Protein AF-0000000068496823 (afdb_homodimer)

Organism: Komagataella pastoris (NCBI:txid4922)

Solvent-accessible surface area (backbone atoms only — not comparable to full-atom values): 59214 Å² total; per-residue (Å²): 131,81,61,54,54,40,39,36,31,17,16,36,81,86,45,64,28,44,50,54,43,51,44,51,42,50,55,39,43,36,31,53,30,47,64,45,75,39,42,36,47,73,44,63,68,77,52,56,77,73,45,49,33,40,38,40,28,21,28,40,31,86,85,28,34,59,15,77,44,21,44,63,41,50,54,58,72,63,46,84,85,60,56,51,61,70,32,51,76,23,30,27,36,42,37,19,39,19,41,66,90,39,80,47,50,31,35,23,32,50,53,53,53,52,50,42,44,57,22,30,30,39,77,69,47,81,59,51,75,24,30,53,81,41,86,59,22,44,66,46,44,44,54,56,51,49,51,57,49,47,59,58,49,53,73,67,38,88,46,75,49,63,86,84,56,84,71,82,58,75,37,21,41,45,67,38,75,90,52,71,69,48,92,54,82,54,56,64,66,46,58,61,43,22,76,80,37,46,54,26,30,29,68,39,72,40,73,63,28,36,88,86,39,90,61,50,29,28,43,35,28,36,32,39,75,78,49,69,48,81,66,53,55,53,15,27,37,33,39,68,50,46,52,56,66,68,60,46,50,51,52,33,58,72,51,67,35,71,91,48,28,38,16,38,55,43,72,53,64,66,76,75,91,53,84,59,55,68,49,70,74,40,17,52,51,36,38,45,29,54,40,31,32,49,68,42,60,61,50,46,57,28,22,65,52,49,24,77,34,29,74,41,68,69,57,20,50,53,33,41,47,40,39,36,80,92,27,51,64,59,33,34,63,61,20,63,65,54,60,32,21,36,49,55,51,52,66,67,40,77,52,46,44,73,59,70,34,38,48,61,63,52,36,51,65,51,71,64,49,74,40,44,29,26,40,46,72,40,39,38,46,49,29,34,52,47,69,44,46,69,48,63,37,89,79,68,42,82,42,66,37,62,52,35,48,42,56,70,69,55,49,70,67,39,66,47,48,32,44,79,42,87,43,92,66,72,80,71,89,66,34,34,40,35,39,21,35,60,67,24,36,17,31,50,45,4,42,51,50,46,36,50,74,72,70,54,54,56,39,36,41,33,31,25,30,49,29,75,87,34,45,39,72,64,44,69,58,53,53,51,35,33,76,67,68,49,31,48,75,48,77,22,23,56,67,40,92,74,59,30,47,48,44,54,55,49,52,76,37,31,70,59,53,45,43,35,50,72,74,56,63,24,33,37,40,39,26,25,57,51,68,66,55,58,53,47,42,52,51,39,54,32,48,40,46,21,70,75,69,69,50,50,71,68,53,27,50,51,50,52,51,48,32,39,75,69,59,29,43,43,65,52,61,91,129,82,61,54,54,38,38,35,32,17,15,35,80,87,44,63,27,44,49,55,42,51,43,50,40,51,55,39,43,38,30,54,30,46,64,44,74,39,42,37,47,72,44,62,69,79,51,56,76,72,44,49,32,39,36,39,28,21,28,40,32,85,85,28,34,62,16,78,43,21,46,63,40,49,57,59,71,63,45,83,83,60,55,52,60,70,33,51,77,23,29,28,35,40,37,19,40,18,40,66,93,40,79,47,48,33,34,23,32,50,52,52,52,51,49,41,44,57,23,30,30,39,77,69,47,82,60,52,74,25,30,52,79,42,87,59,23,44,65,46,46,44,53,56,51,47,52,56,48,48,61,57,50,52,72,68,39,89,46,74,50,62,84,85,56,84,69,81,57,74,37,20,40,43,67,37,75,90,52,70,69,50,91,54,81,54,57,63,65,46,58,60,44,23,78,79,38,45,53,27,29,29,69,40,74,40,74,64,28,36,89,86,38,89,61,49,29,28,42,36,28,35,33,41,74,78,50,70,50,80,64,54,54,54,16,27,37,33,39,66,49,45,52,58,65,67,60,47,49,51,50,32,58,72,52,67,36,72,90,49,29,37,17,39,52,42,74,54,61,65,76,73,90,52,84,60,55,68,49,70,74,40,17,52,49,36,38,45,29,54,40,33,33,51,69,42,58,56,49,47,56,30,24,66,53,49,25,77,34,30,75,42,68,69,57,20,51,53,32,41,46,40,37,37,79,93,27,51,65,59,34,35,63,62,20,61,66,55,60,33,22,36,49,55,52,52,65,67,40,77,51,45,45,74,58,70,34,38,47,61,62,52,37,52,64,50,72,64,48,74,40,46,29,24,40,46,73,40,40,39,46,48,30,34,52,46,70,45,47,70,49,63,38,91,79,67,43,81,43,68,37,61,52,37,48,41,57,70,68,53,49,71,67,38,66,46,47,34,44,79,43,86,43,91,66,73,79,71,88,64,35,35,40,35,39,21,34,60,68,24,36,17,32,51,47,5,42,51,50,45,35,49,76,72,68,54,54,57,38,36,41,33,31,25,30,49,29,76,88,33,43,40,72,62,44,68,59,52,52,52,35,31,75,68,68,47,32,49,76,48,77,20,23,54,68,41,91,73,59,31,46,48,45,55,54,48,52,75,38,31,70,59,53,44,44,35,49,73,74,56,63,24,33,37,38,38,25,24,58,53,69,67,56,56,53,47,40,49,53,38,54,32,48,41,47,21,68,75,68,71,49,50,72,68,53,27,52,50,49,52,49,50,32,38,75,70,60,28,42,42,65,52,60,92

Structure (mmCIF, N/CA/C/O backbone):
data_AF-0000000068496823-model_v1
#
loop_
_entity.id
_entity.type
_entity.pdbx_description
1 polymer 'NADPH-dependent diflavin oxidoreductase 1'
#
loop_
_atom_site.group_PDB
_atom_site.id
_atom_site.type_symbol
_atom_site.label_atom_id
_atom_site.label_alt_id
_atom_site.label_comp_id
_atom_site.label_asym_id
_atom_site.label_entity_id
_atom_site.label_seq_id
_atom_site.pdbx_PDB_ins_code
_atom_site.Cartn_x
_atom_site.Cartn_y
_atom_site.Cartn_z
_atom_site.occupancy
_atom_site.B_iso_or_equiv
_atom_site.auth_seq_id
_atom_site.auth_comp_id
_atom_site.auth_asym_id
_atom_site.auth_atom_id
_atom_site.pdbx_PDB_model_num
ATOM 1 N N . MET A 1 1 ? -10.227 1.678 46.812 1 35.41 1 MET A N 1
ATOM 2 C CA . MET A 1 1 ? -9.422 0.967 45.812 1 35.41 1 MET A CA 1
ATOM 3 C C . MET A 1 1 ? -9.172 1.844 44.594 1 35.41 1 MET A C 1
ATOM 5 O O . MET A 1 1 ? -10.086 2.475 44.094 1 35.41 1 MET A O 1
ATOM 9 N N . GLY A 1 2 ? -8.039 2.398 44.406 1 52.69 2 GLY A N 1
ATOM 10 C CA . GLY A 1 2 ? -7.711 3.484 43.5 1 52.69 2 GLY A CA 1
ATOM 11 C C . GLY A 1 2 ? -8.094 3.195 42.062 1 52.69 2 GLY A C 1
ATOM 12 O O . GLY A 1 2 ? -8.195 2.033 41.656 1 52.69 2 GLY A O 1
ATOM 13 N N . HIS A 1 3 ? -8.883 4.031 41.312 1 67 3 HIS A N 1
ATOM 14 C CA . HIS A 1 3 ? -9.328 3.844 39.938 1 67 3 HIS A CA 1
ATOM 15 C C . HIS A 1 3 ? -8.172 3.439 39.031 1 67 3 HIS A C 1
ATOM 17 O O . HIS A 1 3 ? -7.07 3.979 39.156 1 67 3 HIS A O 1
ATOM 23 N N . PRO A 1 4 ? -8.422 2.281 38.375 1 73.5 4 PRO A N 1
ATOM 24 C CA . PRO A 1 4 ? -7.375 1.932 37.406 1 73.5 4 PRO A CA 1
ATOM 25 C C . PRO A 1 4 ? -6.973 3.109 36.531 1 73.5 4 PRO A C 1
ATOM 27 O O . PRO A 1 4 ? -7.766 4.035 36.312 1 73.5 4 PRO A O 1
ATOM 30 N N . SER A 1 5 ? -5.723 3.186 36.312 1 89.62 5 SER A N 1
ATOM 31 C CA . SER A 1 5 ? -5.18 4.312 35.562 1 89.62 5 SER A CA 1
ATOM 32 C C . SER A 1 5 ? -4.719 3.885 34.156 1 89.62 5 SER A C 1
ATOM 34 O O . SER A 1 5 ? -4.309 2.74 33.969 1 89.62 5 SER A O 1
ATOM 36 N N . ILE A 1 6 ? -4.965 4.727 33.188 1 94.44 6 ILE A N 1
ATOM 37 C CA . ILE A 1 6 ? -4.496 4.504 31.812 1 94.44 6 ILE A CA 1
ATOM 38 C C . ILE A 1 6 ? -3.801 5.762 31.297 1 94.44 6 ILE A C 1
ATOM 40 O O . ILE A 1 6 ? -4.246 6.879 31.578 1 94.44 6 ILE A O 1
ATOM 44 N N . THR A 1 7 ? -2.65 5.586 30.703 1 95.44 7 THR A N 1
ATOM 45 C CA . THR A 1 7 ? -1.918 6.668 30.047 1 95.44 7 THR A CA 1
ATOM 46 C C . THR A 1 7 ? -1.904 6.48 28.531 1 95.44 7 THR A C 1
ATOM 48 O O . THR A 1 7 ? -1.5 5.426 28.031 1 95.44 7 THR A O 1
ATOM 51 N N . ILE A 1 8 ? -2.383 7.508 27.844 1 96.06 8 ILE A N 1
ATOM 52 C CA . ILE A 1 8 ? -2.426 7.484 26.391 1 96.06 8 ILE A CA 1
ATOM 53 C C . ILE A 1 8 ? -1.463 8.531 25.828 1 96.06 8 ILE A C 1
ATOM 55 O O . ILE A 1 8 ? -1.657 9.734 26.016 1 96.06 8 ILE A O 1
ATOM 59 N N . LEU A 1 9 ? -0.433 8.023 25.125 1 96 9 LEU A N 1
ATOM 60 C CA . LEU A 1 9 ? 0.563 8.914 24.531 1 96 9 LEU A CA 1
ATOM 61 C C . LEU A 1 9 ? 0.453 8.914 23.016 1 96 9 LEU A C 1
ATOM 63 O O . LEU A 1 9 ? 0.127 7.887 22.406 1 96 9 LEU A O 1
ATOM 67 N N . TYR A 1 10 ? 0.712 10.133 22.422 1 95.75 10 TYR A N 1
ATOM 68 C CA . TYR A 1 10 ? 0.583 10.188 20.969 1 95.75 10 TYR A CA 1
ATOM 69 C C . TYR A 1 10 ? 1.763 10.93 20.344 1 95.75 10 TYR A C 1
ATOM 71 O O . TYR A 1 10 ? 2.344 11.82 20.969 1 95.75 10 TYR A O 1
ATOM 79 N N . GLY A 1 11 ? 2.174 10.477 19.156 1 94.38 11 GLY A N 1
ATOM 80 C CA . GLY A 1 11 ? 3.041 11.203 18.234 1 94.38 11 GLY A CA 1
ATOM 81 C C . GLY A 1 11 ? 2.338 11.625 16.969 1 94.38 11 GLY A C 1
ATOM 82 O O . GLY A 1 11 ? 1.862 10.789 16.203 1 94.38 11 GLY A O 1
ATOM 83 N N . SER A 1 12 ? 2.258 12.914 16.766 1 91 12 SER A N 1
ATOM 84 C CA . SER A 1 12 ? 1.444 13.453 15.68 1 91 12 SER A CA 1
ATOM 85 C C . SER A 1 12 ? 2.078 14.703 15.086 1 91 12 SER A C 1
ATOM 87 O O . SER A 1 12 ? 2.654 15.523 15.805 1 91 12 SER A O 1
ATOM 89 N N . GLU A 1 13 ? 2.053 14.773 13.758 1 82.69 13 GLU A N 1
ATOM 90 C CA . GLU A 1 13 ? 2.52 15.984 13.094 1 82.69 13 GLU A CA 1
ATOM 91 C C . GLU A 1 13 ? 1.36 16.938 12.805 1 82.69 13 GLU A C 1
ATOM 93 O O . GLU A 1 13 ? 1.432 18.125 13.117 1 82.69 13 GLU A O 1
ATOM 98 N N . THR A 1 14 ? 0.294 16.281 12.242 1 78.94 14 THR A N 1
ATOM 99 C CA . THR A 1 14 ? -0.785 17.141 11.773 1 78.94 14 THR A CA 1
ATOM 100 C C . THR A 1 14 ? -2.035 16.953 12.625 1 78.94 14 THR A C 1
ATOM 102 O O . THR A 1 14 ? -3.102 17.484 12.297 1 78.94 14 THR A O 1
ATOM 105 N N . GLY A 1 15 ? -1.959 16.125 13.703 1 84.19 15 GLY A N 1
ATOM 106 C CA . GLY A 1 15 ? -3.031 16.109 14.688 1 84.19 15 GLY A CA 1
ATOM 107 C C . GLY A 1 15 ? -3.881 14.859 14.617 1 84.19 15 GLY A C 1
ATOM 108 O O . GLY A 1 15 ? -4.734 14.641 15.477 1 84.19 15 GLY A O 1
ATOM 109 N N . ASN A 1 16 ? -3.691 13.938 13.672 1 88 16 ASN A N 1
ATOM 110 C CA . ASN A 1 16 ? -4.531 12.75 13.531 1 88 16 ASN A CA 1
ATOM 111 C C . ASN A 1 16 ? -4.363 11.812 14.719 1 88 16 ASN A C 1
ATOM 113 O O . ASN A 1 16 ? -5.352 11.367 15.312 1 88 16 ASN A O 1
ATOM 117 N N . SER A 1 17 ? -3.139 11.5 15.008 1 93.81 17 SER A N 1
ATOM 118 C CA . SER A 1 17 ? -2.898 10.633 16.156 1 93.81 17 SER A CA 1
ATOM 119 C C . SER A 1 17 ? -3.396 11.273 17.453 1 93.81 17 SER A C 1
ATOM 121 O O . SER A 1 17 ? -3.879 10.586 18.344 1 93.81 17 SER A O 1
ATOM 123 N N . GLN A 1 18 ? -3.223 12.531 17.516 1 89.06 18 GLN A N 1
ATOM 124 C CA . GLN A 1 18 ? -3.703 13.258 18.688 1 89.06 18 GLN A CA 1
ATOM 125 C C . GLN A 1 18 ? -5.215 13.117 18.844 1 89.06 18 GLN A C 1
ATOM 127 O O . GLN A 1 18 ? -5.715 12.891 19.953 1 89.06 18 GLN A O 1
ATOM 132 N N . GLU A 1 19 ? -5.887 13.266 17.781 1 88.25 19 GLU A N 1
ATOM 133 C CA . GLU A 1 19 ? -7.34 13.125 17.781 1 88.25 19 GLU A CA 1
ATOM 134 C C . GLU A 1 19 ? -7.766 11.75 18.281 1 88.25 19 GLU A C 1
ATOM 136 O O . GLU A 1 19 ? -8.672 11.633 19.109 1 88.25 19 GLU A O 1
ATOM 141 N N . PHE A 1 20 ? -7.137 10.742 17.75 1 93.12 20 PHE A N 1
ATOM 142 C CA . PHE A 1 20 ? -7.453 9.391 18.172 1 93.12 20 PHE A CA 1
ATOM 143 C C . PHE A 1 20 ? -7.191 9.219 19.672 1 93.12 20 PHE A C 1
ATOM 145 O O . PHE A 1 20 ? -7.992 8.594 20.375 1 93.12 20 PHE A O 1
ATOM 152 N N . ALA A 1 21 ? -6.137 9.789 20.109 1 93.31 21 ALA A N 1
ATOM 153 C CA . ALA A 1 21 ? -5.781 9.695 21.531 1 93.31 21 ALA A CA 1
ATOM 154 C C . ALA A 1 21 ? -6.82 10.391 22.406 1 93.31 21 ALA A C 1
ATOM 156 O O . ALA A 1 21 ? -7.195 9.875 23.453 1 93.31 21 ALA A O 1
ATOM 157 N N . GLN A 1 22 ? -7.219 11.492 21.969 1 88.56 22 GLN A N 1
ATOM 158 C CA . GLN A 1 22 ? -8.188 12.273 22.734 1 88.56 22 GLN A CA 1
ATOM 159 C C . GLN A 1 22 ? -9.539 11.562 22.797 1 88.56 22 GLN A C 1
ATOM 161 O O . GLN A 1 22 ? -10.188 11.547 23.844 1 88.56 22 GLN A O 1
ATOM 166 N N . VAL A 1 23 ? -9.945 11.031 21.703 1 90.5 23 VAL A N 1
ATOM 167 C CA . VAL A 1 23 ? -11.195 10.281 21.656 1 90.5 23 VAL A CA 1
ATOM 168 C C . VAL A 1 23 ? -11.109 9.086 22.609 1 90.5 23 VAL A C 1
ATOM 170 O O . VAL A 1 23 ? -12.023 8.852 23.406 1 90.5 23 VAL A O 1
ATOM 173 N N . LEU A 1 24 ? -10.047 8.398 22.5 1 94.06 24 LEU A N 1
ATOM 174 C CA . LEU A 1 24 ? -9.852 7.25 23.375 1 94.06 24 LEU A CA 1
ATOM 175 C C . LEU A 1 24 ? -9.828 7.684 24.844 1 94.06 24 LEU A C 1
ATOM 177 O O . LEU A 1 24 ? -10.406 7.012 25.703 1 94.06 24 LEU A O 1
ATOM 181 N N . GLY A 1 25 ? -9.133 8.758 25.125 1 92.75 25 GLY A N 1
ATOM 182 C CA . GLY A 1 25 ? -9.078 9.281 26.484 1 92.75 25 GLY A CA 1
ATOM 183 C C . GLY A 1 25 ? -10.453 9.57 27.062 1 92.75 25 GLY A C 1
ATOM 184 O O . GLY A 1 25 ? -10.734 9.227 28.219 1 92.75 25 GLY A O 1
ATOM 185 N N . ARG A 1 26 ? -11.25 10.141 26.312 1 90.12 26 ARG A N 1
ATOM 186 C CA . ARG A 1 26 ? -12.594 10.477 26.781 1 90.12 26 ARG A CA 1
ATOM 187 C C . ARG A 1 26 ? -13.406 9.219 27.062 1 90.12 26 ARG A C 1
ATOM 189 O O . ARG A 1 26 ? -14.133 9.156 28.047 1 90.12 26 ARG A O 1
ATOM 196 N N . LYS A 1 27 ? -13.305 8.32 26.188 1 92.19 27 LYS A N 1
ATOM 197 C CA . LYS A 1 27 ? -14.031 7.07 26.391 1 92.19 27 LYS A CA 1
ATOM 198 C C . LYS A 1 27 ? -13.562 6.367 27.656 1 92.19 27 LYS A C 1
ATOM 200 O O . LYS A 1 27 ? -14.367 5.762 28.359 1 92.19 27 LYS A O 1
ATOM 205 N N . CYS A 1 28 ? -12.32 6.473 27.875 1 93.88 28 CYS A N 1
ATOM 206 C CA . CYS A 1 28 ? -11.789 5.871 29.094 1 93.88 28 CYS A CA 1
ATOM 207 C C . CYS A 1 28 ? -12.312 6.586 30.344 1 93.88 28 CYS A C 1
ATOM 209 O O . CYS A 1 28 ? -12.531 5.957 31.375 1 93.88 28 CYS A O 1
ATOM 211 N N . LEU A 1 29 ? -12.484 7.871 30.234 1 91.38 29 LEU A N 1
ATOM 212 C CA . LEU A 1 29 ? -13.07 8.617 31.344 1 91.38 29 LEU A CA 1
ATOM 213 C C . LEU A 1 29 ? -14.484 8.133 31.641 1 91.38 29 LEU A C 1
ATOM 215 O O . LEU A 1 29 ? -14.883 8.047 32.812 1 91.38 29 LEU A O 1
ATOM 219 N N . TYR A 1 30 ? -15.211 7.84 30.656 1 92.5 30 TYR A N 1
ATOM 220 C CA . TYR A 1 30 ? -16.562 7.336 30.828 1 92.5 30 TYR A CA 1
ATOM 221 C C . TYR A 1 30 ? -16.562 5.957 31.484 1 92.5 30 TYR A C 1
ATOM 223 O O . TYR A 1 30 ? -17.562 5.512 32.031 1 92.5 30 TYR A O 1
ATOM 231 N N . LEU A 1 31 ? -15.438 5.281 31.406 1 93.06 31 LEU A N 1
ATOM 232 C CA . LEU A 1 31 ? -15.273 3.998 32.094 1 93.06 31 LEU A CA 1
ATOM 233 C C . LEU A 1 31 ? -14.688 4.188 33.469 1 93.06 31 LEU A C 1
ATOM 235 O O . LEU A 1 31 ? -14.234 3.223 34.094 1 93.06 31 LEU A O 1
ATOM 239 N N . SER A 1 32 ? -14.578 5.387 33.875 1 91.56 32 SER A N 1
ATOM 240 C CA . SER A 1 32 ? -14.172 5.789 35.219 1 91.56 32 SER A CA 1
ATOM 241 C C . SER A 1 32 ? -12.703 5.445 35.469 1 91.56 32 SER A C 1
ATOM 243 O O . SER A 1 32 ? -12.336 5.062 36.594 1 91.56 32 SER A O 1
ATOM 245 N N . LEU A 1 33 ? -11.984 5.504 34.438 1 92.31 33 LEU A N 1
ATOM 246 C CA . LEU A 1 33 ? -10.547 5.336 34.594 1 92.31 33 LEU A CA 1
ATOM 247 C C . LEU A 1 33 ? -9.859 6.68 34.812 1 92.31 33 LEU A C 1
ATOM 249 O O . LEU A 1 33 ? -10.258 7.688 34.219 1 92.31 33 LEU A O 1
ATOM 253 N N . ASN A 1 34 ? -8.844 6.664 35.688 1 90.12 34 ASN A N 1
ATOM 254 C CA . ASN A 1 34 ? -7.945 7.816 35.719 1 90.12 34 ASN A CA 1
ATOM 255 C C . ASN A 1 34 ? -7.109 7.895 34.438 1 90.12 34 ASN A C 1
ATOM 257 O O . ASN A 1 34 ? -6.215 7.078 34.219 1 90.12 34 ASN A O 1
ATOM 261 N N . THR A 1 35 ? -7.402 8.906 33.625 1 91.56 35 THR A N 1
ATOM 262 C CA . THR A 1 35 ? -6.867 8.906 32.281 1 91.56 35 THR A CA 1
ATOM 263 C C . THR A 1 35 ? -5.953 10.109 32.062 1 91.56 35 THR A C 1
ATOM 265 O O . THR A 1 35 ? -6.316 11.242 32.406 1 91.56 35 THR A O 1
ATOM 268 N N . VAL A 1 36 ? -4.781 9.836 31.516 1 89.69 36 VAL A N 1
ATOM 269 C CA . VAL A 1 36 ? -3.852 10.883 31.094 1 89.69 36 VAL A CA 1
ATOM 270 C C . VAL A 1 36 ? -3.627 10.789 29.578 1 89.69 36 VAL A C 1
ATOM 272 O O . VAL A 1 36 ? -3.354 9.711 29.047 1 89.69 36 VAL A O 1
ATOM 275 N N . VAL A 1 37 ? -3.824 11.906 28.906 1 90.75 37 VAL A N 1
ATOM 276 C CA . VAL A 1 37 ? -3.525 12.008 27.484 1 90.75 37 VAL A CA 1
ATOM 277 C C . VAL A 1 37 ? -2.449 13.062 27.25 1 90.75 37 VAL A C 1
ATOM 279 O O . VAL A 1 37 ? -2.584 14.203 27.703 1 90.75 37 VAL A O 1
ATOM 282 N N . SER A 1 38 ? -1.364 12.609 26.531 1 89.62 38 SER A N 1
ATOM 283 C CA . SER A 1 38 ? -0.262 13.539 26.312 1 89.62 38 SER A CA 1
ATOM 284 C C . SER A 1 38 ? 0.527 13.172 25.062 1 89.62 38 SER A C 1
ATOM 286 O O . SER A 1 38 ? 0.478 12.031 24.594 1 89.62 38 SER A O 1
ATOM 288 N N . SER A 1 39 ? 1.146 14.18 24.516 1 91.38 39 SER A N 1
ATOM 289 C CA . SER A 1 39 ? 2.125 13.836 23.5 1 91.38 39 SER A CA 1
ATOM 290 C C . SER A 1 39 ? 3.297 13.062 24.094 1 91.38 39 SER A C 1
ATOM 292 O O . SER A 1 39 ? 3.545 13.125 25.297 1 91.38 39 SER A O 1
ATOM 294 N N . LEU A 1 40 ? 3.988 12.352 23.25 1 93.25 40 LEU A N 1
ATOM 295 C CA . LEU A 1 40 ? 5.145 11.578 23.688 1 93.25 40 LEU A CA 1
ATOM 296 C C . LEU A 1 40 ? 6.168 12.477 24.375 1 93.25 40 LEU A C 1
ATOM 298 O O . LEU A 1 40 ? 6.684 12.133 25.438 1 93.25 40 LEU A O 1
ATOM 302 N N . ASP A 1 41 ? 6.383 13.664 23.859 1 89.62 41 ASP A N 1
ATOM 303 C CA . ASP A 1 41 ? 7.441 14.531 24.359 1 89.62 41 ASP A CA 1
ATOM 304 C C . ASP A 1 41 ? 6.996 15.281 25.609 1 89.62 41 ASP A C 1
ATOM 306 O O . ASP A 1 41 ? 7.824 15.695 26.422 1 89.62 41 ASP A O 1
ATOM 310 N N . ASN A 1 42 ? 5.742 15.453 25.766 1 85.56 42 ASN A N 1
ATOM 311 C CA . ASN A 1 42 ? 5.258 16.25 26.891 1 85.56 42 ASN A CA 1
ATOM 312 C C . ASN A 1 42 ? 5.02 15.383 28.125 1 85.56 42 ASN A C 1
ATOM 314 O O . ASN A 1 42 ? 4.746 15.906 29.219 1 85.56 42 ASN A O 1
ATOM 318 N N . PHE A 1 43 ? 5.102 14.172 27.969 1 88.81 43 PHE A N 1
ATOM 319 C CA . PHE A 1 43 ? 4.934 13.281 29.109 1 88.81 43 PHE A CA 1
ATOM 320 C C . PHE A 1 43 ? 6.215 13.203 29.938 1 88.81 43 PHE A C 1
ATOM 322 O O . PHE A 1 43 ? 7.309 13.086 29.375 1 88.81 43 PHE A O 1
ATOM 329 N N . ASP A 1 44 ? 6.023 13.336 31.234 1 85.62 44 ASP A N 1
ATOM 330 C CA . ASP A 1 44 ? 7.172 13.188 32.125 1 85.62 44 ASP A CA 1
ATOM 331 C C . ASP A 1 44 ? 7.668 11.75 32.156 1 85.62 44 ASP A C 1
ATOM 333 O O . ASP A 1 44 ? 7 10.859 32.688 1 85.62 44 ASP A O 1
ATOM 337 N N . LEU A 1 45 ? 8.82 11.555 31.688 1 85.62 45 LEU A N 1
ATOM 338 C CA . LEU A 1 45 ? 9.367 10.219 31.5 1 85.62 45 LEU A CA 1
ATOM 339 C C . LEU A 1 45 ? 9.586 9.523 32.844 1 85.62 45 LEU A C 1
ATOM 341 O O . LEU A 1 45 ? 9.578 8.289 32.906 1 85.62 45 LEU A O 1
ATOM 345 N N . LYS A 1 46 ? 9.797 10.234 33.875 1 83.62 46 LYS A N 1
ATOM 346 C CA . LYS A 1 46 ? 9.93 9.641 35.219 1 83.62 46 LYS A CA 1
ATOM 347 C C . LYS A 1 46 ? 8.633 8.961 35.625 1 83.62 46 LYS A C 1
ATOM 349 O O . LYS A 1 46 ? 8.664 7.969 36.375 1 83.62 46 LYS A O 1
ATOM 354 N N . ARG A 1 47 ? 7.609 9.453 35.125 1 87.75 47 ARG A N 1
ATOM 355 C CA . ARG A 1 47 ? 6.297 8.922 35.469 1 87.75 47 ARG A CA 1
ATOM 356 C C . ARG A 1 47 ? 6.02 7.617 34.75 1 87.75 47 ARG A C 1
ATOM 358 O O . ARG A 1 47 ? 5.109 6.871 35.094 1 87.75 47 ARG A O 1
ATOM 365 N N . LEU A 1 48 ? 6.758 7.332 33.781 1 87.88 48 LEU A N 1
ATOM 366 C CA . LEU A 1 48 ? 6.574 6.102 33.031 1 87.88 48 LEU A CA 1
ATOM 367 C C . LEU A 1 48 ? 6.727 4.879 33.938 1 87.88 48 LEU A C 1
ATOM 369 O O . LEU A 1 48 ? 6.098 3.844 33.688 1 87.88 48 LEU A O 1
ATOM 373 N N . LEU A 1 49 ? 7.484 5.059 34.938 1 87.81 49 LEU A N 1
ATOM 374 C CA . LEU A 1 49 ? 7.762 3.949 35.844 1 87.81 49 LEU A CA 1
ATOM 375 C C . LEU A 1 49 ? 6.547 3.645 36.719 1 87.81 49 LEU A C 1
ATOM 377 O O . LEU A 1 49 ? 6.457 2.568 37.312 1 87.81 49 LEU A O 1
ATOM 381 N N . ASP A 1 50 ? 5.633 4.621 36.75 1 88.38 50 ASP A N 1
ATOM 382 C CA . ASP A 1 50 ? 4.449 4.445 37.562 1 88.38 50 ASP A CA 1
ATOM 383 C C . ASP A 1 50 ? 3.24 4.035 36.75 1 88.38 50 ASP A C 1
ATOM 385 O O . ASP A 1 50 ? 2.186 3.697 37.281 1 88.38 50 ASP A O 1
ATOM 389 N N . VAL A 1 51 ? 3.393 4.062 35.469 1 92.38 51 VAL A N 1
ATOM 390 C CA . VAL A 1 51 ? 2.285 3.76 34.562 1 92.38 51 VAL A CA 1
ATOM 391 C C . VAL A 1 51 ? 2.049 2.252 34.531 1 92.38 51 VAL A C 1
ATOM 393 O O . VAL A 1 51 ? 2.998 1.471 34.438 1 92.38 51 VAL A O 1
ATOM 396 N N . LYS A 1 52 ? 0.838 1.889 34.625 1 91.81 52 LYS A N 1
ATOM 397 C CA . LYS A 1 52 ? 0.521 0.464 34.562 1 91.81 52 LYS A CA 1
ATOM 398 C C . LYS A 1 52 ? 0.001 0.061 33.188 1 91.81 52 LYS A C 1
ATOM 400 O O . LYS A 1 52 ? 0.293 -1.034 32.719 1 91.81 52 LYS A O 1
ATOM 405 N N . LEU A 1 53 ? -0.854 0.845 32.656 1 95.69 53 LEU A N 1
ATOM 406 C CA . LEU A 1 53 ? -1.394 0.609 31.328 1 95.69 53 LEU A CA 1
ATOM 407 C C . LEU A 1 53 ? -1.086 1.781 30.406 1 95.69 53 LEU A C 1
ATOM 409 O O . LEU A 1 53 ? -1.508 2.91 30.656 1 95.69 53 LEU A O 1
ATOM 413 N N . LEU A 1 54 ? -0.371 1.447 29.312 1 96.69 54 LEU A N 1
ATOM 414 C CA . LEU A 1 54 ? 0.076 2.465 28.375 1 96.69 54 LEU A CA 1
ATOM 415 C C . LEU A 1 54 ? -0.458 2.18 26.969 1 96.69 54 LEU A C 1
ATOM 417 O O . LEU A 1 54 ? -0.383 1.046 26.484 1 96.69 54 LEU A O 1
ATOM 421 N N . VAL A 1 55 ? -1.053 3.178 26.375 1 97.88 55 VAL A N 1
ATOM 422 C CA . VAL A 1 55 ? -1.426 3.115 24.969 1 97.88 55 VAL A CA 1
ATOM 423 C C . VAL A 1 55 ? -0.637 4.156 24.172 1 97.88 55 VAL A C 1
ATOM 425 O O . VAL A 1 55 ? -0.618 5.336 24.531 1 97.88 55 VAL A O 1
ATOM 428 N N . VAL A 1 56 ? 0.009 3.693 23.109 1 97.88 56 VAL A N 1
ATOM 429 C CA . VAL A 1 56 ? 0.75 4.629 22.266 1 97.88 56 VAL A CA 1
ATOM 430 C C . VAL A 1 56 ? 0.133 4.668 20.875 1 97.88 56 VAL A C 1
ATOM 432 O O . VAL A 1 56 ? 0.002 3.633 20.203 1 97.88 56 VAL A O 1
ATOM 435 N N . ILE A 1 57 ? -0.278 5.828 20.453 1 97.56 57 ILE A N 1
ATOM 436 C CA . ILE A 1 57 ? -0.789 6.078 19.109 1 97.56 57 ILE A CA 1
ATOM 437 C C . ILE A 1 57 ? 0.161 7.012 18.359 1 97.56 57 ILE A C 1
ATOM 439 O O . ILE A 1 57 ? 0.355 8.164 18.766 1 97.56 57 ILE A O 1
ATOM 443 N N . CYS A 1 58 ? 0.758 6.52 17.25 1 97.12 58 CYS A N 1
ATOM 444 C CA . CYS A 1 58 ? 1.819 7.312 16.641 1 97.12 58 CYS A CA 1
ATOM 445 C C . CYS A 1 58 ? 1.778 7.203 15.117 1 97.12 58 CYS A C 1
ATOM 447 O O . CYS A 1 58 ? 1.649 6.105 14.57 1 97.12 58 CYS A O 1
ATOM 449 N N . SER A 1 59 ? 1.848 8.375 14.453 1 94.75 59 SER A N 1
ATOM 450 C CA . SER A 1 59 ? 1.978 8.406 13 1 94.75 59 SER A CA 1
ATOM 451 C C . SER A 1 59 ? 3.438 8.312 12.578 1 94.75 59 SER A C 1
ATOM 453 O O . SER A 1 59 ? 4.344 8.531 13.383 1 94.75 59 SER A O 1
ATOM 455 N N . THR A 1 60 ? 3.652 7.863 11.328 1 90 60 THR A N 1
ATOM 456 C CA . THR A 1 60 ? 4.98 7.891 10.727 1 90 60 THR A CA 1
ATOM 457 C C . THR A 1 60 ? 5.152 9.117 9.844 1 90 60 THR A C 1
ATOM 459 O O . THR A 1 60 ? 4.242 9.484 9.094 1 90 60 THR A O 1
ATOM 462 N N . THR A 1 61 ? 6.242 9.82 10.055 1 83.88 61 THR A N 1
ATOM 463 C CA . THR A 1 61 ? 6.5 11 9.234 1 83.88 61 THR A CA 1
ATOM 464 C C . THR A 1 61 ? 7.793 10.836 8.445 1 83.88 61 THR A C 1
ATOM 466 O O . THR A 1 61 ? 8.609 9.961 8.75 1 83.88 61 THR A O 1
ATOM 469 N N . GLY A 1 62 ? 7.871 11.555 7.398 1 76.44 62 GLY A N 1
ATOM 470 C CA . GLY A 1 62 ? 9.086 11.5 6.598 1 76.44 62 GLY A CA 1
ATOM 471 C C . GLY A 1 62 ? 9.398 10.102 6.086 1 76.44 62 GLY A C 1
ATOM 472 O O . GLY A 1 62 ? 8.531 9.438 5.523 1 76.44 62 GLY A O 1
ATOM 473 N N . GLN A 1 63 ? 10.695 9.789 6.18 1 75.25 63 GLN A N 1
ATOM 474 C CA . GLN A 1 63 ? 11.156 8.484 5.734 1 75.25 63 GLN A CA 1
ATOM 475 C C . GLN A 1 63 ? 11.227 7.496 6.895 1 75.25 63 GLN A C 1
ATOM 477 O O . GLN A 1 63 ? 12.266 6.875 7.133 1 75.25 63 GLN A O 1
ATOM 482 N N . GLY A 1 64 ? 10.047 7.402 7.578 1 81.31 64 GLY A N 1
ATOM 483 C CA . GLY A 1 64 ? 9.969 6.43 8.656 1 81.31 64 GLY A CA 1
ATOM 484 C C . GLY A 1 64 ? 10.273 7.02 10.016 1 81.31 64 GLY A C 1
ATOM 485 O O . GLY A 1 64 ? 10.508 6.289 10.984 1 81.31 64 GLY A O 1
ATOM 486 N N . ASP A 1 65 ? 10.203 8.312 10.18 1 85.12 65 ASP A N 1
ATOM 487 C CA . ASP A 1 65 ? 10.602 9.016 11.398 1 85.12 65 ASP A CA 1
ATOM 488 C C . ASP A 1 65 ? 9.43 9.125 12.367 1 85.12 65 ASP A C 1
ATOM 490 O O . ASP A 1 65 ? 8.266 9.078 11.961 1 85.12 65 ASP A O 1
ATOM 494 N N . ILE A 1 66 ? 9.812 9.273 13.602 1 91.94 66 ILE A N 1
ATOM 495 C CA . ILE A 1 66 ? 8.859 9.648 14.641 1 91.94 66 ILE A CA 1
ATOM 496 C C . ILE A 1 66 ? 8.5 11.125 14.5 1 91.94 66 ILE A C 1
ATOM 498 O O . ILE A 1 66 ? 9.367 11.953 14.219 1 91.94 66 ILE A O 1
ATOM 502 N N . PRO A 1 67 ? 7.211 11.445 14.68 1 90.44 67 PRO A N 1
ATOM 503 C CA . PRO A 1 67 ? 6.828 12.859 14.625 1 90.44 67 PRO A CA 1
ATOM 504 C C . PRO A 1 67 ? 7.633 13.727 15.586 1 90.44 67 PRO A C 1
ATOM 506 O O . PRO A 1 67 ? 8.211 13.219 16.547 1 90.44 67 PRO A O 1
ATOM 509 N N . ARG A 1 68 ? 7.633 15.023 15.375 1 82.38 68 ARG A N 1
ATOM 510 C CA . ARG A 1 68 ? 8.453 15.984 16.109 1 82.38 68 ARG A CA 1
ATOM 511 C C . ARG A 1 68 ? 8.141 15.938 17.609 1 82.38 68 ARG A C 1
ATOM 513 O O . ARG A 1 68 ? 9.047 16.062 18.438 1 82.38 68 ARG A O 1
ATOM 520 N N . ASN A 1 69 ? 6.879 15.727 17.906 1 87.25 69 ASN A N 1
ATOM 521 C CA . ASN A 1 69 ? 6.492 15.773 19.312 1 87.25 69 ASN A CA 1
ATOM 522 C C . ASN A 1 69 ? 6.723 14.438 20 1 87.25 69 ASN A C 1
ATOM 524 O O . ASN A 1 69 ? 6.16 14.172 21.062 1 87.25 69 ASN A O 1
ATOM 528 N N . GLY A 1 70 ? 7.527 13.57 19.422 1 92.25 70 GLY A N 1
ATOM 529 C CA . GLY A 1 70 ? 7.891 12.297 20.016 1 92.25 70 GLY A CA 1
ATOM 530 C C . GLY A 1 70 ? 9.383 12.023 19.984 1 92.25 70 GLY A C 1
ATOM 531 O O . GLY A 1 70 ? 9.844 10.992 20.469 1 92.25 70 GLY A O 1
ATOM 532 N N . LYS A 1 71 ? 10.148 12.969 19.516 1 89.06 71 LYS A N 1
ATOM 533 C CA . LYS A 1 71 ? 11.57 12.742 19.297 1 89.06 71 LYS A CA 1
ATOM 534 C C . LYS A 1 71 ? 12.328 12.648 20.625 1 89.06 71 LYS A C 1
ATOM 536 O O . LYS A 1 71 ? 13.234 11.828 20.766 1 89.06 71 LYS A O 1
ATOM 541 N N . LYS A 1 72 ? 12 13.508 21.562 1 87.81 72 LYS A N 1
ATOM 542 C CA . LYS A 1 72 ? 12.648 13.469 22.875 1 87.81 72 LYS A CA 1
ATOM 543 C C . LYS A 1 72 ? 12.352 12.148 23.594 1 87.81 72 LYS A C 1
ATOM 545 O O . LYS A 1 72 ? 13.25 11.547 24.188 1 87.81 72 LYS A O 1
ATOM 550 N N . PHE A 1 73 ? 11.18 11.742 23.531 1 92.31 73 PHE A N 1
ATOM 551 C CA . PHE A 1 73 ? 10.766 10.469 24.109 1 92.31 73 PHE A CA 1
ATOM 552 C C . PHE A 1 73 ? 11.578 9.32 23.5 1 92.31 73 PHE A C 1
ATOM 554 O O . PHE A 1 73 ? 12.086 8.469 24.234 1 92.31 73 PHE A O 1
ATOM 561 N N . TRP A 1 74 ? 11.664 9.344 22.172 1 92.56 74 TRP A N 1
ATOM 562 C CA . TRP A 1 74 ? 12.336 8.25 21.469 1 92.56 74 TRP A CA 1
ATOM 563 C C . TRP A 1 74 ? 13.82 8.219 21.797 1 92.56 74 TRP A C 1
ATOM 565 O O . TRP A 1 74 ? 14.398 7.145 22 1 92.56 74 TRP A O 1
ATOM 575 N N . LYS A 1 75 ? 14.414 9.383 21.891 1 90.56 75 LYS A N 1
ATOM 576 C CA . LYS A 1 75 ? 15.828 9.477 22.266 1 90.56 75 LYS A CA 1
ATOM 577 C C . LYS A 1 75 ? 16.062 8.883 23.656 1 90.56 75 LYS A C 1
ATOM 579 O O . LYS A 1 75 ? 17.062 8.188 23.875 1 90.56 75 LYS A O 1
ATOM 584 N N . PHE A 1 76 ? 15.18 9.148 24.484 1 90.62 76 PHE A N 1
ATOM 585 C CA . PHE A 1 76 ? 15.266 8.594 25.828 1 90.62 76 PHE A CA 1
ATOM 586 C C . PHE A 1 76 ? 15.148 7.074 25.797 1 90.62 76 PHE A C 1
ATOM 588 O O . PHE A 1 76 ? 15.93 6.371 26.438 1 90.62 76 PHE A O 1
ATOM 595 N N . MET A 1 77 ? 14.227 6.555 25.047 1 91.38 77 MET A N 1
ATOM 596 C CA . MET A 1 77 ? 13.945 5.121 24.969 1 91.38 77 MET A CA 1
ATOM 597 C C . MET A 1 77 ? 15.141 4.363 24.391 1 91.38 77 MET A C 1
ATOM 599 O O . MET A 1 77 ? 15.328 3.182 24.688 1 91.38 77 MET A O 1
ATOM 603 N N . LEU A 1 78 ? 15.906 5.07 23.594 1 91.06 78 LEU A N 1
ATOM 604 C CA . LEU A 1 78 ? 17 4.414 22.906 1 91.06 78 LEU A CA 1
ATOM 605 C C . LEU A 1 78 ? 18.266 4.43 23.75 1 91.06 78 LEU A C 1
ATOM 607 O O . LEU A 1 78 ? 19.281 3.848 23.359 1 91.06 78 LEU A O 1
ATOM 611 N N . LYS A 1 79 ? 18.234 5.031 24.844 1 89.69 79 LYS A N 1
ATOM 612 C CA . LYS A 1 79 ? 19.422 5.082 25.672 1 89.69 79 LYS A CA 1
ATOM 613 C C . LYS A 1 79 ? 19.938 3.682 25.984 1 89.69 79 LYS A C 1
ATOM 615 O O . LYS A 1 79 ? 19.172 2.799 26.375 1 89.69 79 LYS A O 1
ATOM 620 N N . LYS A 1 80 ? 21.234 3.244 25.781 1 83.38 80 LYS A N 1
ATOM 621 C CA . LYS A 1 80 ? 21.875 1.934 25.891 1 83.38 80 LYS A CA 1
ATOM 622 C C . LYS A 1 80 ? 21.891 1.445 27.328 1 83.38 80 LYS A C 1
ATOM 624 O O . LYS A 1 80 ? 21.859 0.24 27.594 1 83.38 80 LYS A O 1
ATOM 629 N N . GLY A 1 81 ? 21.906 2.311 28.266 1 86.69 81 GLY A N 1
ATOM 630 C CA . GLY A 1 81 ? 22.062 1.937 29.656 1 86.69 81 GLY A CA 1
ATOM 631 C C . GLY A 1 81 ? 20.766 1.565 30.328 1 86.69 81 GLY A C 1
ATOM 632 O O . GLY A 1 81 ? 20.75 1.172 31.5 1 86.69 81 GLY A O 1
ATOM 633 N N . LEU A 1 82 ? 19.75 1.517 29.547 1 89.25 82 LEU A N 1
ATOM 634 C CA . LEU A 1 82 ? 18.469 1.174 30.156 1 89.25 82 LEU A CA 1
ATOM 635 C C . LEU A 1 82 ? 18.344 -0.334 30.359 1 89.25 82 LEU A C 1
ATOM 637 O O . LEU A 1 82 ? 18.609 -1.105 29.438 1 89.25 82 LEU A O 1
ATOM 641 N N . PRO A 1 83 ? 18.016 -0.74 31.547 1 90.19 83 PRO A N 1
ATOM 642 C CA . PRO A 1 83 ? 17.875 -2.178 31.797 1 90.19 83 PRO A CA 1
ATOM 643 C C . PRO A 1 83 ? 16.75 -2.799 30.984 1 90.19 83 PRO A C 1
ATOM 645 O O . PRO A 1 83 ? 15.734 -2.141 30.719 1 90.19 83 PRO A O 1
ATOM 648 N N . ASN A 1 84 ? 16.812 -4.078 30.641 1 89.69 84 ASN A N 1
ATOM 649 C CA . ASN A 1 84 ? 15.844 -4.777 29.797 1 89.69 84 ASN A CA 1
ATOM 650 C C . ASN A 1 84 ? 14.562 -5.09 30.562 1 89.69 84 ASN A C 1
ATOM 652 O O . ASN A 1 84 ? 13.57 -5.516 29.969 1 89.69 84 ASN A O 1
ATOM 656 N N . ASP A 1 85 ? 14.555 -4.887 31.812 1 91.06 85 ASP A N 1
ATOM 657 C CA . ASP A 1 85 ? 13.352 -5.117 32.625 1 91.06 85 ASP A CA 1
ATOM 658 C C . ASP A 1 85 ? 12.82 -3.809 33.188 1 91.06 85 ASP A C 1
ATOM 660 O O . ASP A 1 85 ? 12.039 -3.82 34.156 1 91.06 85 ASP A O 1
ATOM 664 N N . LEU A 1 86 ? 13.297 -2.707 32.656 1 91.62 86 LEU A N 1
ATOM 665 C CA . LEU A 1 86 ? 12.93 -1.383 33.125 1 91.62 86 LEU A CA 1
ATOM 666 C C . LEU A 1 86 ? 11.414 -1.221 33.188 1 91.62 86 LEU A C 1
ATOM 668 O O . LEU A 1 86 ? 10.875 -0.592 34.094 1 91.62 86 LEU A O 1
ATOM 672 N N . LEU A 1 87 ? 10.742 -1.843 32.125 1 94 87 LEU A N 1
ATOM 673 C CA . LEU A 1 87 ? 9.305 -1.645 32 1 94 87 LEU A CA 1
ATOM 674 C C . LEU A 1 87 ? 8.555 -2.963 32.156 1 94 87 LEU A C 1
ATOM 676 O O . LEU A 1 87 ? 7.504 -3.166 31.547 1 94 87 LEU A O 1
ATOM 680 N N . SER A 1 88 ? 9.031 -3.797 32.938 1 93 88 SER A N 1
ATOM 681 C CA . SER A 1 88 ? 8.445 -5.121 33.125 1 93 88 SER A CA 1
ATOM 682 C C . SER A 1 88 ? 7.082 -5.023 33.812 1 93 88 SER A C 1
ATOM 684 O O . SER A 1 88 ? 6.266 -5.945 33.688 1 93 88 SER A O 1
ATOM 686 N N . HIS A 1 89 ? 6.832 -3.936 34.469 1 92.06 89 HIS A N 1
ATOM 687 C CA . HIS A 1 89 ? 5.559 -3.729 35.156 1 92.06 89 HIS A CA 1
ATOM 688 C C . HIS A 1 89 ? 4.496 -3.211 34.188 1 92.06 89 HIS A C 1
ATOM 690 O O . HIS A 1 89 ? 3.311 -3.182 34.531 1 92.06 89 HIS A O 1
ATOM 696 N N . LEU A 1 90 ? 4.855 -2.85 33.094 1 93.5 90 LEU A N 1
ATOM 697 C CA . LEU A 1 90 ? 4.035 -2.061 32.188 1 93.5 90 LEU A CA 1
ATOM 698 C C . LEU A 1 90 ? 3.312 -2.959 31.172 1 93.5 90 LEU A C 1
ATOM 700 O O . LEU A 1 90 ? 3.943 -3.773 30.5 1 93.5 90 LEU A O 1
ATOM 704 N N . SER A 1 91 ? 1.949 -2.871 31.172 1 95.56 91 SER A N 1
ATOM 705 C CA . SER A 1 91 ? 1.168 -3.41 30.062 1 95.56 91 SER A CA 1
ATOM 706 C C . SER A 1 91 ? 0.888 -2.342 29 1 95.56 91 SER A C 1
ATOM 708 O O . SER A 1 91 ? 0.641 -1.183 29.344 1 95.56 91 SER A O 1
ATOM 710 N N . PHE A 1 92 ? 0.977 -2.76 27.688 1 96.56 92 PHE A N 1
ATOM 711 C CA . PHE A 1 92 ? 0.834 -1.688 26.703 1 96.56 92 PHE A CA 1
ATOM 712 C C . PHE A 1 92 ? 0.228 -2.215 25.406 1 96.56 92 PHE A C 1
ATOM 714 O O . PHE A 1 92 ? 0.05 -3.424 25.25 1 96.56 92 PHE A O 1
ATOM 721 N N . THR A 1 93 ? -0.248 -1.321 24.594 1 96.38 93 THR A N 1
ATOM 722 C CA . THR A 1 93 ? -0.563 -1.577 23.188 1 96.38 93 THR A CA 1
ATOM 723 C C . THR A 1 93 ? -0.25 -0.354 22.344 1 96.38 93 THR A C 1
ATOM 725 O O . THR A 1 93 ? 0.032 0.725 22.859 1 96.38 93 THR A O 1
ATOM 728 N N . THR A 1 94 ? -0.145 -0.602 21.031 1 96.88 94 THR A N 1
ATOM 729 C CA . THR A 1 94 ? 0.23 0.494 20.141 1 96.88 94 THR A CA 1
ATOM 730 C C . THR A 1 94 ? -0.656 0.511 18.891 1 96.88 94 THR A C 1
ATOM 732 O O . THR A 1 94 ? -1.197 -0.522 18.5 1 96.88 94 THR A O 1
ATOM 735 N N . PHE A 1 95 ? -0.888 1.707 18.375 1 96.5 95 PHE A N 1
ATOM 736 C CA . PHE A 1 95 ? -1.603 1.912 17.125 1 96.5 95 PHE A CA 1
ATOM 737 C C . PHE A 1 95 ? -0.822 2.842 16.203 1 96.5 95 PHE A C 1
ATOM 739 O O . PHE A 1 95 ? -0.454 3.949 16.594 1 96.5 95 PHE A O 1
ATOM 746 N N . GLY A 1 96 ? -0.63 2.334 14.984 1 95.44 96 GLY A N 1
ATOM 747 C CA . GLY A 1 96 ? 0.146 3.119 14.031 1 95.44 96 GLY A CA 1
ATOM 748 C C . GLY A 1 96 ? -0.692 3.703 12.914 1 95.44 96 GLY A C 1
ATOM 749 O O . GLY A 1 96 ? -1.617 3.055 12.422 1 95.44 96 GLY A O 1
ATOM 750 N N . LEU A 1 97 ? -0.427 4.992 12.602 1 93.56 97 LEU A N 1
ATOM 751 C CA . LEU A 1 97 ? -0.98 5.637 11.414 1 93.56 97 LEU A CA 1
ATOM 752 C C . LEU A 1 97 ? 0.075 5.758 10.32 1 93.56 97 LEU A C 1
ATOM 754 O O . LEU A 1 97 ? 1.057 6.488 10.477 1 93.56 97 LEU A O 1
ATOM 758 N N . GLY A 1 98 ? -0.134 4.977 9.234 1 85.88 98 GLY A N 1
ATOM 759 C CA . GLY A 1 98 ? 0.854 4.969 8.172 1 85.88 98 GLY A CA 1
ATOM 760 C C . GLY A 1 98 ? 0.245 5.141 6.789 1 85.88 98 GLY A C 1
ATOM 761 O O . GLY A 1 98 ? -0.969 5.312 6.66 1 85.88 98 GLY A O 1
ATOM 762 N N . ASP A 1 99 ? 1.113 5.316 5.852 1 76.94 99 ASP A N 1
ATOM 763 C CA . ASP A 1 99 ? 0.81 5.43 4.426 1 76.94 99 ASP A CA 1
ATOM 764 C C . ASP A 1 99 ? 1.687 4.492 3.602 1 76.94 99 ASP A C 1
ATOM 766 O O . ASP A 1 99 ? 2.898 4.691 3.504 1 76.94 99 ASP A O 1
ATOM 770 N N . SER A 1 100 ? 1.034 3.559 3.027 1 72 100 SER A N 1
ATOM 771 C CA . SER A 1 100 ? 1.781 2.498 2.361 1 72 100 SER A CA 1
ATOM 772 C C . SER A 1 100 ? 2.441 3.006 1.083 1 72 100 SER A C 1
ATOM 774 O O . SER A 1 100 ? 3.254 2.305 0.476 1 72 100 SER A O 1
ATOM 776 N N . SER A 1 101 ? 2.158 4.195 0.66 1 65.06 101 SER A N 1
ATOM 777 C CA . SER A 1 101 ? 2.869 4.789 -0.467 1 65.06 101 SER A CA 1
ATOM 778 C C . SER A 1 101 ? 4.324 5.078 -0.11 1 65.06 101 SER A C 1
ATOM 780 O O . SER A 1 101 ? 5.148 5.316 -0.995 1 65.06 101 SER A O 1
ATOM 782 N N . TYR A 1 102 ? 4.555 5.047 1.172 1 68.25 102 TYR A N 1
ATOM 783 C CA . TYR A 1 102 ? 5.93 5.223 1.629 1 68.25 102 TYR A CA 1
ATOM 784 C C . TYR A 1 102 ? 6.59 3.873 1.896 1 68.25 102 TYR A C 1
ATOM 786 O O . TYR A 1 102 ? 5.945 2.947 2.393 1 68.25 102 TYR A O 1
ATOM 794 N N . ALA A 1 103 ? 7.793 3.826 1.596 1 66.19 103 ALA A N 1
ATOM 795 C CA . ALA A 1 103 ? 8.539 2.588 1.784 1 66.19 103 ALA A CA 1
ATOM 796 C C . ALA A 1 103 ? 8.586 2.191 3.258 1 66.19 103 ALA A C 1
ATOM 798 O O . ALA A 1 103 ? 8.43 1.015 3.596 1 66.19 103 ALA A O 1
ATOM 799 N N . LYS A 1 104 ? 8.844 3.123 4.012 1 75.94 104 LYS A N 1
ATOM 800 C CA . LYS A 1 104 ? 8.906 2.857 5.445 1 75.94 104 LYS A CA 1
ATOM 801 C C . LYS A 1 104 ? 7.547 3.059 6.102 1 75.94 104 LYS A C 1
ATOM 803 O O . LYS A 1 104 ? 7.41 3.855 7.035 1 75.94 104 LYS A O 1
ATOM 808 N N . PHE A 1 105 ? 6.609 2.166 5.699 1 74.56 105 PHE A N 1
ATOM 809 C CA . PHE A 1 105 ? 5.211 2.158 6.125 1 74.56 105 PHE A CA 1
ATOM 810 C C . PHE A 1 105 ? 5.098 1.763 7.59 1 74.56 105 PHE A C 1
ATOM 812 O O . PHE A 1 105 ? 5.582 0.703 7.996 1 74.56 105 PHE A O 1
ATOM 819 N N . ASN A 1 106 ? 4.582 2.627 8.547 1 86.19 106 ASN A N 1
ATOM 820 C CA . ASN A 1 106 ? 4.309 2.434 9.969 1 86.19 106 ASN A CA 1
ATOM 821 C C . ASN A 1 106 ? 5.586 2.148 10.75 1 86.19 106 ASN A C 1
ATOM 823 O O . ASN A 1 106 ? 5.543 1.515 11.812 1 86.19 106 ASN A O 1
ATOM 827 N N . TYR A 1 107 ? 6.703 2.652 10.266 1 85.44 107 TYR A N 1
ATOM 828 C CA . TYR A 1 107 ? 7.996 2.373 10.875 1 85.44 107 TYR A CA 1
ATOM 829 C C . TYR A 1 107 ? 8.07 2.957 12.281 1 85.44 107 TYR A C 1
ATOM 831 O O . TYR A 1 107 ? 8.633 2.338 13.188 1 85.44 107 TYR A O 1
ATOM 839 N N . ALA A 1 108 ? 7.543 4.078 12.445 1 92.44 108 ALA A N 1
ATOM 840 C CA . ALA A 1 108 ? 7.641 4.766 13.734 1 92.44 108 ALA A CA 1
ATOM 841 C C . ALA A 1 108 ? 7.004 3.939 14.852 1 92.44 108 ALA A C 1
ATOM 843 O O . ALA A 1 108 ? 7.629 3.693 15.883 1 92.44 108 ALA A O 1
ATOM 844 N N . ILE A 1 109 ? 5.781 3.49 14.641 1 94.81 109 ILE A N 1
ATOM 845 C CA . ILE A 1 109 ? 5.07 2.771 15.695 1 94.81 109 ILE A CA 1
ATOM 846 C C . ILE A 1 109 ? 5.699 1.396 15.898 1 94.81 109 ILE A C 1
ATOM 848 O O . ILE A 1 109 ? 5.727 0.877 17.016 1 94.81 109 ILE A O 1
ATOM 852 N N . ARG A 1 110 ? 6.191 0.827 14.883 1 87.69 110 ARG A N 1
ATOM 853 C CA . ARG A 1 110 ? 6.863 -0.463 15.008 1 87.69 110 ARG A CA 1
ATOM 854 C C . ARG A 1 110 ? 8.109 -0.351 15.875 1 87.69 110 ARG A C 1
ATOM 856 O O . ARG A 1 110 ? 8.367 -1.216 16.719 1 87.69 110 ARG A O 1
ATOM 863 N N . LYS A 1 111 ? 8.867 0.688 15.602 1 89.69 111 LYS A N 1
ATOM 864 C CA . LYS A 1 111 ? 10.055 0.939 16.406 1 89.69 111 LYS A CA 1
ATOM 865 C C . LYS A 1 111 ? 9.703 1.108 17.875 1 89.69 111 LYS A C 1
ATOM 867 O O . LYS A 1 111 ? 10.336 0.512 18.75 1 89.69 111 LYS A O 1
ATOM 872 N N . ILE A 1 112 ? 8.695 1.837 18.109 1 95 112 ILE A N 1
ATOM 873 C CA . ILE A 1 112 ? 8.273 2.109 19.484 1 95 112 ILE A CA 1
ATOM 874 C C . ILE A 1 112 ? 7.793 0.818 20.141 1 95 112 ILE A C 1
ATOM 876 O O . ILE A 1 112 ? 8.18 0.509 21.266 1 95 112 ILE A O 1
ATOM 880 N N . HIS A 1 113 ? 6.98 0.093 19.438 1 92.19 113 HIS A N 1
ATOM 881 C CA . HIS A 1 113 ? 6.434 -1.151 19.969 1 92.19 113 HIS A CA 1
ATOM 882 C C . HIS A 1 113 ? 7.543 -2.135 20.328 1 92.19 113 HIS A C 1
ATOM 884 O O . HIS A 1 113 ? 7.543 -2.707 21.422 1 92.19 113 HIS A O 1
ATOM 890 N N . LYS A 1 114 ? 8.461 -2.291 19.422 1 86.5 114 LYS A N 1
ATOM 891 C CA . LYS A 1 114 ? 9.578 -3.215 19.609 1 86.5 114 LYS A CA 1
ATOM 892 C C . LYS A 1 114 ? 10.43 -2.805 20.812 1 86.5 114 LYS A C 1
ATOM 894 O O . LYS A 1 114 ? 10.844 -3.652 21.609 1 86.5 114 LYS A O 1
ATOM 899 N N . ARG A 1 115 ? 10.703 -1.562 20.891 1 92.62 115 ARG A N 1
ATOM 900 C CA . ARG A 1 115 ? 11.555 -1.079 21.969 1 92.62 115 ARG A CA 1
ATOM 901 C C . ARG A 1 115 ? 10.875 -1.271 23.328 1 92.62 115 ARG A C 1
ATOM 903 O O . ARG A 1 115 ? 11.539 -1.579 24.312 1 92.62 115 ARG A O 1
ATOM 910 N N . LEU A 1 116 ? 9.578 -1.084 23.391 1 93.75 116 LEU A N 1
ATOM 911 C CA . LEU A 1 116 ? 8.844 -1.309 24.625 1 93.75 116 LEU A CA 1
ATOM 912 C C . LEU A 1 116 ? 8.953 -2.764 25.078 1 93.75 116 LEU A C 1
ATOM 914 O O . LEU A 1 116 ? 9.156 -3.043 26.25 1 93.75 116 LEU A O 1
ATOM 918 N N . ILE A 1 117 ? 8.883 -3.594 24.141 1 88.75 117 ILE A N 1
ATOM 919 C CA . ILE A 1 117 ? 9.039 -5.016 24.438 1 88.75 117 ILE A CA 1
ATOM 920 C C . ILE A 1 117 ? 10.461 -5.285 24.922 1 88.75 117 ILE A C 1
ATOM 922 O O . ILE A 1 117 ? 10.664 -6.012 25.906 1 88.75 117 ILE A O 1
ATOM 926 N N . GLN A 1 118 ? 11.43 -4.656 24.281 1 87.31 118 GLN A N 1
ATOM 927 C CA . GLN A 1 118 ? 12.836 -4.844 24.625 1 87.31 118 GLN A CA 1
ATOM 928 C C . GLN A 1 118 ? 13.117 -4.367 26.047 1 87.31 118 GLN A C 1
ATOM 930 O O . GLN A 1 118 ? 14.031 -4.871 26.703 1 87.31 118 GLN A O 1
ATOM 935 N N . LEU A 1 119 ? 12.336 -3.488 26.469 1 92.75 119 LEU A N 1
ATOM 936 C CA . LEU A 1 119 ? 12.531 -2.941 27.812 1 92.75 119 LEU A CA 1
ATOM 937 C C . LEU A 1 119 ? 11.688 -3.688 28.828 1 92.75 119 LEU A C 1
ATOM 939 O O . LEU A 1 119 ? 11.602 -3.279 29.984 1 92.75 119 LEU A O 1
ATOM 943 N N . GLY A 1 120 ? 10.945 -4.75 28.328 1 90.31 120 GLY A N 1
ATOM 944 C CA . GLY A 1 120 ? 10.312 -5.672 29.25 1 90.31 120 GLY A CA 1
ATOM 945 C C . GLY A 1 120 ? 8.805 -5.492 29.328 1 90.31 120 GLY A C 1
ATOM 946 O O . GLY A 1 120 ? 8.117 -6.234 30.031 1 90.31 120 GLY A O 1
ATOM 947 N N . ALA A 1 121 ? 8.25 -4.547 28.609 1 93.62 121 ALA A N 1
ATOM 948 C CA . ALA A 1 121 ? 6.805 -4.316 28.656 1 93.62 121 ALA A CA 1
ATOM 949 C C . ALA A 1 121 ? 6.043 -5.48 28.031 1 93.62 121 ALA A C 1
ATOM 951 O O . ALA A 1 121 ? 6.598 -6.23 27.219 1 93.62 121 ALA A O 1
ATOM 952 N N . HIS A 1 122 ? 4.793 -5.621 28.484 1 91.19 122 HIS A N 1
ATOM 953 C CA . HIS A 1 122 ? 3.977 -6.727 27.984 1 91.19 122 HIS A CA 1
ATOM 954 C C . HIS A 1 122 ? 2.752 -6.211 27.25 1 91.19 122 HIS A C 1
ATOM 956 O O . HIS A 1 122 ? 2.145 -5.215 27.656 1 91.19 122 HIS A O 1
ATOM 962 N N . GLU A 1 123 ? 2.371 -6.902 26.25 1 89.88 123 GLU A N 1
ATOM 963 C CA . GLU A 1 123 ? 1.229 -6.469 25.453 1 89.88 123 GLU A CA 1
ATOM 964 C C . GLU A 1 123 ? -0.084 -6.711 26.203 1 89.88 123 GLU A C 1
ATOM 966 O O . GLU A 1 123 ? -0.321 -7.805 26.719 1 89.88 123 GLU A O 1
ATOM 971 N N . PHE A 1 124 ? -0.824 -5.688 26.297 1 90.75 124 PHE A N 1
ATOM 972 C CA . PHE A 1 124 ? -2.139 -5.734 26.922 1 90.75 124 PHE A CA 1
ATOM 973 C C . PHE A 1 124 ? -3.195 -6.219 25.938 1 90.75 124 PHE A C 1
ATOM 975 O O . PHE A 1 124 ? -4.082 -6.992 26.312 1 90.75 124 PHE A O 1
ATOM 982 N N . SER A 1 125 ? -3.119 -5.641 24.766 1 89.25 125 SER A N 1
ATOM 983 C CA . SER A 1 125 ? -3.994 -5.957 23.641 1 89.25 125 SER A CA 1
ATOM 984 C C . SER A 1 125 ? -3.234 -5.91 22.312 1 89.25 125 SER A C 1
ATOM 986 O O . SER A 1 125 ? -2.111 -5.406 22.25 1 89.25 125 SER A O 1
ATOM 988 N N . ASP A 1 126 ? -3.891 -6.332 21.359 1 81.69 126 ASP A N 1
ATOM 989 C CA . ASP A 1 126 ? -3.232 -6.395 20.062 1 81.69 126 ASP A CA 1
ATOM 990 C C . ASP A 1 126 ? -2.939 -4.996 19.516 1 81.69 126 ASP A C 1
ATOM 992 O O . ASP A 1 126 ? -3.768 -4.094 19.641 1 81.69 126 ASP A O 1
ATOM 996 N N . ARG A 1 127 ? -1.752 -4.914 19.031 1 89.38 127 ARG A N 1
ATOM 997 C CA . ARG A 1 127 ? -1.435 -3.678 18.328 1 89.38 127 ARG A CA 1
ATOM 998 C C . ARG A 1 127 ? -2.104 -3.646 16.953 1 89.38 127 ARG A C 1
ATOM 1000 O O . ARG A 1 127 ? -2.574 -4.676 16.469 1 89.38 127 ARG A O 1
ATOM 1007 N N . ALA A 1 128 ? -2.189 -2.504 16.344 1 86.88 128 ALA A N 1
ATOM 1008 C CA . ALA A 1 128 ? -2.717 -2.379 14.984 1 86.88 128 ALA A CA 1
ATOM 1009 C C . ALA A 1 128 ? -1.982 -1.29 14.211 1 86.88 128 ALA A C 1
ATOM 1011 O O . ALA A 1 128 ? -1.354 -0.411 14.805 1 86.88 128 ALA A O 1
ATOM 1012 N N . GLU A 1 129 ? -1.949 -1.467 12.922 1 87.06 129 GLU A N 1
ATOM 1013 C CA . GLU A 1 129 ? -1.381 -0.499 11.984 1 87.06 129 GLU A CA 1
ATOM 1014 C C . GLU A 1 129 ? -2.387 -0.118 10.906 1 87.06 129 GLU A C 1
ATOM 1016 O O . GLU A 1 129 ? -2.996 -0.991 10.281 1 87.06 129 GLU A O 1
ATOM 1021 N N . SER A 1 130 ? -2.564 1.18 10.734 1 87.69 130 SER A N 1
ATOM 1022 C CA . SER A 1 130 ? -3.512 1.635 9.719 1 87.69 130 SER A CA 1
ATOM 1023 C C . SER A 1 130 ? -2.791 2.09 8.453 1 87.69 130 SER A C 1
ATOM 1025 O O . SER A 1 130 ? -1.571 2.266 8.461 1 87.69 130 SER A O 1
ATOM 1027 N N . ASP A 1 131 ? -3.572 2.176 7.395 1 77.75 131 ASP A N 1
ATOM 1028 C CA . ASP A 1 131 ? -3.047 2.604 6.102 1 77.75 131 ASP A CA 1
ATOM 1029 C C . ASP A 1 131 ? -3.961 3.643 5.453 1 77.75 131 ASP A C 1
ATOM 1031 O O . ASP A 1 131 ? -5.109 3.344 5.113 1 77.75 131 ASP A O 1
ATOM 1035 N N . GLU A 1 132 ? -3.348 4.715 5.234 1 77.56 132 GLU A N 1
ATOM 1036 C CA . GLU A 1 132 ? -4.098 5.809 4.629 1 77.56 132 GLU A CA 1
ATOM 1037 C C . GLU A 1 132 ? -4.555 5.449 3.217 1 77.56 132 GLU A C 1
ATOM 1039 O O . GLU A 1 132 ? -5.582 5.941 2.746 1 77.56 132 GLU A O 1
ATOM 1044 N N . GLN A 1 133 ? -3.812 4.602 2.578 1 64.62 133 GLN A N 1
ATOM 1045 C CA . GLN A 1 133 ? -4.086 4.242 1.189 1 64.62 133 GLN A CA 1
ATOM 1046 C C . GLN A 1 133 ? -5.203 3.207 1.099 1 64.62 133 GLN A C 1
ATOM 1048 O O . GLN A 1 133 ? -5.766 2.986 0.025 1 64.62 133 GLN A O 1
ATOM 1053 N N . SER A 1 134 ? -5.582 2.672 2.293 1 64.69 134 SER A N 1
ATOM 1054 C CA . SER A 1 134 ? -6.629 1.656 2.314 1 64.69 134 SER A CA 1
ATOM 1055 C C . SER A 1 134 ? -8.016 2.287 2.189 1 64.69 134 SER A C 1
ATOM 1057 O O . SER A 1 134 ? -8.211 3.438 2.586 1 64.69 134 SER A O 1
ATOM 1059 N N . PRO A 1 135 ? -8.984 1.536 1.685 1 58.12 135 PRO A N 1
ATOM 1060 C CA . PRO A 1 135 ? -10.352 2.061 1.581 1 58.12 135 PRO A CA 1
ATOM 1061 C C . PRO A 1 135 ? -10.914 2.514 2.928 1 58.12 135 PRO A C 1
ATOM 1063 O O . PRO A 1 135 ? -11.664 3.49 2.99 1 58.12 135 PRO A O 1
ATOM 1066 N N . GLU A 1 136 ? -10.516 1.774 3.943 1 66.81 136 GLU A N 1
ATOM 1067 C CA . GLU A 1 136 ? -11 2.121 5.277 1 66.81 136 GLU A CA 1
ATOM 1068 C C . GLU A 1 136 ? -10.305 3.375 5.805 1 66.81 136 GLU A C 1
ATOM 1070 O O . GLU A 1 136 ? -10.836 4.062 6.676 1 66.81 136 GLU A O 1
ATOM 1075 N N . GLY A 1 137 ? -9.211 3.658 5.297 1 73.62 137 GLY A N 1
ATOM 1076 C CA . GLY A 1 137 ? -8.398 4.754 5.809 1 73.62 137 GLY A CA 1
ATOM 1077 C C . GLY A 1 137 ? -7.957 4.547 7.246 1 73.62 137 GLY A C 1
ATOM 1078 O O . GLY A 1 137 ? -8.211 3.494 7.836 1 73.62 137 GLY A O 1
ATOM 1079 N N . ASN A 1 138 ? -7.32 5.434 7.82 1 83.25 138 ASN A N 1
ATOM 1080 C CA . ASN A 1 138 ? -6.863 5.375 9.203 1 83.25 138 ASN A CA 1
ATOM 1081 C C . ASN A 1 138 ? -8.031 5.289 10.18 1 83.25 138 ASN A C 1
ATOM 1083 O O . ASN A 1 138 ? -7.949 4.594 11.195 1 83.25 138 ASN A O 1
ATOM 1087 N N . GLU A 1 139 ? -9.164 5.91 9.852 1 81.69 139 GLU A N 1
ATOM 1088 C CA . GLU A 1 139 ? -10.32 5.969 10.734 1 81.69 139 GLU A CA 1
ATOM 1089 C C . GLU A 1 139 ? -10.969 4.594 10.883 1 81.69 139 GLU A C 1
ATOM 1091 O O . GLU A 1 139 ? -11.359 4.203 11.984 1 81.69 139 GLU A O 1
ATOM 1096 N N . GLY A 1 140 ? -11.086 3.924 9.773 1 78.12 140 GLY A N 1
ATOM 1097 C CA . GLY A 1 140 ? -11.68 2.6 9.828 1 78.12 140 GLY A CA 1
ATOM 1098 C C . GLY A 1 140 ? -10.875 1.618 10.664 1 78.12 140 GLY A C 1
ATOM 1099 O O . GLY A 1 140 ? -11.43 0.887 11.484 1 78.12 140 GLY A O 1
ATOM 1100 N N . TYR A 1 141 ? -9.57 1.592 10.477 1 79.44 141 TYR A N 1
ATOM 1101 C CA . TYR A 1 141 ? -8.688 0.736 11.266 1 79.44 141 TYR A CA 1
ATOM 1102 C C . TYR A 1 141 ? -8.766 1.084 12.742 1 79.44 141 TYR A C 1
ATOM 1104 O O . TYR A 1 141 ? -8.836 0.193 13.594 1 79.44 141 TYR A O 1
ATOM 1112 N N . TYR A 1 142 ? -8.797 2.338 13 1 90.25 142 TYR A N 1
ATOM 1113 C CA . TYR A 1 142 ? -8.828 2.805 14.383 1 90.25 142 TYR A CA 1
ATOM 1114 C C . TYR A 1 142 ? -10.109 2.375 15.078 1 90.25 142 TYR A C 1
ATOM 1116 O O . TYR A 1 142 ? -10.086 1.951 16.234 1 90.25 142 TYR A O 1
ATOM 1124 N N . ALA A 1 143 ? -11.234 2.492 14.391 1 84.62 143 ALA A N 1
ATOM 1125 C CA . ALA A 1 143 ? -12.523 2.164 14.984 1 84.62 143 ALA A CA 1
ATOM 1126 C C . ALA A 1 143 ? -12.555 0.715 15.461 1 84.62 143 ALA A C 1
ATOM 1128 O O . ALA A 1 143 ? -13 0.433 16.578 1 84.62 143 ALA A O 1
ATOM 1129 N N . GLU A 1 144 ? -12.102 -0.129 14.648 1 80.19 144 GLU A N 1
ATOM 1130 C CA . GLU A 1 144 ? -12.102 -1.544 15.008 1 80.19 144 GLU A CA 1
ATOM 1131 C C . GLU A 1 144 ? -11.109 -1.827 16.141 1 80.19 144 GLU A C 1
ATOM 1133 O O . GLU A 1 144 ? -11.414 -2.574 17.062 1 80.19 144 GLU A O 1
ATOM 1138 N N . TRP A 1 145 ? -9.961 -1.267 16 1 90.06 145 TRP A N 1
ATOM 1139 C CA . TRP A 1 145 ? -8.938 -1.431 17.016 1 90.06 145 TRP A CA 1
ATOM 1140 C C . TRP A 1 145 ? -9.414 -0.884 18.359 1 90.06 145 TRP A C 1
ATOM 1142 O O . TRP A 1 145 ? -9.227 -1.519 19.406 1 90.06 145 TRP A O 1
ATOM 1152 N N . GLU A 1 146 ? -9.992 0.268 18.328 1 92.44 146 GLU A N 1
ATOM 1153 C CA . GLU A 1 146 ? -10.5 0.907 19.547 1 92.44 146 GLU A CA 1
ATOM 1154 C C . GLU A 1 146 ? -11.57 0.047 20.219 1 92.44 146 GLU A C 1
ATOM 1156 O O . GLU A 1 146 ? -11.586 -0.086 21.438 1 92.44 146 GLU A O 1
ATOM 1161 N N . ARG A 1 147 ? -12.438 -0.468 19.438 1 85.62 147 ARG A N 1
ATOM 1162 C CA . ARG A 1 147 ? -13.5 -1.318 19.953 1 85.62 147 ARG A CA 1
ATOM 1163 C C . ARG A 1 147 ? -12.922 -2.498 20.734 1 85.62 147 ARG A C 1
ATOM 1165 O O . ARG A 1 147 ? -13.352 -2.771 21.859 1 85.62 147 ARG A O 1
ATOM 1172 N N . LEU A 1 148 ? -11.984 -3.115 20.141 1 84.62 148 LEU A N 1
ATOM 1173 C CA . LEU A 1 148 ? -11.375 -4.285 20.766 1 84.62 148 LEU A CA 1
ATOM 1174 C C . LEU A 1 148 ? -10.609 -3.893 22.031 1 84.62 148 LEU A C 1
ATOM 1176 O O . LEU A 1 148 ? -10.656 -4.609 23.031 1 84.62 148 LEU A O 1
ATOM 1180 N N . LEU A 1 149 ? -9.945 -2.828 21.938 1 93.06 149 LEU A N 1
ATOM 1181 C CA . LEU A 1 149 ? -9.203 -2.332 23.094 1 93.06 149 LEU A CA 1
ATOM 1182 C C . LEU A 1 149 ? -10.148 -1.999 24.234 1 93.06 149 LEU A C 1
ATOM 1184 O O . LEU A 1 149 ? -9.883 -2.359 25.391 1 93.06 149 LEU A O 1
ATOM 1188 N N . LEU A 1 150 ? -11.25 -1.369 23.984 1 92.56 150 LEU A N 1
ATOM 1189 C CA . LEU A 1 150 ? -12.188 -0.936 25 1 92.56 150 LEU A CA 1
ATOM 1190 C C . LEU A 1 150 ? -12.875 -2.133 25.656 1 92.56 150 LEU A C 1
ATOM 1192 O O . LEU A 1 150 ? -13.188 -2.105 26.844 1 92.56 150 LEU A O 1
ATOM 1196 N N . GLU A 1 151 ? -13.102 -3.135 24.859 1 88.19 151 GLU A N 1
ATOM 1197 C CA . GLU A 1 151 ? -13.664 -4.359 25.422 1 88.19 151 GLU A CA 1
ATOM 1198 C C . GLU A 1 151 ? -12.766 -4.93 26.516 1 88.19 151 GLU A C 1
ATOM 1200 O O . GLU A 1 151 ? -13.25 -5.418 27.547 1 88.19 151 GLU A O 1
ATOM 1205 N N . LYS A 1 152 ? -11.531 -4.832 26.312 1 89.69 152 LYS A N 1
ATOM 1206 C CA . LYS A 1 152 ? -10.57 -5.332 27.281 1 89.69 152 LYS A CA 1
ATOM 1207 C C . LYS A 1 152 ? -10.445 -4.383 28.469 1 89.69 152 LYS A C 1
ATOM 1209 O O . LYS A 1 152 ? -10.305 -4.82 29.625 1 89.69 152 LYS A O 1
ATOM 1214 N N . ILE A 1 153 ? -10.492 -3.111 28.219 1 92.44 153 ILE A N 1
ATOM 1215 C CA . ILE A 1 153 ? -10.359 -2.098 29.25 1 92.44 153 ILE A CA 1
ATOM 1216 C C . ILE A 1 153 ? -11.586 -2.139 30.172 1 92.44 153 ILE A C 1
ATOM 1218 O O . ILE A 1 153 ? -11.469 -1.935 31.375 1 92.44 153 ILE A O 1
ATOM 1222 N N . LYS A 1 154 ? -12.703 -2.41 29.609 1 89.5 154 LYS A N 1
ATOM 1223 C CA . LYS A 1 154 ? -13.945 -2.477 30.359 1 89.5 154 LYS A CA 1
ATOM 1224 C C . LYS A 1 154 ? -13.859 -3.512 31.484 1 89.5 154 LYS A C 1
ATOM 1226 O O . LYS A 1 154 ? -14.484 -3.355 32.531 1 89.5 154 LYS A O 1
ATOM 1231 N N . LYS A 1 155 ? -13.078 -4.492 31.203 1 85.75 155 LYS A N 1
ATOM 1232 C CA . LYS A 1 155 ? -12.906 -5.539 32.219 1 85.75 155 LYS A CA 1
ATOM 1233 C C . LYS A 1 155 ? -12.125 -5.016 33.406 1 85.75 155 LYS A C 1
ATOM 1235 O O . LYS A 1 155 ? -12.227 -5.574 34.5 1 85.75 155 LYS A O 1
ATOM 1240 N N . LEU A 1 156 ? -11.422 -3.988 33.219 1 83.62 156 LEU A N 1
ATOM 1241 C CA . LEU A 1 156 ? -10.648 -3.371 34.281 1 83.62 156 LEU A CA 1
ATOM 1242 C C . LEU A 1 156 ? -11.484 -2.34 35.031 1 83.62 156 LEU A C 1
ATOM 1244 O O . LEU A 1 156 ? -11.141 -1.954 36.156 1 83.62 156 LEU A O 1
ATOM 1248 N N . SER A 1 157 ? -12.539 -1.897 34.344 1 82.62 157 SER A N 1
ATOM 1249 C CA . SER A 1 157 ? -13.352 -0.798 34.875 1 82.62 157 SER A CA 1
ATOM 1250 C C . SER A 1 157 ? -14.352 -1.285 35.906 1 82.62 157 SER A C 1
ATOM 1252 O O . SER A 1 157 ? -14.883 -2.391 35.781 1 82.62 157 SER A O 1
ATOM 1254 N N . HIS A 1 158 ? -14.57 -0.469 36.906 1 78.94 158 HIS A N 1
ATOM 1255 C CA . HIS A 1 158 ? -15.516 -0.815 37.969 1 78.94 158 HIS A CA 1
ATOM 1256 C C . HIS A 1 158 ? -16.875 -0.162 37.719 1 78.94 158 HIS A C 1
ATOM 1258 O O . HIS A 1 158 ? -17.891 -0.6 38.281 1 78.94 158 HIS A O 1
ATOM 1264 N N . HIS A 1 159 ? -16.844 0.822 36.969 1 87.75 159 HIS A N 1
ATOM 1265 C CA . HIS A 1 159 ? -18.062 1.601 36.781 1 87.75 159 HIS A CA 1
ATOM 1266 C C . HIS A 1 159 ? -18.094 2.287 35.438 1 87.75 159 HIS A C 1
ATOM 1268 O O . HIS A 1 159 ? -17.078 2.834 35 1 87.75 159 HIS A O 1
ATOM 1274 N N . GLU A 1 160 ? -19.203 2.197 34.812 1 90.56 160 GLU A N 1
ATOM 1275 C CA . GLU A 1 160 ? -19.422 2.898 33.531 1 90.56 160 GLU A CA 1
ATOM 1276 C C . GLU A 1 160 ? -20.359 4.086 33.719 1 90.56 160 GLU A C 1
ATOM 1278 O O . GLU A 1 160 ? -21.406 3.965 34.375 1 90.56 160 GLU A O 1
ATOM 1283 N N . ILE A 1 161 ? -19.906 5.16 33.25 1 91.69 161 ILE A N 1
ATOM 1284 C CA . ILE A 1 161 ? -20.719 6.375 33.312 1 91.69 161 ILE A CA 1
ATOM 1285 C C . ILE A 1 161 ? -21.625 6.453 32.094 1 91.69 161 ILE A C 1
ATOM 1287 O O . ILE A 1 161 ? -21.219 6.082 30.984 1 91.69 161 ILE A O 1
ATOM 1291 N N . ASP A 1 162 ? -22.797 6.926 32.312 1 90.31 162 ASP A N 1
ATOM 1292 C CA . ASP A 1 162 ? -23.719 7.148 31.203 1 90.31 162 ASP A CA 1
ATOM 1293 C C . ASP A 1 162 ? -23.094 8.047 30.141 1 90.31 162 ASP A C 1
ATOM 1295 O O . ASP A 1 162 ? -22.594 9.133 30.469 1 90.31 162 ASP A O 1
ATOM 1299 N N . PRO A 1 163 ? -23.109 7.625 28.969 1 82.88 163 PRO A N 1
ATOM 1300 C CA . PRO A 1 163 ? -22.484 8.406 27.906 1 82.88 163 PRO A CA 1
ATOM 1301 C C . PRO A 1 163 ? -23.141 9.773 27.719 1 82.88 163 PRO A C 1
ATOM 1303 O O . PRO A 1 163 ? -22.531 10.68 27.141 1 82.88 163 PRO A O 1
ATOM 1306 N N . ASN A 1 164 ? -24.266 9.969 28.234 1 86.69 164 ASN A N 1
ATOM 1307 C CA . ASN A 1 164 ? -24.969 11.242 28.094 1 86.69 164 ASN A CA 1
ATOM 1308 C C . ASN A 1 164 ? -24.625 12.195 29.219 1 86.69 164 ASN A C 1
ATOM 1310 O O . ASN A 1 164 ? -25.047 13.359 29.219 1 86.69 164 ASN A O 1
ATOM 1314 N N . THR A 1 165 ? -23.828 11.672 30.062 1 93.56 165 THR A N 1
ATOM 1315 C CA . THR A 1 165 ? -23.375 12.516 31.172 1 93.56 165 THR A CA 1
ATOM 1316 C C . THR A 1 165 ? -22.219 13.398 30.734 1 93.56 165 THR A C 1
ATOM 1318 O O . THR A 1 165 ? -21.266 12.93 30.125 1 93.56 165 THR A O 1
ATOM 1321 N N . LEU A 1 166 ? -22.375 14.656 31.016 1 94.5 166 LEU A N 1
ATOM 1322 C CA . LEU A 1 166 ? -21.281 15.578 30.734 1 94.5 166 LEU A CA 1
ATOM 1323 C C . LEU A 1 166 ? -20.156 15.398 31.734 1 94.5 166 LEU A C 1
ATOM 1325 O O . LEU A 1 166 ? -20.359 15.555 32.938 1 94.5 166 LEU A O 1
ATOM 1329 N N . LEU A 1 167 ? -19.047 15.078 31.281 1 93 167 LEU A N 1
ATOM 1330 C CA . LEU A 1 167 ? -17.875 14.93 32.125 1 93 167 LEU A CA 1
ATOM 1331 C C . LEU A 1 167 ? -17.141 16.266 32.281 1 93 167 LEU A C 1
ATOM 1333 O O . LEU A 1 167 ? -17.297 17.156 31.453 1 93 167 LEU A O 1
ATOM 1337 N N . PRO A 1 168 ? -16.344 16.406 33.344 1 90 168 PRO A N 1
ATOM 1338 C CA . PRO A 1 168 ? -15.508 17.609 33.438 1 90 168 PRO A CA 1
ATOM 1339 C C . PRO A 1 168 ? -14.516 17.734 32.312 1 90 168 PRO A C 1
ATOM 1341 O O . PRO A 1 168 ? -14.148 16.719 31.688 1 90 168 PRO A O 1
ATOM 1344 N N . PRO A 1 169 ? -14.164 18.984 32 1 90.44 169 PRO A N 1
ATOM 1345 C CA . PRO A 1 169 ? -13.172 19.156 30.953 1 90.44 169 PRO A CA 1
ATOM 1346 C C . PRO A 1 169 ? -11.812 18.562 31.328 1 90.44 169 PRO A C 1
ATOM 1348 O O . PRO A 1 169 ? -11.445 18.531 32.5 1 90.44 169 PRO A O 1
ATOM 1351 N N . MET A 1 170 ? -11.148 18.125 30.328 1 83 170 MET A N 1
ATOM 1352 C CA . MET A 1 170 ? -9.797 17.609 30.531 1 83 170 MET A CA 1
ATOM 1353 C C . MET A 1 170 ? -8.812 18.75 30.766 1 83 170 MET A C 1
ATOM 1355 O O . MET A 1 170 ? -7.863 18.609 31.531 1 83 170 MET A O 1
ATOM 1359 N N . ASN A 1 171 ? -8.984 19.812 29.984 1 85.5 171 ASN A N 1
ATOM 1360 C CA . ASN A 1 171 ? -8.195 21.047 30.094 1 85.5 171 ASN A CA 1
ATOM 1361 C C . ASN A 1 171 ? -9.078 22.266 30.328 1 85.5 171 ASN A C 1
ATOM 1363 O O . ASN A 1 171 ? -9.281 23.062 29.406 1 85.5 171 ASN A O 1
ATOM 1367 N N . GLY A 1 172 ? -9.453 22.406 31.562 1 89.88 172 GLY A N 1
ATOM 1368 C CA . GLY A 1 172 ? -10.391 23.469 31.875 1 89.88 172 GLY A CA 1
ATOM 1369 C C . GLY A 1 172 ? -9.766 24.844 31.891 1 89.88 172 GLY A C 1
ATOM 1370 O O . GLY A 1 172 ? -8.578 24.984 32.188 1 89.88 172 GLY A O 1
ATOM 1371 N N . ILE A 1 173 ? -10.57 25.891 31.5 1 93.19 173 ILE A N 1
ATOM 1372 C CA . ILE A 1 173 ? -10.109 27.266 31.578 1 93.19 173 ILE A CA 1
ATOM 1373 C C . ILE A 1 173 ? -11.109 28.094 32.375 1 93.19 173 ILE A C 1
ATOM 1375 O O . ILE A 1 173 ? -12.305 27.812 32.375 1 93.19 173 ILE A O 1
ATOM 1379 N N . VAL A 1 174 ? -10.531 29.016 33.125 1 93.44 174 VAL A N 1
ATOM 1380 C CA . VAL A 1 174 ? -11.359 29.891 33.938 1 93.44 174 VAL A CA 1
ATOM 1381 C C . VAL A 1 174 ? -10.992 31.344 33.656 1 93.44 174 VAL A C 1
ATOM 1383 O O . VAL A 1 174 ? -9.812 31.703 33.656 1 93.44 174 VAL A O 1
ATOM 1386 N N . ALA A 1 175 ? -12.023 32.188 33.375 1 94.31 175 ALA A N 1
ATOM 1387 C CA . ALA A 1 175 ? -11.812 33.625 33.25 1 94.31 175 ALA A CA 1
ATOM 1388 C C . ALA A 1 175 ? -11.781 34.312 34.625 1 94.31 175 ALA A C 1
ATOM 1390 O O . ALA A 1 175 ? -12.68 34.094 35.438 1 94.31 175 ALA A O 1
ATOM 1391 N N . GLN A 1 176 ? -10.773 35.031 34.781 1 94.12 176 GLN A N 1
ATOM 1392 C CA . GLN A 1 176 ? -10.648 35.75 36.031 1 94.12 176 GLN A CA 1
ATOM 1393 C C . GLN A 1 176 ? -11.367 37.094 36 1 94.12 176 GLN A C 1
ATOM 1395 O O . GLN A 1 176 ? -10.734 38.156 35.906 1 94.12 176 GLN A O 1
ATOM 1400 N N . THR A 1 177 ? -12.594 37.062 36.312 1 93.44 177 THR A N 1
ATOM 1401 C CA . THR A 1 177 ? -13.422 38.25 36.156 1 93.44 177 THR A CA 1
ATOM 1402 C C . THR A 1 177 ? -13.18 39.219 37.312 1 93.44 177 THR A C 1
ATOM 1404 O O . THR A 1 177 ? -13.633 40.344 37.281 1 93.44 177 THR A O 1
ATOM 1407 N N . ASN A 1 178 ? -12.523 38.75 38.312 1 92.75 178 ASN A N 1
ATOM 1408 C CA . ASN A 1 178 ? -12.188 39.625 39.438 1 92.75 178 ASN A CA 1
ATOM 1409 C C . ASN A 1 178 ? -10.914 40.406 39.188 1 92.75 178 ASN A C 1
ATOM 1411 O O . ASN A 1 178 ? -10.484 41.188 40.031 1 92.75 178 ASN A O 1
ATOM 1415 N N . LYS A 1 179 ? -10.328 40.219 38.062 1 93.62 179 LYS A N 1
ATOM 1416 C CA . LYS A 1 179 ? -9.133 40.969 37.656 1 93.62 179 LYS A CA 1
ATOM 1417 C C . LYS A 1 179 ? -9.461 41.969 36.531 1 93.62 179 LYS A C 1
ATOM 1419 O O . LYS A 1 179 ? -10.586 42 36.062 1 93.62 179 LYS A O 1
ATOM 1424 N N . PHE A 1 180 ? -8.438 42.781 36.188 1 92.56 180 PHE A N 1
ATOM 1425 C CA . PHE A 1 180 ? -8.648 43.812 35.156 1 92.56 180 PHE A CA 1
ATOM 1426 C C . PHE A 1 180 ? -8.578 43.188 33.781 1 92.56 180 PHE A C 1
ATOM 1428 O O . PHE A 1 180 ? -7.773 42.281 33.531 1 92.56 180 PHE A O 1
ATOM 1435 N N . LYS A 1 181 ? -9.383 43.719 33.031 1 92.19 181 LYS A N 1
ATOM 1436 C CA . LYS A 1 181 ? -9.359 43.312 31.625 1 92.19 181 LYS A CA 1
ATOM 1437 C C . LYS A 1 181 ? -8.016 43.625 30.969 1 92.19 181 LYS A C 1
ATOM 1439 O O . LYS A 1 181 ? -7.352 44.594 31.359 1 92.19 181 LYS A O 1
ATOM 1444 N N . LYS A 1 182 ? -7.637 42.75 30.125 1 89.38 182 LYS A N 1
ATOM 1445 C CA . LYS A 1 182 ? -6.422 42.938 29.344 1 89.38 182 LYS A CA 1
ATOM 1446 C C . LYS A 1 182 ? -6.746 43.219 27.875 1 89.38 182 LYS A C 1
ATOM 1448 O O . LYS A 1 182 ? -7.586 42.531 27.281 1 89.38 182 LYS A O 1
ATOM 1453 N N . ILE A 1 183 ? -6.117 44.281 27.375 1 85.19 183 ILE A N 1
ATOM 1454 C CA . ILE A 1 183 ? -6.336 44.625 25.984 1 85.19 183 ILE A CA 1
ATOM 1455 C C . ILE A 1 183 ? -5.473 43.719 25.094 1 85.19 183 ILE A C 1
ATOM 1457 O O . ILE A 1 183 ? -4.242 43.75 25.188 1 85.19 183 ILE A O 1
ATOM 1461 N N . THR A 1 184 ? -6.121 42.938 24.234 1 85.75 184 THR A N 1
ATOM 1462 C CA . THR A 1 184 ? -5.402 42.031 23.344 1 85.75 184 THR A CA 1
ATOM 1463 C C . THR A 1 184 ? -5.883 42.188 21.906 1 85.75 184 THR A C 1
ATOM 1465 O O . THR A 1 184 ? -5.801 41.25 21.109 1 85.75 184 THR A O 1
ATOM 1468 N N . SER A 1 185 ? -6.379 43.344 21.578 1 83.69 185 SER A N 1
ATOM 1469 C CA . SER A 1 185 ? -6.977 43.594 20.266 1 83.69 185 SER A CA 1
ATOM 1470 C C . SER A 1 185 ? -5.91 43.75 19.188 1 83.69 185 SER A C 1
ATOM 1472 O O . SER A 1 185 ? -6.176 43.5 18 1 83.69 185 SER A O 1
ATOM 1474 N N . ASN A 1 186 ? -4.789 44.188 19.656 1 90.38 186 ASN A N 1
ATOM 1475 C CA . ASN A 1 186 ? -3.689 44.281 18.703 1 90.38 186 ASN A CA 1
ATOM 1476 C C . ASN A 1 186 ? -3.051 42.906 18.469 1 90.38 186 ASN A C 1
ATOM 1478 O O . ASN A 1 186 ? -2.07 42.562 19.125 1 90.38 186 ASN A O 1
ATOM 1482 N N . VAL A 1 187 ? -3.467 42.281 17.469 1 92.38 187 VAL A N 1
ATOM 1483 C CA . VAL A 1 187 ? -3.135 40.875 17.172 1 92.38 187 VAL A CA 1
ATOM 1484 C C . VAL A 1 187 ? -1.626 40.75 16.984 1 92.38 187 VAL A C 1
ATOM 1486 O O . VAL A 1 187 ? -1.005 39.844 17.562 1 92.38 187 VAL A O 1
ATOM 1489 N N . LYS A 1 188 ? -1.021 41.625 16.188 1 93.44 188 LYS A N 1
ATOM 1490 C CA . LYS A 1 188 ? 0.397 41.531 15.859 1 93.44 188 LYS A CA 1
ATOM 1491 C C . LYS A 1 188 ? 1.264 41.688 17.109 1 93.44 188 LYS A C 1
ATOM 1493 O O . LYS A 1 188 ? 2.232 40.969 17.297 1 93.44 188 LYS A O 1
ATOM 1498 N N . GLU A 1 189 ? 0.909 42.625 17.906 1 92.94 189 GLU A N 1
ATOM 1499 C CA . GLU A 1 189 ? 1.684 42.906 19.125 1 92.94 189 GLU A CA 1
ATOM 1500 C C . GLU A 1 189 ? 1.598 41.719 20.109 1 92.94 189 GLU A C 1
ATOM 1502 O O . GLU A 1 189 ? 2.594 41.375 20.734 1 92.94 189 GLU A O 1
ATOM 1507 N N . VAL A 1 190 ? 0.45 41.219 20.266 1 94.5 190 VAL A N 1
ATOM 1508 C CA . VAL A 1 190 ? 0.241 40.125 21.203 1 94.5 190 VAL A CA 1
ATOM 1509 C C . VAL A 1 190 ? 1.009 38.875 20.734 1 94.5 190 VAL A C 1
ATOM 1511 O O . VAL A 1 190 ? 1.594 38.156 21.531 1 94.5 190 VAL A O 1
ATOM 1514 N N . ALA A 1 191 ? 1 38.656 19.422 1 94.62 191 ALA A N 1
ATOM 1515 C CA . ALA A 1 191 ? 1.696 37.5 18.859 1 94.62 191 ALA A CA 1
ATOM 1516 C C . ALA A 1 191 ? 3.188 37.562 19.172 1 94.62 191 ALA A C 1
ATOM 1518 O O . ALA A 1 191 ? 3.83 36.5 19.312 1 94.62 191 ALA A O 1
ATOM 1519 N N . LEU A 1 192 ? 3.711 38.719 19.375 1 95.06 192 LEU A N 1
ATOM 1520 C CA . LEU A 1 192 ? 5.145 38.938 19.578 1 95.06 192 LEU A CA 1
ATOM 1521 C C . LEU A 1 192 ? 5.543 38.562 21.016 1 95.06 192 LEU A C 1
ATOM 1523 O O . LEU A 1 192 ? 6.73 38.469 21.312 1 95.06 192 LEU A O 1
ATOM 1527 N N . THR A 1 193 ? 4.598 38.219 21.781 1 94.31 193 THR A N 1
ATOM 1528 C CA . THR A 1 193 ? 4.898 37.969 23.188 1 94.31 193 THR A CA 1
ATOM 1529 C C . THR A 1 193 ? 5.25 36.531 23.438 1 94.31 193 THR A C 1
ATOM 1531 O O . THR A 1 193 ? 5.473 36.125 24.578 1 94.31 193 THR A O 1
ATOM 1534 N N . ARG A 1 194 ? 5.297 35.781 22.422 1 92.88 194 ARG A N 1
ATOM 1535 C CA . ARG A 1 194 ? 5.77 34.406 22.547 1 92.88 194 ARG A CA 1
ATOM 1536 C C . ARG A 1 194 ? 7.289 34.344 22.641 1 92.88 194 ARG A C 1
ATOM 1538 O O . ARG A 1 194 ? 7.977 34.219 21.625 1 92.88 194 ARG A O 1
ATOM 1545 N N . PHE A 1 195 ? 7.789 34.156 23.766 1 84.69 195 PHE A N 1
ATOM 1546 C CA . PHE A 1 195 ? 9.188 34.469 24.031 1 84.69 195 PHE A CA 1
ATOM 1547 C C . PHE A 1 195 ? 10.078 33.281 23.703 1 84.69 195 PHE A C 1
ATOM 1549 O O . PHE A 1 195 ? 11.297 33.406 23.578 1 84.69 195 PHE A O 1
ATOM 1556 N N . GLU A 1 196 ? 9.539 32.156 23.453 1 84.75 196 GLU A N 1
ATOM 1557 C CA . GLU A 1 196 ? 10.328 30.969 23.141 1 84.75 196 GLU A CA 1
ATOM 1558 C C . GLU A 1 196 ? 10.703 30.922 21.672 1 84.75 196 GLU A C 1
ATOM 1560 O O . GLU A 1 196 ? 11.523 30.094 21.25 1 84.75 196 GLU A O 1
ATOM 1565 N N . LEU A 1 197 ? 10.234 31.875 20.922 1 94.44 197 LEU A N 1
ATOM 1566 C CA . LEU A 1 197 ? 10.406 31.859 19.469 1 94.44 197 LEU A CA 1
ATOM 1567 C C . LEU A 1 197 ? 11.328 33 19.031 1 94.44 197 LEU A C 1
ATOM 1569 O O . LEU A 1 197 ? 11.555 33.938 19.781 1 94.44 197 LEU A O 1
ATOM 1573 N N . LEU A 1 198 ? 11.852 32.844 17.844 1 95.56 198 LEU A N 1
ATOM 1574 C CA . LEU A 1 198 ? 12.641 33.906 17.234 1 95.56 198 LEU A CA 1
ATOM 1575 C C . LEU A 1 198 ? 11.734 35.031 16.688 1 95.56 198 LEU A C 1
ATOM 1577 O O . LEU A 1 198 ? 10.57 34.781 16.359 1 95.56 198 LEU A O 1
ATOM 1581 N N . THR A 1 199 ? 12.289 36.219 16.703 1 96.44 199 THR A N 1
ATOM 1582 C CA . THR A 1 199 ? 11.57 37.344 16.109 1 96.44 199 THR A CA 1
ATOM 1583 C C . THR A 1 199 ? 12.195 37.75 14.773 1 96.44 199 THR A C 1
ATOM 1585 O O . THR A 1 199 ? 13.414 37.844 14.664 1 96.44 199 THR A O 1
ATOM 1588 N N . GLY A 1 200 ? 11.352 37.844 13.789 1 96.88 200 GLY A N 1
ATOM 1589 C CA . GLY A 1 200 ? 11.82 38.281 12.484 1 96.88 200 GLY A CA 1
ATOM 1590 C C . GLY A 1 200 ? 10.984 39.406 11.906 1 96.88 200 GLY A C 1
ATOM 1591 O O . GLY A 1 200 ? 9.891 39.719 12.406 1 96.88 200 GLY A O 1
ATOM 1592 N N . VAL A 1 201 ? 11.57 40.094 10.93 1 98.12 201 VAL A N 1
ATOM 1593 C CA . VAL A 1 201 ? 10.898 41.156 10.188 1 98.12 201 VAL A CA 1
ATOM 1594 C C . VAL A 1 201 ? 10.719 40.719 8.734 1 98.12 201 VAL A C 1
ATOM 1596 O O . VAL A 1 201 ? 11.641 40.188 8.109 1 98.12 201 VAL A O 1
ATOM 1599 N N . ILE A 1 202 ? 9.523 40.969 8.234 1 98.44 202 ILE A N 1
ATOM 1600 C CA . ILE A 1 202 ? 9.258 40.625 6.84 1 98.44 202 ILE A CA 1
ATOM 1601 C C . ILE A 1 202 ? 9.984 41.594 5.918 1 98.44 202 ILE A C 1
ATOM 1603 O O . ILE A 1 202 ? 9.695 42.812 5.922 1 98.44 202 ILE A O 1
ATOM 1607 N N . GLU A 1 203 ? 10.859 41.062 5.176 1 98.06 203 GLU A N 1
ATOM 1608 C CA . GLU A 1 203 ? 11.586 41.875 4.211 1 98.06 203 GLU A CA 1
ATOM 1609 C C . GLU A 1 203 ? 10.906 41.875 2.846 1 98.06 203 GLU A C 1
ATOM 1611 O O . GLU A 1 203 ? 10.867 42.875 2.156 1 98.06 203 GLU A O 1
ATOM 1616 N N . VAL A 1 204 ? 10.508 40.719 2.471 1 98.06 204 VAL A N 1
ATOM 1617 C CA . VAL A 1 204 ? 9.867 40.531 1.171 1 98.06 204 VAL A CA 1
ATOM 1618 C C . VAL A 1 204 ? 8.664 39.625 1.31 1 98.06 204 VAL A C 1
ATOM 1620 O O . VAL A 1 204 ? 8.703 38.625 2.047 1 98.06 204 VAL A O 1
ATOM 1623 N N . ASN A 1 205 ? 7.543 39.938 0.751 1 98.44 205 ASN A N 1
ATOM 1624 C CA . ASN A 1 205 ? 6.375 39.094 0.505 1 98.44 205 ASN A CA 1
ATOM 1625 C C . ASN A 1 205 ? 5.785 39.375 -0.877 1 98.44 205 ASN A C 1
ATOM 1627 O O . ASN A 1 205 ? 4.875 40.188 -1.025 1 98.44 205 ASN A O 1
ATOM 1631 N N . GLU A 1 206 ? 6.266 38.594 -1.806 1 97.94 206 GLU A N 1
ATOM 1632 C CA . GLU A 1 206 ? 5.914 38.938 -3.186 1 97.94 206 GLU A CA 1
ATOM 1633 C C . GLU A 1 206 ? 5.418 37.688 -3.934 1 97.94 206 GLU A C 1
ATOM 1635 O O . GLU A 1 206 ? 5.949 36.594 -3.75 1 97.94 206 GLU A O 1
ATOM 1640 N N . ARG A 1 207 ? 4.391 37.906 -4.68 1 98 207 ARG A N 1
ATOM 1641 C CA . ARG A 1 207 ? 3.906 36.812 -5.551 1 98 207 ARG A CA 1
ATOM 1642 C C . ARG A 1 207 ? 4.898 36.531 -6.672 1 98 207 ARG A C 1
ATOM 1644 O O . ARG A 1 207 ? 5.406 37.469 -7.309 1 98 207 ARG A O 1
ATOM 1651 N N . ILE A 1 208 ? 5.219 35.219 -6.891 1 98.06 208 ILE A N 1
ATOM 1652 C CA . ILE A 1 208 ? 6.215 34.906 -7.902 1 98.06 208 ILE A CA 1
ATOM 1653 C C . ILE A 1 208 ? 5.566 34.094 -9.023 1 98.06 208 ILE A C 1
ATOM 1655 O O . ILE A 1 208 ? 6.258 33.562 -9.898 1 98.06 208 ILE A O 1
ATOM 1659 N N . THR A 1 209 ? 4.266 33.906 -8.984 1 98.19 209 THR A N 1
ATOM 1660 C CA . THR A 1 209 ? 3.475 33.438 -10.125 1 98.19 209 THR A CA 1
ATOM 1661 C C . THR A 1 209 ? 2.803 34.625 -10.82 1 98.19 209 THR A C 1
ATOM 1663 O O . THR A 1 209 ? 2.688 35.719 -10.242 1 98.19 209 THR A O 1
ATOM 1666 N N . SER A 1 210 ? 2.395 34.406 -12.055 1 97.31 210 SER A N 1
ATOM 1667 C CA . SER A 1 210 ? 1.739 35.469 -12.789 1 97.31 210 SER A CA 1
ATOM 1668 C C . SER A 1 210 ? 0.42 35.875 -12.133 1 97.31 210 SER A C 1
ATOM 1670 O O . SER A 1 210 ? -0.214 35.031 -11.461 1 97.31 210 SER A O 1
ATOM 1672 N N . ALA A 1 211 ? 0.026 37.062 -12.336 1 95.56 211 ALA A N 1
ATOM 1673 C CA . ALA A 1 211 ? -1.176 37.594 -11.703 1 95.56 211 ALA A CA 1
ATOM 1674 C C . ALA A 1 211 ? -2.422 36.844 -12.172 1 95.56 211 ALA A C 1
ATOM 1676 O O . ALA A 1 211 ? -3.389 36.719 -11.414 1 95.56 211 ALA A O 1
ATOM 1677 N N . ASP A 1 212 ? -2.355 36.312 -13.352 1 94.81 212 ASP A N 1
ATOM 1678 C CA . ASP A 1 212 ? -3.539 35.688 -13.914 1 94.81 212 ASP A CA 1
ATOM 1679 C C . ASP A 1 212 ? -3.527 34.188 -13.656 1 94.81 212 ASP A C 1
ATOM 1681 O O . ASP A 1 212 ? -4.43 33.469 -14.094 1 94.81 212 ASP A O 1
ATOM 1685 N N . HIS A 1 213 ? -2.455 33.781 -13.023 1 94.62 213 HIS A N 1
ATOM 1686 C CA . HIS A 1 213 ? -2.422 32.375 -12.633 1 94.62 213 HIS A CA 1
ATOM 1687 C C . HIS A 1 213 ? -3.289 32.125 -11.406 1 94.62 213 HIS A C 1
ATOM 1689 O O . HIS A 1 213 ? -3.33 32.969 -10.492 1 94.62 213 HIS A O 1
ATOM 1695 N N . PHE A 1 214 ? -3.992 31.031 -11.367 1 91 214 PHE A N 1
ATOM 1696 C CA . PHE A 1 214 ? -4.953 30.766 -10.305 1 91 214 PHE A CA 1
ATOM 1697 C C . PHE A 1 214 ? -4.238 30.531 -8.977 1 91 214 PHE A C 1
ATOM 1699 O O . PHE A 1 214 ? -4.77 30.844 -7.91 1 91 214 PHE A O 1
ATOM 1706 N N . GLN A 1 215 ? -3.027 29.953 -9.055 1 94.12 215 GLN A N 1
ATOM 1707 C CA . GLN A 1 215 ? -2.295 29.641 -7.836 1 94.12 215 GLN A CA 1
ATOM 1708 C C . GLN A 1 215 ? -1.353 30.781 -7.453 1 94.12 215 GLN A C 1
ATOM 1710 O O . GLN A 1 215 ? -0.469 31.141 -8.227 1 94.12 215 GLN A O 1
ATOM 1715 N N . ASP A 1 216 ? -1.597 31.312 -6.316 1 97.12 216 ASP A N 1
ATOM 1716 C CA . ASP A 1 216 ? -0.718 32.312 -5.742 1 97.12 216 ASP A CA 1
ATOM 1717 C C . ASP A 1 216 ? 0.427 31.688 -4.961 1 97.12 216 ASP A C 1
ATOM 1719 O O . ASP A 1 216 ? 0.198 31 -3.959 1 97.12 216 ASP A O 1
ATOM 1723 N N . VAL A 1 217 ? 1.647 31.797 -5.523 1 98.31 217 VAL A N 1
ATOM 1724 C CA . VAL A 1 217 ? 2.848 31.375 -4.809 1 98.31 217 VAL A CA 1
ATOM 1725 C C . VAL A 1 217 ? 3.705 32.594 -4.469 1 98.31 217 VAL A C 1
ATOM 1727 O O . VAL A 1 217 ? 3.904 33.469 -5.312 1 98.31 217 VAL A O 1
ATOM 1730 N N . ARG A 1 218 ? 4.246 32.594 -3.215 1 98.5 218 ARG A N 1
ATOM 1731 C CA . ARG A 1 218 ? 4.918 33.812 -2.771 1 98.5 218 ARG A CA 1
ATOM 1732 C C . ARG A 1 218 ? 6.328 33.5 -2.277 1 98.5 218 ARG A C 1
ATOM 1734 O O . ARG A 1 218 ? 6.566 32.469 -1.665 1 98.5 218 ARG A O 1
ATOM 1741 N N . ARG A 1 219 ? 7.234 34.406 -2.621 1 98.5 219 ARG A N 1
ATOM 1742 C CA . ARG A 1 219 ? 8.555 34.469 -2.004 1 98.5 219 ARG A CA 1
ATOM 1743 C C . ARG A 1 219 ? 8.508 35.312 -0.718 1 98.5 219 ARG A C 1
ATOM 1745 O O . ARG A 1 219 ? 8.148 36.469 -0.74 1 98.5 219 ARG A O 1
ATOM 1752 N N . LEU A 1 220 ? 8.734 34.656 0.383 1 98.69 220 LEU A N 1
ATOM 1753 C CA . LEU A 1 220 ? 8.719 35.281 1.697 1 98.69 220 LEU A CA 1
ATOM 1754 C C . LEU A 1 220 ? 10.117 35.312 2.295 1 98.69 220 LEU A C 1
ATOM 1756 O O . LEU A 1 220 ? 10.766 34.281 2.451 1 98.69 220 LEU A O 1
ATOM 1760 N N . VAL A 1 221 ? 10.625 36.5 2.576 1 98.69 221 VAL A N 1
ATOM 1761 C CA . VAL A 1 221 ? 11.938 36.656 3.189 1 98.69 221 VAL A CA 1
ATOM 1762 C C . VAL A 1 221 ? 11.789 37.25 4.59 1 98.69 221 VAL A C 1
ATOM 1764 O O . VAL A 1 221 ? 11.164 38.281 4.762 1 98.69 221 VAL A O 1
ATOM 1767 N N . ILE A 1 222 ? 12.32 36.562 5.559 1 98.44 222 ILE A N 1
ATOM 1768 C CA . ILE A 1 222 ? 12.281 36.969 6.957 1 98.44 222 ILE A CA 1
ATOM 1769 C C . ILE A 1 222 ? 13.68 37.375 7.418 1 98.44 222 ILE A C 1
ATOM 1771 O O . ILE A 1 222 ? 14.625 36.594 7.273 1 98.44 222 ILE A O 1
ATOM 1775 N N . LYS A 1 223 ? 13.805 38.5 7.926 1 97.69 223 LYS A N 1
ATOM 1776 C CA . LYS A 1 223 ? 15.062 38.938 8.516 1 97.69 223 LYS A CA 1
ATOM 1777 C C . LYS A 1 223 ? 15.062 38.75 10.023 1 97.69 223 LYS A C 1
ATOM 1779 O O . LYS A 1 223 ? 14.188 39.25 10.727 1 97.69 223 LYS A O 1
ATOM 1784 N N . ASP A 1 224 ? 16.016 37.969 10.438 1 94.38 224 ASP A N 1
ATOM 1785 C CA . ASP A 1 224 ? 16.141 37.719 11.867 1 94.38 224 ASP A CA 1
ATOM 1786 C C . ASP A 1 224 ? 16.672 38.969 12.578 1 94.38 224 ASP A C 1
ATOM 1788 O O . ASP A 1 224 ? 17.703 39.531 12.18 1 94.38 224 ASP A O 1
ATOM 1792 N N . THR A 1 225 ? 16.062 39.344 13.609 1 90.12 225 THR A N 1
ATOM 1793 C CA . THR A 1 225 ? 16.453 40.562 14.312 1 90.12 225 THR A CA 1
ATOM 1794 C C . THR A 1 225 ? 17.75 40.344 15.086 1 90.12 225 THR A C 1
ATOM 1796 O O . THR A 1 225 ? 18.5 41.281 15.336 1 90.12 225 THR A O 1
ATOM 1799 N N . SER A 1 226 ? 18.016 39.125 15.461 1 89.44 226 SER A N 1
ATOM 1800 C CA . SER A 1 226 ? 19.203 38.812 16.266 1 89.44 226 SER A CA 1
ATOM 1801 C C . SER A 1 226 ? 20.406 38.5 15.383 1 89.44 226 SER A C 1
ATOM 1803 O O . SER A 1 226 ? 21.531 38.469 15.859 1 89.44 226 SER A O 1
ATOM 1805 N N . ASN A 1 227 ? 20.234 38.312 14.141 1 88.5 227 ASN A N 1
ATOM 1806 C CA . ASN A 1 227 ? 21.281 37.969 13.188 1 88.5 227 ASN A CA 1
ATOM 1807 C C . ASN A 1 227 ? 22.062 36.75 13.633 1 88.5 227 ASN A C 1
ATOM 1809 O O . ASN A 1 227 ? 23.297 36.781 13.648 1 88.5 227 ASN A O 1
ATOM 1813 N N . SER A 1 228 ? 21.406 35.75 14.055 1 90.81 228 SER A N 1
ATOM 1814 C CA . SER A 1 228 ? 22.062 34.562 14.57 1 90.81 228 SER A CA 1
ATOM 1815 C C . SER A 1 228 ? 21.406 33.312 14.047 1 90.81 228 SER A C 1
ATOM 1817 O O . SER A 1 228 ? 21.406 32.281 14.727 1 90.81 228 SER A O 1
ATOM 1819 N N . LEU A 1 229 ? 20.859 33.469 12.891 1 94.31 229 LEU A N 1
ATOM 1820 C CA . LEU A 1 229 ? 20.188 32.312 12.305 1 94.31 229 LEU A CA 1
ATOM 1821 C C . LEU A 1 229 ? 21.188 31.234 11.93 1 94.31 229 LEU A C 1
ATOM 1823 O O . LEU A 1 229 ? 22.25 31.531 11.398 1 94.31 229 LEU A O 1
ATOM 1827 N N . GLU A 1 230 ? 20.891 30.031 12.289 1 94.56 230 GLU A N 1
ATOM 1828 C CA . GLU A 1 230 ? 21.656 28.859 11.875 1 94.56 230 GLU A CA 1
ATOM 1829 C C . GLU A 1 230 ? 20.75 27.797 11.266 1 94.56 230 GLU A C 1
ATOM 1831 O O . GLU A 1 230 ? 19.812 27.312 11.922 1 94.56 230 GLU A O 1
ATOM 1836 N N . TYR A 1 231 ? 20.953 27.516 9.992 1 95.62 231 TYR A N 1
ATOM 1837 C CA . TYR A 1 231 ? 20.219 26.469 9.305 1 95.62 231 TYR A CA 1
ATOM 1838 C C . TYR A 1 231 ? 21.031 25.906 8.141 1 95.62 231 TYR A C 1
ATOM 1840 O O . TYR A 1 231 ? 22.062 26.469 7.758 1 95.62 231 TYR A O 1
ATOM 1848 N N . LYS A 1 232 ? 20.641 24.766 7.691 1 94.5 232 LYS A N 1
ATOM 1849 C CA . LYS A 1 232 ? 21.234 24.109 6.531 1 94.5 232 LYS A CA 1
ATOM 1850 C C . LYS A 1 232 ? 20.156 23.734 5.512 1 94.5 232 LYS A C 1
ATOM 1852 O O . LYS A 1 232 ? 18.969 23.703 5.836 1 94.5 232 LYS A O 1
ATOM 1857 N N . PRO A 1 233 ? 20.688 23.5 4.234 1 93.62 233 PRO A N 1
ATOM 1858 C CA . PRO A 1 233 ? 19.703 23.047 3.258 1 93.62 233 PRO A CA 1
ATOM 1859 C C . PRO A 1 233 ? 18.922 21.828 3.744 1 93.62 233 PRO A C 1
ATOM 1861 O O . PRO A 1 233 ? 19.516 20.891 4.301 1 93.62 233 PRO A O 1
ATOM 1864 N N . GLY A 1 234 ? 17.688 21.891 3.543 1 92.12 234 GLY A N 1
ATOM 1865 C CA . GLY A 1 234 ? 16.828 20.812 4.016 1 92.12 234 GLY A CA 1
ATOM 1866 C C . GLY A 1 234 ? 16.062 21.188 5.266 1 92.12 234 GLY A C 1
ATOM 1867 O O . GLY A 1 234 ? 15 20.609 5.535 1 92.12 234 GLY A O 1
ATOM 1868 N N . ASP A 1 235 ? 16.531 22.156 6.027 1 95.06 235 ASP A N 1
ATOM 1869 C CA . ASP A 1 235 ? 15.852 22.594 7.242 1 95.06 235 ASP A CA 1
ATOM 1870 C C . ASP A 1 235 ? 14.547 23.328 6.914 1 95.06 235 ASP A C 1
ATOM 1872 O O . ASP A 1 235 ? 14.32 23.703 5.766 1 95.06 235 ASP A O 1
ATOM 1876 N N . THR A 1 236 ? 13.672 23.453 7.957 1 95.69 236 THR A N 1
ATOM 1877 C CA . THR A 1 236 ? 12.375 24.094 7.758 1 95.69 236 THR A CA 1
ATOM 1878 C C . THR A 1 236 ? 12.18 25.234 8.75 1 95.69 236 THR A C 1
ATOM 1880 O O . THR A 1 236 ? 12.852 25.297 9.781 1 95.69 236 THR A O 1
ATOM 1883 N N . ILE A 1 237 ? 11.336 26.109 8.336 1 97.06 237 ILE A N 1
ATOM 1884 C CA . ILE A 1 237 ? 10.859 27.188 9.203 1 97.06 237 ILE A CA 1
ATOM 1885 C C . ILE A 1 237 ? 9.422 26.906 9.633 1 97.06 237 ILE A C 1
ATOM 1887 O O . ILE A 1 237 ? 8.578 26.562 8.797 1 97.06 237 ILE A O 1
ATOM 1891 N N . ALA A 1 238 ? 9.211 27.062 10.914 1 96.19 238 ALA A N 1
ATOM 1892 C CA . ALA A 1 238 ? 7.84 27 11.414 1 96.19 238 ALA A CA 1
ATOM 1893 C C . ALA A 1 238 ? 7.242 28.406 11.547 1 96.19 238 ALA A C 1
ATOM 1895 O O . ALA A 1 238 ? 7.859 29.297 12.133 1 96.19 238 ALA A O 1
ATOM 1896 N N . LEU A 1 239 ? 6.129 28.578 10.969 1 97.5 239 LEU A N 1
ATOM 1897 C CA . LEU A 1 239 ? 5.355 29.812 11.125 1 97.5 239 LEU A CA 1
ATOM 1898 C C . LEU A 1 239 ? 4.188 29.609 12.078 1 97.5 239 LEU A C 1
ATOM 1900 O O . LEU A 1 239 ? 3.611 28.516 12.133 1 97.5 239 LEU A O 1
ATOM 1904 N N . TYR A 1 240 ? 3.879 30.641 12.82 1 96.94 240 TYR A N 1
ATOM 1905 C CA . TYR A 1 240 ? 2.844 30.594 13.852 1 96.94 240 TYR A CA 1
ATOM 1906 C C . TYR A 1 240 ? 1.719 31.562 13.531 1 96.94 240 TYR A C 1
ATOM 1908 O O . TYR A 1 240 ? 1.694 32.688 14.062 1 96.94 240 TYR A O 1
ATOM 1916 N N . PRO A 1 241 ? 0.746 31.125 12.773 1 97.19 241 PRO A N 1
ATOM 1917 C CA . PRO A 1 241 ? -0.308 32.031 12.297 1 97.19 241 PRO A CA 1
ATOM 1918 C C . PRO A 1 241 ? -1.35 32.344 13.367 1 97.19 241 PRO A C 1
ATOM 1920 O O . PRO A 1 241 ? -1.351 31.719 14.43 1 97.19 241 PRO A O 1
ATOM 1923 N N . SER A 1 242 ? -2.129 33.375 13.102 1 97.06 242 SER A N 1
ATOM 1924 C CA . SER A 1 242 ? -3.279 33.75 13.922 1 97.06 242 SER A CA 1
ATOM 1925 C C . SER A 1 242 ? -4.578 33.656 13.125 1 97.06 242 SER A C 1
ATOM 1927 O O . SER A 1 242 ? -4.578 33.781 11.906 1 97.06 242 SER A O 1
ATOM 1929 N N . ASN A 1 243 ? -5.637 33.375 13.859 1 97.69 243 ASN A N 1
ATOM 1930 C CA . ASN A 1 243 ? -6.949 33.438 13.227 1 97.69 243 ASN A CA 1
ATOM 1931 C C . ASN A 1 243 ? -7.293 34.875 12.789 1 97.69 243 ASN A C 1
ATOM 1933 O O . ASN A 1 243 ? -6.746 35.844 13.32 1 97.69 243 ASN A O 1
ATOM 1937 N N . ASP A 1 244 ? -8.164 34.969 11.789 1 95.88 244 ASP A N 1
ATOM 1938 C CA . ASP A 1 244 ? -8.734 36.281 11.422 1 95.88 244 ASP A CA 1
ATOM 1939 C C . ASP A 1 244 ? -9.531 36.875 12.586 1 95.88 244 ASP A C 1
ATOM 1941 O O . ASP A 1 244 ? -10.438 36.219 13.109 1 95.88 244 ASP A O 1
ATOM 1945 N N . PRO A 1 245 ? -9.195 38.094 12.969 1 95.94 245 PRO A N 1
ATOM 1946 C CA . PRO A 1 245 ? -9.922 38.719 14.07 1 95.94 245 PRO A CA 1
ATOM 1947 C C . PRO A 1 245 ? -11.43 38.75 13.844 1 95.94 245 PRO A C 1
ATOM 1949 O O . PRO A 1 245 ? -12.203 38.656 14.805 1 95.94 245 PRO A O 1
ATOM 1952 N N . LYS A 1 246 ? -11.82 38.875 12.633 1 96.19 246 LYS A N 1
ATOM 1953 C CA . LYS A 1 246 ? -13.25 38.875 12.328 1 96.19 246 LYS A CA 1
ATOM 1954 C C . LYS A 1 246 ? -13.914 37.562 12.672 1 96.19 246 LYS A C 1
ATOM 1956 O O . LYS A 1 246 ? -15.039 37.531 13.164 1 96.19 246 LYS A O 1
ATOM 1961 N N . ASP A 1 247 ? -13.203 36.5 12.344 1 97.12 247 ASP A N 1
ATOM 1962 C CA . ASP A 1 247 ? -13.727 35.188 12.664 1 97.12 247 ASP A CA 1
ATOM 1963 C C . ASP A 1 247 ? -13.805 34.969 14.172 1 97.12 247 ASP A C 1
ATOM 1965 O O . ASP A 1 247 ? -14.773 34.375 14.672 1 97.12 247 ASP A O 1
ATOM 1969 N N . VAL A 1 248 ? -12.828 35.406 14.859 1 97.94 248 VAL A N 1
ATOM 1970 C CA . VAL A 1 248 ? -12.797 35.312 16.312 1 97.94 248 VAL A CA 1
ATOM 1971 C C . VAL A 1 248 ? -13.953 36.094 16.922 1 97.94 248 VAL A C 1
ATOM 1973 O O . VAL A 1 248 ? -14.641 35.594 17.812 1 97.94 248 VAL A O 1
ATOM 1976 N N . GLU A 1 249 ? -14.172 37.281 16.422 1 97.44 249 GLU A N 1
ATOM 1977 C CA . GLU A 1 249 ? -15.258 38.094 16.922 1 97.44 249 GLU A CA 1
ATOM 1978 C C . GLU A 1 249 ? -16.609 37.438 16.672 1 97.44 249 GLU A C 1
ATOM 1980 O O . GLU A 1 249 ? -17.516 37.531 17.531 1 97.44 249 GLU A O 1
ATOM 1985 N N . SER A 1 250 ? -16.703 36.906 15.539 1 97.69 250 SER A N 1
ATOM 1986 C CA . SER A 1 250 ? -17.953 36.219 15.211 1 97.69 250 SER A CA 1
ATOM 1987 C C . SER A 1 250 ? -18.25 35.094 16.219 1 97.69 250 SER A C 1
ATOM 1989 O O . SER A 1 250 ? -19.391 34.906 16.625 1 97.69 250 SER A O 1
ATOM 1991 N N . LEU A 1 251 ? -17.234 34.375 16.547 1 98.31 251 LEU A N 1
ATOM 1992 C CA . LEU A 1 251 ? -17.391 33.312 17.516 1 98.31 251 LEU A CA 1
ATOM 1993 C C . LEU A 1 251 ? -17.75 33.844 18.891 1 98.31 251 LEU A C 1
ATOM 1995 O O . LEU A 1 251 ? -18.656 33.312 19.547 1 98.31 251 LEU A O 1
ATOM 1999 N N . ILE A 1 252 ? -17.094 34.875 19.312 1 97.81 252 ILE A N 1
ATOM 2000 C CA . ILE A 1 252 ? -17.312 35.469 20.609 1 97.81 252 ILE A CA 1
ATOM 2001 C C . ILE A 1 252 ? -18.734 36 20.703 1 97.81 252 ILE A C 1
ATOM 2003 O O . ILE A 1 252 ? -19.422 35.781 21.703 1 97.81 252 ILE A O 1
ATOM 2007 N N . GLU A 1 253 ? -19.188 36.625 19.703 1 97.75 253 GLU A N 1
ATOM 2008 C CA . GLU A 1 253 ? -20.531 37.156 19.656 1 97.75 253 GLU A CA 1
ATOM 2009 C C . GLU A 1 253 ? -21.578 36.062 19.672 1 97.75 253 GLU A C 1
ATOM 2011 O O . GLU A 1 253 ? -22.562 36.125 20.422 1 97.75 253 GLU A O 1
ATOM 2016 N N . ASP A 1 254 ? -21.344 35.125 18.859 1 97.56 254 ASP A N 1
ATOM 2017 C CA . ASP A 1 254 ? -22.312 34.031 18.75 1 97.56 254 ASP A CA 1
ATOM 2018 C C . ASP A 1 254 ? -22.469 33.281 20.078 1 97.56 254 ASP A C 1
ATOM 2020 O O . ASP A 1 254 ? -23.578 32.906 20.453 1 97.56 254 ASP A O 1
ATOM 2024 N N . GLN A 1 255 ? -21.406 33.125 20.812 1 97.62 255 GLN A N 1
ATOM 2025 C CA . GLN A 1 255 ? -21.406 32.312 22.031 1 97.62 255 GLN A CA 1
ATOM 2026 C C . GLN A 1 255 ? -21.672 33.188 23.266 1 97.62 255 GLN A C 1
ATOM 2028 O O . GLN A 1 255 ? -21.641 32.688 24.391 1 97.62 255 GLN A O 1
ATOM 2033 N N . ASP A 1 256 ? -21.906 34.438 23.062 1 96.62 256 ASP A N 1
ATOM 2034 C CA . ASP A 1 256 ? -22.172 35.375 24.125 1 96.62 256 ASP A CA 1
ATOM 2035 C C . ASP A 1 256 ? -21.016 35.438 25.125 1 96.62 256 ASP A C 1
ATOM 2037 O O . ASP A 1 256 ? -21.234 35.344 26.328 1 96.62 256 ASP A O 1
ATOM 2041 N N . TRP A 1 257 ? -19.797 35.5 24.562 1 96.94 257 TRP A N 1
ATOM 2042 C CA . TRP A 1 257 ? -18.609 35.5 25.391 1 96.94 257 TRP A CA 1
ATOM 2043 C C . TRP A 1 257 ? -18.062 36.938 25.547 1 96.94 257 TRP A C 1
ATOM 2045 O O . TRP A 1 257 ? -16.969 37.125 26.047 1 96.94 257 TRP A O 1
ATOM 2055 N N . GLN A 1 258 ? -18.766 38 25.156 1 95.06 258 GLN A N 1
ATOM 2056 C CA . GLN A 1 258 ? -18.281 39.375 25.094 1 95.06 258 GLN A CA 1
ATOM 2057 C C . GLN A 1 258 ? -17.875 39.875 26.484 1 95.06 258 GLN A C 1
ATOM 2059 O O . GLN A 1 258 ? -16.875 40.562 26.625 1 95.06 258 GLN A O 1
ATOM 2064 N N . ASP A 1 259 ? -18.625 39.438 27.453 1 94.19 259 ASP A N 1
ATOM 2065 C CA . ASP A 1 259 ? -18.422 39.938 28.797 1 94.19 259 ASP A CA 1
ATOM 2066 C C . ASP A 1 259 ? -17.203 39.312 29.453 1 94.19 259 ASP A C 1
ATOM 2068 O O . ASP A 1 259 ? -16.688 39.812 30.438 1 94.19 259 ASP A O 1
ATOM 2072 N N . ILE A 1 260 ? -16.656 38.281 28.875 1 95.62 260 ILE A N 1
ATOM 2073 C CA . ILE A 1 260 ? -15.555 37.594 29.547 1 95.62 260 ILE A CA 1
ATOM 2074 C C . ILE A 1 260 ? -14.344 37.531 28.625 1 95.62 260 ILE A C 1
ATOM 2076 O O . ILE A 1 260 ? -13.242 37.188 29.047 1 95.62 260 ILE A O 1
ATOM 2080 N N . ALA A 1 261 ? -14.43 37.938 27.422 1 96.19 261 ALA A N 1
ATOM 2081 C CA . ALA A 1 261 ? -13.469 37.688 26.344 1 96.19 261 ALA A CA 1
ATOM 2082 C C . ALA A 1 261 ? -12.117 38.344 26.656 1 96.19 261 ALA A C 1
ATOM 2084 O O . ALA A 1 261 ? -11.078 37.875 26.188 1 96.19 261 ALA A O 1
ATOM 2085 N N . ASP A 1 262 ? -12.109 39.344 27.469 1 96.19 262 ASP A N 1
ATOM 2086 C CA . ASP A 1 262 ? -10.898 40.125 27.625 1 96.19 262 ASP A CA 1
ATOM 2087 C C . ASP A 1 262 ? -10.336 40 29.031 1 96.19 262 ASP A C 1
ATOM 2089 O O . ASP A 1 262 ? -9.398 40.719 29.406 1 96.19 262 ASP A O 1
ATOM 2093 N N . PHE A 1 263 ? -10.906 39.125 29.844 1 96.31 263 PHE A N 1
ATOM 2094 C CA . PHE A 1 263 ? -10.359 38.875 31.172 1 96.31 263 PHE A CA 1
ATOM 2095 C C . PHE A 1 263 ? -9.227 37.844 31.094 1 96.31 263 PHE A C 1
ATOM 2097 O O . PHE A 1 263 ? -9.203 37 30.188 1 96.31 263 PHE A O 1
ATOM 2104 N N . PRO A 1 264 ? -8.297 38 31.984 1 95.5 264 PRO A N 1
ATOM 2105 C CA . PRO A 1 264 ? -7.238 36.969 32.031 1 95.5 264 PRO A CA 1
ATOM 2106 C C . PRO A 1 264 ? -7.773 35.562 32.25 1 95.5 264 PRO A C 1
ATOM 2108 O O . PRO A 1 264 ? -8.758 35.375 33 1 95.5 264 PRO A O 1
ATOM 2111 N N . LEU A 1 265 ? -7.059 34.625 31.625 1 94.5 265 LEU A N 1
ATOM 2112 C CA . LEU A 1 265 ? -7.461 33.219 31.734 1 94.5 265 LEU A CA 1
ATOM 2113 C C . LEU A 1 265 ? -6.473 32.438 32.594 1 94.5 265 LEU A C 1
ATOM 2115 O O . LEU A 1 265 ? -5.27 32.719 32.562 1 94.5 265 LEU A O 1
ATOM 2119 N N . ILE A 1 266 ? -7.035 31.5 33.312 1 91.5 266 ILE A N 1
ATOM 2120 C CA . ILE A 1 266 ? -6.234 30.484 33.969 1 91.5 266 ILE A CA 1
ATOM 2121 C C . ILE A 1 266 ? -6.598 29.094 33.438 1 91.5 266 ILE A C 1
ATOM 2123 O O . ILE A 1 266 ? -7.777 28.797 33.25 1 91.5 266 ILE A O 1
ATOM 2127 N N . ILE A 1 267 ? -5.613 28.375 33.094 1 87.69 267 ILE A N 1
ATOM 2128 C CA . ILE A 1 267 ? -5.828 26.984 32.719 1 87.69 267 ILE A CA 1
ATOM 2129 C C . ILE A 1 267 ? -5.852 26.094 33.969 1 87.69 267 ILE A C 1
ATOM 2131 O O . ILE A 1 267 ? -4.883 26.062 34.719 1 87.69 267 ILE A O 1
ATOM 2135 N N . ASP A 1 268 ? -7 25.5 34.188 1 83.12 268 ASP A N 1
ATOM 2136 C CA . ASP A 1 268 ? -7.211 24.625 35.344 1 83.12 268 ASP A CA 1
ATOM 2137 C C . ASP A 1 268 ? -6.949 23.172 34.969 1 83.12 268 ASP A C 1
ATOM 2139 O O . ASP A 1 268 ? -7.82 22.5 34.406 1 83.12 268 ASP A O 1
ATOM 2143 N N . GLY A 1 269 ? -5.746 22.703 35.281 1 72.06 269 GLY A N 1
ATOM 2144 C CA . GLY A 1 269 ? -5.348 21.344 34.906 1 72.06 269 GLY A CA 1
ATOM 2145 C C . GLY A 1 269 ? -4.09 21.297 34.062 1 72.06 269 GLY A C 1
ATOM 2146 O O . GLY A 1 269 ? -3.324 22.266 34.031 1 72.06 269 GLY A O 1
ATOM 2147 N N . PRO A 1 270 ? -3.93 20.094 33.375 1 72.38 270 PRO A N 1
ATOM 2148 C CA . PRO A 1 270 ? -2.744 19.969 32.531 1 72.38 270 PRO A CA 1
ATOM 2149 C C . PRO A 1 270 ? -2.809 20.875 31.297 1 72.38 270 PRO A C 1
ATOM 2151 O O . PRO A 1 270 ? -3.852 20.969 30.641 1 72.38 270 PRO A O 1
ATOM 2154 N N . THR A 1 271 ? -1.792 21.688 31.141 1 70.94 271 THR A N 1
ATOM 2155 C CA . THR A 1 271 ? -1.72 22.547 29.969 1 70.94 271 THR A CA 1
ATOM 2156 C C . THR A 1 271 ? -1.484 21.719 28.703 1 70.94 271 THR A C 1
ATOM 2158 O O . THR A 1 271 ? -0.574 20.891 28.656 1 70.94 271 THR A O 1
ATOM 2161 N N . PRO A 1 272 ? -2.371 21.953 27.797 1 76.69 272 PRO A N 1
ATOM 2162 C CA . PRO A 1 272 ? -2.092 21.281 26.531 1 76.69 272 PRO A CA 1
ATOM 2163 C C . PRO A 1 272 ? -0.78 21.734 25.891 1 76.69 272 PRO A C 1
ATOM 2165 O O . PRO A 1 272 ? -0.278 22.812 26.219 1 76.69 272 PRO A O 1
ATOM 2168 N N . THR A 1 273 ? -0.259 20.828 25.156 1 75.06 273 THR A N 1
ATOM 2169 C CA . THR A 1 273 ? 0.967 21.188 24.469 1 75.06 273 THR A CA 1
ATOM 2170 C C . THR A 1 273 ? 0.689 22.234 23.391 1 75.06 273 THR A C 1
ATOM 2172 O O . THR A 1 273 ? -0.103 22.016 22.484 1 75.06 273 THR A O 1
ATOM 2175 N N . ILE A 1 274 ? 1.254 23.391 23.625 1 84.62 274 ILE A N 1
ATOM 2176 C CA . ILE A 1 274 ? 1.176 24.469 22.656 1 84.62 274 ILE A CA 1
ATOM 2177 C C . ILE A 1 274 ? 2.564 24.766 22.078 1 84.62 274 ILE A C 1
ATOM 2179 O O . ILE A 1 274 ? 3.406 25.359 22.75 1 84.62 274 ILE A O 1
ATOM 2183 N N . GLU A 1 275 ? 2.727 24.391 20.875 1 83.38 275 GLU A N 1
ATOM 2184 C CA . GLU A 1 275 ? 4.012 24.641 20.234 1 83.38 275 GLU A CA 1
ATOM 2185 C C . GLU A 1 275 ? 4.289 26.141 20.141 1 83.38 275 GLU A C 1
ATOM 2187 O O . GLU A 1 275 ? 3.424 26.906 19.703 1 83.38 275 GLU A O 1
ATOM 2192 N N . GLY A 1 276 ? 5.523 26.562 20.578 1 88.69 276 GLY A N 1
ATOM 2193 C CA . GLY A 1 276 ? 5.906 27.969 20.562 1 88.69 276 GLY A CA 1
ATOM 2194 C C . GLY A 1 276 ? 5.488 28.703 21.812 1 88.69 276 GLY A C 1
ATOM 2195 O O . GLY A 1 276 ? 5.793 29.891 21.969 1 88.69 276 GLY A O 1
ATOM 2196 N N . GLY A 1 277 ? 4.715 28.016 22.641 1 90.06 277 GLY A N 1
ATOM 2197 C CA . GLY A 1 277 ? 4.332 28.625 23.906 1 90.06 277 GLY A CA 1
ATOM 2198 C C . GLY A 1 277 ? 3.1 29.5 23.797 1 90.06 277 GLY A C 1
ATOM 2199 O O . GLY A 1 277 ? 2.686 29.875 22.703 1 90.06 277 GLY A O 1
ATOM 2200 N N . LEU A 1 278 ? 2.555 29.906 24.969 1 92.25 278 LEU A N 1
ATOM 2201 C CA . LEU A 1 278 ? 1.387 30.766 25.047 1 92.25 278 LEU A CA 1
ATOM 2202 C C . LEU A 1 278 ? 1.789 32.219 24.906 1 92.25 278 LEU A C 1
ATOM 2204 O O . LEU A 1 278 ? 2.908 32.625 25.266 1 92.25 278 LEU A O 1
ATOM 2208 N N . VAL A 1 279 ? 0.891 33.031 24.422 1 94.88 279 VAL A N 1
ATOM 2209 C CA . VAL A 1 279 ? 1.086 34.5 24.453 1 94.88 279 VAL A CA 1
ATOM 2210 C C . VAL A 1 279 ? 0.995 34.969 25.906 1 94.88 279 VAL A C 1
ATOM 2212 O O . VAL A 1 279 ? 0.377 34.344 26.75 1 94.88 279 VAL A O 1
ATOM 2215 N N . LYS A 1 280 ? 1.696 36.031 26.312 1 89.69 280 LYS A N 1
ATOM 2216 C CA . LYS A 1 280 ? 1.708 36.562 27.672 1 89.69 280 LYS A CA 1
ATOM 2217 C C . LYS A 1 280 ? 0.322 37.031 28.094 1 89.69 280 LYS A C 1
ATOM 2219 O O . LYS A 1 280 ? -0.144 36.719 29.188 1 89.69 280 LYS A O 1
ATOM 2224 N N . LYS A 1 281 ? -0.363 37.875 27.422 1 88.44 281 LYS A N 1
ATOM 2225 C CA . LYS A 1 281 ? -1.716 38.312 27.734 1 88.44 281 LYS A CA 1
ATOM 2226 C C . LYS A 1 281 ? -2.758 37.312 27.234 1 88.44 281 LYS A C 1
ATOM 2228 O O . LYS A 1 281 ? -3.436 37.562 26.234 1 88.44 281 LYS A O 1
ATOM 2233 N N . LEU A 1 282 ? -2.883 36.281 28.219 1 93.75 282 LEU A N 1
ATOM 2234 C CA . LEU A 1 282 ? -3.793 35.219 27.812 1 93.75 282 LEU A CA 1
ATOM 2235 C C . LEU A 1 282 ? -5.227 35.562 28.219 1 93.75 282 LEU A C 1
ATOM 2237 O O . LEU A 1 282 ? -5.547 35.562 29.422 1 93.75 282 LEU A O 1
ATOM 2241 N N . THR A 1 283 ? -6.035 35.938 27.344 1 96.44 283 THR A N 1
ATOM 2242 C CA . THR A 1 283 ? -7.48 36.094 27.453 1 96.44 283 THR A CA 1
ATOM 2243 C C . THR A 1 283 ? -8.203 35.094 26.531 1 96.44 283 THR A C 1
ATOM 2245 O O . THR A 1 283 ? -7.566 34.375 25.766 1 96.44 283 THR A O 1
ATOM 2248 N N . LEU A 1 284 ? -9.523 35.062 26.672 1 96.69 284 LEU A N 1
ATOM 2249 C CA . LEU A 1 284 ? -10.258 34.219 25.75 1 96.69 284 LEU A CA 1
ATOM 2250 C C . LEU A 1 284 ? -10.031 34.656 24.297 1 96.69 284 LEU A C 1
ATOM 2252 O O . LEU A 1 284 ? -9.836 33.844 23.422 1 96.69 284 LEU A O 1
ATOM 2256 N N . ARG A 1 285 ? -10.031 35.938 24.078 1 97 285 ARG A N 1
ATOM 2257 C CA . ARG A 1 285 ? -9.82 36.5 22.75 1 97 285 ARG A CA 1
ATOM 2258 C C . ARG A 1 285 ? -8.445 36.125 22.203 1 97 285 ARG A C 1
ATOM 2260 O O . ARG A 1 285 ? -8.32 35.656 21.078 1 97 285 ARG A O 1
ATOM 2267 N N . SER A 1 286 ? -7.457 36.312 23.031 1 97.25 286 SER A N 1
ATOM 2268 C CA . SER A 1 286 ? -6.109 36.031 22.562 1 97.25 286 SER A CA 1
ATOM 2269 C C . SER A 1 286 ? -5.898 34.531 22.391 1 97.25 286 SER A C 1
ATOM 2271 O O . SER A 1 286 ? -5.168 34.094 21.5 1 97.25 286 SER A O 1
ATOM 2273 N N . LEU A 1 287 ? -6.5 33.75 23.234 1 96.62 287 LEU A N 1
ATOM 2274 C CA . LEU A 1 287 ? -6.434 32.281 23.094 1 96.62 287 LEU A CA 1
ATOM 2275 C C . LEU A 1 287 ? -7.043 31.828 21.766 1 96.62 287 LEU A C 1
ATOM 2277 O O . LEU A 1 287 ? -6.438 31.047 21.047 1 96.62 287 LEU A O 1
ATOM 2281 N N . LEU A 1 288 ? -8.219 32.344 21.453 1 97.69 288 LEU A N 1
ATOM 2282 C CA . LEU A 1 288 ? -8.914 32 20.203 1 97.69 288 LEU A CA 1
ATOM 2283 C C . LEU A 1 288 ? -8.141 32.5 19 1 97.69 288 LEU A C 1
ATOM 2285 O O . LEU A 1 288 ? -8.109 31.859 17.953 1 97.69 288 LEU A O 1
ATOM 2289 N N . THR A 1 289 ? -7.488 33.562 19.141 1 97.94 289 THR A N 1
ATOM 2290 C CA . THR A 1 289 ? -6.805 34.219 18.016 1 97.94 289 THR A CA 1
ATOM 2291 C C . THR A 1 289 ? -5.504 33.5 17.688 1 97.94 289 THR A C 1
ATOM 2293 O O . THR A 1 289 ? -5.211 33.25 16.516 1 97.94 289 THR A O 1
ATOM 2296 N N . HIS A 1 290 ? -4.812 33.125 18.734 1 97.25 290 HIS A N 1
ATOM 2297 C CA . HIS A 1 290 ? -3.43 32.75 18.484 1 97.25 290 HIS A CA 1
ATOM 2298 C C . HIS A 1 290 ? -3.238 31.25 18.688 1 97.25 290 HIS A C 1
ATOM 2300 O O . HIS A 1 290 ? -2.25 30.672 18.219 1 97.25 290 HIS A O 1
ATOM 2306 N N . HIS A 1 291 ? -4.207 30.594 19.375 1 95.69 291 HIS A N 1
ATOM 2307 C CA . HIS A 1 291 ? -3.807 29.266 19.828 1 95.69 291 HIS A CA 1
ATOM 2308 C C . HIS A 1 291 ? -4.852 28.219 19.453 1 95.69 291 HIS A C 1
ATOM 2310 O O . HIS A 1 291 ? -4.543 27.031 19.375 1 95.69 291 HIS A O 1
ATOM 2316 N N . LEU A 1 292 ? -6.066 28.609 19.172 1 96.62 292 LEU A N 1
ATOM 2317 C CA . LEU A 1 292 ? -7.105 27.625 18.906 1 96.62 292 LEU A CA 1
ATOM 2318 C C . LEU A 1 292 ? -7.5 27.641 17.438 1 96.62 292 LEU A C 1
ATOM 2320 O O . LEU A 1 292 ? -7.723 28.703 16.859 1 96.62 292 LEU A O 1
ATOM 2324 N N . ASP A 1 293 ? -7.555 26.516 16.859 1 96.31 293 ASP A N 1
ATOM 2325 C CA . ASP A 1 293 ? -7.836 26.391 15.43 1 96.31 293 ASP A CA 1
ATOM 2326 C C . ASP A 1 293 ? -9.336 26.297 15.172 1 96.31 293 ASP A C 1
ATOM 2328 O O . ASP A 1 293 ? -9.859 25.234 14.875 1 96.31 293 ASP A O 1
ATOM 2332 N N . ILE A 1 294 ? -10.016 27.453 15.125 1 98 294 ILE A N 1
ATOM 2333 C CA . ILE A 1 294 ? -11.461 27.5 14.969 1 98 294 ILE A CA 1
ATOM 2334 C C . ILE A 1 294 ? -11.836 27.219 13.516 1 98 294 ILE A C 1
ATOM 2336 O O . ILE A 1 294 ? -13.008 27 13.203 1 98 294 ILE A O 1
ATOM 2340 N N . MET A 1 295 ? -10.805 27.109 12.672 1 96.31 295 MET A N 1
ATOM 2341 C CA . MET A 1 295 ? -11.047 26.922 11.25 1 96.31 295 MET A CA 1
ATOM 2342 C C . MET A 1 295 ? -10.844 25.453 10.859 1 96.31 295 MET A C 1
ATOM 2344 O O . MET A 1 295 ? -11.117 25.062 9.727 1 96.31 295 MET A O 1
ATOM 2348 N N . SER A 1 296 ? -10.477 24.625 11.758 1 94.75 296 SER A N 1
ATOM 2349 C CA . SER A 1 296 ? -10.273 23.219 11.445 1 94.75 296 SER A CA 1
ATOM 2350 C C . SER A 1 296 ? -11.609 22.5 11.258 1 94.75 296 SER A C 1
ATOM 2352 O O . SER A 1 296 ? -12.648 22.984 11.711 1 94.75 296 SER A O 1
ATOM 2354 N N . ILE A 1 297 ? -11.547 21.438 10.547 1 92.81 297 ILE A N 1
ATOM 2355 C CA . ILE A 1 297 ? -12.727 20.594 10.352 1 92.81 297 ILE A CA 1
ATOM 2356 C C . ILE A 1 297 ? -13.07 19.875 11.648 1 92.81 297 ILE A C 1
ATOM 2358 O O . ILE A 1 297 ? -12.203 19.266 12.273 1 92.81 297 ILE A O 1
ATOM 2362 N N . PRO A 1 298 ? -14.281 20.031 12.125 1 95.06 298 PRO A N 1
ATOM 2363 C CA . PRO A 1 298 ? -14.648 19.312 13.344 1 95.06 298 PRO A CA 1
ATOM 2364 C C . PRO A 1 298 ? -14.609 17.797 13.18 1 95.06 298 PRO A C 1
ATOM 2366 O O . PRO A 1 298 ? -15.078 17.281 12.172 1 95.06 298 PRO A O 1
ATOM 2369 N N . ARG A 1 299 ? -14.039 17.188 14.094 1 90.88 299 ARG A N 1
ATOM 2370 C CA . ARG A 1 299 ? -13.922 15.727 14.086 1 90.88 299 ARG A CA 1
ATOM 2371 C C . ARG A 1 299 ? -14.883 15.094 15.094 1 90.88 299 ARG A C 1
ATOM 2373 O O . ARG A 1 299 ? -15.695 15.789 15.703 1 90.88 299 ARG A O 1
ATOM 2380 N N . ARG A 1 300 ? -14.82 13.836 15.18 1 88.94 300 ARG A N 1
ATOM 2381 C CA . ARG A 1 300 ? -15.734 13.117 16.062 1 88.94 300 ARG A CA 1
ATOM 2382 C C . ARG A 1 300 ? -15.586 13.602 17.516 1 88.94 300 ARG A C 1
ATOM 2384 O O . ARG A 1 300 ? -16.578 13.711 18.234 1 88.94 300 ARG A O 1
ATOM 2391 N N . SER A 1 301 ? -14.398 13.883 17.875 1 89.38 301 SER A N 1
ATOM 2392 C CA . SER A 1 301 ? -14.133 14.344 19.234 1 89.38 301 SER A CA 1
ATOM 2393 C C . SER A 1 301 ? -14.891 15.633 19.547 1 89.38 301 SER A C 1
ATOM 2395 O O . SER A 1 301 ? -15.352 15.836 20.656 1 89.38 301 SER A O 1
ATOM 2397 N N . PHE A 1 302 ? -15.039 16.531 18.578 1 94.44 302 PHE A N 1
ATOM 2398 C CA . PHE A 1 302 ? -15.805 17.766 18.719 1 94.44 302 PHE A CA 1
ATOM 2399 C C . PHE A 1 302 ? -17.266 17.469 19.031 1 94.44 302 PHE A C 1
ATOM 2401 O O . PHE A 1 302 ? -17.828 18.016 19.984 1 94.44 302 PHE A O 1
ATOM 2408 N N . PHE A 1 303 ? -17.797 16.531 18.391 1 94.81 303 PHE A N 1
ATOM 2409 C CA . PHE A 1 303 ? -19.219 16.234 18.484 1 94.81 303 PHE A CA 1
ATOM 2410 C C . PHE A 1 303 ? -19.531 15.438 19.734 1 94.81 303 PHE A C 1
ATOM 2412 O O . PHE A 1 303 ? -20.641 15.531 20.281 1 94.81 303 PHE A O 1
ATOM 2419 N N . MET A 1 304 ? -18.562 14.68 20.141 1 91.81 304 MET A N 1
ATOM 2420 C CA . MET A 1 304 ? -18.719 13.906 21.375 1 91.81 304 MET A CA 1
ATOM 2421 C C . MET A 1 304 ? -19 14.82 22.562 1 91.81 304 MET A C 1
ATOM 2423 O O . MET A 1 304 ? -19.625 14.398 23.531 1 91.81 304 MET A O 1
ATOM 2427 N N . ILE A 1 305 ? -18.609 16.062 22.469 1 94.88 305 ILE A N 1
ATOM 2428 C CA . ILE A 1 305 ? -18.766 16.984 23.578 1 94.88 305 ILE A CA 1
ATOM 2429 C C . ILE A 1 305 ? -19.828 18.016 23.25 1 94.88 305 ILE A C 1
ATOM 2431 O O . ILE A 1 305 ? -20.672 18.344 24.078 1 94.88 305 ILE A O 1
ATOM 2435 N N . ALA A 1 306 ? -19.906 18.469 22.062 1 97 306 ALA A N 1
ATOM 2436 C CA . ALA A 1 306 ? -20.719 19.609 21.625 1 97 306 ALA A CA 1
ATOM 2437 C C . ALA A 1 306 ? -22.203 19.344 21.859 1 97 306 ALA A C 1
ATOM 2439 O O . ALA A 1 306 ? -22.953 20.25 22.188 1 97 306 ALA A O 1
ATOM 2440 N N . HIS A 1 307 ? -22.578 18.094 21.672 1 96.25 307 HIS A N 1
ATOM 2441 C CA . HIS A 1 307 ? -24 17.797 21.734 1 96.25 307 HIS A CA 1
ATOM 2442 C C . HIS A 1 307 ? -24.562 18.078 23.125 1 96.25 307 HIS A C 1
ATOM 2444 O O . HIS A 1 307 ? -25.75 18.375 23.281 1 96.25 307 HIS A O 1
ATOM 2450 N N . HIS A 1 308 ? -23.719 18.078 24.109 1 96.62 308 HIS A N 1
ATOM 2451 C CA . HIS A 1 308 ? -24.156 18.328 25.484 1 96.62 308 HIS A CA 1
ATOM 2452 C C . HIS A 1 308 ? -24.562 19.781 25.688 1 96.62 308 HIS A C 1
ATOM 2454 O O . HIS A 1 308 ? -25.234 20.109 26.656 1 96.62 308 HIS A O 1
ATOM 2460 N N . PHE A 1 309 ? -24.172 20.625 24.781 1 97.5 309 PHE A N 1
ATOM 2461 C CA . PHE A 1 309 ? -24.312 22.062 25.047 1 97.5 309 PHE A CA 1
ATOM 2462 C C . PHE A 1 309 ? -25.406 22.672 24.172 1 97.5 309 PHE A C 1
ATOM 2464 O O . PHE A 1 309 ? -25.547 23.891 24.125 1 97.5 309 PHE A O 1
ATOM 2471 N N . SER A 1 310 ? -26.047 21.875 23.453 1 96.62 310 SER A N 1
ATOM 2472 C CA . SER A 1 310 ? -27.188 22.344 22.656 1 96.62 310 SER A CA 1
ATOM 2473 C C . SER A 1 310 ? -28.484 22.219 23.438 1 96.62 310 SER A C 1
ATOM 2475 O O . SER A 1 310 ? -28.75 21.203 24.078 1 96.62 310 SER A O 1
ATOM 2477 N N . THR A 1 311 ? -29.328 23.25 23.328 1 95.5 311 THR A N 1
ATOM 2478 C CA . THR A 1 311 ? -30.594 23.234 24.062 1 95.5 311 THR A CA 1
ATOM 2479 C C . THR A 1 311 ? -31.734 22.781 23.172 1 95.5 311 THR A C 1
ATOM 2481 O O . THR A 1 311 ? -32.781 22.375 23.672 1 95.5 311 THR A O 1
ATOM 2484 N N . ASP A 1 312 ? -31.578 22.875 21.891 1 96.25 312 ASP A N 1
ATOM 2485 C CA . ASP A 1 312 ? -32.562 22.359 20.953 1 96.25 312 ASP A CA 1
ATOM 2486 C C . ASP A 1 312 ? -32.406 20.844 20.766 1 96.25 312 ASP A C 1
ATOM 2488 O O . ASP A 1 312 ? -31.328 20.359 20.484 1 96.25 312 ASP A O 1
ATOM 2492 N N . GLU A 1 313 ? -33.531 20.141 20.906 1 94.81 313 GLU A N 1
ATOM 2493 C CA . GLU A 1 313 ? -33.5 18.688 20.906 1 94.81 313 GLU A CA 1
ATOM 2494 C C . GLU A 1 313 ? -33.062 18.141 19.547 1 94.81 313 GLU A C 1
ATOM 2496 O O . GLU A 1 313 ? -32.312 17.172 19.469 1 94.81 313 GLU A O 1
ATOM 2501 N N . ARG A 1 314 ? -33.562 18.703 18.5 1 93.62 314 ARG A N 1
ATOM 2502 C CA . ARG A 1 314 ? -33.219 18.25 17.156 1 93.62 314 ARG A CA 1
ATOM 2503 C C . ARG A 1 314 ? -31.75 18.484 16.859 1 93.62 314 ARG A C 1
ATOM 2505 O O . ARG A 1 314 ? -31.094 17.625 16.266 1 93.62 314 ARG A O 1
ATOM 2512 N N . GLU A 1 315 ? -31.25 19.578 17.297 1 96.44 315 GLU A N 1
ATOM 2513 C CA . GLU A 1 315 ? -29.844 19.891 17.109 1 96.44 315 GLU A CA 1
ATOM 2514 C C . GLU A 1 315 ? -28.953 18.969 17.938 1 96.44 315 GLU A C 1
ATOM 2516 O O . GLU A 1 315 ? -27.938 18.484 17.453 1 96.44 315 GLU A O 1
ATOM 2521 N N . ARG A 1 316 ? -29.406 18.812 19.109 1 96 316 ARG A N 1
ATOM 2522 C CA . ARG A 1 316 ? -28.672 17.953 20.016 1 96 316 ARG A CA 1
ATOM 2523 C C . ARG A 1 316 ? -28.547 16.531 19.453 1 96 316 ARG A C 1
ATOM 2525 O O . ARG A 1 316 ? -27.469 15.938 19.484 1 96 316 ARG A O 1
ATOM 2532 N N . GLU A 1 317 ? -29.594 16.047 18.938 1 95.38 317 GLU A N 1
ATOM 2533 C CA . GLU A 1 317 ? -29.609 14.711 18.359 1 95.38 317 GLU A CA 1
ATOM 2534 C C . GLU A 1 317 ? -28.688 14.625 17.141 1 95.38 317 GLU A C 1
ATOM 2536 O O . GLU A 1 317 ? -27.984 13.633 16.953 1 95.38 317 GLU A O 1
ATOM 2541 N N . LYS A 1 318 ? -28.781 15.625 16.359 1 95.88 318 LYS A N 1
ATOM 2542 C CA . LYS A 1 318 ? -27.938 15.648 15.156 1 95.88 318 LYS A CA 1
ATOM 2543 C C . LYS A 1 318 ? -26.453 15.688 15.523 1 95.88 318 LYS A C 1
ATOM 2545 O O . LYS A 1 318 ? -25.641 14.977 14.93 1 95.88 318 LYS A O 1
ATOM 2550 N N . LEU A 1 319 ? -26.141 16.547 16.469 1 96.62 319 LEU A N 1
ATOM 2551 C CA . LEU A 1 319 ? -24.766 16.641 16.938 1 96.62 319 LEU A CA 1
ATOM 2552 C C . LEU A 1 319 ? -24.312 15.297 17.516 1 96.62 319 LEU A C 1
ATOM 2554 O O . LEU A 1 319 ? -23.172 14.867 17.266 1 96.62 319 LEU A O 1
ATOM 2558 N N . TYR A 1 320 ? -25.141 14.688 18.203 1 94.75 320 TYR A N 1
ATOM 2559 C CA . TYR A 1 320 ? -24.828 13.391 18.781 1 94.75 320 TYR A CA 1
ATOM 2560 C C . TYR A 1 320 ? -24.625 12.336 17.703 1 94.75 320 TYR A C 1
ATOM 2562 O O . TYR A 1 320 ? -23.734 11.492 17.812 1 94.75 320 TYR A O 1
ATOM 2570 N N . GLU A 1 321 ? -25.391 12.375 16.719 1 93.88 321 GLU A N 1
ATOM 2571 C CA . GLU A 1 321 ? -25.281 11.438 15.602 1 93.88 321 GLU A CA 1
ATOM 2572 C C . GLU A 1 321 ? -23.891 11.484 14.984 1 93.88 321 GLU A C 1
ATOM 2574 O O . GLU A 1 321 ? -23.328 10.453 14.602 1 93.88 321 GLU A O 1
ATOM 2579 N N . PHE A 1 322 ? -23.328 12.656 14.883 1 93.62 322 PHE A N 1
ATOM 2580 C CA . PHE A 1 322 ? -22.016 12.836 14.266 1 93.62 322 PHE A CA 1
ATOM 2581 C C . PHE A 1 322 ? -20.922 12.25 15.141 1 93.62 322 PHE A C 1
ATOM 2583 O O . PHE A 1 322 ? -19.797 12.031 14.68 1 93.62 322 PHE A O 1
ATOM 2590 N N . SER A 1 323 ? -21.234 11.977 16.391 1 90.75 323 SER A N 1
ATOM 2591 C CA . SER A 1 323 ? -20.234 11.445 17.312 1 90.75 323 SER A CA 1
ATOM 2592 C C . SER A 1 323 ? -20.156 9.93 17.234 1 90.75 323 SER A C 1
ATOM 2594 O O . SER A 1 323 ? -19.203 9.32 17.734 1 90.75 323 SER A O 1
ATOM 2596 N N . LEU A 1 324 ? -21.078 9.344 16.562 1 85.75 324 LEU A N 1
ATOM 2597 C CA . LEU A 1 324 ? -21.188 7.891 16.531 1 85.75 324 LEU A CA 1
ATOM 2598 C C . LEU A 1 324 ? -20.328 7.301 15.422 1 85.75 324 LEU A C 1
ATOM 2600 O O . LEU A 1 324 ? -20.281 7.836 14.312 1 85.75 324 LEU A O 1
ATOM 2604 N N . ILE A 1 325 ? -19.688 6.234 15.688 1 76.12 325 ILE A N 1
ATOM 2605 C CA . ILE A 1 325 ? -18.781 5.566 14.75 1 76.12 325 ILE A CA 1
ATOM 2606 C C . ILE A 1 325 ? -19.578 5.035 13.562 1 76.12 325 ILE A C 1
ATOM 2608 O O . ILE A 1 325 ? -19.062 4.977 12.445 1 76.12 325 ILE A O 1
ATOM 2612 N N . ASP A 1 326 ? -20.781 4.645 13.805 1 75.62 326 ASP A N 1
ATOM 2613 C CA . ASP A 1 326 ? -21.641 4.082 12.766 1 75.62 326 ASP A CA 1
ATOM 2614 C C . ASP A 1 326 ? -22.047 5.145 11.75 1 75.62 326 ASP A C 1
ATOM 2616 O O . ASP A 1 326 ? -22.547 4.824 10.672 1 75.62 326 ASP A O 1
ATOM 2620 N N . ASN A 1 327 ? -21.797 6.41 12.07 1 82.81 327 ASN A N 1
ATOM 2621 C CA . ASN A 1 327 ? -22.234 7.5 11.203 1 82.81 327 ASN A CA 1
ATOM 2622 C C . ASN A 1 327 ? -21.047 8.258 10.625 1 82.81 327 ASN A C 1
ATOM 2624 O O . ASN A 1 327 ? -21.094 9.484 10.492 1 82.81 327 ASN A O 1
ATOM 2628 N N . ILE A 1 328 ? -20.031 7.586 10.359 1 79.94 328 ILE A N 1
ATOM 2629 C CA . ILE A 1 328 ? -18.812 8.203 9.859 1 79.94 328 ILE A CA 1
ATOM 2630 C C . ILE A 1 328 ? -19.062 8.828 8.492 1 79.94 328 ILE A C 1
ATOM 2632 O O . ILE A 1 328 ? -18.484 9.867 8.156 1 79.94 328 ILE A O 1
ATOM 2636 N N . ASP A 1 329 ? -19.953 8.234 7.738 1 78.31 329 ASP A N 1
ATOM 2637 C CA . ASP A 1 329 ? -20.266 8.758 6.414 1 78.31 329 ASP A CA 1
ATOM 2638 C C . ASP A 1 329 ? -21.047 10.07 6.512 1 78.31 329 ASP A C 1
ATOM 2640 O O . ASP A 1 329 ? -20.797 10.992 5.738 1 78.31 329 ASP A O 1
ATOM 2644 N N . ALA A 1 330 ? -21.922 10.055 7.406 1 88.44 330 ALA A N 1
ATOM 2645 C CA . ALA A 1 330 ? -22.688 11.281 7.609 1 88.44 330 ALA A CA 1
ATOM 2646 C C . ALA A 1 330 ? -21.781 12.43 8.047 1 88.44 330 ALA A C 1
ATOM 2648 O O . ALA A 1 330 ? -21.953 13.562 7.594 1 88.44 330 ALA A O 1
ATOM 2649 N N . LEU A 1 331 ? -20.906 12.148 8.922 1 90.75 331 LEU A N 1
ATOM 2650 C CA . LEU A 1 331 ? -19.953 13.156 9.367 1 90.75 331 LEU A CA 1
ATOM 2651 C C . LEU A 1 331 ? -19.078 13.617 8.219 1 90.75 331 LEU A C 1
ATOM 2653 O O . LEU A 1 331 ? -18.812 14.812 8.07 1 90.75 331 LEU A O 1
ATOM 2657 N N . TYR A 1 332 ? -18.641 12.734 7.465 1 83.69 332 TYR A N 1
ATOM 2658 C CA . TYR A 1 332 ? -17.812 13.07 6.309 1 83.69 332 TYR A CA 1
ATOM 2659 C C . TYR A 1 332 ? -18.562 14.016 5.367 1 83.69 332 TYR A C 1
ATOM 2661 O O . TYR A 1 332 ? -18 15.023 4.922 1 83.69 332 TYR A O 1
ATOM 2669 N N . ASP A 1 333 ? -19.797 13.688 5.047 1 85.5 333 ASP A N 1
ATOM 2670 C CA . ASP A 1 333 ? -20.609 14.484 4.133 1 85.5 333 ASP A CA 1
ATOM 2671 C C . ASP A 1 333 ? -20.859 15.875 4.703 1 85.5 333 ASP A C 1
ATOM 2673 O O . ASP A 1 333 ? -20.938 16.859 3.957 1 85.5 333 ASP A O 1
ATOM 2677 N N . TYR A 1 334 ? -20.953 15.938 5.957 1 92.06 334 TYR A N 1
ATOM 2678 C CA . TYR A 1 334 ? -21.281 17.203 6.609 1 92.06 334 TYR A CA 1
ATOM 2679 C C . TYR A 1 334 ? -20.031 18.078 6.719 1 92.06 334 TYR A C 1
ATOM 2681 O O . TYR A 1 334 ? -20.094 19.281 6.426 1 92.06 334 TYR A O 1
ATOM 2689 N N . ALA A 1 335 ? -18.953 17.453 7.184 1 93 335 ALA A N 1
ATOM 2690 C CA . ALA A 1 335 ? -17.812 18.266 7.598 1 93 335 ALA A CA 1
ATOM 2691 C C . ALA A 1 335 ? -16.656 18.125 6.617 1 93 335 ALA A C 1
ATOM 2693 O O . ALA A 1 335 ? -16.172 19.125 6.074 1 93 335 ALA A O 1
ATOM 2694 N N . ASN A 1 336 ? -16.219 16.953 6.316 1 85.75 336 ASN A N 1
ATOM 2695 C CA . ASN A 1 336 ? -15.008 16.703 5.543 1 85.75 336 ASN A CA 1
ATOM 2696 C C . ASN A 1 336 ? -15.188 17.094 4.078 1 85.75 336 ASN A C 1
ATOM 2698 O O . ASN A 1 336 ? -14.375 17.828 3.52 1 85.75 336 ASN A O 1
ATOM 2702 N N . ARG A 1 337 ? -16.234 16.656 3.506 1 81.5 337 ARG A N 1
ATOM 2703 C CA . ARG A 1 337 ? -16.453 16.859 2.078 1 81.5 337 ARG A CA 1
ATOM 2704 C C . ARG A 1 337 ? -16.547 18.344 1.754 1 81.5 337 ARG A C 1
ATOM 2706 O O . ARG A 1 337 ? -15.859 18.844 0.859 1 81.5 337 ARG A O 1
ATOM 2713 N N . PRO A 1 338 ? -17.328 19.094 2.457 1 87.44 338 PRO A N 1
ATOM 2714 C CA . PRO A 1 338 ? -17.406 20.531 2.17 1 87.44 338 PRO A CA 1
ATOM 2715 C C . PRO A 1 338 ? -16.281 21.312 2.834 1 87.44 338 PRO A C 1
ATOM 2717 O O . PRO A 1 338 ? -16.188 22.531 2.658 1 87.44 338 PRO A O 1
ATOM 2720 N N . ARG A 1 339 ? -15.523 20.688 3.744 1 90 339 ARG A N 1
ATOM 2721 C CA . ARG A 1 339 ? -14.461 21.312 4.52 1 90 339 ARG A CA 1
ATOM 2722 C C . ARG A 1 339 ? -15.023 22.375 5.461 1 90 339 ARG A C 1
ATOM 2724 O O . ARG A 1 339 ? -14.539 23.5 5.492 1 90 339 ARG A O 1
ATOM 2731 N N . ARG A 1 340 ? -16.047 21.953 6.164 1 93.62 340 ARG A N 1
ATOM 2732 C CA . ARG A 1 340 ? -16.688 22.859 7.133 1 93.62 340 ARG A CA 1
ATOM 2733 C C . ARG A 1 340 ? -15.789 23.062 8.352 1 93.62 340 ARG A C 1
ATOM 2735 O O . ARG A 1 340 ? -15.188 22.109 8.852 1 93.62 340 ARG A O 1
ATOM 2742 N N . SER A 1 341 ? -15.758 24.312 8.828 1 95.81 341 SER A N 1
ATOM 2743 C CA . SER A 1 341 ? -14.914 24.609 9.984 1 95.81 341 SER A CA 1
ATOM 2744 C C . SER A 1 341 ? -15.688 24.438 11.281 1 95.81 341 SER A C 1
ATOM 2746 O O . SER A 1 341 ? -16.922 24.391 11.281 1 95.81 341 SER A O 1
ATOM 2748 N N . ILE A 1 342 ? -14.945 24.344 12.32 1 97.5 342 ILE A N 1
ATOM 2749 C CA . ILE A 1 342 ? -15.539 24.344 13.656 1 97.5 342 ILE A CA 1
ATOM 2750 C C . ILE A 1 342 ? -16.344 25.609 13.859 1 97.5 342 ILE A C 1
ATOM 2752 O O . ILE A 1 342 ? -17.469 25.562 14.383 1 97.5 342 ILE A O 1
ATOM 2756 N N . LEU A 1 343 ? -15.828 26.719 13.406 1 97.81 343 LEU A N 1
ATOM 2757 C CA . LEU A 1 343 ? -16.547 27.984 13.508 1 97.81 343 LEU A CA 1
ATOM 2758 C C . LEU A 1 343 ? -17.891 27.922 12.797 1 97.81 343 LEU A C 1
ATOM 2760 O O . LEU A 1 343 ? -18.922 28.266 13.375 1 97.81 343 LEU A O 1
ATOM 2764 N N . GLU A 1 344 ? -17.859 27.422 11.609 1 96.12 344 GLU A N 1
ATOM 2765 C CA . GLU A 1 344 ? -19.094 27.328 10.828 1 96.12 344 GLU A CA 1
ATOM 2766 C C . GLU A 1 344 ? -20.094 26.391 11.492 1 96.12 344 GLU A C 1
ATOM 2768 O O . GLU A 1 344 ? -21.297 26.641 11.461 1 96.12 344 GLU A O 1
ATOM 2773 N N . THR A 1 345 ? -19.562 25.297 12 1 97.5 345 THR A N 1
ATOM 2774 C CA . THR A 1 345 ? -20.438 24.328 12.672 1 97.5 345 THR A CA 1
ATOM 2775 C C . THR A 1 345 ? -21.094 24.969 13.891 1 97.5 345 THR A C 1
ATOM 2777 O O . THR A 1 345 ? -22.312 24.828 14.078 1 97.5 345 THR A O 1
ATOM 2780 N N . ILE A 1 346 ? -20.344 25.672 14.664 1 97.69 346 ILE A N 1
ATOM 2781 C CA . ILE A 1 346 ? -20.875 26.312 15.859 1 97.69 346 ILE A CA 1
ATOM 2782 C C . ILE A 1 346 ? -21.938 27.344 15.453 1 97.69 346 ILE A C 1
ATOM 2784 O O . ILE A 1 346 ? -23 27.422 16.078 1 97.69 346 ILE A O 1
ATOM 2788 N N . LEU A 1 347 ? -21.656 28.078 14.422 1 96.56 347 LEU A N 1
ATOM 2789 C CA . LEU A 1 347 ? -22.578 29.109 13.969 1 96.56 347 LEU A CA 1
ATOM 2790 C C . LEU A 1 347 ? -23.859 28.5 13.406 1 96.56 347 LEU A C 1
ATOM 2792 O O . LEU A 1 347 ? -24.922 29.125 13.461 1 96.56 347 LEU A O 1
ATOM 2796 N N . GLU A 1 348 ? -23.75 27.359 12.859 1 96.19 348 GLU A N 1
ATOM 2797 C CA . GLU A 1 348 ? -24.891 26.703 12.242 1 96.19 348 GLU A CA 1
ATOM 2798 C C . GLU A 1 348 ? -25.859 26.141 13.289 1 96.19 348 GLU A C 1
ATOM 2800 O O . GLU A 1 348 ? -27.062 26.125 13.086 1 96.19 348 GLU A O 1
ATOM 2805 N N . PHE A 1 349 ? -25.312 25.625 14.336 1 97.44 349 PHE A N 1
ATOM 2806 C CA . PHE A 1 349 ? -26.141 25.141 15.43 1 97.44 349 PHE A CA 1
ATOM 2807 C C . PHE A 1 349 ? -26.438 26.25 16.422 1 97.44 349 PHE A C 1
ATOM 2809 O O . PHE A 1 349 ? -25.766 26.375 17.453 1 97.44 349 PHE A O 1
ATOM 2816 N N . HIS A 1 350 ? -27.562 26.859 16.297 1 94.62 350 HIS A N 1
ATOM 2817 C CA . HIS A 1 350 ? -27.859 28.125 16.938 1 94.62 350 HIS A CA 1
ATOM 2818 C C . HIS A 1 350 ? -28.078 27.969 18.438 1 94.62 350 HIS A C 1
ATOM 2820 O O . HIS A 1 350 ? -27.875 28.906 19.203 1 94.62 350 HIS A O 1
ATOM 2826 N N . SER A 1 351 ? -28.453 26.781 18.812 1 97.06 351 SER A N 1
ATOM 2827 C CA . SER A 1 351 ? -28.719 26.578 20.234 1 97.06 351 SER A CA 1
ATOM 2828 C C . SER A 1 351 ? -27.453 26.141 20.984 1 97.06 351 SER A C 1
ATOM 2830 O O . SER A 1 351 ? -27.469 26.016 22.203 1 97.06 351 SER A O 1
ATOM 2832 N N . LEU A 1 352 ? -26.391 25.891 20.234 1 97.5 352 LEU A N 1
ATOM 2833 C CA . LEU A 1 352 ? -25.141 25.438 20.812 1 97.5 352 LEU A CA 1
ATOM 2834 C C . LEU A 1 352 ? -24.453 26.562 21.578 1 97.5 352 LEU A C 1
ATOM 2836 O O . LEU A 1 352 ? -24.141 27.609 20.984 1 97.5 352 LEU A O 1
ATOM 2840 N N . ARG A 1 353 ? -24.328 26.359 22.875 1 97.44 353 ARG A N 1
ATOM 2841 C CA . ARG A 1 353 ? -23.594 27.297 23.734 1 97.44 353 ARG A CA 1
ATOM 2842 C C . ARG A 1 353 ? -22.5 26.578 24.5 1 97.44 353 ARG A C 1
ATOM 2844 O O . ARG A 1 353 ? -22.766 25.906 25.5 1 97.44 353 ARG A O 1
ATOM 2851 N N . VAL A 1 354 ? -21.297 26.859 24.156 1 97.19 354 VAL A N 1
ATOM 2852 C CA . VAL A 1 354 ? -20.156 26.156 24.734 1 97.19 354 VAL A CA 1
ATOM 2853 C C . VAL A 1 354 ? -19.672 26.891 25.984 1 97.19 354 VAL A C 1
ATOM 2855 O O . VAL A 1 354 ? -19.281 28.062 25.922 1 97.19 354 VAL A O 1
ATOM 2858 N N . PRO A 1 355 ? -19.719 26.188 27.078 1 96.25 355 PRO A N 1
ATOM 2859 C CA . PRO A 1 355 ? -19.078 26.812 28.234 1 96.25 355 PRO A CA 1
ATOM 2860 C C . PRO A 1 355 ? -17.578 27.047 28.031 1 96.25 355 PRO A C 1
ATOM 2862 O O . PRO A 1 355 ? -16.875 26.172 27.516 1 96.25 355 PRO A O 1
ATOM 2865 N N . VAL A 1 356 ? -17.094 28.172 28.453 1 95.06 356 VAL A N 1
ATOM 2866 C CA . VAL A 1 356 ? -15.727 28.594 28.188 1 95.06 356 VAL A CA 1
ATOM 2867 C C . VAL A 1 356 ? -14.75 27.562 28.766 1 95.06 356 VAL A C 1
ATOM 2869 O O . VAL A 1 356 ? -13.688 27.328 28.188 1 95.06 356 VAL A O 1
ATOM 2872 N N . GLN A 1 357 ? -15.117 26.938 29.812 1 94.94 357 GLN A N 1
ATOM 2873 C CA . GLN A 1 357 ? -14.25 25.969 30.469 1 94.94 357 GLN A CA 1
ATOM 2874 C C . GLN A 1 357 ? -13.914 24.797 29.547 1 94.94 357 GLN A C 1
ATOM 2876 O O . GLN A 1 357 ? -12.93 24.094 29.766 1 94.94 357 GLN A O 1
ATOM 2881 N N . TYR A 1 358 ? -14.656 24.594 28.453 1 95 358 TYR A N 1
ATOM 2882 C CA . TYR A 1 358 ? -14.508 23.406 27.609 1 95 358 TYR A CA 1
ATOM 2883 C C . TYR A 1 358 ? -13.852 23.766 26.281 1 95 358 TYR A C 1
ATOM 2885 O O . TYR A 1 358 ? -13.758 22.922 25.391 1 95 358 TYR A O 1
ATOM 2893 N N . VAL A 1 359 ? -13.352 24.969 26.109 1 95.12 359 VAL A N 1
ATOM 2894 C CA . VAL A 1 359 ? -12.898 25.422 24.797 1 95.12 359 VAL A CA 1
ATOM 2895 C C . VAL A 1 359 ? -11.719 24.578 24.328 1 95.12 359 VAL A C 1
ATOM 2897 O O . VAL A 1 359 ? -11.625 24.219 23.156 1 95.12 359 VAL A O 1
ATOM 2900 N N . PHE A 1 360 ? -10.859 24.141 25.234 1 91.5 360 PHE A N 1
ATOM 2901 C CA . PHE A 1 360 ? -9.719 23.312 24.875 1 91.5 360 PHE A CA 1
ATOM 2902 C C . PHE A 1 360 ? -10.156 21.906 24.5 1 91.5 360 PHE A C 1
ATOM 2904 O O . PHE A 1 360 ? -9.484 21.234 23.719 1 91.5 360 PHE A O 1
ATOM 2911 N N . ASP A 1 361 ? -11.258 21.5 25 1 91.06 361 ASP A N 1
ATOM 2912 C CA . ASP A 1 361 ? -11.758 20.141 24.734 1 91.06 361 ASP A CA 1
ATOM 2913 C C . ASP A 1 361 ? -12.406 20.062 23.359 1 91.06 361 ASP A C 1
ATOM 2915 O O . ASP A 1 361 ? -12.453 19 22.75 1 91.06 361 ASP A O 1
ATOM 2919 N N . LEU A 1 362 ? -12.828 21.188 22.875 1 94 362 LEU A N 1
ATOM 2920 C CA . LEU A 1 362 ? -13.617 21.188 21.641 1 94 362 LEU A CA 1
ATOM 2921 C C . LEU A 1 362 ? -12.766 21.656 20.453 1 94 362 LEU A C 1
ATOM 2923 O O . LEU A 1 362 ? -12.969 21.203 19.328 1 94 362 LEU A O 1
ATOM 2927 N N . ILE A 1 363 ? -11.953 22.594 20.719 1 95.06 363 ILE A N 1
ATOM 2928 C CA . ILE A 1 363 ? -11.227 23.234 19.625 1 95.06 363 ILE A CA 1
ATOM 2929 C C . ILE A 1 363 ? -9.742 22.875 19.719 1 95.06 363 ILE A C 1
ATOM 2931 O O . ILE A 1 363 ? -9.094 23.172 20.719 1 95.06 363 ILE A O 1
ATOM 2935 N N . PRO A 1 364 ? -9.227 22.25 18.656 1 92.19 364 PRO A N 1
ATOM 2936 C CA . PRO A 1 364 ? -7.805 21.922 18.703 1 92.19 364 PRO A CA 1
ATOM 2937 C C . PRO A 1 364 ? -6.902 23.141 18.625 1 92.19 364 PRO A C 1
ATOM 2939 O O . PRO A 1 364 ? -7.348 24.219 18.203 1 92.19 364 PRO A O 1
ATOM 2942 N N . THR A 1 365 ? -5.715 22.969 19.016 1 92 365 THR A N 1
ATOM 2943 C CA . THR A 1 365 ? -4.754 24.062 18.953 1 92 365 THR A CA 1
ATOM 2944 C C . THR A 1 365 ? -4.238 24.25 17.531 1 92 365 THR A C 1
ATOM 2946 O O . THR A 1 365 ? -4.199 23.312 16.75 1 92 365 THR A O 1
ATOM 2949 N N . ILE A 1 366 ? -3.881 25.469 17.234 1 93.88 366 ILE A N 1
ATOM 2950 C CA . ILE A 1 366 ? -3.23 25.766 15.961 1 93.88 366 ILE A CA 1
ATOM 2951 C C . ILE A 1 366 ? -1.83 25.156 15.945 1 93.88 366 ILE A C 1
ATOM 2953 O O . ILE A 1 366 ? -1.037 25.375 16.859 1 93.88 366 ILE A O 1
ATOM 2957 N N . LYS A 1 367 ? -1.643 24.391 14.969 1 89.94 367 LYS A N 1
ATOM 2958 C CA . LYS A 1 367 ? -0.296 23.859 14.781 1 89.94 367 LYS A CA 1
ATOM 2959 C C . LYS A 1 367 ? 0.542 24.781 13.898 1 89.94 367 LYS A C 1
ATOM 2961 O O . LYS A 1 367 ? 0.039 25.328 12.914 1 89.94 367 LYS A O 1
ATOM 2966 N N . PRO A 1 368 ? 1.807 24.953 14.328 1 93 368 PRO A N 1
ATOM 2967 C CA . PRO A 1 368 ? 2.668 25.688 13.391 1 93 368 PRO A CA 1
ATOM 2968 C C . PRO A 1 368 ? 2.799 24.984 12.039 1 93 368 PRO A C 1
ATOM 2970 O O . PRO A 1 368 ? 2.703 23.75 11.969 1 93 368 PRO A O 1
ATOM 2973 N N . ARG A 1 369 ? 2.947 25.734 11.008 1 94.62 369 ARG A N 1
ATOM 2974 C CA . ARG A 1 369 ? 3.17 25.188 9.68 1 94.62 369 ARG A CA 1
ATOM 2975 C C . ARG A 1 369 ? 4.637 25.281 9.281 1 94.62 369 ARG A C 1
ATOM 2977 O O . ARG A 1 369 ? 5.234 26.359 9.367 1 94.62 369 ARG A O 1
ATOM 2984 N N . LEU A 1 370 ? 5.141 24.172 8.867 1 94.25 370 LEU A N 1
ATOM 2985 C CA . LEU A 1 370 ? 6.551 24.125 8.5 1 94.25 370 LEU A CA 1
ATOM 2986 C C . LEU A 1 370 ? 6.727 24.297 7 1 94.25 370 LEU A C 1
ATOM 2988 O O . LEU A 1 370 ? 5.988 23.703 6.211 1 94.25 370 LEU A O 1
ATOM 2992 N N . PHE A 1 371 ? 7.707 25.109 6.66 1 96.94 371 PHE A N 1
ATOM 2993 C CA . PHE A 1 371 ? 8.078 25.344 5.266 1 96.94 371 PHE A CA 1
ATOM 2994 C C . PHE A 1 371 ? 9.562 25.094 5.055 1 96.94 371 PHE A C 1
ATOM 2996 O O . PHE A 1 371 ? 10.391 25.516 5.867 1 96.94 371 PHE A O 1
ATOM 3003 N N . SER A 1 372 ? 9.852 24.422 3.961 1 96.69 372 SER A N 1
ATOM 3004 C CA . SER A 1 372 ? 11.25 24.25 3.604 1 96.69 372 SER A CA 1
ATOM 3005 C C . SER A 1 372 ? 11.922 25.578 3.275 1 96.69 372 SER A C 1
ATOM 3007 O O . SER A 1 372 ? 11.312 26.438 2.641 1 96.69 372 SER A O 1
ATOM 3009 N N . ILE A 1 373 ? 13.148 25.641 3.738 1 97.81 373 ILE A N 1
ATOM 3010 C CA . ILE A 1 373 ? 13.906 26.875 3.502 1 97.81 373 ILE A CA 1
ATOM 3011 C C . ILE A 1 373 ? 14.383 26.906 2.053 1 97.81 373 ILE A C 1
ATOM 3013 O O . ILE A 1 373 ? 14.898 25.922 1.535 1 97.81 373 ILE A O 1
ATOM 3017 N N . SER A 1 374 ? 14.234 28.078 1.412 1 98.25 374 SER A N 1
ATOM 3018 C CA . SER A 1 374 ? 14.586 28.234 0.005 1 98.25 374 SER A CA 1
ATOM 3019 C C . SER A 1 374 ? 15.961 28.875 -0.152 1 98.25 374 SER A C 1
ATOM 3021 O O . SER A 1 374 ? 16.578 28.766 -1.212 1 98.25 374 SER A O 1
ATOM 3023 N N . SER A 1 375 ? 16.469 29.531 0.813 1 97.06 375 SER A N 1
ATOM 3024 C CA . SER A 1 375 ? 17.703 30.297 0.696 1 97.06 375 SER A CA 1
ATOM 3025 C C . SER A 1 375 ? 18.906 29.484 1.171 1 97.06 375 SER A C 1
ATOM 3027 O O . SER A 1 375 ? 18.75 28.562 1.975 1 97.06 375 SER A O 1
ATOM 3029 N N . THR A 1 376 ? 20.031 29.828 0.641 1 95.44 376 THR A N 1
ATOM 3030 C CA . THR A 1 376 ? 21.281 29.344 1.215 1 95.44 376 THR A CA 1
ATOM 3031 C C . THR A 1 376 ? 21.469 29.859 2.637 1 95.44 376 THR A C 1
ATOM 3033 O O . THR A 1 376 ? 20.906 30.906 2.998 1 95.44 376 THR A O 1
ATOM 3036 N N . PRO A 1 377 ? 22.219 29.172 3.391 1 94.31 377 PRO A N 1
ATOM 3037 C CA . PRO A 1 377 ? 22.359 29.562 4.793 1 94.31 377 PRO A CA 1
ATOM 3038 C C . PRO A 1 377 ? 22.891 30.984 4.953 1 94.31 377 PRO A C 1
ATOM 3040 O O . PRO A 1 377 ? 23.797 31.391 4.219 1 94.31 377 PRO A O 1
ATOM 3043 N N . SER A 1 378 ? 22.25 31.75 5.781 1 94.94 378 SER A N 1
ATOM 3044 C CA . SER A 1 378 ? 22.594 33.125 6.152 1 94.94 378 SER A CA 1
ATOM 3045 C C . SER A 1 378 ? 22.281 33.375 7.621 1 94.94 378 SER A C 1
ATOM 3047 O O . SER A 1 378 ? 21.281 32.875 8.156 1 94.94 378 SER A O 1
ATOM 3049 N N . PRO A 1 379 ? 23.125 34.125 8.273 1 94.38 379 PRO A N 1
ATOM 3050 C CA . PRO A 1 379 ? 22.844 34.438 9.68 1 94.38 379 PRO A CA 1
ATOM 3051 C C . PRO A 1 379 ? 21.734 35.469 9.836 1 94.38 379 PRO A C 1
ATOM 3053 O O . PRO A 1 379 ? 21.172 35.625 10.93 1 94.38 379 PRO A O 1
ATOM 3056 N N . SER A 1 380 ? 21.344 36.094 8.766 1 95.69 380 SER A N 1
ATOM 3057 C CA . SER A 1 380 ? 20.469 37.25 8.93 1 95.69 380 SER A CA 1
ATOM 3058 C C . SER A 1 380 ? 19.109 37.031 8.305 1 95.69 380 SER A C 1
ATOM 3060 O O . SER A 1 380 ? 18.109 37.594 8.742 1 95.69 380 SER A O 1
ATOM 3062 N N . THR A 1 381 ? 19.062 36.25 7.219 1 97.19 381 THR A N 1
ATOM 3063 C CA . THR A 1 381 ? 17.797 36.125 6.508 1 97.19 381 THR A CA 1
ATOM 3064 C C . THR A 1 381 ? 17.5 34.688 6.18 1 97.19 381 THR A C 1
ATOM 3066 O O . THR A 1 381 ? 18.406 33.844 6.121 1 97.19 381 THR A O 1
ATOM 3069 N N . VAL A 1 382 ? 16.234 34.406 6.027 1 98 382 VAL A N 1
ATOM 3070 C CA . VAL A 1 382 ? 15.742 33.125 5.547 1 98 382 VAL A CA 1
ATOM 3071 C C . VAL A 1 382 ? 14.617 33.312 4.535 1 98 382 VAL A C 1
ATOM 3073 O O . VAL A 1 382 ? 13.797 34.219 4.695 1 98 382 VAL A O 1
ATOM 3076 N N . GLU A 1 383 ? 14.664 32.531 3.494 1 98.56 383 GLU A N 1
ATOM 3077 C CA . GLU A 1 383 ? 13.688 32.656 2.416 1 98.56 383 GLU A CA 1
ATOM 3078 C C . GLU A 1 383 ? 12.812 31.422 2.312 1 98.56 383 GLU A C 1
ATOM 3080 O O . GLU A 1 383 ? 13.305 30.297 2.455 1 98.56 383 GLU A O 1
ATOM 3085 N N . LEU A 1 384 ? 11.492 31.672 2.109 1 98.62 384 LEU A N 1
ATOM 3086 C CA . LEU A 1 384 ? 10.523 30.594 1.921 1 98.62 384 LEU A CA 1
ATOM 3087 C C . LEU A 1 384 ? 9.789 30.75 0.593 1 98.62 384 LEU A C 1
ATOM 3089 O O . LEU A 1 384 ? 9.742 31.844 0.029 1 98.62 384 LEU A O 1
ATOM 3093 N N . THR A 1 385 ? 9.359 29.656 0.01 1 98.69 385 THR A N 1
ATOM 3094 C CA . THR A 1 385 ? 8.438 29.594 -1.121 1 98.69 385 THR A CA 1
ATOM 3095 C C . THR A 1 385 ? 7.098 29.016 -0.695 1 98.69 385 THR A C 1
ATOM 3097 O O . THR A 1 385 ? 6.977 27.797 -0.473 1 98.69 385 THR A O 1
ATOM 3100 N N . VAL A 1 386 ? 6.082 29.906 -0.639 1 98.19 386 VAL A N 1
ATOM 3101 C CA . VAL A 1 386 ? 4.844 29.531 0.034 1 98.19 386 VAL A CA 1
ATOM 3102 C C . VAL A 1 386 ? 3.686 29.562 -0.962 1 98.19 386 VAL A C 1
ATOM 3104 O O . VAL A 1 386 ? 3.396 30.594 -1.558 1 98.19 386 VAL A O 1
ATOM 3107 N N . ALA A 1 387 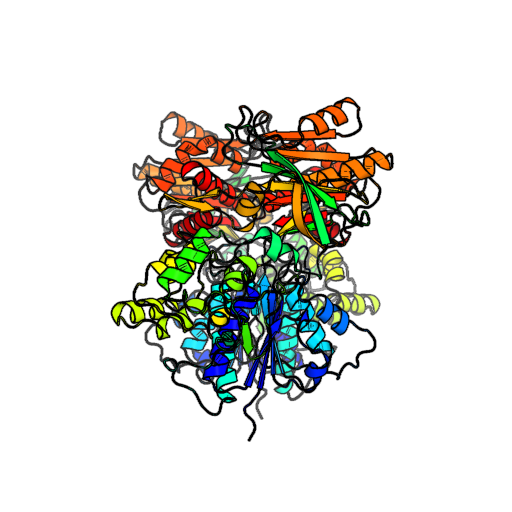? 3.049 28.438 -1.179 1 97.38 387 ALA A N 1
ATOM 3108 C CA . ALA A 1 387 ? 1.815 28.406 -1.961 1 97.38 387 ALA A CA 1
ATOM 3109 C C . ALA A 1 387 ? 0.613 28.797 -1.11 1 97.38 387 ALA A C 1
ATOM 3111 O O . ALA A 1 387 ? 0.355 28.203 -0.066 1 97.38 387 ALA A O 1
ATOM 3112 N N . ILE A 1 388 ? -0.089 29.812 -1.55 1 97.06 388 ILE A N 1
ATOM 3113 C CA . ILE A 1 388 ? -1.265 30.281 -0.824 1 97.06 388 ILE A CA 1
ATOM 3114 C C . ILE A 1 388 ? -2.439 29.344 -1.086 1 97.06 388 ILE A C 1
ATOM 3116 O O . ILE A 1 388 ? -2.779 29.078 -2.24 1 97.06 388 ILE A O 1
ATOM 3120 N N . VAL A 1 389 ? -3.035 28.859 -0.043 1 93.19 389 VAL A N 1
ATOM 3121 C CA . VAL A 1 389 ? -4.16 27.938 -0.153 1 93.19 389 VAL A CA 1
ATOM 3122 C C . VAL A 1 389 ? -5.465 28.719 -0.246 1 93.19 389 VAL A C 1
ATOM 3124 O O . VAL A 1 389 ? -5.883 29.359 0.721 1 93.19 389 VAL A O 1
ATOM 3127 N N . GLU A 1 390 ? -6.07 28.719 -1.344 1 90.5 390 GLU A N 1
ATOM 3128 C CA . GLU A 1 390 ? -7.379 29.297 -1.628 1 90.5 390 GLU A CA 1
ATOM 3129 C C . GLU A 1 390 ? -8.109 28.5 -2.701 1 90.5 390 GLU A C 1
ATOM 3131 O O . GLU A 1 390 ? -7.617 28.344 -3.82 1 90.5 390 GLU A O 1
ATOM 3136 N N . TYR A 1 391 ? -9.281 27.875 -2.299 1 82.38 391 TYR A N 1
ATOM 3137 C CA . TYR A 1 391 ? -10.008 27.062 -3.266 1 82.38 391 TYR A CA 1
ATOM 3138 C C . TYR A 1 391 ? -11.5 27.031 -2.939 1 82.38 391 TYR A C 1
ATOM 3140 O O . TYR A 1 391 ? -11.914 27.484 -1.865 1 82.38 391 TYR A O 1
ATOM 3148 N N . ARG A 1 392 ? -12.211 26.672 -3.881 1 78.81 392 ARG A N 1
ATOM 3149 C CA . ARG A 1 392 ? -13.648 26.531 -3.686 1 78.81 392 ARG A CA 1
ATOM 3150 C C . ARG A 1 392 ? -14.039 25.062 -3.604 1 78.81 392 ARG A C 1
ATOM 3152 O O . ARG A 1 392 ? -13.508 24.219 -4.336 1 78.81 392 ARG A O 1
ATOM 3159 N N . THR A 1 393 ? -14.867 24.734 -2.676 1 76.5 393 THR A N 1
ATOM 3160 C CA . THR A 1 393 ? -15.312 23.375 -2.484 1 76.5 393 THR A CA 1
ATOM 3161 C C . THR A 1 393 ? -16.5 23.062 -3.395 1 76.5 393 THR A C 1
ATOM 3163 O O . THR A 1 393 ? -16.906 23.891 -4.207 1 76.5 393 THR A O 1
ATOM 3166 N N . ILE A 1 394 ? -17 21.922 -3.254 1 63.22 394 ILE A N 1
ATOM 3167 C CA . ILE A 1 394 ? -18.109 21.422 -4.062 1 63.22 394 ILE A CA 1
ATOM 3168 C C . ILE A 1 394 ? -19.344 22.266 -3.812 1 63.22 394 ILE A C 1
ATOM 3170 O O . ILE A 1 394 ? -20.219 22.391 -4.684 1 63.22 394 ILE A O 1
ATOM 3174 N N . ILE A 1 395 ? -19.391 22.859 -2.6 1 67.44 395 ILE A N 1
ATOM 3175 C CA . ILE A 1 395 ? -20.547 23.688 -2.303 1 67.44 395 ILE A CA 1
ATOM 3176 C C . ILE A 1 395 ? -20.234 25.141 -2.637 1 67.44 395 ILE A C 1
ATOM 3178 O O . ILE A 1 395 ? -20.891 26.062 -2.146 1 67.44 395 ILE A O 1
ATOM 3182 N N . LYS A 1 396 ? -19.203 25.391 -3.34 1 72.81 396 LYS A N 1
ATOM 3183 C CA . LYS A 1 396 ? -18.828 26.672 -3.934 1 72.81 396 LYS A CA 1
ATOM 3184 C C . LYS A 1 396 ? -18.484 27.703 -2.859 1 72.81 396 LYS A C 1
ATOM 3186 O O . LYS A 1 396 ? -18.75 28.891 -3.031 1 72.81 396 LYS A O 1
ATOM 3191 N N . ARG A 1 397 ? -18.062 27.172 -1.807 1 80.62 397 ARG A N 1
ATOM 3192 C CA . ARG A 1 397 ? -17.594 28.047 -0.747 1 80.62 397 ARG A CA 1
ATOM 3193 C C . ARG A 1 397 ? -16.078 28.234 -0.821 1 80.62 397 ARG A C 1
ATOM 3195 O O . ARG A 1 397 ? -15.336 27.281 -1.074 1 80.62 397 ARG A O 1
ATOM 3202 N N . LEU A 1 398 ? -15.773 29.469 -0.649 1 84.88 398 LEU A N 1
ATOM 3203 C CA . LEU A 1 398 ? -14.352 29.781 -0.683 1 84.88 398 LEU A CA 1
ATOM 3204 C C . LEU A 1 398 ? -13.664 29.328 0.602 1 84.88 398 LEU A C 1
ATOM 3206 O O . LEU A 1 398 ? -14.148 29.609 1.701 1 84.88 398 LEU A O 1
ATOM 3210 N N . ARG A 1 399 ? -12.648 28.562 0.453 1 88.81 399 ARG A N 1
ATOM 3211 C CA . ARG A 1 399 ? -11.852 28.078 1.582 1 88.81 399 ARG A CA 1
ATOM 3212 C C . ARG A 1 399 ? -10.438 28.641 1.53 1 88.81 399 ARG A C 1
ATOM 3214 O O . ARG A 1 399 ? -9.844 28.75 0.454 1 88.81 399 ARG A O 1
ATOM 3221 N N . LYS A 1 400 ? -10 29.078 2.725 1 92.25 400 LYS A N 1
ATOM 3222 C CA . LYS A 1 400 ? -8.633 29.578 2.859 1 92.25 400 LYS A CA 1
ATOM 3223 C C . LYS A 1 400 ? -7.891 28.859 3.979 1 92.25 400 LYS A C 1
ATOM 3225 O O . LYS A 1 400 ? -8.484 28.5 4.996 1 92.25 400 LYS A O 1
ATOM 3230 N N . GLY A 1 401 ? -6.598 28.656 3.75 1 93.25 401 GLY A N 1
ATOM 3231 C CA . GLY A 1 401 ? -5.781 28.125 4.832 1 93.25 401 GLY A CA 1
ATOM 3232 C C . GLY A 1 401 ? -5.492 29.156 5.914 1 93.25 401 GLY A C 1
ATOM 3233 O O . GLY A 1 401 ? -5.297 30.328 5.621 1 93.25 401 GLY A O 1
ATOM 3234 N N . VAL A 1 402 ? -5.426 28.703 7.102 1 94.75 402 VAL A N 1
ATOM 3235 C CA . VAL A 1 402 ? -5.188 29.594 8.227 1 94.75 402 VAL A CA 1
ATOM 3236 C C . VAL A 1 402 ? -3.811 30.25 8.078 1 94.75 402 VAL A C 1
ATOM 3238 O O . VAL A 1 402 ? -3.684 31.469 8.133 1 94.75 402 VAL A O 1
ATOM 3241 N N . CYS A 1 403 ? -2.852 29.453 7.824 1 96.75 403 CYS A N 1
ATOM 3242 C CA . CYS A 1 403 ? -1.482 29.953 7.785 1 96.75 403 CYS A CA 1
ATOM 3243 C C . CYS A 1 403 ? -1.242 30.781 6.523 1 96.75 403 CYS A C 1
ATOM 3245 O O . CYS A 1 403 ? -0.7 31.891 6.594 1 96.75 403 CYS A O 1
ATOM 3247 N N . THR A 1 404 ? -1.685 30.297 5.383 1 96.31 404 THR A N 1
ATOM 3248 C CA . THR A 1 404 ? -1.34 30.984 4.145 1 96.31 404 THR A CA 1
ATOM 3249 C C . THR A 1 404 ? -2.17 32.25 3.977 1 96.31 404 THR A C 1
ATOM 3251 O O . THR A 1 404 ? -1.709 33.219 3.385 1 96.31 404 THR A O 1
ATOM 3254 N N . ARG A 1 405 ? -3.361 32.25 4.492 1 96.06 405 ARG A N 1
ATOM 3255 C CA . ARG A 1 405 ? -4.102 33.5 4.547 1 96.06 405 ARG A CA 1
ATOM 3256 C C . ARG A 1 405 ? -3.346 34.531 5.359 1 96.06 405 ARG A C 1
ATOM 3258 O O . ARG A 1 405 ? -3.244 35.688 4.949 1 96.06 405 ARG A O 1
ATOM 3265 N N . TRP A 1 406 ? -2.918 34.094 6.508 1 97.5 406 TRP A N 1
ATOM 3266 C CA . TRP A 1 406 ? -2.135 34.938 7.387 1 97.5 406 TRP A CA 1
ATOM 3267 C C . TRP A 1 406 ? -0.886 35.469 6.68 1 97.5 406 TRP A C 1
ATOM 3269 O O . TRP A 1 406 ? -0.58 36.656 6.734 1 97.5 406 TRP A O 1
ATOM 3279 N N . VAL A 1 407 ? -0.189 34.688 5.941 1 98.06 407 VAL A N 1
ATOM 3280 C CA . VAL A 1 407 ? 1.013 35.031 5.199 1 98.06 407 VAL A CA 1
ATOM 3281 C C . VAL A 1 407 ? 0.667 36.062 4.129 1 98.06 407 VAL A C 1
ATOM 3283 O O . VAL A 1 407 ? 1.396 37.062 3.938 1 98.06 407 VAL A O 1
ATOM 3286 N N . LYS A 1 408 ? -0.384 35.812 3.441 1 96.94 408 LYS A N 1
ATOM 3287 C CA . LYS A 1 408 ? -0.816 36.688 2.363 1 96.94 408 LYS A CA 1
ATOM 3288 C C . LYS A 1 408 ? -1.062 38.094 2.877 1 96.94 408 LYS A C 1
ATOM 3290 O O . LYS A 1 408 ? -0.87 39.094 2.146 1 96.94 408 LYS A O 1
ATOM 3295 N N . GLU A 1 409 ? -1.383 38.25 4.098 1 96.25 409 GLU A N 1
ATOM 3296 C CA . GLU A 1 409 ? -1.756 39.531 4.68 1 96.25 409 GLU A CA 1
ATOM 3297 C C . GLU A 1 409 ? -0.544 40.25 5.277 1 96.25 409 GLU A C 1
ATOM 3299 O O . GLU A 1 409 ? -0.621 41.438 5.641 1 96.25 409 GLU A O 1
ATOM 3304 N N . LEU A 1 410 ? 0.543 39.531 5.375 1 97.5 410 LEU A N 1
ATOM 3305 C CA . LEU A 1 410 ? 1.752 40.156 5.922 1 97.5 410 LEU A CA 1
ATOM 3306 C C . LEU A 1 410 ? 2.301 41.219 4.98 1 97.5 410 LEU A C 1
ATOM 3308 O O . LEU A 1 410 ? 2.252 41.062 3.76 1 97.5 410 LEU A O 1
ATOM 3312 N N . GLU A 1 411 ? 2.795 42.281 5.598 1 97 411 GLU A N 1
ATOM 3313 C CA . GLU A 1 411 ? 3.404 43.375 4.848 1 97 411 GLU A CA 1
ATOM 3314 C C . GLU A 1 411 ? 4.875 43.562 5.219 1 97 411 GLU A C 1
ATOM 3316 O O . GLU A 1 411 ? 5.312 43.094 6.27 1 97 411 GLU A O 1
ATOM 3321 N N . GLU A 1 412 ? 5.574 44.188 4.34 1 97.25 412 GLU A N 1
ATOM 3322 C CA . GLU A 1 412 ? 6.965 44.531 4.641 1 97.25 412 GLU A CA 1
ATOM 3323 C C . GLU A 1 412 ? 7.082 45.281 5.965 1 97.25 412 GLU A C 1
ATOM 3325 O O . GLU A 1 412 ? 6.262 46.156 6.266 1 97.25 412 GLU A O 1
ATOM 3330 N N . ASN A 1 413 ? 7.984 44.844 6.746 1 96.88 413 ASN A N 1
ATOM 3331 C CA . ASN A 1 413 ? 8.32 45.469 8.031 1 96.88 413 ASN A CA 1
ATOM 3332 C C . ASN A 1 413 ? 7.453 44.906 9.156 1 96.88 413 ASN A C 1
ATOM 3334 O O . ASN A 1 413 ? 7.648 45.25 10.32 1 96.88 413 ASN A O 1
ATOM 3338 N N . ASP A 1 414 ? 6.527 44.094 8.82 1 97.5 414 ASP A N 1
ATOM 3339 C CA . ASP A 1 414 ? 5.82 43.375 9.891 1 97.5 414 ASP A CA 1
ATOM 3340 C C . ASP A 1 414 ? 6.77 42.5 10.695 1 97.5 414 ASP A C 1
ATOM 3342 O O . ASP A 1 414 ? 7.672 41.875 10.133 1 97.5 414 ASP A O 1
ATOM 3346 N N . ARG A 1 415 ? 6.574 42.5 12.031 1 97.19 415 ARG A N 1
ATOM 3347 C CA . ARG A 1 415 ? 7.312 41.594 12.898 1 97.19 415 ARG A CA 1
ATOM 3348 C C . ARG A 1 415 ? 6.516 40.312 13.156 1 97.19 415 ARG A C 1
ATOM 3350 O O . ARG A 1 415 ? 5.305 40.375 13.398 1 97.19 415 ARG A O 1
ATOM 3357 N N . ILE A 1 416 ? 7.207 39.219 13.031 1 97.38 416 ILE A N 1
ATOM 3358 C CA . ILE A 1 416 ? 6.535 37.938 13.273 1 97.38 416 ILE A CA 1
ATOM 3359 C C . ILE A 1 416 ? 7.426 37.062 14.133 1 97.38 416 ILE A C 1
ATOM 3361 O O . ILE A 1 416 ? 8.617 37.312 14.297 1 97.38 416 ILE A O 1
ATOM 3365 N N . LYS A 1 417 ? 6.812 36.031 14.75 1 96.81 417 LYS A N 1
ATOM 3366 C CA . LYS A 1 417 ? 7.539 35 15.461 1 96.81 417 LYS A CA 1
ATOM 3367 C C . LYS A 1 417 ? 7.691 33.75 14.594 1 96.81 417 LYS A C 1
ATOM 3369 O O . LYS A 1 417 ? 6.781 33.375 13.844 1 96.81 417 LYS A O 1
ATOM 3374 N N . PHE A 1 418 ? 8.812 33.125 14.602 1 97.31 418 PHE A N 1
ATOM 3375 C CA . PHE A 1 418 ? 9.086 31.891 13.852 1 97.31 418 PHE A CA 1
ATOM 3376 C C . PHE A 1 418 ? 10.148 31.062 14.547 1 97.31 418 PHE A C 1
ATOM 3378 O O . PHE A 1 418 ? 10.727 31.484 15.555 1 97.31 418 PHE A O 1
ATOM 3385 N N . SER A 1 419 ? 10.32 29.828 14.172 1 95.88 419 SER A N 1
ATOM 3386 C CA . SER A 1 419 ? 11.383 28.969 14.68 1 95.88 419 SER A CA 1
ATOM 3387 C C . SER A 1 419 ? 12.008 28.141 13.562 1 95.88 419 SER A C 1
ATOM 3389 O O . SER A 1 419 ? 11.398 27.953 12.508 1 95.88 419 SER A O 1
ATOM 3391 N N . VAL A 1 420 ? 13.25 27.797 13.75 1 95.06 420 VAL A N 1
ATOM 3392 C CA . VAL A 1 420 ? 13.992 26.969 12.805 1 95.06 420 VAL A CA 1
ATOM 3393 C C . VAL A 1 420 ? 13.969 25.516 13.266 1 95.06 420 VAL A C 1
ATOM 3395 O O . VAL A 1 420 ? 14.203 25.219 14.445 1 95.06 420 VAL A O 1
ATOM 3398 N N . HIS A 1 421 ? 13.625 24.625 12.344 1 91.56 421 HIS A N 1
ATOM 3399 C CA . HIS A 1 421 ? 13.586 23.188 12.648 1 91.56 421 HIS A CA 1
ATOM 3400 C C . HIS A 1 421 ? 14.555 22.406 11.758 1 91.56 421 HIS A C 1
ATOM 3402 O O . HIS A 1 421 ? 14.383 22.359 10.539 1 91.56 421 HIS A O 1
ATOM 3408 N N . PRO A 1 422 ? 15.547 21.812 12.375 1 89.62 422 PRO A N 1
ATOM 3409 C CA . PRO A 1 422 ? 16.516 21.047 11.586 1 89.62 422 PRO A CA 1
ATOM 3410 C C . PRO A 1 422 ? 15.906 19.781 10.977 1 89.62 422 PRO A C 1
ATOM 3412 O O . PRO A 1 422 ? 15.07 19.125 11.609 1 89.62 422 PRO A O 1
ATOM 3415 N N . ASN A 1 423 ? 16.359 19.578 9.719 1 84.25 423 ASN A N 1
ATOM 3416 C CA . ASN A 1 423 ? 16.062 18.328 9.016 1 84.25 423 ASN A CA 1
ATOM 3417 C C . ASN A 1 423 ? 17.328 17.5 8.805 1 84.25 423 ASN A C 1
ATOM 3419 O O . ASN A 1 423 ? 18.406 18.047 8.586 1 84.25 423 ASN A O 1
ATOM 3423 N N . ASN A 1 424 ? 17.547 16.359 9.289 1 77.44 424 ASN A N 1
ATOM 3424 C CA . ASN A 1 424 ? 18.75 15.555 9.281 1 77.44 424 ASN A CA 1
ATOM 3425 C C . ASN A 1 424 ? 18.984 14.891 7.926 1 77.44 424 ASN A C 1
ATOM 3427 O O . ASN A 1 424 ? 19.594 13.828 7.844 1 77.44 424 ASN A O 1
ATOM 3431 N N . VAL A 1 425 ? 18.562 15.594 6.879 1 82.25 425 VAL A N 1
ATOM 3432 C CA . VAL A 1 425 ? 18.844 15.039 5.559 1 82.25 425 VAL A CA 1
ATOM 3433 C C . VAL A 1 425 ? 20.266 15.398 5.129 1 82.25 425 VAL A C 1
ATOM 3435 O O . VAL A 1 425 ? 20.703 16.531 5.328 1 82.25 425 VAL A O 1
ATOM 3438 N N . LYS A 1 426 ? 21.062 14.398 4.621 1 84.19 426 LYS A N 1
ATOM 3439 C CA . LYS A 1 426 ? 22.422 14.609 4.16 1 84.19 426 LYS A CA 1
ATOM 3440 C C . LYS A 1 426 ? 22.516 14.477 2.643 1 84.19 426 LYS A C 1
ATOM 3442 O O . LYS A 1 426 ? 21.859 13.625 2.047 1 84.19 426 LYS A O 1
ATOM 3447 N N . PHE A 1 427 ? 23.172 15.375 2.107 1 87.25 427 PHE A N 1
ATOM 3448 C CA . PHE A 1 427 ? 23.438 15.328 0.674 1 87.25 427 PHE A CA 1
ATOM 3449 C C . PHE A 1 427 ? 24.922 15.086 0.406 1 87.25 427 PHE A C 1
ATOM 3451 O O . PHE A 1 427 ? 25.719 16.016 0.418 1 87.25 427 PHE A O 1
ATOM 3458 N N . PRO A 1 428 ? 25.25 13.867 0.204 1 82.56 428 PRO A N 1
ATOM 3459 C CA . PRO A 1 428 ? 26.656 13.539 -0.035 1 82.56 428 PRO A CA 1
ATOM 3460 C C . PRO A 1 428 ? 27.234 14.25 -1.26 1 82.56 428 PRO A C 1
ATOM 3462 O O . PRO A 1 428 ? 26.469 14.742 -2.102 1 82.56 428 PRO A O 1
ATOM 3465 N N . PRO A 1 429 ? 28.625 14.18 -1.175 1 85.94 429 PRO A N 1
ATOM 3466 C CA . PRO A 1 429 ? 29.25 14.734 -2.381 1 85.94 429 PRO A CA 1
ATOM 3467 C C . PRO A 1 429 ? 28.984 13.883 -3.621 1 85.94 429 PRO A C 1
ATOM 3469 O O . PRO A 1 429 ? 28.578 12.727 -3.506 1 85.94 429 PRO A O 1
ATOM 3472 N N . GLY A 1 430 ? 29.016 14.43 -4.809 1 91.62 430 GLY A N 1
ATOM 3473 C CA . GLY A 1 430 ? 28.781 13.711 -6.051 1 91.62 430 GLY A CA 1
ATOM 3474 C C . GLY A 1 430 ? 27.594 14.25 -6.828 1 91.62 430 GLY A C 1
ATOM 3475 O O . GLY A 1 430 ? 27 15.273 -6.461 1 91.62 430 GLY A O 1
ATOM 3476 N N . PRO A 1 431 ? 27.25 13.461 -7.852 1 97.25 431 PRO A N 1
ATOM 3477 C CA . PRO A 1 431 ? 26.125 13.914 -8.68 1 97.25 431 PRO A CA 1
ATOM 3478 C C . PRO A 1 431 ? 24.781 13.883 -7.934 1 97.25 431 PRO A C 1
ATOM 3480 O O . PRO A 1 431 ? 24.531 12.953 -7.168 1 97.25 431 PRO A O 1
ATOM 3483 N N . LEU A 1 432 ? 24.078 14.914 -8.133 1 97.81 432 LEU A N 1
ATOM 3484 C CA . LEU A 1 432 ? 22.797 15.047 -7.465 1 97.81 432 LEU A CA 1
ATOM 3485 C C . LEU A 1 432 ? 21.672 15.25 -8.477 1 97.81 432 LEU A C 1
ATOM 3487 O O . LEU A 1 432 ? 21.703 16.203 -9.258 1 97.81 432 LEU A O 1
ATOM 3491 N N . ILE A 1 433 ? 20.766 14.297 -8.477 1 98.56 433 ILE A N 1
ATOM 3492 C CA . ILE A 1 433 ? 19.547 14.422 -9.273 1 98.56 433 ILE A CA 1
ATOM 3493 C C . ILE A 1 433 ? 18.406 14.945 -8.391 1 98.56 433 ILE A C 1
ATOM 3495 O O . ILE A 1 433 ? 18.078 14.352 -7.359 1 98.56 433 ILE A O 1
ATOM 3499 N N . MET A 1 434 ? 17.859 16.062 -8.781 1 98.44 434 MET A N 1
ATOM 3500 C CA . MET A 1 434 ? 16.781 16.672 -8.008 1 98.44 434 MET A CA 1
ATOM 3501 C C . MET A 1 434 ? 15.5 16.75 -8.82 1 98.44 434 MET A C 1
ATOM 3503 O O . MET A 1 434 ? 15.492 17.25 -9.945 1 98.44 434 MET A O 1
ATOM 3507 N N . VAL A 1 435 ? 14.43 16.188 -8.305 1 98.62 435 VAL A N 1
ATOM 3508 C CA . VAL A 1 435 ? 13.094 16.266 -8.883 1 98.62 435 VAL A CA 1
ATOM 3509 C C . VAL A 1 435 ? 12.18 17.062 -7.973 1 98.62 435 VAL A C 1
ATOM 3511 O O . VAL A 1 435 ? 11.883 16.641 -6.852 1 98.62 435 VAL A O 1
ATOM 3514 N N . ALA A 1 436 ? 11.742 18.188 -8.453 1 98.44 436 ALA A N 1
ATOM 3515 C CA . ALA A 1 436 ? 11.062 19.125 -7.562 1 98.44 436 ALA A CA 1
ATOM 3516 C C . ALA A 1 436 ? 9.93 19.844 -8.281 1 98.44 436 ALA A C 1
ATOM 3518 O O . ALA A 1 436 ? 10.062 21.016 -8.648 1 98.44 436 ALA A O 1
ATOM 3519 N N . PRO A 1 437 ? 8.75 19.188 -8.406 1 97.38 437 PRO A N 1
ATOM 3520 C CA . PRO A 1 437 ? 7.602 19.891 -8.992 1 97.38 437 PRO A CA 1
ATOM 3521 C C . PRO A 1 437 ? 6.961 20.875 -8.031 1 97.38 437 PRO A C 1
ATOM 3523 O O . PRO A 1 437 ? 6.938 20.641 -6.82 1 97.38 437 PRO A O 1
ATOM 3526 N N . GLY A 1 438 ? 6.43 21.984 -8.531 1 96.94 438 GLY A N 1
ATOM 3527 C CA . GLY A 1 438 ? 5.738 22.984 -7.738 1 96.94 438 GLY A CA 1
ATOM 3528 C C . GLY A 1 438 ? 6.609 23.594 -6.648 1 96.94 438 GLY A C 1
ATOM 3529 O O . GLY A 1 438 ? 7.758 23.953 -6.898 1 96.94 438 GLY A O 1
ATOM 3530 N N . THR A 1 439 ? 6.043 23.719 -5.453 1 97.44 439 THR A N 1
ATOM 3531 C CA . THR A 1 439 ? 6.754 24.344 -4.344 1 97.44 439 THR A CA 1
ATOM 3532 C C . THR A 1 439 ? 7.785 23.391 -3.75 1 97.44 439 THR A C 1
ATOM 3534 O O . THR A 1 439 ? 8.586 23.797 -2.9 1 97.44 439 THR A O 1
ATOM 3537 N N . GLY A 1 440 ? 7.852 22.188 -4.293 1 97.38 440 GLY A N 1
ATOM 3538 C CA . GLY A 1 440 ? 8.953 21.312 -3.939 1 97.38 440 GLY A CA 1
ATOM 3539 C C . GLY A 1 440 ? 10.312 21.891 -4.285 1 97.38 440 GLY A C 1
ATOM 3540 O O . GLY A 1 440 ? 11.344 21.422 -3.799 1 97.38 440 GLY A O 1
ATOM 3541 N N . ILE A 1 441 ? 10.312 22.953 -5.027 1 98.31 441 ILE A N 1
ATOM 3542 C CA . ILE A 1 441 ? 11.531 23.594 -5.508 1 98.31 441 ILE A CA 1
ATOM 3543 C C . ILE A 1 441 ? 12.227 24.312 -4.352 1 98.31 441 ILE A C 1
ATOM 3545 O O . ILE A 1 441 ? 13.406 24.656 -4.453 1 98.31 441 ILE A O 1
ATOM 3549 N N . ALA A 1 442 ? 11.539 24.531 -3.258 1 98.12 442 ALA A N 1
ATOM 3550 C CA . ALA A 1 442 ? 12.031 25.359 -2.166 1 98.12 442 ALA A CA 1
ATOM 3551 C C . ALA A 1 442 ? 13.336 24.812 -1.597 1 98.12 442 ALA A C 1
ATOM 3553 O O . ALA A 1 442 ? 14.367 25.484 -1.635 1 98.12 442 ALA A O 1
ATOM 3554 N N . PRO A 1 443 ? 13.375 23.609 -1.135 1 97.06 443 PRO A N 1
ATOM 3555 C CA . PRO A 1 443 ? 14.641 23.125 -0.596 1 97.06 443 PRO A CA 1
ATOM 3556 C C . PRO A 1 443 ? 15.703 22.922 -1.675 1 97.06 443 PRO A C 1
ATOM 3558 O O . PRO A 1 443 ? 16.906 23.031 -1.396 1 97.06 443 PRO A O 1
ATOM 3561 N N . VAL A 1 444 ? 15.305 22.688 -2.855 1 97.75 444 VAL A N 1
ATOM 3562 C CA . VAL A 1 444 ? 16.203 22.469 -3.98 1 97.75 444 VAL A CA 1
ATOM 3563 C C . VAL A 1 444 ? 16.984 23.75 -4.277 1 97.75 444 VAL A C 1
ATOM 3565 O O . VAL A 1 444 ? 18.188 23.703 -4.562 1 97.75 444 VAL A O 1
ATOM 3568 N N . LYS A 1 445 ? 16.266 24.844 -4.25 1 98.44 445 LYS A N 1
ATOM 3569 C CA . LYS A 1 445 ? 16.938 26.125 -4.445 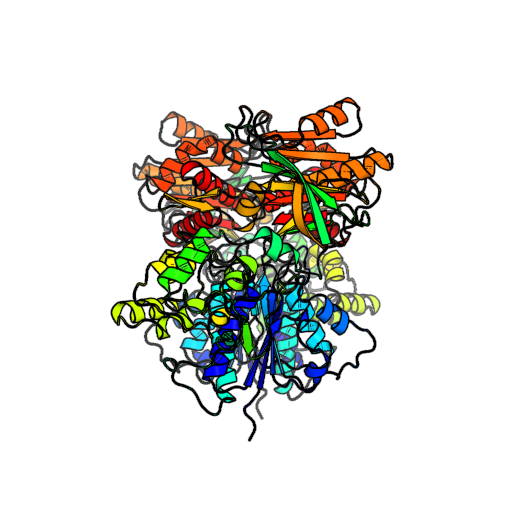1 98.44 445 LYS A CA 1
ATOM 3570 C C . LYS A 1 445 ? 18.047 26.312 -3.422 1 98.44 445 LYS A C 1
ATOM 3572 O O . LYS A 1 445 ? 19.156 26.75 -3.77 1 98.44 445 LYS A O 1
ATOM 3577 N N . SER A 1 446 ? 17.734 26.016 -2.193 1 97.25 446 SER A N 1
ATOM 3578 C CA . SER A 1 446 ? 18.719 26.125 -1.119 1 97.25 446 SER A CA 1
ATOM 3579 C C . SER A 1 446 ? 19.922 25.219 -1.375 1 97.25 446 SER A C 1
ATOM 3581 O O . SER A 1 446 ? 21.062 25.641 -1.212 1 97.25 446 SER A O 1
ATOM 3583 N N . ILE A 1 447 ? 19.703 24.016 -1.794 1 96.62 447 ILE A N 1
ATOM 3584 C CA . ILE A 1 447 ? 20.734 23.016 -2.035 1 96.62 447 ILE A CA 1
ATOM 3585 C C . ILE A 1 447 ? 21.625 23.469 -3.182 1 96.62 447 ILE A C 1
ATOM 3587 O O . ILE A 1 447 ? 22.859 23.438 -3.07 1 96.62 447 ILE A O 1
ATOM 3591 N N . ILE A 1 448 ? 21.031 23.906 -4.246 1 97.44 448 ILE A N 1
ATOM 3592 C CA . ILE A 1 448 ? 21.781 24.312 -5.441 1 97.44 448 ILE A CA 1
ATOM 3593 C C . ILE A 1 448 ? 22.672 25.5 -5.125 1 97.44 448 ILE A C 1
ATOM 3595 O O . ILE A 1 448 ? 23.844 25.516 -5.461 1 97.44 448 ILE A O 1
ATOM 3599 N N . GLU A 1 449 ? 22.078 26.484 -4.465 1 96 449 GLU A N 1
ATOM 3600 C CA . GLU A 1 449 ? 22.859 27.672 -4.133 1 96 449 GLU A CA 1
ATOM 3601 C C . GLU A 1 449 ? 24.031 27.344 -3.219 1 96 449 GLU A C 1
ATOM 3603 O O . GLU A 1 449 ? 25.125 27.859 -3.404 1 96 449 GLU A O 1
ATOM 3608 N N . GLN A 1 450 ? 23.797 26.5 -2.297 1 94.81 450 GLN A N 1
ATOM 3609 C CA . GLN A 1 450 ? 24.875 26.109 -1.395 1 94.81 450 GLN A CA 1
ATOM 3610 C C . GLN A 1 450 ? 25.969 25.359 -2.143 1 94.81 450 GLN A C 1
ATOM 3612 O O . GLN A 1 450 ? 27.156 25.594 -1.925 1 94.81 450 GLN A O 1
ATOM 3617 N N . ARG A 1 451 ? 25.609 24.469 -2.99 1 95.5 451 ARG A N 1
ATOM 3618 C CA . ARG A 1 451 ? 26.578 23.672 -3.738 1 95.5 451 ARG A CA 1
ATOM 3619 C C . ARG A 1 451 ? 27.391 24.547 -4.691 1 95.5 451 ARG A C 1
ATOM 3621 O O . ARG A 1 451 ? 28.578 24.328 -4.887 1 95.5 451 ARG A O 1
ATOM 3628 N N . LEU A 1 452 ? 26.719 25.484 -5.273 1 95.44 452 LEU A N 1
ATOM 3629 C CA . LEU A 1 452 ? 27.406 26.422 -6.145 1 95.44 452 LEU A CA 1
ATOM 3630 C C . LEU A 1 452 ? 28.484 27.188 -5.375 1 95.44 452 LEU A C 1
ATOM 3632 O O . LEU A 1 452 ? 29.578 27.391 -5.875 1 95.44 452 LEU A O 1
ATOM 3636 N N . GLU A 1 453 ? 28.125 27.594 -4.191 1 93.75 453 GLU A N 1
ATOM 3637 C CA . GLU A 1 453 ? 29.062 28.297 -3.344 1 93.75 453 GLU A CA 1
ATOM 3638 C C . GLU A 1 453 ? 30.281 27.422 -3.01 1 93.75 453 GLU A C 1
ATOM 3640 O O . GLU A 1 453 ? 31.391 27.938 -2.83 1 93.75 453 GLU A O 1
ATOM 3645 N N . LEU A 1 454 ? 30.047 26.156 -2.967 1 92 454 LEU A N 1
ATOM 3646 C CA . LEU A 1 454 ? 31.109 25.219 -2.629 1 92 454 LEU A CA 1
ATOM 3647 C C . LEU A 1 454 ? 31.859 24.766 -3.883 1 92 454 LEU A C 1
ATOM 3649 O O . LEU A 1 454 ? 32.781 23.953 -3.801 1 92 454 LEU A O 1
ATOM 3653 N N . GLY A 1 455 ? 31.422 25.188 -5.051 1 91.19 455 GLY A N 1
ATOM 3654 C CA . GLY A 1 455 ? 32.094 24.891 -6.309 1 91.19 455 GLY A CA 1
ATOM 3655 C C . GLY A 1 455 ? 31.703 23.547 -6.891 1 91.19 455 GLY A C 1
ATOM 3656 O O . GLY A 1 455 ? 32.438 23 -7.727 1 91.19 455 GLY A O 1
ATOM 3657 N N . MET A 1 456 ? 30.562 23.109 -6.527 1 89.56 456 MET A N 1
ATOM 3658 C CA . MET A 1 456 ? 30.109 21.812 -7.023 1 89.56 456 MET A CA 1
ATOM 3659 C C . MET A 1 456 ? 29.359 21.969 -8.336 1 89.56 456 MET A C 1
ATOM 3661 O O . MET A 1 456 ? 28.688 22.984 -8.562 1 89.56 456 MET A O 1
ATOM 3665 N N . GLN A 1 457 ? 29.484 21.016 -9.352 1 82.19 457 GLN A N 1
ATOM 3666 C CA . GLN A 1 457 ? 28.859 21.234 -10.648 1 82.19 457 GLN A CA 1
ATOM 3667 C C . GLN A 1 457 ? 27.969 20.047 -11.031 1 82.19 457 GLN A C 1
ATOM 3669 O O . GLN A 1 457 ? 27.156 20.156 -11.945 1 82.19 457 GLN A O 1
ATOM 3674 N N . ASP A 1 458 ? 27.953 18.828 -10.609 1 93.62 458 ASP A N 1
ATOM 3675 C CA . ASP A 1 458 ? 27.234 17.625 -11.031 1 93.62 458 ASP A CA 1
ATOM 3676 C C . ASP A 1 458 ? 25.828 17.609 -10.453 1 93.62 458 ASP A C 1
ATOM 3678 O O . ASP A 1 458 ? 25.484 16.719 -9.664 1 93.62 458 ASP A O 1
ATOM 3682 N N . MET A 1 459 ? 25.016 18.719 -10.984 1 97.75 459 MET A N 1
ATOM 3683 C CA . MET A 1 459 ? 23.656 18.875 -10.492 1 97.75 459 MET A CA 1
ATOM 3684 C C . MET A 1 459 ? 22.656 18.797 -11.641 1 97.75 459 MET A C 1
ATOM 3686 O O . MET A 1 459 ? 22.828 19.438 -12.672 1 97.75 459 MET A O 1
ATOM 3690 N N . TYR A 1 460 ? 21.641 18 -11.484 1 98.75 460 TYR A N 1
ATOM 3691 C CA . TYR A 1 460 ? 20.594 17.766 -12.469 1 98.75 460 TYR A CA 1
ATOM 3692 C C . TYR A 1 460 ? 19.219 18.078 -11.883 1 98.75 460 TYR A C 1
ATOM 3694 O O . TYR A 1 460 ? 18.781 17.453 -10.914 1 98.75 460 TYR A O 1
ATOM 3702 N N . LEU A 1 461 ? 18.547 19.078 -12.477 1 98.75 461 LEU A N 1
ATOM 3703 C CA . LEU A 1 461 ? 17.297 19.547 -11.898 1 98.75 461 LEU A CA 1
ATOM 3704 C C . LEU A 1 461 ? 16.125 19.266 -12.836 1 98.75 461 LEU A C 1
ATOM 3706 O O . LEU A 1 461 ? 16.109 19.734 -13.977 1 98.75 461 LEU A O 1
ATOM 3710 N N . PHE A 1 462 ? 15.211 18.453 -12.359 1 98.81 462 PHE A N 1
ATOM 3711 C CA . PHE A 1 462 ? 13.922 18.219 -13.008 1 98.81 462 PHE A CA 1
ATOM 3712 C C . PHE A 1 462 ? 12.812 19 -12.312 1 98.81 462 PHE A C 1
ATOM 3714 O O . PHE A 1 462 ? 12.477 18.719 -11.164 1 98.81 462 PHE A O 1
ATOM 3721 N N . THR A 1 463 ? 12.25 20 -13 1 98.44 463 THR A N 1
ATOM 3722 C CA . THR A 1 463 ? 11.156 20.797 -12.438 1 98.44 463 THR A CA 1
ATOM 3723 C C . THR A 1 463 ? 9.828 20.422 -13.086 1 98.44 463 THR A C 1
ATOM 3725 O O . THR A 1 463 ? 9.805 19.859 -14.18 1 98.44 463 THR A O 1
ATOM 3728 N N . GLY A 1 464 ? 8.781 20.594 -12.383 1 97.5 464 GLY A N 1
ATOM 3729 C CA . GLY A 1 464 ? 7.43 20.391 -12.883 1 97.5 464 GLY A CA 1
ATOM 3730 C C . GLY A 1 464 ? 6.469 21.5 -12.492 1 97.5 464 GLY A C 1
ATOM 3731 O O . GLY A 1 464 ? 6.285 21.781 -11.305 1 97.5 464 GLY A O 1
ATOM 3732 N N . ASN A 1 465 ? 5.965 22.188 -13.492 1 97.19 465 ASN A N 1
ATOM 3733 C CA . ASN A 1 465 ? 4.973 23.25 -13.32 1 97.19 465 ASN A CA 1
ATOM 3734 C C . ASN A 1 465 ? 3.857 23.141 -14.352 1 97.19 465 ASN A C 1
ATOM 3736 O O . ASN A 1 465 ? 3.924 22.312 -15.266 1 97.19 465 ASN A O 1
ATOM 3740 N N . ARG A 1 466 ? 2.77 24.016 -14.18 1 93.69 466 ARG A N 1
ATOM 3741 C CA . ARG A 1 466 ? 1.65 23.969 -15.109 1 93.69 466 ARG A CA 1
ATOM 3742 C C . ARG A 1 466 ? 1.967 24.766 -16.375 1 93.69 466 ARG A C 1
ATOM 3744 O O . ARG A 1 466 ? 1.707 24.297 -17.484 1 93.69 466 ARG A O 1
ATOM 3751 N N . PHE A 1 467 ? 2.57 25.938 -16.219 1 96.31 467 PHE A N 1
ATOM 3752 C CA . PHE A 1 467 ? 2.848 26.828 -17.344 1 96.31 467 PHE A CA 1
ATOM 3753 C C . PHE A 1 467 ? 4.25 27.422 -17.234 1 96.31 467 PHE A C 1
ATOM 3755 O O . PHE A 1 467 ? 4.656 27.859 -16.172 1 96.31 467 PHE A O 1
ATOM 3762 N N . HIS A 1 468 ? 4.906 27.453 -18.375 1 97.12 468 HIS A N 1
ATOM 3763 C CA . HIS A 1 468 ? 6.219 28.094 -18.422 1 97.12 468 HIS A CA 1
ATOM 3764 C C . HIS A 1 468 ? 6.137 29.562 -18.062 1 97.12 468 HIS A C 1
ATOM 3766 O O . HIS A 1 468 ? 6.949 30.062 -17.281 1 97.12 468 HIS A O 1
ATOM 3772 N N . ASP A 1 469 ? 5.082 30.156 -18.516 1 96.62 469 ASP A N 1
ATOM 3773 C CA . ASP A 1 469 ? 5.043 31.609 -18.422 1 96.62 469 ASP A CA 1
ATOM 3774 C C . ASP A 1 469 ? 4.258 32.062 -17.188 1 96.62 469 ASP A C 1
ATOM 3776 O O . ASP A 1 469 ? 4.188 33.25 -16.891 1 96.62 469 ASP A O 1
ATOM 3780 N N . LYS A 1 470 ? 3.688 31.141 -16.391 1 97.5 470 LYS A N 1
ATOM 3781 C CA . LYS A 1 470 ? 2.785 31.578 -15.328 1 97.5 470 LYS A CA 1
ATOM 3782 C C . LYS A 1 470 ? 3.295 31.125 -13.969 1 97.5 470 LYS A C 1
ATOM 3784 O O . LYS A 1 470 ? 3.154 31.844 -12.977 1 97.5 470 LYS A O 1
ATOM 3789 N N . ASP A 1 471 ? 3.873 29.906 -13.906 1 98.06 471 ASP A N 1
ATOM 3790 C CA . ASP A 1 471 ? 4.203 29.422 -12.578 1 98.06 471 ASP A CA 1
ATOM 3791 C C . ASP A 1 471 ? 5.543 28.688 -12.578 1 98.06 471 ASP A C 1
ATOM 3793 O O . ASP A 1 471 ? 5.766 27.797 -11.75 1 98.06 471 ASP A O 1
ATOM 3797 N N . PHE A 1 472 ? 6.422 28.984 -13.594 1 98.38 472 PHE A N 1
ATOM 3798 C CA . PHE A 1 472 ? 7.781 28.453 -13.578 1 98.38 472 PHE A CA 1
ATOM 3799 C C . PHE A 1 472 ? 8.594 29.078 -12.453 1 98.38 472 PHE A C 1
ATOM 3801 O O . PHE A 1 472 ? 9.375 30 -12.688 1 98.38 472 PHE A O 1
ATOM 3808 N N . LEU A 1 473 ? 8.5 28.547 -11.25 1 98.5 473 LEU A N 1
ATOM 3809 C CA . LEU A 1 473 ? 9.078 29.125 -10.039 1 98.5 473 LEU A CA 1
ATOM 3810 C C . LEU A 1 473 ? 10.602 29.219 -10.156 1 98.5 473 LEU A C 1
ATOM 3812 O O . LEU A 1 473 ? 11.281 28.203 -10.297 1 98.5 473 LEU A O 1
ATOM 3816 N N . TYR A 1 474 ? 11.164 30.406 -10.102 1 98.38 474 TYR A N 1
ATOM 3817 C CA . TYR A 1 474 ? 12.578 30.734 -10.203 1 98.38 474 TYR A CA 1
ATOM 3818 C C . TYR A 1 474 ? 13.148 30.328 -11.555 1 98.38 474 TYR A C 1
ATOM 3820 O O . TYR A 1 474 ? 14.32 29.969 -11.664 1 98.38 474 TYR A O 1
ATOM 3828 N N . GLY A 1 475 ? 12.312 30.281 -12.562 1 98.12 475 GLY A N 1
ATOM 3829 C CA . GLY A 1 475 ? 12.688 29.859 -13.906 1 98.12 475 GLY A CA 1
ATOM 3830 C C . GLY A 1 475 ? 13.898 30.609 -14.445 1 98.12 475 GLY A C 1
ATOM 3831 O O . GLY A 1 475 ? 14.805 30 -15.008 1 98.12 475 GLY A O 1
ATOM 3832 N N . ASP A 1 476 ? 13.906 31.906 -14.234 1 97.44 476 ASP A N 1
ATOM 3833 C CA . ASP A 1 476 ? 15.016 32.75 -14.703 1 97.44 476 ASP A CA 1
ATOM 3834 C C . ASP A 1 476 ? 16.328 32.281 -14.07 1 97.44 476 ASP A C 1
ATOM 3836 O O . ASP A 1 476 ? 17.375 32.281 -14.734 1 97.44 476 ASP A O 1
ATOM 3840 N N . LEU A 1 477 ? 16.25 31.984 -12.828 1 97.75 477 LEU A N 1
ATOM 3841 C CA . LEU A 1 477 ? 17.438 31.531 -12.117 1 97.75 477 LEU A CA 1
ATOM 3842 C C . LEU A 1 477 ? 17.969 30.234 -12.711 1 97.75 477 LEU A C 1
ATOM 3844 O O . LEU A 1 477 ? 19.172 30.109 -12.977 1 97.75 477 LEU A O 1
ATOM 3848 N N . TRP A 1 478 ? 17.094 29.266 -12.938 1 98.38 478 TRP A N 1
ATOM 3849 C CA . TRP A 1 478 ? 17.5 27.969 -13.445 1 98.38 478 TRP A CA 1
ATOM 3850 C C . TRP A 1 478 ? 18.078 28.094 -14.859 1 98.38 478 TRP A C 1
ATOM 3852 O O . TRP A 1 478 ? 19.094 27.469 -15.172 1 98.38 478 TRP A O 1
ATOM 3862 N N . GLU A 1 479 ? 17.406 28.906 -15.609 1 98.06 479 GLU A N 1
ATOM 3863 C CA . GLU A 1 479 ? 17.844 29.078 -16.984 1 98.06 479 GLU A CA 1
ATOM 3864 C C . GLU A 1 479 ? 19.203 29.781 -17.047 1 98.06 479 GLU A C 1
ATOM 3866 O O . GLU A 1 479 ? 20.031 29.453 -17.891 1 98.06 479 GLU A O 1
ATOM 3871 N N . SER A 1 480 ? 19.359 30.688 -16.203 1 97.88 480 SER A N 1
ATOM 3872 C CA . SER A 1 480 ? 20.641 31.375 -16.125 1 97.88 480 SER A CA 1
ATOM 3873 C C . SER A 1 480 ? 21.766 30.406 -15.734 1 97.88 480 SER A C 1
ATOM 3875 O O . SER A 1 480 ? 22.828 30.406 -16.344 1 97.88 480 SER A O 1
ATOM 3877 N N . LEU A 1 481 ? 21.578 29.594 -14.758 1 97.81 481 LEU A N 1
ATOM 3878 C CA . LEU A 1 481 ? 22.562 28.625 -14.305 1 97.81 481 LEU A CA 1
ATOM 3879 C C . LEU A 1 481 ? 22.859 27.594 -15.391 1 97.81 481 LEU A C 1
ATOM 3881 O O . LEU A 1 481 ? 24 27.172 -15.555 1 97.81 481 LEU A O 1
ATOM 3885 N N . ALA A 1 482 ? 21.828 27.234 -16.078 1 97.69 482 ALA A N 1
ATOM 3886 C CA . ALA A 1 482 ? 22 26.281 -17.172 1 97.69 482 ALA A CA 1
ATOM 3887 C C . ALA A 1 482 ? 22.859 26.859 -18.297 1 97.69 482 ALA A C 1
ATOM 3889 O O . ALA A 1 482 ? 23.703 26.172 -18.859 1 97.69 482 ALA A O 1
ATOM 3890 N N . SER A 1 483 ? 22.625 28.109 -18.594 1 97.38 483 SER A N 1
ATOM 3891 C CA . SER A 1 483 ? 23.375 28.766 -19.656 1 97.38 483 SER A CA 1
ATOM 3892 C C . SER A 1 483 ? 24.859 28.875 -19.297 1 97.38 483 SER A C 1
ATOM 3894 O O . SER A 1 483 ? 25.719 28.891 -20.188 1 97.38 483 SER A O 1
ATOM 3896 N N . LYS A 1 484 ? 25.156 28.859 -18.016 1 95.94 484 LYS A N 1
ATOM 3897 C CA . LYS A 1 484 ? 26.531 28.938 -17.547 1 95.94 484 LYS A CA 1
ATOM 3898 C C . LYS A 1 484 ? 27.109 27.547 -17.297 1 95.94 484 LYS A C 1
ATOM 3900 O O . LYS A 1 484 ? 28.203 27.422 -16.734 1 95.94 484 LYS A O 1
ATOM 3905 N N . ASN A 1 485 ? 26.406 26.531 -17.625 1 95.44 485 ASN A N 1
ATOM 3906 C CA . ASN A 1 485 ? 26.797 25.141 -17.484 1 95.44 485 ASN A CA 1
ATOM 3907 C C . ASN A 1 485 ? 27.047 24.766 -16.016 1 95.44 485 ASN A C 1
ATOM 3909 O O . ASN A 1 485 ? 27.922 23.969 -15.711 1 95.44 485 ASN A O 1
ATOM 3913 N N . GLN A 1 486 ? 26.266 25.391 -15.133 1 96.06 486 GLN A N 1
ATOM 3914 C CA . GLN A 1 486 ? 26.375 25.109 -13.703 1 96.06 486 GLN A CA 1
ATOM 3915 C C . GLN A 1 486 ? 25.281 24.156 -13.234 1 96.06 486 GLN A C 1
ATOM 3917 O O . GLN A 1 486 ? 25.359 23.609 -12.141 1 96.06 486 GLN A O 1
ATOM 3922 N N . LEU A 1 487 ? 24.328 24 -14.031 1 97.56 487 LEU A N 1
ATOM 3923 C CA . LEU A 1 487 ? 23.156 23.188 -13.758 1 97.56 487 LEU A CA 1
ATOM 3924 C C . LEU A 1 487 ? 22.594 22.578 -15.039 1 97.56 487 LEU A C 1
ATOM 3926 O O . LEU A 1 487 ? 22.531 23.25 -16.078 1 97.56 487 LEU A O 1
ATOM 3930 N N . ARG A 1 488 ? 22.359 21.359 -15.062 1 98 488 ARG A N 1
ATOM 3931 C CA . ARG A 1 488 ? 21.578 20.766 -16.156 1 98 488 ARG A CA 1
ATOM 3932 C C . ARG A 1 488 ? 20.094 20.797 -15.836 1 98 488 ARG A C 1
ATOM 3934 O O . ARG A 1 488 ? 19.641 20.172 -14.875 1 98 488 ARG A O 1
ATOM 3941 N N . LEU A 1 489 ? 19.344 21.484 -16.641 1 98.56 489 LEU A N 1
ATOM 3942 C CA . LEU A 1 489 ? 17.938 21.766 -16.375 1 98.56 489 LEU A CA 1
ATOM 3943 C C . LEU A 1 489 ? 17.016 20.953 -17.297 1 98.56 489 LEU A C 1
ATOM 3945 O O . LEU A 1 489 ? 17.234 20.938 -18.5 1 98.56 489 LEU A O 1
ATOM 3949 N N . PHE A 1 490 ? 16.016 20.297 -16.703 1 98.62 490 PHE A N 1
ATOM 3950 C CA . PHE A 1 490 ? 15.008 19.531 -17.438 1 98.62 490 PHE A CA 1
ATOM 3951 C C . PHE A 1 490 ? 13.609 19.906 -16.969 1 98.62 490 PHE A C 1
ATOM 3953 O O . PHE A 1 490 ? 13.016 19.219 -16.141 1 98.62 490 PHE A O 1
ATOM 3960 N N . PRO A 1 491 ? 12.992 20.953 -17.484 1 98.12 491 PRO A N 1
ATOM 3961 C CA . PRO A 1 491 ? 11.672 21.406 -17.016 1 98.12 491 PRO A CA 1
ATOM 3962 C C . PRO A 1 491 ? 10.531 20.656 -17.703 1 98.12 491 PRO A C 1
ATOM 3964 O O . PRO A 1 491 ? 10.656 20.234 -18.859 1 98.12 491 PRO A O 1
ATOM 3967 N N . SER A 1 492 ? 9.461 20.422 -16.984 1 97.12 492 SER A N 1
ATOM 3968 C CA . SER A 1 492 ? 8.203 19.891 -17.5 1 97.12 492 SER A CA 1
ATOM 3969 C C . SER A 1 492 ? 7.047 20.844 -17.219 1 97.12 492 SER A C 1
ATOM 3971 O O . SER A 1 492 ? 6.98 21.453 -16.156 1 97.12 492 SER A O 1
ATOM 3973 N N . PHE A 1 493 ? 6.164 21.047 -18.219 1 96.69 493 PHE A N 1
ATOM 3974 C CA . PHE A 1 493 ? 4.973 21.875 -18.094 1 96.69 493 PHE A CA 1
ATOM 3975 C C . PHE A 1 493 ? 3.725 21.109 -18.484 1 96.69 493 PHE A C 1
ATOM 3977 O O . PHE A 1 493 ? 3.561 20.734 -19.656 1 96.69 493 PHE A O 1
ATOM 3984 N N . SER A 1 494 ? 2.789 20.891 -17.547 1 90 494 SER A N 1
ATOM 3985 C CA . SER A 1 494 ? 1.707 19.922 -17.703 1 90 494 SER A CA 1
ATOM 3986 C C . SER A 1 494 ? 0.525 20.547 -18.453 1 90 494 SER A C 1
ATOM 3988 O O . SER A 1 494 ? -0.392 19.844 -18.875 1 90 494 SER A O 1
ATOM 3990 N N . ARG A 1 495 ? 0.453 21.938 -18.656 1 88.5 495 ARG A N 1
ATOM 3991 C CA . ARG A 1 495 ? -0.706 22.562 -19.281 1 88.5 495 ARG A CA 1
ATOM 3992 C C . ARG A 1 495 ? -0.286 23.438 -20.453 1 88.5 495 ARG A C 1
ATOM 3994 O O . ARG A 1 495 ? -1.083 24.219 -20.969 1 88.5 495 ARG A O 1
ATOM 4001 N N . ASP A 1 496 ? 0.96 23.266 -20.781 1 91.56 496 ASP A N 1
ATOM 4002 C CA . ASP A 1 496 ? 1.443 23.969 -21.969 1 91.56 496 ASP A CA 1
ATOM 4003 C C . ASP A 1 496 ? 1.091 23.203 -23.234 1 91.56 496 ASP A C 1
ATOM 4005 O O . ASP A 1 496 ? 0.363 22.203 -23.188 1 91.56 496 ASP A O 1
ATOM 4009 N N . GLU A 1 497 ? 1.562 23.766 -24.344 1 85.38 497 GLU A N 1
ATOM 4010 C CA . GLU A 1 497 ? 1.293 23.109 -25.609 1 85.38 497 GLU A CA 1
ATOM 4011 C C . GLU A 1 497 ? 1.867 21.688 -25.641 1 85.38 497 GLU A C 1
ATOM 4013 O O . GLU A 1 497 ? 1.178 20.734 -26.016 1 85.38 497 GLU A O 1
ATOM 4018 N N . LYS A 1 498 ? 3.07 21.672 -25.344 1 83.31 498 LYS A N 1
ATOM 4019 C CA . LYS A 1 498 ? 3.684 20.359 -25.156 1 83.31 498 LYS A CA 1
ATOM 4020 C C . LYS A 1 498 ? 3.59 19.906 -23.703 1 83.31 498 LYS A C 1
ATOM 4022 O O . LYS A 1 498 ? 4.512 20.125 -22.922 1 83.31 498 LYS A O 1
ATOM 4027 N N . LYS A 1 499 ? 2.598 19.047 -23.406 1 86.44 499 LYS A N 1
ATOM 4028 C CA . LYS A 1 499 ? 2.311 18.625 -22.047 1 86.44 499 LYS A CA 1
ATOM 4029 C C . LYS A 1 499 ? 3.275 17.547 -21.578 1 86.44 499 LYS A C 1
ATOM 4031 O O . LYS A 1 499 ? 3.531 16.578 -22.312 1 86.44 499 LYS A O 1
ATOM 4036 N N . SER A 1 500 ? 3.865 17.734 -20.453 1 89.88 500 SER A N 1
ATOM 4037 C CA . SER A 1 500 ? 4.738 16.719 -19.859 1 89.88 500 SER A CA 1
ATOM 4038 C C . SER A 1 500 ? 4.766 16.844 -18.344 1 89.88 500 SER A C 1
ATOM 4040 O O . SER A 1 500 ? 4.699 17.938 -17.797 1 89.88 500 SER A O 1
ATOM 4042 N N . TYR A 1 501 ? 4.824 15.703 -17.703 1 91.75 501 TYR A N 1
ATOM 4043 C CA . TYR A 1 501 ? 5.066 15.633 -16.266 1 91.75 501 TYR A CA 1
ATOM 4044 C C . TYR A 1 501 ? 6.512 15.258 -15.977 1 91.75 501 TYR A C 1
ATOM 4046 O O . TYR A 1 501 ? 7.254 14.859 -16.875 1 91.75 501 TYR A O 1
ATOM 4054 N N . VAL A 1 502 ? 6.91 15.422 -14.758 1 96.38 502 VAL A N 1
ATOM 4055 C CA . VAL A 1 502 ? 8.305 15.219 -14.383 1 96.38 502 VAL A CA 1
ATOM 4056 C C . VAL A 1 502 ? 8.711 13.773 -14.68 1 96.38 502 VAL A C 1
ATOM 4058 O O . VAL A 1 502 ? 9.852 13.508 -15.047 1 96.38 502 VAL A O 1
ATOM 4061 N N . GLN A 1 503 ? 7.793 12.812 -14.461 1 92.69 503 GLN A N 1
ATOM 4062 C CA . GLN A 1 503 ? 8.133 11.414 -14.719 1 92.69 503 GLN A CA 1
ATOM 4063 C C . GLN A 1 503 ? 8.375 11.172 -16.203 1 92.69 503 GLN A C 1
ATOM 4065 O O . GLN A 1 503 ? 9.195 10.32 -16.562 1 92.69 503 GLN A O 1
ATOM 4070 N N . ASP A 1 504 ? 7.648 11.922 -17.078 1 90.5 504 ASP A N 1
ATOM 4071 C CA . ASP A 1 504 ? 7.859 11.82 -18.516 1 90.5 504 ASP A CA 1
ATOM 4072 C C . ASP A 1 504 ? 9.258 12.297 -18.906 1 90.5 504 ASP A C 1
ATOM 4074 O O . ASP A 1 504 ? 9.945 11.648 -19.703 1 90.5 504 ASP A O 1
ATOM 4078 N N . THR A 1 505 ? 9.617 13.406 -18.344 1 96.25 505 THR A N 1
ATOM 4079 C CA . THR A 1 505 ? 10.922 13.992 -18.641 1 96.25 505 THR A CA 1
ATOM 4080 C C . THR A 1 505 ? 12.047 13.117 -18.094 1 96.25 505 THR A C 1
ATOM 4082 O O . THR A 1 505 ? 13.102 12.984 -18.719 1 96.25 505 THR A O 1
ATOM 4085 N N . LEU A 1 506 ? 11.844 12.547 -16.938 1 97.25 506 LEU A N 1
ATOM 4086 C CA . LEU A 1 506 ? 12.805 11.602 -16.375 1 97.25 506 LEU A CA 1
ATOM 4087 C C . LEU A 1 506 ? 13.039 10.43 -17.312 1 97.25 506 LEU A C 1
ATOM 4089 O O . LEU A 1 506 ? 14.18 10.07 -17.594 1 97.25 506 LEU A O 1
ATOM 4093 N N . TYR A 1 507 ? 11.977 9.883 -17.797 1 93.75 507 TYR A N 1
ATOM 4094 C CA . TYR A 1 507 ? 12.094 8.727 -18.672 1 93.75 507 TYR A CA 1
ATOM 4095 C C . TYR A 1 507 ? 12.758 9.102 -20 1 93.75 507 TYR A C 1
ATOM 4097 O O . TYR A 1 507 ? 13.508 8.312 -20.578 1 93.75 507 TYR A O 1
ATOM 4105 N N . ALA A 1 508 ? 12.383 10.305 -20.5 1 94.06 508 ALA A N 1
ATOM 4106 C CA . ALA A 1 508 ? 13 10.805 -21.734 1 94.06 508 ALA A CA 1
ATOM 4107 C C . ALA A 1 508 ? 14.523 10.875 -21.594 1 94.06 508 ALA A C 1
ATOM 4109 O O . ALA A 1 508 ? 15.25 10.773 -22.578 1 94.06 508 ALA A O 1
ATOM 4110 N N . GLN A 1 509 ? 14.969 11.039 -20.328 1 97.31 509 GLN A N 1
ATOM 4111 C CA . GLN A 1 509 ? 16.406 11.078 -20.047 1 97.31 509 GLN A CA 1
ATOM 4112 C C . GLN A 1 509 ? 16.875 9.758 -19.453 1 97.31 509 GLN A C 1
ATOM 4114 O O . GLN A 1 509 ? 17.75 9.742 -18.594 1 97.31 509 GLN A O 1
ATOM 4119 N N . SER A 1 510 ? 16.328 8.672 -19.891 1 96.38 510 SER A N 1
ATOM 4120 C CA . SER A 1 510 ? 16.547 7.363 -19.281 1 96.38 510 SER A CA 1
ATOM 4121 C C . SER A 1 510 ? 18.031 7 -19.281 1 96.38 510 SER A C 1
ATOM 4123 O O . SER A 1 510 ? 18.547 6.473 -18.281 1 96.38 510 SER A O 1
ATOM 4125 N N . ASP A 1 511 ? 18.766 7.273 -20.391 1 97.12 511 ASP A N 1
ATOM 4126 C CA . ASP A 1 511 ? 20.188 6.938 -20.469 1 97.12 511 ASP A CA 1
ATOM 4127 C C . ASP A 1 511 ? 20.984 7.695 -19.422 1 97.12 511 ASP A C 1
ATOM 4129 O O . ASP A 1 511 ? 21.828 7.113 -18.734 1 97.12 511 ASP A O 1
ATOM 4133 N N . LEU A 1 512 ? 20.719 8.93 -19.344 1 98.06 512 LEU A N 1
ATOM 4134 C CA . LEU A 1 512 ? 21.406 9.797 -18.391 1 98.06 512 LEU A CA 1
ATOM 4135 C C . LEU A 1 512 ? 21.125 9.359 -16.953 1 98.06 512 LEU A C 1
ATOM 4137 O O . LEU A 1 512 ? 22.047 9.234 -16.141 1 98.06 512 LEU A O 1
ATOM 4141 N N . ILE A 1 513 ? 19.906 9.18 -16.625 1 98.38 513 ILE A N 1
ATOM 4142 C CA . ILE A 1 513 ? 19.469 8.844 -15.273 1 98.38 513 ILE A CA 1
ATOM 4143 C C . ILE A 1 513 ? 20.078 7.504 -14.859 1 98.38 513 ILE A C 1
ATOM 4145 O O . ILE A 1 513 ? 20.562 7.352 -13.734 1 98.38 513 ILE A O 1
ATOM 4149 N N . PHE A 1 514 ? 20.078 6.574 -15.82 1 97.56 514 PHE A N 1
ATOM 4150 C CA . PHE A 1 514 ? 20.672 5.27 -15.539 1 97.56 514 PHE A CA 1
ATOM 4151 C C . PHE A 1 514 ? 22.156 5.395 -15.219 1 97.56 514 PHE A C 1
ATOM 4153 O O . PHE A 1 514 ? 22.641 4.828 -14.242 1 97.56 514 PHE A O 1
ATOM 4160 N N . ASP A 1 515 ? 22.828 6.105 -16.016 1 97.94 515 ASP A N 1
ATOM 4161 C CA . ASP A 1 515 ? 24.266 6.293 -15.828 1 97.94 515 ASP A CA 1
ATOM 4162 C C . ASP A 1 515 ? 24.562 6.922 -14.469 1 97.94 515 ASP A C 1
ATOM 4164 O O . ASP A 1 515 ? 25.453 6.457 -13.75 1 97.94 515 ASP A O 1
ATOM 4168 N N . LEU A 1 516 ? 23.859 7.91 -14.117 1 98.12 516 LEU A N 1
ATOM 4169 C CA . LEU A 1 516 ? 24.078 8.641 -12.867 1 98.12 516 LEU A CA 1
ATOM 4170 C C . LEU A 1 516 ? 23.828 7.746 -11.664 1 98.12 516 LEU A C 1
ATOM 4172 O O . LEU A 1 516 ? 24.625 7.723 -10.727 1 98.12 516 LEU A O 1
ATOM 4176 N N . ILE A 1 517 ? 22.75 7.02 -11.68 1 97.12 517 ILE A N 1
ATOM 4177 C CA . ILE A 1 517 ? 22.328 6.242 -10.523 1 97.12 517 ILE A CA 1
ATOM 4178 C C . ILE A 1 517 ? 23.203 4.988 -10.406 1 97.12 517 ILE A C 1
ATOM 4180 O O . ILE A 1 517 ? 23.703 4.672 -9.328 1 97.12 517 ILE A O 1
ATOM 4184 N N . TYR A 1 518 ? 23.359 4.324 -11.531 1 95.88 518 TYR A N 1
ATOM 4185 C CA . TYR A 1 518 ? 23.984 3.002 -11.492 1 95.88 518 TYR A CA 1
ATOM 4186 C C . TYR A 1 518 ? 25.5 3.107 -11.547 1 95.88 518 TYR A C 1
ATOM 4188 O O . TYR A 1 518 ? 26.203 2.426 -10.805 1 95.88 518 TYR A O 1
ATOM 4196 N N . ASN A 1 519 ? 26.062 3.938 -12.43 1 96.12 519 ASN A N 1
ATOM 4197 C CA . ASN A 1 519 ? 27.5 3.967 -12.672 1 96.12 519 ASN A CA 1
ATOM 4198 C C . ASN A 1 519 ? 28.188 5.059 -11.852 1 96.12 519 ASN A C 1
ATOM 4200 O O . ASN A 1 519 ? 29.344 4.926 -11.484 1 96.12 519 ASN A O 1
ATOM 4204 N N . LYS A 1 520 ? 27.5 6.113 -11.516 1 96.62 520 LYS A N 1
ATOM 4205 C CA . LYS A 1 520 ? 28.172 7.27 -10.938 1 96.62 520 LYS A CA 1
ATOM 4206 C C . LYS A 1 520 ? 27.75 7.484 -9.484 1 96.62 520 LYS A C 1
ATOM 4208 O O . LYS A 1 520 ? 28.078 8.508 -8.883 1 96.62 520 LYS A O 1
ATOM 4213 N N . ASN A 1 521 ? 26.938 6.625 -8.93 1 95.19 521 ASN A N 1
ATOM 4214 C CA . ASN A 1 521 ? 26.531 6.641 -7.531 1 95.19 521 ASN A CA 1
ATOM 4215 C C . ASN A 1 521 ? 25.859 7.957 -7.148 1 95.19 521 ASN A C 1
ATOM 4217 O O . ASN A 1 521 ? 26.141 8.516 -6.086 1 95.19 521 ASN A O 1
ATOM 4221 N N . ALA A 1 522 ? 25.016 8.453 -8.039 1 97.38 522 ALA A N 1
ATOM 4222 C CA . ALA A 1 522 ? 24.312 9.703 -7.805 1 97.38 522 ALA A CA 1
ATOM 4223 C C . ALA A 1 522 ? 23.312 9.562 -6.668 1 97.38 522 ALA A C 1
ATOM 4225 O O . ALA A 1 522 ? 22.812 8.469 -6.395 1 97.38 522 ALA A O 1
ATOM 4226 N N . THR A 1 523 ? 23.109 10.703 -5.988 1 96.75 523 THR A N 1
ATOM 4227 C CA . THR A 1 523 ? 22 10.82 -5.051 1 96.75 523 THR A CA 1
ATOM 4228 C C . THR A 1 523 ? 20.75 11.359 -5.754 1 96.75 523 THR A C 1
ATOM 4230 O O . THR A 1 523 ? 20.844 12.266 -6.582 1 96.75 523 THR A O 1
ATOM 4233 N N . PHE A 1 524 ? 19.641 10.719 -5.449 1 97.62 524 PHE A N 1
ATOM 4234 C CA . PHE A 1 524 ? 18.359 11.109 -6.004 1 97.62 524 PHE A CA 1
ATOM 4235 C C . PHE A 1 524 ? 17.484 11.766 -4.938 1 97.62 524 PHE A C 1
ATOM 4237 O O . PHE A 1 524 ? 17.172 11.148 -3.92 1 97.62 524 PHE A O 1
ATOM 4244 N N . TYR A 1 525 ? 17.109 13.062 -5.18 1 96.62 525 TYR A N 1
ATOM 4245 C CA . TYR A 1 525 ? 16.312 13.82 -4.227 1 96.62 525 TYR A CA 1
ATOM 4246 C C . TYR A 1 525 ? 14.977 14.227 -4.836 1 96.62 525 TYR A C 1
ATOM 4248 O O . TYR A 1 525 ? 14.938 14.953 -5.836 1 96.62 525 TYR A O 1
ATOM 4256 N N . LEU A 1 526 ? 13.898 13.695 -4.23 1 96.25 526 LEU A N 1
ATOM 4257 C CA . LEU A 1 526 ? 12.539 13.992 -4.668 1 96.25 526 LEU A CA 1
ATOM 4258 C C . LEU A 1 526 ? 11.797 14.82 -3.625 1 96.25 526 LEU A C 1
ATOM 4260 O O . LEU A 1 526 ? 11.711 14.422 -2.459 1 96.25 526 LEU A O 1
ATOM 4264 N N . CYS A 1 527 ? 11.281 15.984 -4.051 1 96.12 527 CYS A N 1
ATOM 4265 C CA . CYS A 1 527 ? 10.539 16.844 -3.133 1 96.12 527 CYS A CA 1
ATOM 4266 C C . CYS A 1 527 ? 9.297 17.406 -3.801 1 96.12 527 CYS A C 1
ATOM 4268 O O . CYS A 1 527 ? 9.352 17.891 -4.938 1 96.12 527 CYS A O 1
ATOM 4270 N N . GLY A 1 528 ? 8.188 17.281 -3.164 1 93.56 528 GLY A N 1
ATOM 4271 C CA . GLY A 1 528 ? 6.949 17.812 -3.711 1 93.56 528 GLY A CA 1
ATOM 4272 C C . GLY A 1 528 ? 5.711 17.281 -3.023 1 93.56 528 GLY A C 1
ATOM 4273 O O . GLY A 1 528 ? 5.75 16.922 -1.845 1 93.56 528 GLY A O 1
ATOM 4274 N N . SER A 1 529 ? 4.629 17.344 -3.756 1 88.06 529 SER A N 1
ATOM 4275 C CA . SER A 1 529 ? 3.355 16.906 -3.197 1 88.06 529 SER A CA 1
ATOM 4276 C C . SER A 1 529 ? 3.322 15.383 -3.047 1 88.06 529 SER A C 1
ATOM 4278 O O . SER A 1 529 ? 3.82 14.656 -3.91 1 88.06 529 SER A O 1
ATOM 4280 N N . SER A 1 530 ? 2.697 14.898 -1.955 1 81 530 SER A N 1
ATOM 4281 C CA . SER A 1 530 ? 2.475 13.469 -1.777 1 81 530 SER A CA 1
ATOM 4282 C C . SER A 1 530 ? 1.396 12.953 -2.725 1 81 530 SER A C 1
ATOM 4284 O O . SER A 1 530 ? 0.773 13.734 -3.445 1 81 530 SER A O 1
ATOM 4286 N N . GLY A 1 531 ? 1.258 11.68 -2.744 1 76.62 531 GLY A N 1
ATOM 4287 C CA . GLY A 1 531 ? 0.216 11.086 -3.568 1 76.62 531 GLY A CA 1
ATOM 4288 C C . GLY A 1 531 ? 0.75 10.438 -4.832 1 76.62 531 GLY A C 1
ATOM 4289 O O . GLY A 1 531 ? 1.67 9.617 -4.773 1 76.62 531 GLY A O 1
ATOM 4290 N N . LYS A 1 532 ? 0.23 10.891 -6 1 82.81 532 LYS A N 1
ATOM 4291 C CA . LYS A 1 532 ? 0.448 10.219 -7.273 1 82.81 532 LYS A CA 1
ATOM 4292 C C . LYS A 1 532 ? 1.856 10.477 -7.801 1 82.81 532 LYS A C 1
ATOM 4294 O O . LYS A 1 532 ? 2.479 9.594 -8.391 1 82.81 532 LYS A O 1
ATOM 4299 N N . MET A 1 533 ? 2.312 11.594 -7.508 1 88.25 533 MET A N 1
ATOM 4300 C CA . MET A 1 533 ? 3.555 12.031 -8.133 1 88.25 533 MET A CA 1
ATOM 4301 C C . MET A 1 533 ? 4.738 11.211 -7.629 1 88.25 533 MET A C 1
ATOM 4303 O O . MET A 1 533 ? 5.504 10.664 -8.43 1 88.25 533 MET A O 1
ATOM 4307 N N . PRO A 1 534 ? 4.918 11.086 -6.371 1 90.06 534 PRO A N 1
ATOM 4308 C CA . PRO A 1 534 ? 6.059 10.281 -5.918 1 90.06 534 PRO A CA 1
ATOM 4309 C C . PRO A 1 534 ? 5.977 8.828 -6.379 1 90.06 534 PRO A C 1
ATOM 4311 O O . PRO A 1 534 ? 7.004 8.211 -6.652 1 90.06 534 PRO A O 1
ATOM 4314 N N . ILE A 1 535 ? 4.793 8.328 -6.492 1 83.69 535 ILE A N 1
ATOM 4315 C CA . ILE A 1 535 ? 4.598 6.957 -6.961 1 83.69 535 ILE A CA 1
ATOM 4316 C C . ILE A 1 535 ? 5.035 6.844 -8.422 1 83.69 535 ILE A C 1
ATOM 4318 O O . ILE A 1 535 ? 5.754 5.914 -8.789 1 83.69 535 ILE A O 1
ATOM 4322 N N . GLN A 1 536 ? 4.641 7.762 -9.227 1 89.19 536 GLN A N 1
ATOM 4323 C CA . GLN A 1 536 ? 4.969 7.758 -10.648 1 89.19 536 GLN A CA 1
ATOM 4324 C C . GLN A 1 536 ? 6.469 7.93 -10.875 1 89.19 536 GLN A C 1
ATOM 4326 O O . GLN A 1 536 ? 7.047 7.305 -11.766 1 89.19 536 GLN A O 1
ATOM 4331 N N . VAL A 1 537 ? 7.043 8.734 -10.062 1 94.44 537 VAL A N 1
ATOM 4332 C CA . VAL A 1 537 ? 8.484 8.93 -10.164 1 94.44 537 VAL A CA 1
ATOM 4333 C C . VAL A 1 537 ? 9.211 7.641 -9.797 1 94.44 537 VAL A C 1
ATOM 4335 O O . VAL A 1 537 ? 10.156 7.238 -10.484 1 94.44 537 VAL A O 1
ATOM 4338 N N . ARG A 1 538 ? 8.758 7.035 -8.758 1 91.31 538 ARG A N 1
ATOM 4339 C CA . ARG A 1 538 ? 9.352 5.773 -8.328 1 91.31 538 ARG A CA 1
ATOM 4340 C C . ARG A 1 538 ? 9.242 4.715 -9.422 1 91.31 538 ARG A C 1
ATOM 4342 O O . ARG A 1 538 ? 10.227 4.059 -9.758 1 91.31 538 ARG A O 1
ATOM 4349 N N . ILE A 1 539 ? 8.094 4.578 -10.008 1 89.81 539 ILE A N 1
ATOM 4350 C CA . ILE A 1 539 ? 7.852 3.615 -11.07 1 89.81 539 ILE A CA 1
ATOM 4351 C C . ILE A 1 539 ? 8.758 3.922 -12.266 1 89.81 539 ILE A C 1
ATOM 4353 O O . ILE A 1 539 ? 9.289 3.008 -12.898 1 89.81 539 ILE A O 1
ATOM 4357 N N . THR A 1 540 ? 8.938 5.156 -12.531 1 94.44 540 THR A N 1
ATOM 4358 C CA . THR A 1 540 ? 9.766 5.57 -13.664 1 94.44 540 THR A CA 1
ATOM 4359 C C . THR A 1 540 ? 11.219 5.172 -13.438 1 94.44 540 THR A C 1
ATOM 4361 O O . THR A 1 540 ? 11.875 4.66 -14.344 1 94.44 540 THR A O 1
ATOM 4364 N N . ILE A 1 541 ? 11.711 5.375 -12.234 1 96.44 541 ILE A N 1
ATOM 4365 C CA . ILE A 1 541 ? 13.086 5.004 -11.914 1 96.44 541 ILE A CA 1
ATOM 4366 C C . ILE A 1 541 ? 13.25 3.49 -12.016 1 96.44 541 ILE A C 1
ATOM 4368 O O . ILE A 1 541 ? 14.234 3.004 -12.594 1 96.44 541 ILE A O 1
ATOM 4372 N N . GLU A 1 542 ? 12.297 2.789 -11.484 1 93.06 542 GLU A N 1
ATOM 4373 C CA . GLU A 1 542 ? 12.336 1.333 -11.562 1 93.06 542 GLU A CA 1
ATOM 4374 C C . GLU A 1 542 ? 12.312 0.859 -13.016 1 93.06 542 GLU A C 1
ATOM 4376 O O . GLU A 1 542 ? 13.047 -0.06 -13.383 1 93.06 542 GLU A O 1
ATOM 4381 N N . THR A 1 543 ? 11.492 1.497 -13.82 1 91.75 543 THR A N 1
ATOM 4382 C CA . THR A 1 543 ? 11.375 1.143 -15.227 1 91.75 543 THR A CA 1
ATOM 4383 C C . THR A 1 543 ? 12.688 1.405 -15.961 1 91.75 543 THR A C 1
ATOM 4385 O O . THR A 1 543 ? 13.109 0.599 -16.797 1 91.75 543 THR A O 1
ATOM 4388 N N . ILE A 1 544 ? 13.312 2.484 -15.664 1 94.88 544 ILE A N 1
ATOM 4389 C CA . ILE A 1 544 ? 14.594 2.82 -16.266 1 94.88 544 ILE A CA 1
ATOM 4390 C C . ILE A 1 544 ? 15.617 1.736 -15.938 1 94.88 544 ILE A C 1
ATOM 4392 O O . ILE A 1 544 ? 16.344 1.277 -16.812 1 94.88 544 ILE A O 1
ATOM 4396 N N . LEU A 1 545 ? 15.625 1.315 -14.711 1 94.5 545 LEU A N 1
ATOM 4397 C CA . LEU A 1 545 ? 16.547 0.273 -14.289 1 94.5 545 LEU A CA 1
ATOM 4398 C C . LEU A 1 545 ? 16.25 -1.044 -14.992 1 94.5 545 LEU A C 1
ATOM 4400 O O . LEU A 1 545 ? 17.172 -1.742 -15.438 1 94.5 545 LEU A O 1
ATOM 4404 N N . GLU A 1 546 ? 14.992 -1.376 -15.078 1 89.38 546 GLU A N 1
ATOM 4405 C CA . GLU A 1 546 ? 14.578 -2.605 -15.742 1 89.38 546 GLU A CA 1
ATOM 4406 C C . GLU A 1 546 ? 15 -2.611 -17.203 1 89.38 546 GLU A C 1
ATOM 4408 O O . GLU A 1 546 ? 15.531 -3.609 -17.703 1 89.38 546 GLU A O 1
ATOM 4413 N N . ASP A 1 547 ? 14.805 -1.498 -17.828 1 86.75 547 ASP A N 1
ATOM 4414 C CA . ASP A 1 547 ? 15.094 -1.382 -19.266 1 86.75 547 ASP A CA 1
ATOM 4415 C C . ASP A 1 547 ? 16.594 -1.504 -19.531 1 86.75 547 ASP A C 1
ATOM 4417 O O . ASP A 1 547 ? 17 -2.137 -20.516 1 86.75 547 ASP A O 1
ATOM 4421 N N . HIS A 1 548 ? 17.391 -0.942 -18.734 1 90.94 548 HIS A N 1
ATOM 4422 C CA . HIS A 1 548 ? 18.828 -0.87 -19 1 90.94 548 HIS A CA 1
ATOM 4423 C C . HIS A 1 548 ? 19.531 -2.121 -18.5 1 90.94 548 HIS A C 1
ATOM 4425 O O . HIS A 1 548 ? 20.531 -2.543 -19.078 1 90.94 548 HIS A O 1
ATOM 4431 N N . LEU A 1 549 ? 19.016 -2.719 -17.422 1 88.69 549 LEU A N 1
ATOM 4432 C CA . LEU A 1 549 ? 19.719 -3.854 -16.812 1 88.69 549 LEU A CA 1
ATOM 4433 C C . LEU A 1 549 ? 19.078 -5.172 -17.25 1 88.69 549 LEU A C 1
ATOM 4435 O O . LEU A 1 549 ? 19.672 -6.238 -17.078 1 88.69 549 LEU A O 1
ATOM 4439 N N . GLY A 1 550 ? 17.875 -5.09 -17.781 1 81.38 550 GLY A N 1
ATOM 4440 C CA . GLY A 1 550 ? 17.156 -6.301 -18.125 1 81.38 550 GLY A CA 1
ATOM 4441 C C . GLY A 1 550 ? 16.719 -7.109 -16.922 1 81.38 550 GLY A C 1
ATOM 4442 O O . GLY A 1 550 ? 16.766 -8.344 -16.938 1 81.38 550 GLY A O 1
ATOM 4443 N N . ILE A 1 551 ? 16.375 -6.414 -15.82 1 81.25 551 ILE A N 1
ATOM 4444 C CA . ILE A 1 551 ? 16.016 -7.086 -14.578 1 81.25 551 ILE A CA 1
ATOM 4445 C C . ILE A 1 551 ? 14.5 -7.047 -14.383 1 81.25 551 ILE A C 1
ATOM 4447 O O . ILE A 1 551 ? 13.805 -6.285 -15.062 1 81.25 551 ILE A O 1
ATOM 4451 N N . SER A 1 552 ? 14.008 -7.898 -13.414 1 77.06 552 SER A N 1
ATOM 4452 C CA . SER A 1 552 ? 12.578 -8 -13.141 1 77.06 552 SER A CA 1
ATOM 4453 C C . SER A 1 552 ? 12.094 -6.82 -12.305 1 77.06 552 SER A C 1
ATOM 4455 O O . SER A 1 552 ? 12.898 -6.066 -11.758 1 77.06 552 SER A O 1
ATOM 4457 N N . ASN A 1 553 ? 10.797 -6.73 -12.258 1 80.81 553 ASN A N 1
ATOM 4458 C CA . ASN A 1 553 ? 10.172 -5.719 -11.414 1 80.81 553 ASN A CA 1
ATOM 4459 C C . ASN A 1 553 ? 10.57 -5.895 -9.945 1 80.81 553 ASN A C 1
ATOM 4461 O O . ASN A 1 553 ? 10.828 -4.914 -9.25 1 80.81 553 ASN A O 1
ATOM 4465 N N . GLU A 1 554 ? 10.617 -7.125 -9.555 1 72.69 554 GLU A N 1
ATOM 4466 C CA . GLU A 1 554 ? 11.008 -7.41 -8.18 1 72.69 554 GLU A CA 1
ATOM 4467 C C . GLU A 1 554 ? 12.43 -6.934 -7.895 1 72.69 554 GLU A C 1
ATOM 4469 O O . GLU A 1 554 ? 12.703 -6.363 -6.836 1 72.69 554 GLU A O 1
ATOM 4474 N N . GLU A 1 555 ? 13.266 -7.164 -8.867 1 79.69 555 GLU A N 1
ATOM 4475 C CA . GLU A 1 555 ? 14.672 -6.793 -8.711 1 79.69 555 GLU A CA 1
ATOM 4476 C C . GLU A 1 555 ? 14.844 -5.277 -8.711 1 79.69 555 GLU A C 1
ATOM 4478 O O . GLU A 1 555 ? 15.648 -4.738 -7.945 1 79.69 555 GLU A O 1
ATOM 4483 N N . SER A 1 556 ? 14.125 -4.621 -9.594 1 88.38 556 SER A N 1
ATOM 4484 C CA . SER A 1 556 ? 14.25 -3.168 -9.656 1 88.38 556 SER A CA 1
ATOM 4485 C C . SER A 1 556 ? 13.703 -2.518 -8.383 1 88.38 556 SER A C 1
ATOM 4487 O O . SER A 1 556 ? 14.25 -1.523 -7.906 1 88.38 556 SER A O 1
ATOM 4489 N N . THR A 1 557 ? 12.656 -3.07 -7.84 1 82.81 557 THR A N 1
ATOM 4490 C CA . THR A 1 557 ? 12.094 -2.588 -6.582 1 82.81 557 THR A CA 1
ATOM 4491 C C . THR A 1 557 ? 13.094 -2.762 -5.445 1 82.81 557 THR A C 1
ATOM 4493 O O . THR A 1 557 ? 13.273 -1.859 -4.625 1 82.81 557 THR A O 1
ATOM 4496 N N . LYS A 1 558 ? 13.719 -3.936 -5.41 1 80.31 558 LYS A N 1
ATOM 4497 C CA . LYS A 1 558 ? 14.734 -4.195 -4.398 1 80.31 558 LYS A CA 1
ATOM 4498 C C . LYS A 1 558 ? 15.906 -3.227 -4.539 1 80.31 558 LYS A C 1
ATOM 4500 O O . LYS A 1 558 ? 16.484 -2.781 -3.539 1 80.31 558 LYS A O 1
ATOM 4505 N N . PHE A 1 559 ? 16.25 -2.982 -5.75 1 88.31 559 PHE A N 1
ATOM 4506 C CA . PHE A 1 559 ? 17.328 -2.047 -6.012 1 88.31 559 PHE A CA 1
ATOM 4507 C C . PHE A 1 559 ? 17 -0.666 -5.453 1 88.31 559 PHE A C 1
ATOM 4509 O O . PHE A 1 559 ? 17.828 -0.043 -4.793 1 88.31 559 PHE A O 1
ATOM 4516 N N . CYS A 1 560 ? 15.844 -0.154 -5.699 1 89.38 560 CYS A N 1
ATOM 4517 C CA . CYS A 1 560 ? 15.438 1.162 -5.219 1 89.38 560 CYS A CA 1
ATOM 4518 C C . CYS A 1 560 ? 15.375 1.193 -3.697 1 89.38 560 CYS A C 1
ATOM 4520 O O . CYS A 1 560 ? 15.711 2.205 -3.078 1 89.38 560 CYS A O 1
ATOM 4522 N N . LEU A 1 561 ? 14.961 0.153 -3.135 1 81.56 561 LEU A N 1
ATOM 4523 C CA . LEU A 1 561 ? 14.953 0.057 -1.679 1 81.56 561 LEU A CA 1
ATOM 4524 C C . LEU A 1 561 ? 16.375 0.145 -1.121 1 81.56 561 LEU A C 1
ATOM 4526 O O . LEU A 1 561 ? 16.594 0.763 -0.078 1 81.56 561 LEU A O 1
ATOM 4530 N N . GLU A 1 562 ? 17.234 -0.505 -1.803 1 85.88 562 GLU A N 1
ATOM 4531 C CA . GLU A 1 562 ? 18.641 -0.438 -1.396 1 85.88 562 GLU A CA 1
ATOM 4532 C C . GLU A 1 562 ? 19.172 0.987 -1.499 1 85.88 562 GLU A C 1
ATOM 4534 O O . GLU A 1 562 ? 19.953 1.423 -0.656 1 85.88 562 GLU A O 1
ATOM 4539 N N . LEU A 1 563 ? 18.781 1.656 -2.543 1 91.12 563 LEU A N 1
ATOM 4540 C CA . LEU A 1 563 ? 19.172 3.055 -2.684 1 91.12 563 LEU A CA 1
ATOM 4541 C C . LEU A 1 563 ? 18.672 3.881 -1.504 1 91.12 563 LEU A C 1
ATOM 4543 O O . LEU A 1 563 ? 19.391 4.742 -0.99 1 91.12 563 LEU A O 1
ATOM 4547 N N . GLU A 1 564 ? 17.469 3.664 -1.086 1 85.38 564 GLU A N 1
ATOM 4548 C CA . GLU A 1 564 ? 16.875 4.371 0.048 1 85.38 564 GLU A CA 1
ATOM 4549 C C . GLU A 1 564 ? 17.641 4.082 1.335 1 85.38 564 GLU A C 1
ATOM 4551 O O . GLU A 1 564 ? 17.938 5 2.105 1 85.38 564 GLU A O 1
ATOM 4556 N N . ASN A 1 565 ? 17.969 2.84 1.482 1 80.81 565 ASN A N 1
ATOM 4557 C CA . ASN A 1 565 ? 18.672 2.43 2.688 1 80.81 565 ASN A CA 1
ATOM 4558 C C . ASN A 1 565 ? 20.078 3.037 2.746 1 80.81 565 ASN A C 1
ATOM 4560 O O . ASN A 1 565 ? 20.594 3.318 3.828 1 80.81 565 ASN A O 1
ATOM 4564 N N . LYS A 1 566 ? 20.594 3.279 1.607 1 87.5 566 LYS A N 1
ATOM 4565 C CA . LYS A 1 566 ? 21.953 3.838 1.527 1 87.5 566 LYS A CA 1
ATOM 4566 C C . LYS A 1 566 ? 21.906 5.363 1.525 1 87.5 566 LYS A C 1
ATOM 4568 O O . LYS A 1 566 ? 22.953 6.016 1.419 1 87.5 566 LYS A O 1
ATOM 4573 N N . GLY A 1 567 ? 20.781 5.914 1.576 1 87.94 567 GLY A N 1
ATOM 4574 C CA . GLY A 1 567 ? 20.656 7.363 1.597 1 87.94 567 GLY A CA 1
ATOM 4575 C C . GLY A 1 567 ? 20.859 8 0.233 1 87.94 567 GLY A C 1
ATOM 4576 O O . GLY A 1 567 ? 21.156 9.188 0.136 1 87.94 567 GLY A O 1
ATOM 4577 N N . ARG A 1 568 ? 20.641 7.246 -0.788 1 94.25 568 ARG A N 1
ATOM 4578 C CA . ARG A 1 568 ? 20.875 7.762 -2.135 1 94.25 568 ARG A CA 1
ATOM 4579 C C . ARG A 1 568 ? 19.547 8 -2.857 1 94.25 568 ARG A C 1
ATOM 4581 O O . ARG A 1 568 ? 19.531 8.492 -3.988 1 94.25 568 ARG A O 1
ATOM 4588 N N . TYR A 1 569 ? 18.484 7.605 -2.279 1 93.31 569 TYR A N 1
ATOM 4589 C CA . TYR A 1 569 ? 17.141 7.988 -2.684 1 93.31 569 TYR A CA 1
ATOM 4590 C C . TYR A 1 569 ? 16.391 8.672 -1.536 1 93.31 569 TYR A C 1
ATOM 4592 O O . TYR A 1 569 ? 15.938 8 -0.604 1 93.31 569 TYR A O 1
ATOM 4600 N N . ILE A 1 570 ? 16.328 9.953 -1.687 1 92.31 570 ILE A N 1
ATOM 4601 C CA . ILE A 1 570 ? 15.734 10.766 -0.629 1 92.31 570 ILE A CA 1
ATOM 4602 C C . ILE A 1 570 ? 14.398 11.344 -1.107 1 92.31 570 ILE A C 1
ATOM 4604 O O . ILE A 1 570 ? 14.344 12.016 -2.143 1 92.31 570 ILE A O 1
ATOM 4608 N N . GLN A 1 571 ? 13.344 11.039 -0.388 1 90.31 571 GLN A N 1
ATOM 4609 C CA . GLN A 1 571 ? 12.016 11.531 -0.734 1 90.31 571 GLN A CA 1
ATOM 4610 C C . GLN A 1 571 ? 11.43 12.375 0.395 1 90.31 571 GLN A C 1
ATOM 4612 O O . GLN A 1 571 ? 11.344 11.922 1.537 1 90.31 571 GLN A O 1
ATOM 4617 N N . GLU A 1 572 ? 11.125 13.609 0.099 1 89.62 572 GLU A N 1
ATOM 4618 C CA . GLU A 1 572 ? 10.43 14.523 1.007 1 89.62 572 GLU A CA 1
ATOM 4619 C C . GLU A 1 572 ? 9.133 15.031 0.388 1 89.62 572 GLU A C 1
ATOM 4621 O O . GLU A 1 572 ? 9.133 16.062 -0.299 1 89.62 572 GLU A O 1
ATOM 4626 N N . THR A 1 573 ? 8.055 14.336 0.664 1 86.88 573 THR A N 1
ATOM 4627 C CA . THR A 1 573 ? 6.773 14.711 0.076 1 86.88 573 THR A CA 1
ATOM 4628 C C . THR A 1 573 ? 5.738 14.977 1.164 1 86.88 573 THR A C 1
ATOM 4630 O O . THR A 1 573 ? 5.824 14.422 2.262 1 86.88 573 THR A O 1
ATOM 4633 N N . TRP A 1 574 ? 4.828 15.945 0.869 1 78 574 TRP A N 1
ATOM 4634 C CA . TRP A 1 574 ? 3.805 16.328 1.835 1 78 574 TRP A CA 1
ATOM 4635 C C . TRP A 1 574 ? 2.471 16.578 1.142 1 78 574 TRP A C 1
ATOM 4637 O O . TRP A 1 574 ? 2.436 16.969 -0.032 1 78 574 TRP A O 1
ATOM 4647 N N . MET B 1 1 ? -3.393 -38.844 28.188 1 37.16 1 MET B N 1
ATOM 4648 C CA . MET B 1 1 ? -3.973 -37.531 27.938 1 37.16 1 MET B CA 1
ATOM 4649 C C . MET B 1 1 ? -3.725 -37.125 26.484 1 37.16 1 MET B C 1
ATOM 4651 O O . MET B 1 1 ? -2.605 -37.219 25.984 1 37.16 1 MET B O 1
ATOM 4655 N N . GLY B 1 2 ? -4.641 -37.125 25.609 1 53.72 2 GLY B N 1
ATOM 4656 C CA . GLY B 1 2 ? -4.504 -37.094 24.172 1 53.72 2 GLY B CA 1
ATOM 4657 C C . GLY B 1 2 ? -3.762 -35.844 23.688 1 53.72 2 GLY B C 1
ATOM 4658 O O . GLY B 1 2 ? -3.732 -34.812 24.375 1 53.72 2 GLY B O 1
ATOM 4659 N N . HIS B 1 3 ? -2.697 -35.938 22.844 1 67.56 3 HIS B N 1
ATOM 4660 C CA . HIS B 1 3 ? -1.896 -34.812 22.328 1 67.56 3 HIS B CA 1
ATOM 4661 C C . HIS B 1 3 ? -2.779 -33.719 21.797 1 67.56 3 HIS B C 1
ATOM 4663 O O . HIS B 1 3 ? -3.787 -33.969 21.141 1 67.56 3 HIS B O 1
ATOM 4669 N N . PRO B 1 4 ? -2.502 -32.5 22.375 1 73.88 4 PRO B N 1
ATOM 4670 C CA . PRO B 1 4 ? -3.26 -31.391 21.797 1 73.88 4 PRO B CA 1
ATOM 4671 C C . PRO B 1 4 ? -3.229 -31.391 20.266 1 73.88 4 PRO B C 1
ATOM 4673 O O . PRO B 1 4 ? -2.301 -31.922 19.656 1 73.88 4 PRO B O 1
ATOM 4676 N N . SER B 1 5 ? -4.352 -31.078 19.719 1 89.81 5 SER B N 1
ATOM 4677 C CA . SER B 1 5 ? -4.496 -31.109 18.281 1 89.81 5 SER B CA 1
ATOM 4678 C C . SER B 1 5 ? -4.598 -29.719 17.688 1 89.81 5 SER B C 1
ATOM 4680 O O . SER B 1 5 ? -5.07 -28.781 18.344 1 89.81 5 SER B O 1
ATOM 4682 N N . ILE B 1 6 ? -3.963 -29.531 16.547 1 94.5 6 ILE B N 1
ATOM 4683 C CA . ILE B 1 6 ? -4.047 -28.266 15.812 1 94.5 6 ILE B CA 1
ATOM 4684 C C . ILE B 1 6 ? -4.391 -28.547 14.352 1 94.5 6 ILE B C 1
ATOM 4686 O O . ILE B 1 6 ? -3.889 -29.516 13.766 1 94.5 6 ILE B O 1
ATOM 4690 N N . THR B 1 7 ? -5.332 -27.812 13.828 1 95.44 7 THR B N 1
ATOM 4691 C CA . THR B 1 7 ? -5.695 -27.875 12.414 1 95.44 7 THR B CA 1
ATOM 4692 C C . THR B 1 7 ? -5.305 -26.594 11.695 1 95.44 7 THR B C 1
ATOM 4694 O O . THR B 1 7 ? -5.695 -25.5 12.109 1 95.44 7 THR B O 1
ATOM 4697 N N . ILE B 1 8 ? -4.504 -26.766 10.648 1 96.12 8 ILE B N 1
ATOM 4698 C CA . ILE B 1 8 ? -4.047 -25.641 9.844 1 96.12 8 ILE B CA 1
ATOM 4699 C C . ILE B 1 8 ? -4.656 -25.719 8.445 1 96.12 8 ILE B C 1
ATOM 4701 O O . ILE B 1 8 ? -4.355 -26.641 7.684 1 96.12 8 ILE B O 1
ATOM 4705 N N . LEU B 1 9 ? -5.508 -24.719 8.148 1 96.06 9 LEU B N 1
ATOM 4706 C CA . LEU B 1 9 ? -6.16 -24.672 6.844 1 96.06 9 LEU B CA 1
ATOM 4707 C C . LEU B 1 9 ? -5.621 -23.516 6.008 1 96.06 9 LEU B C 1
ATOM 4709 O O . LEU B 1 9 ? -5.273 -22.469 6.547 1 96.06 9 LEU B O 1
ATOM 4713 N N . TYR B 1 10 ? -5.527 -23.781 4.664 1 95.75 10 TYR B N 1
ATOM 4714 C CA . TYR B 1 10 ? -4.98 -22.719 3.826 1 95.75 10 TYR B CA 1
ATOM 4715 C C . TYR B 1 10 ? -5.82 -22.531 2.568 1 95.75 10 TYR B C 1
ATOM 4717 O O . TYR B 1 10 ? -6.43 -23.484 2.072 1 95.75 10 TYR B O 1
ATOM 4725 N N . GLY B 1 11 ? -5.941 -21.281 2.125 1 94.38 11 GLY B N 1
ATOM 4726 C CA . GLY B 1 11 ? -6.402 -20.906 0.8 1 94.38 11 GLY B CA 1
ATOM 4727 C C . GLY B 1 11 ? -5.312 -20.281 -0.058 1 94.38 11 GLY B C 1
ATOM 4728 O O . GLY B 1 11 ? -4.762 -19.25 0.29 1 94.38 11 GLY B O 1
ATOM 4729 N N . SER B 1 12 ? -5.008 -20.953 -1.151 1 91.06 12 SER B N 1
ATOM 4730 C CA . SER B 1 12 ? -3.854 -20.562 -1.957 1 91.06 12 SER B CA 1
ATOM 4731 C C . SER B 1 12 ? -4.113 -20.797 -3.441 1 91.06 12 SER B C 1
ATOM 4733 O O . SER B 1 12 ? -4.754 -21.781 -3.818 1 91.06 12 SER B O 1
ATOM 4735 N N . GLU B 1 13 ? -3.699 -19.812 -4.246 1 82.62 13 GLU B N 1
ATOM 4736 C CA . GLU B 1 13 ? -3.781 -20 -5.695 1 82.62 13 GLU B CA 1
ATOM 4737 C C . GLU B 1 13 ? -2.469 -20.531 -6.258 1 82.62 13 GLU B C 1
ATOM 4739 O O . GLU B 1 13 ? -2.465 -21.5 -7.012 1 82.62 13 GLU B O 1
ATOM 4744 N N . THR B 1 14 ? -1.397 -19.844 -5.773 1 78.94 14 THR B N 1
ATOM 4745 C CA . THR B 1 14 ? -0.121 -20.172 -6.402 1 78.94 14 THR B CA 1
ATOM 4746 C C . THR B 1 14 ? 0.798 -20.891 -5.414 1 78.94 14 THR B C 1
ATOM 4748 O O . THR B 1 14 ? 1.979 -21.094 -5.699 1 78.94 14 THR B O 1
ATOM 4751 N N . GLY B 1 15 ? 0.318 -21.188 -4.18 1 84.38 15 GLY B N 1
ATOM 4752 C CA . GLY B 1 15 ? 1.055 -22.078 -3.301 1 84.38 15 GLY B CA 1
ATOM 4753 C C . GLY B 1 15 ? 1.698 -21.359 -2.129 1 84.38 15 GLY B C 1
ATOM 4754 O O . GLY B 1 15 ? 2.23 -22 -1.219 1 84.38 15 GLY B O 1
ATOM 4755 N N . ASN B 1 16 ? 1.661 -20.031 -2.014 1 88.06 16 ASN B N 1
ATOM 4756 C CA . ASN B 1 16 ? 2.328 -19.312 -0.938 1 88.06 16 ASN B CA 1
ATOM 4757 C C . ASN B 1 16 ? 1.702 -19.625 0.419 1 88.06 16 ASN B C 1
ATOM 4759 O O . ASN B 1 16 ? 2.408 -19.938 1.375 1 88.06 16 ASN B O 1
ATOM 4763 N N . SER B 1 17 ? 0.417 -19.484 0.47 1 93.94 17 SER B N 1
ATOM 4764 C CA . SER B 1 17 ? -0.256 -19.797 1.727 1 93.94 17 SER B CA 1
ATOM 4765 C C . SER B 1 17 ? -0.062 -21.25 2.105 1 93.94 17 SER B C 1
ATOM 4767 O O . SER B 1 17 ? 0.045 -21.594 3.287 1 93.94 17 SER B O 1
ATOM 4769 N N . GLN B 1 18 ? -0.069 -22.062 1.132 1 89.25 18 GLN B N 1
ATOM 4770 C CA . GLN B 1 18 ? 0.157 -23.484 1.372 1 89.25 18 GLN B CA 1
ATOM 4771 C C . GLN B 1 18 ? 1.528 -23.734 1.996 1 89.25 18 GLN B C 1
ATOM 4773 O O . GLN B 1 18 ? 1.658 -24.516 2.939 1 89.25 18 GLN B O 1
ATOM 4778 N N . GLU B 1 19 ? 2.484 -23.094 1.463 1 88.38 19 GLU B N 1
ATOM 4779 C CA . GLU B 1 19 ? 3.844 -23.203 1.98 1 88.38 19 GLU B CA 1
ATOM 4780 C C . GLU B 1 19 ? 3.912 -22.797 3.449 1 88.38 19 GLU B C 1
ATOM 4782 O O . GLU B 1 19 ? 4.523 -23.5 4.262 1 88.38 19 GLU B O 1
ATOM 4787 N N . PHE B 1 20 ? 3.33 -21.688 3.744 1 93.31 20 PHE B N 1
ATOM 4788 C CA . PHE B 1 20 ? 3.32 -21.219 5.125 1 93.31 20 PHE B CA 1
ATOM 4789 C C . PHE B 1 20 ? 2.625 -22.219 6.035 1 93.31 20 PHE B C 1
ATOM 4791 O O . PHE B 1 20 ? 3.096 -22.484 7.141 1 93.31 20 PHE B O 1
ATOM 4798 N N . ALA B 1 21 ? 1.575 -22.766 5.543 1 93.5 21 ALA B N 1
ATOM 4799 C CA . ALA B 1 21 ? 0.822 -23.75 6.32 1 93.5 21 ALA B CA 1
ATOM 4800 C C . ALA B 1 21 ? 1.655 -25 6.574 1 93.5 21 ALA B C 1
ATOM 4802 O O . ALA B 1 21 ? 1.643 -25.547 7.68 1 93.5 21 ALA B O 1
ATOM 4803 N N . GLN B 1 22 ? 2.309 -25.406 5.594 1 88.81 22 GLN B N 1
ATOM 4804 C CA . GLN B 1 22 ? 3.117 -26.625 5.703 1 88.81 22 GLN B CA 1
ATOM 4805 C C . GLN B 1 22 ? 4.281 -26.422 6.668 1 88.81 22 GLN B C 1
ATOM 4807 O O . GLN B 1 22 ? 4.598 -27.297 7.461 1 88.81 22 GLN B O 1
ATOM 4812 N N . VAL B 1 23 ? 4.906 -25.297 6.566 1 90.81 23 VAL B N 1
ATOM 4813 C CA . VAL B 1 23 ? 6.004 -24.984 7.477 1 90.81 23 VAL B CA 1
ATOM 4814 C C . VAL B 1 23 ? 5.492 -24.953 8.914 1 90.81 23 VAL B C 1
ATOM 4816 O O . VAL B 1 23 ? 6.098 -25.562 9.805 1 90.81 23 VAL B O 1
ATOM 4819 N N . LEU B 1 24 ? 4.41 -24.297 9.086 1 94.25 24 LEU B N 1
ATOM 4820 C CA . LEU B 1 24 ? 3.816 -24.234 10.414 1 94.25 24 LEU B CA 1
ATOM 4821 C C . LEU B 1 24 ? 3.438 -25.625 10.906 1 94.25 24 LEU B C 1
ATOM 4823 O O . LEU B 1 24 ? 3.648 -25.953 12.078 1 94.25 24 LEU B O 1
ATOM 4827 N N . GLY B 1 25 ? 2.842 -26.406 10.047 1 92.88 25 GLY B N 1
ATOM 4828 C CA . GLY B 1 25 ? 2.479 -27.781 10.398 1 92.88 25 GLY B CA 1
ATOM 4829 C C . GLY B 1 25 ? 3.654 -28.594 10.898 1 92.88 25 GLY B C 1
ATOM 4830 O O . GLY B 1 25 ? 3.545 -29.297 11.898 1 92.88 25 GLY B O 1
ATOM 4831 N N . ARG B 1 26 ? 4.691 -28.5 10.258 1 90.31 26 ARG B N 1
ATOM 4832 C CA . ARG B 1 26 ? 5.883 -29.25 10.641 1 90.31 26 ARG B CA 1
ATOM 4833 C C . ARG B 1 26 ? 6.402 -28.797 12 1 90.31 26 ARG B C 1
ATOM 4835 O O . ARG B 1 26 ? 6.789 -29.625 12.828 1 90.31 26 ARG B O 1
ATOM 4842 N N . LYS B 1 27 ? 6.441 -27.547 12.156 1 92.31 27 LYS B N 1
ATOM 4843 C CA . LYS B 1 27 ? 6.898 -27.031 13.445 1 92.31 27 LYS B CA 1
ATOM 4844 C C . LYS B 1 27 ? 6 -27.516 14.578 1 92.31 27 LYS B C 1
ATOM 4846 O O . LYS B 1 27 ? 6.477 -27.797 15.68 1 92.31 27 LYS B O 1
ATOM 4851 N N . CYS B 1 28 ? 4.77 -27.578 14.273 1 93.94 28 CYS B N 1
ATOM 4852 C CA . CYS B 1 28 ? 3.836 -28.062 15.281 1 93.94 28 CYS B CA 1
ATOM 4853 C C . CYS B 1 28 ? 4.074 -29.547 15.586 1 93.94 28 CYS B C 1
ATOM 4855 O O . CYS B 1 28 ? 3.908 -29.984 16.719 1 93.94 28 CYS B O 1
ATOM 4857 N N . LEU B 1 29 ? 4.445 -30.281 14.586 1 91.44 29 LEU B N 1
ATOM 4858 C CA . LEU B 1 29 ? 4.785 -31.688 14.805 1 91.44 29 LEU B CA 1
ATOM 4859 C C . LEU B 1 29 ? 5.973 -31.828 15.75 1 91.44 29 LEU B C 1
ATOM 4861 O O . LEU B 1 29 ? 6.004 -32.719 16.594 1 91.44 29 LEU B O 1
ATOM 4865 N N . TYR B 1 30 ? 6.906 -30.969 15.617 1 92.56 30 TYR B N 1
ATOM 4866 C CA . TYR B 1 30 ? 8.07 -31 16.5 1 92.56 30 TYR B CA 1
ATOM 4867 C C . TYR B 1 30 ? 7.684 -30.641 17.922 1 92.56 30 TYR B C 1
ATOM 4869 O O . TYR B 1 30 ? 8.422 -30.938 18.859 1 92.56 30 TYR B O 1
ATOM 4877 N N . LEU B 1 31 ? 6.559 -30.016 18.094 1 93.12 31 LEU B N 1
ATOM 4878 C CA . LEU B 1 31 ? 6.035 -29.703 19.422 1 93.12 31 LEU B CA 1
ATOM 4879 C C . LEU B 1 31 ? 5.102 -30.812 19.906 1 93.12 31 LEU B C 1
ATOM 4881 O O . LEU B 1 31 ? 4.363 -30.625 20.875 1 93.12 31 LEU B O 1
ATOM 4885 N N . SER B 1 32 ? 5.051 -31.859 19.172 1 91.62 32 SER B N 1
ATOM 4886 C CA . SER B 1 32 ? 4.332 -33.094 19.5 1 91.62 32 SER B CA 1
ATOM 4887 C C . SER B 1 32 ? 2.822 -32.844 19.5 1 91.62 32 SER B C 1
ATOM 4889 O O . SER B 1 32 ? 2.104 -33.406 20.328 1 91.62 32 SER B O 1
ATOM 4891 N N . LEU B 1 33 ? 2.436 -32 18.656 1 92.38 33 LEU B N 1
ATOM 4892 C CA . LEU B 1 33 ? 1.003 -31.797 18.469 1 92.38 33 LEU B CA 1
ATOM 4893 C C . LEU B 1 33 ? 0.477 -32.688 17.359 1 92.38 33 LEU B C 1
ATOM 4895 O O . LEU B 1 33 ? 1.163 -32.906 16.359 1 92.38 33 LEU B O 1
ATOM 4899 N N . ASN B 1 34 ? -0.748 -33.219 17.594 1 90.12 34 ASN B N 1
ATOM 4900 C CA . ASN B 1 34 ? -1.444 -33.812 16.453 1 90.12 34 ASN B CA 1
ATOM 4901 C C . ASN B 1 34 ? -1.861 -32.781 15.438 1 90.12 34 ASN B C 1
ATOM 4903 O O . ASN B 1 34 ? -2.758 -31.969 15.695 1 90.12 34 ASN B O 1
ATOM 4907 N N . THR B 1 35 ? -1.214 -32.844 14.273 1 91.62 35 THR B N 1
ATOM 4908 C CA . THR B 1 35 ? -1.332 -31.703 13.352 1 91.62 35 THR B CA 1
ATOM 4909 C C . THR B 1 35 ? -1.971 -32.156 12.039 1 91.62 35 THR B C 1
ATOM 4911 O O . THR B 1 35 ? -1.571 -33.156 11.461 1 91.62 35 THR B O 1
ATOM 4914 N N . VAL B 1 36 ? -2.961 -31.391 11.609 1 89.75 36 VAL B N 1
ATOM 4915 C CA . VAL B 1 36 ? -3.58 -31.578 10.297 1 89.75 36 VAL B CA 1
ATOM 4916 C C . VAL B 1 36 ? -3.371 -30.328 9.445 1 89.75 36 VAL B C 1
ATOM 4918 O O . VAL B 1 36 ? -3.629 -29.203 9.898 1 89.75 36 VAL B O 1
ATOM 4921 N N . VAL B 1 37 ? -2.836 -30.531 8.258 1 90.81 37 VAL B N 1
ATOM 4922 C CA . VAL B 1 37 ? -2.697 -29.453 7.289 1 90.81 37 VAL B CA 1
ATOM 4923 C C . VAL B 1 37 ? -3.506 -29.781 6.031 1 90.81 37 VAL B C 1
ATOM 4925 O O . VAL B 1 37 ? -3.348 -30.859 5.445 1 90.81 37 VAL B O 1
ATOM 4928 N N . SER B 1 38 ? -4.391 -28.781 5.672 1 89.69 38 SER B N 1
ATOM 4929 C CA . SER B 1 38 ? -5.242 -29.031 4.516 1 89.69 38 SER B CA 1
ATOM 4930 C C . SER B 1 38 ? -5.684 -27.734 3.863 1 89.69 38 SER B C 1
ATOM 4932 O O . SER B 1 38 ? -5.664 -26.672 4.5 1 89.69 38 SER B O 1
ATOM 4934 N N . SER B 1 39 ? -5.984 -27.859 2.602 1 91.38 39 SER B N 1
ATOM 4935 C CA . SER B 1 39 ? -6.668 -26.719 2.01 1 91.38 39 SER B CA 1
ATOM 4936 C C . SER B 1 39 ? -8.055 -26.531 2.611 1 91.38 39 SER B C 1
ATOM 4938 O O . SER B 1 39 ? -8.625 -27.469 3.18 1 91.38 39 SER B O 1
ATOM 4940 N N . LEU B 1 40 ? -8.562 -25.344 2.482 1 93.25 40 LEU B N 1
ATOM 4941 C CA . LEU B 1 40 ? -9.891 -25.031 3.008 1 93.25 40 LEU B CA 1
ATOM 4942 C C . LEU B 1 40 ? -10.938 -25.969 2.416 1 93.25 40 LEU B C 1
ATOM 4944 O O . LEU B 1 40 ? -11.773 -26.516 3.145 1 93.25 40 LEU B O 1
ATOM 4948 N N . ASP B 1 41 ? -10.836 -26.281 1.147 1 89.62 41 ASP B N 1
ATOM 4949 C CA . ASP B 1 41 ? -11.867 -27.062 0.462 1 89.62 41 ASP B CA 1
ATOM 4950 C C . ASP B 1 41 ? -11.695 -28.562 0.722 1 89.62 41 ASP B C 1
ATOM 4952 O O . ASP B 1 41 ? -12.648 -29.328 0.623 1 89.62 41 ASP B O 1
ATOM 4956 N N . ASN B 1 42 ? -10.523 -28.953 1.035 1 85.5 42 ASN B N 1
ATOM 4957 C CA . ASN B 1 42 ? -10.281 -30.391 1.201 1 85.5 42 ASN B CA 1
ATOM 4958 C C . ASN B 1 42 ? -10.523 -30.828 2.641 1 85.5 42 ASN B C 1
ATOM 4960 O O . ASN B 1 42 ? -10.5 -32.031 2.936 1 85.5 42 ASN B O 1
ATOM 4964 N N . PHE B 1 43 ? -10.719 -29.953 3.459 1 88.81 43 PHE B N 1
ATOM 4965 C CA . PHE B 1 43 ? -11.008 -30.297 4.844 1 88.81 43 PHE B CA 1
ATOM 4966 C C . PHE B 1 43 ? -12.469 -30.703 5.008 1 88.81 43 PHE B C 1
ATOM 4968 O O . PHE B 1 43 ? -13.359 -30.047 4.469 1 88.81 43 PHE B O 1
ATOM 4975 N N . ASP B 1 44 ? -12.641 -31.797 5.703 1 85.5 44 ASP B N 1
ATOM 4976 C CA . ASP B 1 44 ? -14.008 -32.219 5.992 1 85.5 44 ASP B CA 1
ATOM 4977 C C . ASP B 1 44 ? -14.688 -31.281 6.977 1 85.5 44 ASP B C 1
ATOM 4979 O O . ASP B 1 44 ? -14.328 -31.25 8.156 1 85.5 44 ASP B O 1
ATOM 4983 N N . LEU B 1 45 ? -15.672 -30.656 6.543 1 85.56 45 LEU B N 1
ATOM 4984 C CA . LEU B 1 45 ? -16.328 -29.594 7.305 1 85.56 45 LEU B CA 1
ATOM 4985 C C . LEU B 1 45 ? -17 -30.172 8.547 1 85.56 45 LEU B C 1
ATOM 4987 O O . LEU B 1 45 ? -17.188 -29.453 9.539 1 85.56 45 LEU B O 1
ATOM 4991 N N . LYS B 1 46 ? -17.422 -31.391 8.547 1 84 46 LYS B N 1
ATOM 4992 C CA . LYS B 1 46 ? -18.016 -32.031 9.727 1 84 46 LYS B CA 1
ATOM 4993 C C . LYS B 1 46 ? -17 -32.125 10.859 1 84 46 LYS B C 1
ATOM 4995 O O . LYS B 1 46 ? -17.359 -32.062 12.039 1 84 46 LYS B O 1
ATOM 5000 N N . ARG B 1 47 ? -15.789 -32.156 10.461 1 87.81 47 ARG B N 1
ATOM 5001 C CA . ARG B 1 47 ? -14.719 -32.281 11.445 1 87.81 47 ARG B CA 1
ATOM 5002 C C . ARG B 1 47 ? -14.43 -30.953 12.117 1 87.81 47 ARG B C 1
ATOM 5004 O O . ARG B 1 47 ? -13.773 -30.906 13.156 1 87.81 47 ARG B O 1
ATOM 5011 N N . LEU B 1 48 ? -14.891 -29.953 11.586 1 87.94 48 LEU B N 1
ATOM 5012 C CA . LEU B 1 48 ? -14.672 -28.625 12.156 1 87.94 48 LEU B CA 1
ATOM 5013 C C . LEU B 1 48 ? -15.242 -28.531 13.57 1 87.94 48 LEU B C 1
ATOM 5015 O O . LEU B 1 48 ? -14.727 -27.797 14.406 1 87.94 48 LEU B O 1
ATOM 5019 N N . LEU B 1 49 ? -16.219 -29.312 13.789 1 88 49 LEU B N 1
ATOM 5020 C CA . LEU B 1 49 ? -16.891 -29.281 15.078 1 88 49 LEU B CA 1
ATOM 5021 C C . LEU B 1 49 ? -16.031 -29.938 16.156 1 88 49 LEU B C 1
ATOM 5023 O O . LEU B 1 49 ? -16.266 -29.75 17.344 1 88 49 LEU B O 1
ATOM 5027 N N . ASP B 1 50 ? -15.039 -30.703 15.672 1 88.5 50 ASP B N 1
ATOM 5028 C CA . ASP B 1 50 ? -14.18 -31.406 16.625 1 88.5 50 ASP B CA 1
ATOM 5029 C C . ASP B 1 50 ? -12.852 -30.672 16.797 1 88.5 50 ASP B C 1
ATOM 5031 O O . ASP B 1 50 ? -12.055 -31.031 17.672 1 88.5 50 ASP B O 1
ATOM 5035 N N . VAL B 1 51 ? -12.641 -29.688 16.016 1 92.5 51 VAL B N 1
ATOM 5036 C CA . VAL B 1 51 ? -11.375 -28.969 16.047 1 92.5 51 VAL B CA 1
ATOM 5037 C C . VAL B 1 51 ? -11.352 -28.031 17.25 1 92.5 51 VAL B C 1
ATOM 5039 O O . VAL B 1 51 ? -12.336 -27.344 17.531 1 92.5 51 VAL B O 1
ATOM 5042 N N . LYS B 1 52 ? -10.266 -28.031 17.922 1 91.81 52 LYS B N 1
ATOM 5043 C CA . LYS B 1 52 ? -10.148 -27.156 19.094 1 91.81 52 LYS B CA 1
ATOM 5044 C C . LYS B 1 52 ? -9.312 -25.922 18.766 1 91.81 52 LYS B C 1
ATOM 5046 O O . LYS B 1 52 ? -9.609 -24.828 19.234 1 91.81 52 LYS B O 1
ATOM 5051 N N . LEU B 1 53 ? -8.242 -26.125 18.094 1 95.69 53 LEU B N 1
ATOM 5052 C CA . LEU B 1 53 ? -7.379 -25.031 17.672 1 95.69 53 LEU B CA 1
ATOM 5053 C C . LEU B 1 53 ? -7.242 -25 16.156 1 95.69 53 LEU B C 1
ATOM 5055 O O . LEU B 1 53 ? -6.762 -25.953 15.555 1 95.69 53 LEU B O 1
ATOM 5059 N N . LEU B 1 54 ? -7.664 -23.859 15.594 1 96.69 54 LEU B N 1
ATOM 5060 C CA . LEU B 1 54 ? -7.68 -23.688 14.141 1 96.69 54 LEU B CA 1
ATOM 5061 C C . LEU B 1 54 ? -6.812 -22.516 13.719 1 96.69 54 LEU B C 1
ATOM 5063 O O . LEU B 1 54 ? -6.902 -21.438 14.297 1 96.69 54 LEU B O 1
ATOM 5067 N N . VAL B 1 55 ? -5.938 -22.766 12.773 1 97.94 55 VAL B N 1
ATOM 5068 C CA . VAL B 1 55 ? -5.191 -21.688 12.117 1 97.94 55 VAL B CA 1
ATOM 5069 C C . VAL B 1 55 ? -5.57 -21.625 10.641 1 97.94 55 VAL B C 1
ATOM 5071 O O . VAL B 1 55 ? -5.527 -22.625 9.938 1 97.94 55 VAL B O 1
ATOM 5074 N N . VAL B 1 56 ? -5.945 -20.406 10.211 1 97.94 56 VAL B N 1
ATOM 5075 C CA . VAL B 1 56 ? -6.277 -20.234 8.805 1 97.94 56 VAL B CA 1
ATOM 5076 C C . VAL B 1 56 ? -5.289 -19.281 8.156 1 97.94 56 VAL B C 1
ATOM 5078 O O . VAL B 1 56 ? -5.121 -18.141 8.609 1 97.94 56 VAL B O 1
ATOM 5081 N N . ILE B 1 57 ? -4.625 -19.75 7.145 1 97.62 57 ILE B N 1
ATOM 5082 C CA . ILE B 1 57 ? -3.723 -18.938 6.332 1 97.62 57 ILE B CA 1
ATOM 5083 C C . ILE B 1 57 ? -4.281 -18.812 4.914 1 97.62 57 ILE B C 1
ATOM 5085 O O . ILE B 1 57 ? -4.418 -19.797 4.203 1 97.62 57 ILE B O 1
ATOM 5089 N N . CYS B 1 58 ? -4.59 -17.547 4.492 1 97.12 58 CYS B N 1
ATOM 5090 C CA . CYS B 1 58 ? -5.312 -17.422 3.229 1 97.12 58 CYS B CA 1
ATOM 5091 C C . CYS B 1 58 ? -4.855 -16.188 2.457 1 97.12 58 CYS B C 1
ATOM 5093 O O . CYS B 1 58 ? -4.727 -15.109 3.031 1 97.12 58 CYS B O 1
ATOM 5095 N N . SER B 1 59 ? -4.578 -16.406 1.16 1 94.75 59 SER B N 1
ATOM 5096 C CA . SER B 1 59 ? -4.281 -15.289 0.268 1 94.75 59 SER B CA 1
ATOM 5097 C C . SER B 1 59 ? -5.559 -14.695 -0.317 1 94.75 59 SER B C 1
ATOM 5099 O O . SER B 1 59 ? -6.613 -15.328 -0.284 1 94.75 59 SER B O 1
ATOM 5101 N N . THR B 1 60 ? -5.457 -13.414 -0.737 1 90 60 THR B N 1
ATOM 5102 C CA . THR B 1 60 ? -6.543 -12.781 -1.477 1 90 60 THR B CA 1
ATOM 5103 C C . THR B 1 60 ? -6.281 -12.844 -2.979 1 90 60 THR B C 1
ATOM 5105 O O . THR B 1 60 ? -5.156 -12.609 -3.428 1 90 60 THR B O 1
ATOM 5108 N N . THR B 1 61 ? -7.281 -13.289 -3.717 1 83.81 61 THR B N 1
ATOM 5109 C CA . THR B 1 61 ? -7.129 -13.359 -5.164 1 83.81 61 THR B CA 1
ATOM 5110 C C . THR B 1 61 ? -8.156 -12.469 -5.859 1 83.81 61 THR B C 1
ATOM 5112 O O . THR B 1 61 ? -9.141 -12.047 -5.242 1 83.81 61 THR B O 1
ATOM 5115 N N . GLY B 1 62 ? -7.836 -12.109 -7.035 1 76.38 62 GLY B N 1
ATOM 5116 C CA . GLY B 1 62 ? -8.766 -11.289 -7.793 1 76.38 62 GLY B CA 1
ATOM 5117 C C . GLY B 1 62 ? -9.117 -9.984 -7.102 1 76.38 62 GLY B C 1
ATOM 5118 O O . GLY B 1 62 ? -8.219 -9.25 -6.668 1 76.38 62 GLY B O 1
ATOM 5119 N N . GLN B 1 63 ? -10.406 -9.672 -7.168 1 75 63 GLN B N 1
ATOM 5120 C CA . GLN B 1 63 ? -10.898 -8.445 -6.555 1 75 63 GLN B CA 1
ATOM 5121 C C . GLN B 1 63 ? -11.43 -8.711 -5.148 1 75 63 GLN B C 1
ATOM 5123 O O . GLN B 1 63 ? -12.562 -8.352 -4.828 1 75 63 GLN B O 1
ATOM 5128 N N . GLY B 1 64 ? -10.531 -9.344 -4.352 1 81.31 64 GLY B N 1
ATOM 5129 C CA . GLY B 1 64 ? -10.891 -9.57 -2.965 1 81.31 64 GLY B CA 1
ATOM 5130 C C . GLY B 1 64 ? -11.492 -10.945 -2.727 1 81.31 64 GLY B C 1
ATOM 5131 O O . GLY B 1 64 ? -12.109 -11.195 -1.688 1 81.31 64 GLY B O 1
ATOM 5132 N N . ASP B 1 65 ? -11.281 -11.891 -3.604 1 85.06 65 ASP B N 1
ATOM 5133 C CA . ASP B 1 65 ? -11.914 -13.203 -3.559 1 85.06 65 ASP B CA 1
ATOM 5134 C C . ASP B 1 65 ? -11.062 -14.195 -2.762 1 85.06 65 ASP B C 1
ATOM 5136 O O . ASP B 1 65 ? -9.852 -14.008 -2.629 1 85.06 65 ASP B O 1
ATOM 5140 N N . ILE B 1 66 ? -11.758 -15.18 -2.285 1 91.81 66 ILE B N 1
ATOM 5141 C CA . ILE B 1 66 ? -11.102 -16.344 -1.711 1 91.81 66 ILE B CA 1
ATOM 5142 C C . ILE B 1 66 ? -10.523 -17.219 -2.828 1 91.81 66 ILE B C 1
ATOM 5144 O O . ILE B 1 66 ? -11.148 -17.391 -3.873 1 91.81 66 ILE B O 1
ATOM 5148 N N . PRO B 1 67 ? -9.305 -17.719 -2.611 1 90.31 67 PRO B N 1
ATOM 5149 C CA . PRO B 1 67 ? -8.734 -18.609 -3.627 1 90.31 67 PRO B CA 1
ATOM 5150 C C . PRO B 1 67 ? -9.648 -19.781 -3.977 1 90.31 67 PRO B C 1
ATOM 5152 O O . PRO B 1 67 ? -10.547 -20.125 -3.199 1 90.31 67 PRO B O 1
ATOM 5155 N N . ARG B 1 68 ? -9.406 -20.438 -5.098 1 82.44 68 ARG B N 1
ATOM 5156 C CA . ARG B 1 68 ? -10.258 -21.484 -5.648 1 82.44 68 ARG B CA 1
ATOM 5157 C C . ARG B 1 68 ? -10.391 -22.641 -4.676 1 82.44 68 ARG B C 1
ATOM 5159 O O . ARG B 1 68 ? -11.469 -23.234 -4.555 1 82.44 68 ARG B O 1
ATOM 5166 N N . ASN B 1 69 ? -9.312 -22.922 -3.979 1 87.25 69 ASN B N 1
ATOM 5167 C CA . ASN B 1 69 ? -9.344 -24.094 -3.104 1 87.25 69 ASN B CA 1
ATOM 5168 C C . ASN B 1 69 ? -9.945 -23.75 -1.741 1 87.25 69 ASN B C 1
ATOM 5170 O O . ASN B 1 69 ? -9.75 -24.484 -0.773 1 87.25 69 ASN B O 1
ATOM 5174 N N . GLY B 1 70 ? -10.664 -22.656 -1.638 1 92.12 70 GLY B N 1
ATOM 5175 C CA . GLY B 1 70 ? -11.359 -22.281 -0.418 1 92.12 70 GLY B CA 1
ATOM 5176 C C . GLY B 1 70 ? -12.797 -21.875 -0.654 1 92.12 70 GLY B C 1
ATOM 5177 O O . GLY B 1 70 ? -13.516 -21.531 0.291 1 92.12 70 GLY B O 1
ATOM 5178 N N . LYS B 1 71 ? -13.266 -21.984 -1.862 1 88.88 71 LYS B N 1
ATOM 5179 C CA . LYS B 1 71 ? -14.586 -21.484 -2.225 1 88.88 71 LYS B CA 1
ATOM 5180 C C . LYS B 1 71 ? -15.688 -22.328 -1.607 1 88.88 71 LYS B C 1
ATOM 5182 O O . LYS B 1 71 ? -16.703 -21.797 -1.154 1 88.88 71 LYS B O 1
ATOM 5187 N N . LYS B 1 72 ? -15.539 -23.625 -1.633 1 87.69 72 LYS B N 1
ATOM 5188 C CA . LYS B 1 72 ? -16.531 -24.516 -1.038 1 87.69 72 LYS B CA 1
ATOM 5189 C C . LYS B 1 72 ? -16.641 -24.297 0.467 1 87.69 72 LYS B C 1
ATOM 5191 O O . LYS B 1 72 ? -17.734 -24.25 1.014 1 87.69 72 LYS B O 1
ATOM 5196 N N . PHE B 1 73 ? -15.555 -24.188 1.079 1 92.25 73 PHE B N 1
ATOM 5197 C CA . PHE B 1 73 ? -15.508 -23.891 2.506 1 92.25 73 PHE B CA 1
ATOM 5198 C C . PHE B 1 73 ? -16.266 -22.594 2.814 1 92.25 73 PHE B C 1
ATOM 5200 O O . PHE B 1 73 ? -17.062 -22.547 3.742 1 92.25 73 PHE B O 1
ATOM 5207 N N . TRP B 1 74 ? -15.961 -21.562 2.021 1 92.44 74 TRP B N 1
ATOM 5208 C CA . TRP B 1 74 ? -16.547 -20.25 2.273 1 92.44 74 TRP B CA 1
ATOM 5209 C C . TRP B 1 74 ? -18.047 -20.266 2.062 1 92.44 74 TRP B C 1
ATOM 5211 O O . TRP B 1 74 ? -18.797 -19.672 2.836 1 92.44 74 TRP B O 1
ATOM 5221 N N . LYS B 1 75 ? -18.469 -20.984 1.041 1 90.5 75 LYS B N 1
ATOM 5222 C CA . LYS B 1 75 ? -19.906 -21.125 0.786 1 90.5 75 LYS B CA 1
ATOM 5223 C C . LYS B 1 75 ? -20.609 -21.781 1.97 1 90.5 75 LYS B C 1
ATOM 5225 O O . LYS B 1 75 ? -21.703 -21.391 2.346 1 90.5 75 LYS B O 1
ATOM 5230 N N . PHE B 1 76 ? -19.984 -22.719 2.479 1 90.62 76 PHE B N 1
ATOM 5231 C CA . PHE B 1 76 ? -20.516 -23.391 3.652 1 90.62 76 PHE B CA 1
ATOM 5232 C C . PHE B 1 76 ? -20.609 -22.438 4.836 1 90.62 76 PHE B C 1
ATOM 5234 O O . PHE B 1 76 ? -21.625 -22.391 5.527 1 90.62 76 PHE B O 1
ATOM 5241 N N . MET B 1 77 ? -19.594 -21.672 5.07 1 91.38 77 MET B N 1
ATOM 5242 C CA . MET B 1 77 ? -19.516 -20.766 6.211 1 91.38 77 MET B CA 1
ATOM 5243 C C . MET B 1 77 ? -20.578 -19.688 6.125 1 91.38 77 MET B C 1
ATOM 5245 O O . MET B 1 77 ? -21.016 -19.141 7.148 1 91.38 77 MET B O 1
ATOM 5249 N N . LEU B 1 78 ? -20.984 -19.406 4.914 1 91.06 78 LEU B N 1
ATOM 5250 C CA . LEU B 1 78 ? -21.922 -18.297 4.711 1 91.06 78 LEU B CA 1
ATOM 5251 C C . LEU B 1 78 ? -23.359 -18.797 4.82 1 91.06 78 LEU B C 1
ATOM 5253 O O . LEU B 1 78 ? -24.297 -17.984 4.758 1 91.06 78 LEU B O 1
ATOM 5257 N N . LYS B 1 79 ? -23.547 -20.016 4.996 1 89.75 79 LYS B N 1
ATOM 5258 C CA . LYS B 1 79 ? -24.906 -20.516 5.09 1 89.75 79 LYS B CA 1
ATOM 5259 C C . LYS B 1 79 ? -25.688 -19.812 6.195 1 89.75 79 LYS B C 1
ATOM 5261 O O . LYS B 1 79 ? -25.188 -19.672 7.316 1 89.75 79 LYS B O 1
ATOM 5266 N N . LYS B 1 80 ? -26.906 -19.203 6.062 1 83.38 80 LYS B N 1
ATOM 5267 C CA . LYS B 1 80 ? -27.734 -18.375 6.949 1 83.38 80 LYS B CA 1
ATOM 5268 C C . LYS B 1 80 ? -28.219 -19.172 8.148 1 83.38 80 LYS B C 1
ATOM 5270 O O . LYS B 1 80 ? -28.422 -18.625 9.227 1 83.38 80 LYS B O 1
ATOM 5275 N N . GLY B 1 81 ? -28.391 -20.422 8 1 86.75 81 GLY B N 1
ATOM 5276 C CA . GLY B 1 81 ? -29 -21.234 9.039 1 86.75 81 GLY B CA 1
ATOM 5277 C C . GLY B 1 81 ? -28 -21.719 10.086 1 86.75 81 GLY B C 1
ATOM 5278 O O . GLY B 1 81 ? -28.375 -22.375 11.055 1 86.75 81 GLY B O 1
ATOM 5279 N N . LEU B 1 82 ? -26.812 -21.219 9.961 1 89.44 82 LEU B N 1
ATOM 5280 C CA . LEU B 1 82 ? -25.828 -21.656 10.938 1 89.44 82 LEU B CA 1
ATOM 5281 C C . LEU B 1 82 ? -25.969 -20.891 12.25 1 89.44 82 LEU B C 1
ATOM 5283 O O . LEU B 1 82 ? -26.062 -19.656 12.242 1 89.44 82 LEU B O 1
ATOM 5287 N N . PRO B 1 83 ? -26.062 -21.594 13.344 1 90.38 83 PRO B N 1
ATOM 5288 C CA . PRO B 1 83 ? -26.188 -20.906 14.625 1 90.38 83 PRO B CA 1
ATOM 5289 C C . PRO B 1 83 ? -24.969 -20.062 14.969 1 90.38 83 PRO B C 1
ATOM 5291 O O . PRO B 1 83 ? -23.844 -20.406 14.586 1 90.38 83 PRO B O 1
ATOM 5294 N N . ASN B 1 84 ? -25.094 -19 15.734 1 89.94 84 ASN B N 1
ATOM 5295 C CA . ASN B 1 84 ? -24.031 -18.062 16.062 1 89.94 84 ASN B CA 1
ATOM 5296 C C . ASN B 1 84 ? -23.078 -18.641 17.109 1 89.94 84 ASN B C 1
ATOM 5298 O O . ASN B 1 84 ? -22.031 -18.062 17.375 1 89.94 84 ASN B O 1
ATOM 5302 N N . ASP B 1 85 ? -23.406 -19.734 17.672 1 91.25 85 ASP B N 1
ATOM 5303 C CA . ASP B 1 85 ? -22.531 -20.375 18.641 1 91.25 85 ASP B CA 1
ATOM 5304 C C . ASP B 1 85 ? -22 -21.719 18.109 1 91.25 85 ASP B C 1
ATOM 5306 O O . ASP B 1 85 ? -21.547 -22.562 18.891 1 91.25 85 ASP B O 1
ATOM 5310 N N . LEU B 1 86 ? -22.141 -21.891 16.812 1 91.75 86 LEU B N 1
ATOM 5311 C CA . LEU B 1 86 ? -21.766 -23.141 16.172 1 91.75 86 LEU B CA 1
ATOM 5312 C C . LEU B 1 86 ? -20.312 -23.5 16.5 1 91.75 86 LEU B C 1
ATOM 5314 O O . LEU B 1 86 ? -19.984 -24.672 16.703 1 91.75 86 LEU B O 1
ATOM 5318 N N . LEU B 1 87 ? -19.469 -22.406 16.578 1 94.12 87 LEU B N 1
ATOM 5319 C CA . LEU B 1 87 ? -18.047 -22.641 16.766 1 94.12 87 LEU B CA 1
ATOM 5320 C C . LEU B 1 87 ? -17.562 -22.062 18.078 1 94.12 87 LEU B C 1
ATOM 5322 O O . LEU B 1 87 ? -16.406 -21.609 18.188 1 94.12 87 LEU B O 1
ATOM 5326 N N . SER B 1 88 ? -18.344 -22.047 19.031 1 93.06 88 SER B N 1
ATOM 5327 C CA . SER B 1 88 ? -18.016 -21.469 20.328 1 93.06 88 SER B CA 1
ATOM 5328 C C . SER B 1 88 ? -16.906 -22.234 21.031 1 93.06 88 SER B C 1
ATOM 5330 O O . SER B 1 88 ? -16.234 -21.703 21.906 1 93.06 88 SER B O 1
ATOM 5332 N N . HIS B 1 89 ? -16.719 -23.469 20.641 1 92.19 89 HIS B N 1
ATOM 5333 C CA . HIS B 1 89 ? -15.68 -24.312 21.234 1 92.19 89 HIS B CA 1
ATOM 5334 C C . HIS B 1 89 ? -14.32 -24.031 20.594 1 92.19 89 HIS B C 1
ATOM 5336 O O . HIS B 1 89 ? -13.289 -24.484 21.094 1 92.19 89 HIS B O 1
ATOM 5342 N N . LEU B 1 90 ? -14.297 -23.359 19.578 1 93.5 90 LEU B N 1
ATOM 5343 C CA . LEU B 1 90 ? -13.148 -23.266 18.688 1 93.5 90 LEU B CA 1
ATOM 5344 C C . LEU B 1 90 ? -12.305 -22.031 19.016 1 93.5 90 LEU B C 1
ATOM 5346 O O . LEU B 1 90 ? -12.82 -20.922 19.078 1 93.5 90 LEU B O 1
ATOM 5350 N N . SER B 1 91 ? -10.992 -22.281 19.328 1 95.56 91 SER B N 1
ATOM 5351 C CA . SER B 1 91 ? -10.008 -21.203 19.328 1 95.56 91 SER B CA 1
ATOM 5352 C C . SER B 1 91 ? -9.289 -21.094 17.984 1 95.56 91 SER B C 1
ATOM 5354 O O . SER B 1 91 ? -8.992 -22.109 17.359 1 95.56 91 SER B O 1
ATOM 5356 N N . PHE B 1 92 ? -9.055 -19.797 17.531 1 96.62 92 PHE B N 1
ATOM 5357 C CA . PHE B 1 92 ? -8.492 -19.734 16.188 1 96.62 92 PHE B CA 1
ATOM 5358 C C . PHE B 1 92 ? -7.625 -18.5 16.031 1 96.62 92 PHE B C 1
ATOM 5360 O O . PHE B 1 92 ? -7.574 -17.641 16.922 1 96.62 92 PHE B O 1
ATOM 5367 N N . THR B 1 93 ? -6.812 -18.484 15.008 1 96.38 93 THR B N 1
ATOM 5368 C CA . THR B 1 93 ? -6.145 -17.297 14.5 1 96.38 93 THR B CA 1
ATOM 5369 C C . THR B 1 93 ? -6.031 -17.359 12.977 1 96.38 93 THR B C 1
ATOM 5371 O O . THR B 1 93 ? -6.312 -18.391 12.367 1 96.38 93 THR B O 1
ATOM 5374 N N . THR B 1 94 ? -5.793 -16.172 12.391 1 96.94 94 THR B N 1
ATOM 5375 C CA . THR B 1 94 ? -5.746 -16.109 10.938 1 96.94 94 THR B CA 1
ATOM 5376 C C . THR B 1 94 ? -4.547 -15.289 10.469 1 96.94 94 THR B C 1
ATOM 5378 O O . THR B 1 94 ? -4.059 -14.422 11.195 1 96.94 94 THR B O 1
ATOM 5381 N N . PHE B 1 95 ? -4.016 -15.664 9.305 1 96.5 95 PHE B N 1
ATOM 5382 C CA . PHE B 1 95 ? -2.953 -14.93 8.633 1 96.5 95 PHE B CA 1
ATOM 5383 C C . PHE B 1 95 ? -3.303 -14.688 7.172 1 96.5 95 PHE B C 1
ATOM 5385 O O . PHE B 1 95 ? -3.611 -15.625 6.438 1 96.5 95 PHE B O 1
ATOM 5392 N N . GLY B 1 96 ? -3.219 -13.414 6.82 1 95.44 96 GLY B N 1
ATOM 5393 C CA . GLY B 1 96 ? -3.576 -13.062 5.453 1 95.44 96 GLY B CA 1
ATOM 5394 C C . GLY B 1 96 ? -2.381 -12.68 4.605 1 95.44 96 GLY B C 1
ATOM 5395 O O . GLY B 1 96 ? -1.454 -12.023 5.086 1 95.44 96 GLY B O 1
ATOM 5396 N N . LEU B 1 97 ? -2.365 -13.195 3.355 1 93.69 97 LEU B N 1
ATOM 5397 C CA . LEU B 1 97 ? -1.41 -12.758 2.342 1 93.69 97 LEU B CA 1
ATOM 5398 C C . LEU B 1 97 ? -2.08 -11.844 1.324 1 93.69 97 LEU B C 1
ATOM 5400 O O . LEU B 1 97 ? -2.955 -12.273 0.571 1 93.69 97 LEU B O 1
ATOM 5404 N N . GLY B 1 98 ? -1.679 -10.547 1.367 1 85.94 98 GLY B N 1
ATOM 5405 C CA . GLY B 1 98 ? -2.309 -9.578 0.486 1 85.94 98 GLY B CA 1
ATOM 5406 C C . GLY B 1 98 ? -1.312 -8.711 -0.265 1 85.94 98 GLY B C 1
ATOM 5407 O O . GLY B 1 98 ? -0.1 -8.898 -0.129 1 85.94 98 GLY B O 1
ATOM 5408 N N . ASP B 1 99 ? -1.843 -7.977 -1.186 1 77 99 ASP B N 1
ATOM 5409 C CA . ASP B 1 99 ? -1.13 -6.996 -1.999 1 77 99 ASP B CA 1
ATOM 5410 C C . ASP B 1 99 ? -1.854 -5.652 -1.999 1 77 99 ASP B C 1
ATOM 5412 O O . ASP B 1 99 ? -2.943 -5.527 -2.562 1 77 99 ASP B O 1
ATOM 5416 N N . SER B 1 100 ? -1.198 -4.723 -1.415 1 71.94 100 SER B N 1
ATOM 5417 C CA . SER B 1 100 ? -1.862 -3.443 -1.193 1 71.94 100 SER B CA 1
ATOM 5418 C C . SER B 1 100 ? -2.047 -2.682 -2.502 1 71.94 100 SER B C 1
ATOM 5420 O O . SER B 1 100 ? -2.73 -1.657 -2.539 1 71.94 100 SER B O 1
ATOM 5422 N N . SER B 1 101 ? -1.495 -3.141 -3.572 1 65 101 SER B N 1
ATOM 5423 C CA . SER B 1 101 ? -1.76 -2.541 -4.875 1 65 101 SER B CA 1
ATOM 5424 C C . SER B 1 101 ? -3.199 -2.787 -5.316 1 65 101 SER B C 1
ATOM 5426 O O . SER B 1 101 ? -3.691 -2.139 -6.242 1 65 101 SER B O 1
ATOM 5428 N N . TYR B 1 102 ? -3.797 -3.721 -4.617 1 68.31 102 TYR B N 1
ATOM 5429 C CA . TYR B 1 102 ? -5.207 -3.982 -4.883 1 68.31 102 TYR B CA 1
ATOM 5430 C C . TYR B 1 102 ? -6.098 -3.258 -3.881 1 68.31 102 TYR B C 1
ATOM 5432 O O . TYR B 1 102 ? -5.758 -3.16 -2.699 1 68.31 102 TYR B O 1
ATOM 5440 N N . ALA B 1 103 ? -7.156 -2.822 -4.363 1 66.25 103 ALA B N 1
ATOM 5441 C CA . ALA B 1 103 ? -8.094 -2.092 -3.516 1 66.25 103 ALA B CA 1
ATOM 5442 C C . ALA B 1 103 ? -8.609 -2.977 -2.383 1 66.25 103 ALA B C 1
ATOM 5444 O O . ALA B 1 103 ? -8.719 -2.529 -1.238 1 66.25 103 ALA B O 1
ATOM 5445 N N . LYS B 1 104 ? -8.938 -4.105 -2.75 1 76 104 LYS B N 1
ATOM 5446 C CA . LYS B 1 104 ? -9.445 -5.035 -1.747 1 76 104 LYS B CA 1
ATOM 5447 C C . LYS B 1 104 ? -8.312 -5.867 -1.145 1 76 104 LYS B C 1
ATOM 5449 O O . LYS B 1 104 ? -8.344 -7.098 -1.19 1 76 104 LYS B O 1
ATOM 5454 N N . PHE B 1 105 ? -7.438 -5.133 -0.419 1 74.44 105 PHE B N 1
ATOM 5455 C CA . PHE B 1 105 ? -6.238 -5.656 0.224 1 74.44 105 PHE B CA 1
ATOM 5456 C C . PHE B 1 105 ? -6.602 -6.551 1.402 1 74.44 105 PHE B C 1
ATOM 5458 O O . PHE B 1 105 ? -7.316 -6.129 2.314 1 74.44 105 PHE B O 1
ATOM 5465 N N . ASN B 1 106 ? -6.281 -7.902 1.444 1 86.19 106 ASN B N 1
ATOM 5466 C CA . ASN B 1 106 ? -6.457 -8.914 2.486 1 86.19 106 ASN B CA 1
ATOM 5467 C C . ASN B 1 106 ? -7.93 -9.156 2.789 1 86.19 106 ASN B C 1
ATOM 5469 O O . ASN B 1 106 ? -8.281 -9.562 3.898 1 86.19 106 ASN B O 1
ATOM 5473 N N . TYR B 1 107 ? -8.773 -8.93 1.8 1 85.44 107 TYR B N 1
ATOM 5474 C CA . TYR B 1 107 ? -10.211 -9.047 1.999 1 85.44 107 TYR B CA 1
ATOM 5475 C C . TYR B 1 107 ? -10.609 -10.484 2.33 1 85.44 107 TYR B C 1
ATOM 5477 O O . TYR B 1 107 ? -11.477 -10.719 3.174 1 85.44 107 TYR B O 1
ATOM 5485 N N . ALA B 1 108 ? -10 -11.383 1.712 1 92.44 108 ALA B N 1
ATOM 5486 C CA . ALA B 1 108 ? -10.367 -12.789 1.887 1 92.44 108 ALA B CA 1
ATOM 5487 C C . ALA B 1 108 ? -10.195 -13.219 3.34 1 92.44 108 ALA B C 1
ATOM 5489 O O . ALA B 1 108 ? -11.117 -13.781 3.941 1 92.44 108 ALA B O 1
ATOM 5490 N N . ILE B 1 109 ? -9.039 -12.961 3.914 1 94.81 109 ILE B N 1
ATOM 5491 C CA . ILE B 1 109 ? -8.758 -13.422 5.27 1 94.81 109 ILE B CA 1
ATOM 5492 C C . ILE B 1 109 ? -9.609 -12.633 6.266 1 94.81 109 ILE B C 1
ATOM 5494 O O . ILE B 1 109 ? -10.023 -13.172 7.297 1 94.81 109 ILE B O 1
ATOM 5498 N N . ARG B 1 110 ? -9.867 -11.422 5.984 1 87.56 110 ARG B N 1
ATOM 5499 C CA . ARG B 1 110 ? -10.719 -10.617 6.859 1 87.56 110 ARG B CA 1
ATOM 5500 C C . ARG B 1 110 ? -12.133 -11.188 6.918 1 87.56 110 ARG B C 1
ATOM 5502 O O . ARG B 1 110 ? -12.734 -11.258 7.988 1 87.56 110 ARG B O 1
ATOM 5509 N N . LYS B 1 111 ? -12.625 -11.516 5.742 1 89.56 111 LYS B N 1
ATOM 5510 C CA . LYS B 1 111 ? -13.953 -12.125 5.672 1 89.56 111 LYS B CA 1
ATOM 5511 C C . LYS B 1 111 ? -14.008 -13.414 6.484 1 89.56 111 LYS B C 1
ATOM 5513 O O . LYS B 1 111 ? -14.945 -13.617 7.262 1 89.56 111 LYS B O 1
ATOM 5518 N N . ILE B 1 112 ? -13.016 -14.188 6.344 1 94.94 112 ILE B N 1
ATOM 5519 C CA . ILE B 1 112 ? -12.977 -15.477 7.031 1 94.94 112 ILE B CA 1
ATOM 5520 C C . ILE B 1 112 ? -12.883 -15.25 8.539 1 94.94 112 ILE B C 1
ATOM 5522 O O . ILE B 1 112 ? -13.617 -15.867 9.312 1 94.94 112 ILE B O 1
ATOM 5526 N N . HIS B 1 113 ? -12.016 -14.367 8.93 1 92.06 113 HIS B N 1
ATOM 5527 C CA . HIS B 1 113 ? -11.812 -14.078 10.352 1 92.06 113 HIS B CA 1
ATOM 5528 C C . HIS B 1 113 ? -13.109 -13.586 10.992 1 92.06 113 HIS B C 1
ATOM 5530 O O . HIS B 1 113 ? -13.5 -14.07 12.055 1 92.06 113 HIS B O 1
ATOM 5536 N N . LYS B 1 114 ? -13.742 -12.664 10.336 1 86.5 114 LYS B N 1
ATOM 5537 C CA . LYS B 1 114 ? -14.984 -12.078 10.844 1 86.5 114 LYS B CA 1
ATOM 5538 C C . LYS B 1 114 ? -16.078 -13.141 10.969 1 86.5 114 LYS B C 1
ATOM 5540 O O . LYS B 1 114 ? -16.812 -13.164 11.953 1 86.5 114 LYS B O 1
ATOM 5545 N N . ARG B 1 115 ? -16.188 -13.93 9.969 1 92.69 115 ARG B N 1
ATOM 5546 C CA . ARG B 1 115 ? -17.234 -14.945 9.977 1 92.69 115 ARG B CA 1
ATOM 5547 C C . ARG B 1 115 ? -17.016 -15.969 11.086 1 92.69 115 ARG B C 1
ATOM 5549 O O . ARG B 1 115 ? -17.969 -16.453 11.695 1 92.69 115 ARG B O 1
ATOM 5556 N N . LEU B 1 116 ? -15.773 -16.312 11.344 1 93.88 116 LEU B N 1
ATOM 5557 C CA . LEU B 1 116 ? -15.461 -17.234 12.43 1 93.88 116 LEU B CA 1
ATOM 5558 C C . LEU B 1 116 ? -15.891 -16.656 13.773 1 93.88 116 LEU B C 1
ATOM 5560 O O . LEU B 1 116 ? -16.469 -17.375 14.602 1 93.88 116 LEU B O 1
ATOM 5564 N N . ILE B 1 117 ? -15.672 -15.43 13.898 1 88.94 117 ILE B N 1
ATOM 5565 C CA . ILE B 1 117 ? -16.094 -14.758 15.125 1 88.94 117 ILE B CA 1
ATOM 5566 C C . ILE B 1 117 ? -17.625 -14.758 15.203 1 88.94 117 ILE B C 1
ATOM 5568 O O . ILE B 1 117 ? -18.188 -15.039 16.266 1 88.94 117 ILE B O 1
ATOM 5572 N N . GLN B 1 118 ? -18.266 -14.516 14.078 1 87.5 118 GLN B N 1
ATOM 5573 C CA . GLN B 1 118 ? -19.719 -14.469 14.023 1 87.5 118 GLN B CA 1
ATOM 5574 C C . GLN B 1 118 ? -20.328 -15.82 14.391 1 87.5 118 GLN B C 1
ATOM 5576 O O . GLN B 1 118 ? -21.453 -15.883 14.898 1 87.5 118 GLN B O 1
ATOM 5581 N N . LEU B 1 119 ? -19.594 -16.797 14.172 1 92.81 119 LEU B N 1
ATOM 5582 C CA . LEU B 1 119 ? -20.078 -18.141 14.453 1 92.81 119 LEU B CA 1
ATOM 5583 C C . LEU B 1 119 ? -19.672 -18.594 15.852 1 92.81 119 LEU B C 1
ATOM 5585 O O . LEU B 1 119 ? -19.875 -19.75 16.219 1 92.81 119 LEU B O 1
ATOM 5589 N N . GLY B 1 120 ? -18.969 -17.641 16.594 1 90.5 120 GLY B N 1
ATOM 5590 C CA . GLY B 1 120 ? -18.75 -17.875 18.016 1 90.5 120 GLY B CA 1
ATOM 5591 C C . GLY B 1 120 ? -17.328 -18.266 18.344 1 90.5 120 GLY B C 1
ATOM 5592 O O . GLY B 1 120 ? -16.984 -18.438 19.516 1 90.5 120 GLY B O 1
ATOM 5593 N N . ALA B 1 121 ? -16.469 -18.375 17.359 1 93.69 121 ALA B N 1
ATOM 5594 C CA . ALA B 1 121 ? -15.086 -18.75 17.625 1 93.69 121 ALA B CA 1
ATOM 5595 C C . ALA B 1 121 ? -14.344 -17.656 18.375 1 93.69 121 ALA B C 1
ATOM 5597 O O . ALA B 1 121 ? -14.742 -16.484 18.344 1 93.69 121 ALA B O 1
ATOM 5598 N N . HIS B 1 122 ? -13.312 -18.094 19.109 1 91.31 122 HIS B N 1
ATOM 5599 C CA . HIS B 1 122 ? -12.547 -17.141 19.906 1 91.31 122 HIS B CA 1
ATOM 5600 C C . HIS B 1 122 ? -11.102 -17.062 19.438 1 91.31 122 HIS B C 1
ATOM 5602 O O . HIS B 1 122 ? -10.5 -18.078 19.062 1 91.31 122 HIS B O 1
ATOM 5608 N N . GLU B 1 123 ? -10.547 -15.922 19.516 1 89.94 123 GLU B N 1
ATOM 5609 C CA . GLU B 1 123 ? -9.172 -15.742 19.047 1 89.94 123 GLU B CA 1
ATOM 5610 C C . GLU B 1 123 ? -8.172 -16.344 20.031 1 89.94 123 GLU B C 1
ATOM 5612 O O . GLU B 1 123 ? -8.25 -16.094 21.234 1 89.94 123 GLU B O 1
ATOM 5617 N N . PHE B 1 124 ? -7.359 -17.156 19.5 1 90.88 124 PHE B N 1
ATOM 5618 C CA . PHE B 1 124 ? -6.301 -17.812 20.266 1 90.88 124 PHE B CA 1
ATOM 5619 C C . PHE B 1 124 ? -5.082 -16.891 20.375 1 90.88 124 PHE B C 1
ATOM 5621 O O . PHE B 1 124 ? -4.449 -16.828 21.438 1 90.88 124 PHE B O 1
ATOM 5628 N N . SER B 1 125 ? -4.734 -16.344 19.234 1 89.31 125 SER B N 1
ATOM 5629 C CA . SER B 1 125 ? -3.631 -15.398 19.094 1 89.31 125 SER B CA 1
ATOM 5630 C C . SER B 1 125 ? -3.965 -14.305 18.094 1 89.31 125 SER B C 1
ATOM 5632 O O . SER B 1 125 ? -4.945 -14.414 17.359 1 89.31 125 SER B O 1
ATOM 5634 N N . ASP B 1 126 ? -3.131 -13.391 18.062 1 81.88 126 ASP B N 1
ATOM 5635 C CA . ASP B 1 126 ? -3.391 -12.258 17.172 1 81.88 126 ASP B CA 1
ATOM 5636 C C . ASP B 1 126 ? -3.328 -12.672 15.711 1 81.88 126 ASP B C 1
ATOM 5638 O O . ASP B 1 126 ? -2.463 -13.461 15.32 1 81.88 126 ASP B O 1
ATOM 5642 N N . ARG B 1 127 ? -4.305 -12.172 15.039 1 89.44 127 ARG B N 1
ATOM 5643 C CA . ARG B 1 127 ? -4.23 -12.352 13.594 1 89.44 127 ARG B CA 1
ATOM 5644 C C . ARG B 1 127 ? -3.199 -11.406 12.977 1 89.44 127 ARG B C 1
ATOM 5646 O O . ARG B 1 127 ? -2.75 -10.461 13.625 1 89.44 127 ARG B O 1
ATOM 5653 N N . ALA B 1 128 ? -2.789 -11.672 11.773 1 86.94 128 ALA B N 1
ATOM 5654 C CA . ALA B 1 128 ? -1.885 -10.773 11.047 1 86.94 128 ALA B CA 1
ATOM 5655 C C . ALA B 1 128 ? -2.213 -10.75 9.562 1 86.94 128 ALA B C 1
ATOM 5657 O O . ALA B 1 128 ? -2.852 -11.672 9.039 1 86.94 128 ALA B O 1
ATOM 5658 N N . GLU B 1 129 ? -1.906 -9.625 8.961 1 87.12 129 GLU B N 1
ATOM 5659 C CA . GLU B 1 129 ? -2.047 -9.43 7.52 1 87.12 129 GLU B CA 1
ATOM 5660 C C . GLU B 1 129 ? -0.73 -8.969 6.895 1 87.12 129 GLU B C 1
ATOM 5662 O O . GLU B 1 129 ? -0.093 -8.039 7.387 1 87.12 129 GLU B O 1
ATOM 5667 N N . SER B 1 130 ? -0.335 -9.68 5.832 1 87.81 130 SER B N 1
ATOM 5668 C CA . SER B 1 130 ? 0.917 -9.32 5.176 1 87.81 130 SER B CA 1
ATOM 5669 C C . SER B 1 130 ? 0.661 -8.523 3.896 1 87.81 130 SER B C 1
ATOM 5671 O O . SER B 1 130 ? -0.472 -8.469 3.414 1 87.81 130 SER B O 1
ATOM 5673 N N . ASP B 1 131 ? 1.725 -7.871 3.453 1 77.56 131 AS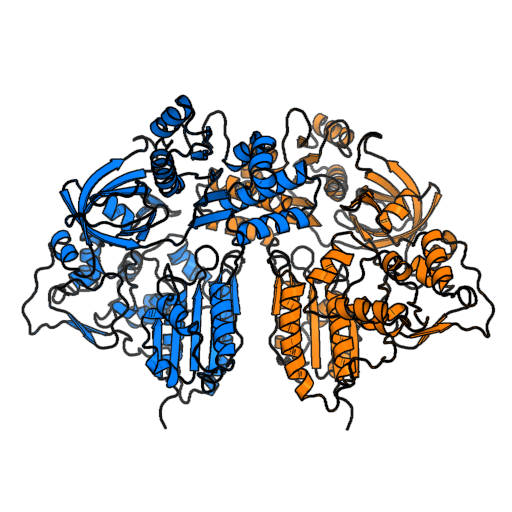P B N 1
ATOM 5674 C CA . ASP B 1 131 ? 1.656 -7.066 2.236 1 77.56 131 ASP B CA 1
ATOM 5675 C C . ASP B 1 131 ? 2.85 -7.344 1.326 1 77.56 131 ASP B C 1
ATOM 5677 O O . ASP B 1 131 ? 3.992 -7.055 1.687 1 77.56 131 ASP B O 1
ATOM 5681 N N . GLU B 1 132 ? 2.48 -7.758 0.203 1 77.56 132 GLU B N 1
ATOM 5682 C CA . GLU B 1 132 ? 3.516 -8.078 -0.773 1 77.56 132 GLU B CA 1
ATOM 5683 C C . GLU B 1 132 ? 4.301 -6.832 -1.177 1 77.56 132 GLU B C 1
ATOM 5685 O O . GLU B 1 132 ? 5.477 -6.922 -1.534 1 77.56 132 GLU B O 1
ATOM 5690 N N . GLN B 1 133 ? 3.67 -5.703 -1.093 1 64.69 133 GLN B N 1
ATOM 5691 C CA . GLN B 1 133 ? 4.277 -4.453 -1.536 1 64.69 133 GLN B CA 1
ATOM 5692 C C . GLN B 1 133 ? 5.215 -3.889 -0.473 1 64.69 133 GLN B C 1
ATOM 5694 O O . GLN B 1 133 ? 6.023 -3.002 -0.758 1 64.69 133 GLN B O 1
ATOM 5699 N N . SER B 1 134 ? 5.168 -4.535 0.727 1 64.38 134 SER B N 1
ATOM 5700 C CA . SER B 1 134 ? 6.016 -4.066 1.817 1 64.38 134 SER B CA 1
ATOM 5701 C C . SER B 1 134 ? 7.453 -4.555 1.652 1 64.38 134 SER B C 1
ATOM 5703 O O . SER B 1 134 ? 7.691 -5.602 1.047 1 64.38 134 SER B O 1
ATOM 5705 N N . PRO B 1 135 ? 8.414 -3.83 2.229 1 57.94 135 PRO B N 1
ATOM 5706 C CA . PRO B 1 135 ? 9.812 -4.266 2.154 1 57.94 135 PRO B CA 1
ATOM 5707 C C . PRO B 1 135 ? 10.023 -5.664 2.727 1 57.94 135 PRO B C 1
ATOM 5709 O O . PRO B 1 135 ? 10.859 -6.422 2.225 1 57.94 135 PRO B O 1
ATOM 5712 N N . GLU B 1 136 ? 9.25 -5.941 3.758 1 66.88 136 GLU B N 1
ATOM 5713 C CA . GLU B 1 136 ? 9.383 -7.254 4.383 1 66.88 136 GLU B CA 1
ATOM 5714 C C . GLU B 1 136 ? 8.75 -8.344 3.521 1 66.88 136 GLU B C 1
ATOM 5716 O O . GLU B 1 136 ? 9.102 -9.516 3.639 1 66.88 136 GLU B O 1
ATOM 5721 N N . GLY B 1 137 ? 7.883 -7.977 2.699 1 73.62 137 GLY B N 1
ATOM 5722 C CA . GLY B 1 137 ? 7.117 -8.938 1.92 1 73.62 137 GLY B CA 1
ATOM 5723 C C . GLY B 1 137 ? 6.262 -9.852 2.775 1 73.62 137 GLY B C 1
ATOM 5724 O O . GLY B 1 137 ? 6.191 -9.688 3.994 1 73.62 137 GLY B O 1
ATOM 5725 N N . ASN B 1 138 ? 5.617 -10.758 2.242 1 83.5 138 ASN B N 1
ATOM 5726 C CA . ASN B 1 138 ? 4.777 -11.719 2.949 1 83.5 138 ASN B CA 1
ATOM 5727 C C . ASN B 1 138 ? 5.594 -12.578 3.904 1 83.5 138 ASN B C 1
ATOM 5729 O O . ASN B 1 138 ? 5.133 -12.922 4.996 1 83.5 138 ASN B O 1
ATOM 5733 N N . GLU B 1 139 ? 6.844 -12.875 3.557 1 82.06 139 GLU B N 1
ATOM 5734 C CA . GLU B 1 139 ? 7.695 -13.758 4.348 1 82.06 139 GLU B CA 1
ATOM 5735 C C . GLU B 1 139 ? 8.086 -13.109 5.672 1 82.06 139 GLU B C 1
ATOM 5737 O O . GLU B 1 139 ? 8.086 -13.766 6.715 1 82.06 139 GLU B O 1
ATOM 5742 N N . GLY B 1 140 ? 8.406 -11.844 5.586 1 78.62 140 GLY B N 1
ATOM 5743 C CA . GLY B 1 140 ? 8.773 -11.148 6.809 1 78.62 140 GLY B CA 1
ATOM 5744 C C . GLY B 1 140 ? 7.641 -11.07 7.812 1 78.62 140 GLY B C 1
ATOM 5745 O O . GLY B 1 140 ? 7.832 -11.328 9 1 78.62 140 GLY B O 1
ATOM 5746 N N . TYR B 1 141 ? 6.453 -10.727 7.359 1 79.69 141 TYR B N 1
ATOM 5747 C CA . TYR B 1 141 ? 5.273 -10.68 8.219 1 79.69 141 TYR B CA 1
ATOM 5748 C C . TYR B 1 141 ? 4.973 -12.047 8.812 1 79.69 141 TYR B C 1
ATOM 5750 O O . TYR B 1 141 ? 4.676 -12.156 10 1 79.69 141 TYR B O 1
ATOM 5758 N N . TYR B 1 142 ? 5.105 -13.023 8.016 1 90.56 142 TYR B N 1
ATOM 5759 C CA . TYR B 1 142 ? 4.801 -14.383 8.445 1 90.56 142 TYR B CA 1
ATOM 5760 C C . TYR B 1 142 ? 5.762 -14.836 9.539 1 90.56 142 TYR B C 1
ATOM 5762 O O . TYR B 1 142 ? 5.348 -15.469 10.516 1 90.56 142 TYR B O 1
ATOM 5770 N N . ALA B 1 143 ? 7.039 -14.547 9.367 1 85 143 ALA B N 1
ATOM 5771 C CA . ALA B 1 143 ? 8.055 -14.984 10.32 1 85 143 ALA B CA 1
ATOM 5772 C C . ALA B 1 143 ? 7.742 -14.453 11.719 1 85 143 ALA B C 1
ATOM 5774 O O . ALA B 1 143 ? 7.812 -15.203 12.703 1 85 143 ALA B O 1
ATOM 5775 N N . GLU B 1 144 ? 7.43 -13.234 11.781 1 80.38 144 GLU B N 1
ATOM 5776 C CA . GLU B 1 144 ? 7.125 -12.633 13.078 1 80.38 144 GLU B CA 1
ATOM 5777 C C . GLU B 1 144 ? 5.824 -13.188 13.648 1 80.38 144 GLU B C 1
ATOM 5779 O O . GLU B 1 144 ? 5.746 -13.484 14.844 1 80.38 144 GLU B O 1
ATOM 5784 N N . TRP B 1 145 ? 4.852 -13.273 12.82 1 90.38 145 TRP B N 1
ATOM 5785 C CA . TRP B 1 145 ? 3.562 -13.812 13.242 1 90.38 145 TRP B CA 1
ATOM 5786 C C . TRP B 1 145 ? 3.709 -15.258 13.719 1 90.38 145 TRP B C 1
ATOM 5788 O O . TRP B 1 145 ? 3.146 -15.641 14.742 1 90.38 145 TRP B O 1
ATOM 5798 N N . GLU B 1 146 ? 4.418 -16.031 12.977 1 92.62 146 GLU B N 1
ATOM 5799 C CA . GLU B 1 146 ? 4.645 -17.438 13.312 1 92.62 146 GLU B CA 1
ATOM 5800 C C . GLU B 1 146 ? 5.348 -17.578 14.656 1 92.62 146 GLU B C 1
ATOM 5802 O O . GLU B 1 146 ? 4.996 -18.438 15.461 1 92.62 146 GLU B O 1
ATOM 5807 N N . ARG B 1 147 ? 6.332 -16.781 14.859 1 86.12 147 ARG B N 1
ATOM 5808 C CA . ARG B 1 147 ? 7.074 -16.797 16.109 1 86.12 147 ARG B CA 1
ATOM 5809 C C . ARG B 1 147 ? 6.148 -16.594 17.297 1 86.12 147 ARG B C 1
ATOM 5811 O O . ARG B 1 147 ? 6.188 -17.359 18.266 1 86.12 147 ARG B O 1
ATOM 5818 N N . LEU B 1 148 ? 5.34 -15.617 17.188 1 85.25 148 LEU B N 1
ATOM 5819 C CA . LEU B 1 148 ? 4.422 -15.289 18.266 1 85.25 148 LEU B CA 1
ATOM 5820 C C . LEU B 1 148 ? 3.391 -16.391 18.469 1 85.25 148 LEU B C 1
ATOM 5822 O O . LEU B 1 148 ? 3.049 -16.734 19.594 1 85.25 148 LEU B O 1
ATOM 5826 N N . LEU B 1 149 ? 2.934 -16.891 17.406 1 93.25 149 LEU B N 1
ATOM 5827 C CA . LEU B 1 149 ? 1.969 -17.969 17.469 1 93.25 149 LEU B CA 1
ATOM 5828 C C . LEU B 1 149 ? 2.582 -19.203 18.125 1 93.25 149 LEU B C 1
ATOM 5830 O O . LEU B 1 149 ? 1.955 -19.828 18.984 1 93.25 149 LEU B O 1
ATOM 5834 N N . LEU B 1 150 ? 3.793 -19.547 17.797 1 92.69 150 LEU B N 1
ATOM 5835 C CA . LEU B 1 150 ? 4.449 -20.75 18.312 1 92.69 150 LEU B CA 1
ATOM 5836 C C . LEU B 1 150 ? 4.754 -20.594 19.812 1 92.69 150 LEU B C 1
ATOM 5838 O O . LEU B 1 150 ? 4.715 -21.578 20.547 1 92.69 150 LEU B O 1
ATOM 5842 N N . GLU B 1 151 ? 5.051 -19.406 20.188 1 88.69 151 GLU B N 1
ATOM 5843 C CA . GLU B 1 151 ? 5.254 -19.156 21.609 1 88.69 151 GLU B CA 1
ATOM 5844 C C . GLU B 1 151 ? 4.008 -19.516 22.422 1 88.69 151 GLU B C 1
ATOM 5846 O O . GLU B 1 151 ? 4.109 -20.062 23.516 1 88.69 151 GLU B O 1
ATOM 5851 N N . LYS B 1 152 ? 2.916 -19.234 21.875 1 89.81 152 LYS B N 1
ATOM 5852 C CA . LYS B 1 152 ? 1.657 -19.547 22.547 1 89.81 152 LYS B CA 1
ATOM 5853 C C . LYS B 1 152 ? 1.331 -21.031 22.453 1 89.81 152 LYS B C 1
ATOM 5855 O O . LYS B 1 152 ? 0.813 -21.625 23.406 1 89.81 152 LYS B O 1
ATOM 5860 N N . ILE B 1 153 ? 1.619 -21.625 21.344 1 92.56 153 ILE B N 1
ATOM 5861 C CA . ILE B 1 153 ? 1.342 -23.047 21.109 1 92.56 153 ILE B CA 1
ATOM 5862 C C . ILE B 1 153 ? 2.232 -23.891 22.016 1 92.56 153 ILE B C 1
ATOM 5864 O O . ILE B 1 153 ? 1.805 -24.938 22.516 1 92.56 153 ILE B O 1
ATOM 5868 N N . LYS B 1 154 ? 3.422 -23.453 22.203 1 89.81 154 LYS B N 1
ATOM 5869 C CA . LYS B 1 154 ? 4.379 -24.172 23.047 1 89.81 154 LYS B CA 1
ATOM 5870 C C . LYS B 1 154 ? 3.83 -24.375 24.453 1 89.81 154 LYS B C 1
ATOM 5872 O O . LYS B 1 154 ? 4.141 -25.375 25.094 1 89.81 154 LYS B O 1
ATOM 5877 N N . LYS B 1 155 ? 3.039 -23.438 24.828 1 85.88 155 LYS B N 1
ATOM 5878 C CA . LYS B 1 155 ? 2.445 -23.547 26.156 1 85.88 155 LYS B CA 1
ATOM 5879 C C . LYS B 1 155 ? 1.438 -24.688 26.234 1 85.88 155 LYS B C 1
ATOM 5881 O O . LYS B 1 155 ? 1.146 -25.203 27.312 1 85.88 155 LYS B O 1
ATOM 5886 N N . LEU B 1 156 ? 0.963 -25.078 25.125 1 83.75 156 LEU B N 1
ATOM 5887 C CA . LEU B 1 156 ? 0.007 -26.172 25.047 1 83.75 156 LEU B CA 1
ATOM 5888 C C . LEU B 1 156 ? 0.727 -27.516 24.906 1 83.75 156 LEU B C 1
ATOM 5890 O O . LEU B 1 156 ? 0.134 -28.562 25.156 1 83.75 156 LEU B O 1
ATOM 5894 N N . SER B 1 157 ? 1.987 -27.406 24.484 1 82.94 157 SER B N 1
ATOM 5895 C CA . SER B 1 157 ? 2.766 -28.594 24.156 1 82.94 157 SER B CA 1
ATOM 5896 C C . SER B 1 157 ? 3.344 -29.25 25.406 1 82.94 157 SER B C 1
ATOM 5898 O O . SER B 1 157 ? 3.727 -28.547 26.359 1 82.94 157 SER B O 1
ATOM 5900 N N . HIS B 1 158 ? 3.367 -30.562 25.406 1 79.19 158 HIS B N 1
ATOM 5901 C CA . HIS B 1 158 ? 3.908 -31.297 26.547 1 79.19 158 HIS B CA 1
ATOM 5902 C C . HIS B 1 158 ? 5.355 -31.719 26.297 1 79.19 158 HIS B C 1
ATOM 5904 O O . HIS B 1 158 ? 6.094 -32.031 27.234 1 79.19 158 HIS B O 1
ATOM 5910 N N . HIS B 1 159 ? 5.684 -31.734 25.094 1 87.81 159 HIS B N 1
ATOM 5911 C CA . HIS B 1 159 ? 6.996 -32.25 24.734 1 87.81 159 HIS B CA 1
ATOM 5912 C C . HIS B 1 159 ? 7.504 -31.641 23.438 1 87.81 159 HIS B C 1
ATOM 5914 O O . HIS B 1 159 ? 6.742 -31.484 22.484 1 87.81 159 HIS B O 1
ATOM 5920 N N . GLU B 1 160 ? 8.727 -31.25 23.453 1 90.69 160 GLU B N 1
ATOM 5921 C CA . GLU B 1 160 ? 9.391 -30.75 22.25 1 90.69 160 GLU B CA 1
ATOM 5922 C C . GLU B 1 160 ? 10.391 -31.766 21.703 1 90.69 160 GLU B C 1
ATOM 5924 O O . GLU B 1 160 ? 11.18 -32.344 22.469 1 90.69 160 GLU B O 1
ATOM 5929 N N . ILE B 1 161 ? 10.242 -32 20.484 1 91.75 161 ILE B N 1
ATOM 5930 C CA . ILE B 1 161 ? 11.156 -32.906 19.797 1 91.75 161 ILE B CA 1
ATOM 5931 C C . ILE B 1 161 ? 12.375 -32.156 19.297 1 91.75 161 ILE B C 1
ATOM 5933 O O . ILE B 1 161 ? 12.258 -31 18.844 1 91.75 161 ILE B O 1
ATOM 5937 N N . ASP B 1 162 ? 13.492 -32.781 19.406 1 90.56 162 ASP B N 1
ATOM 5938 C CA . ASP B 1 162 ? 14.711 -32.188 18.859 1 90.56 162 ASP B CA 1
ATOM 5939 C C . ASP B 1 162 ? 14.547 -31.844 17.391 1 90.56 162 ASP B C 1
ATOM 5941 O O . ASP B 1 162 ? 14.125 -32.688 16.594 1 90.56 162 ASP B O 1
ATOM 5945 N N . PRO B 1 163 ? 14.836 -30.688 17.062 1 82.94 163 PRO B N 1
ATOM 5946 C CA . PRO B 1 163 ? 14.664 -30.25 15.672 1 82.94 163 PRO B CA 1
ATOM 5947 C C . PRO B 1 163 ? 15.523 -31.062 14.688 1 82.94 163 PRO B C 1
ATOM 5949 O O . PRO B 1 163 ? 15.234 -31.078 13.492 1 82.94 163 PRO B O 1
ATOM 5952 N N . ASN B 1 164 ? 16.484 -31.734 15.148 1 86.69 164 ASN B N 1
ATOM 5953 C CA . ASN B 1 164 ? 17.359 -32.531 14.281 1 86.69 164 ASN B CA 1
ATOM 5954 C C . ASN B 1 164 ? 16.828 -33.938 14.086 1 86.69 164 ASN B C 1
ATOM 5956 O O . ASN B 1 164 ? 17.375 -34.719 13.305 1 86.69 164 ASN B O 1
ATOM 5960 N N . THR B 1 165 ? 15.758 -34.156 14.758 1 93.56 165 THR B N 1
ATOM 5961 C CA . THR B 1 165 ? 15.125 -35.438 14.602 1 93.56 165 THR B CA 1
ATOM 5962 C C . THR B 1 165 ? 14.273 -35.5 13.344 1 93.56 165 THR B C 1
ATOM 5964 O O . THR B 1 165 ? 13.484 -34.594 13.086 1 93.56 165 THR B O 1
ATOM 5967 N N . LEU B 1 166 ? 14.523 -36.5 12.57 1 94.5 166 LEU B N 1
ATOM 5968 C CA . LEU B 1 166 ? 13.688 -36.719 11.398 1 94.5 166 LEU B CA 1
ATOM 5969 C C . LEU B 1 166 ? 12.297 -37.219 11.789 1 94.5 166 LEU B C 1
ATOM 5971 O O . LEU B 1 166 ? 12.172 -38.281 12.398 1 94.5 166 LEU B O 1
ATOM 5975 N N . LEU B 1 167 ? 11.344 -36.5 11.461 1 92.94 167 LEU B N 1
ATOM 5976 C CA . LEU B 1 167 ? 9.969 -36.906 11.727 1 92.94 167 LEU B CA 1
ATOM 5977 C C . LEU B 1 167 ? 9.414 -37.75 10.586 1 92.94 167 LEU B C 1
ATOM 5979 O O . LEU B 1 167 ? 9.914 -37.688 9.461 1 92.94 167 LEU B O 1
ATOM 5983 N N . PRO B 1 168 ? 8.367 -38.531 10.867 1 89.94 168 PRO B N 1
ATOM 5984 C CA . PRO B 1 168 ? 7.707 -39.25 9.766 1 89.94 168 PRO B CA 1
ATOM 5985 C C . PRO B 1 168 ? 7.102 -38.281 8.734 1 89.94 168 PRO B C 1
ATOM 5987 O O . PRO B 1 168 ? 6.797 -37.156 9.055 1 89.94 168 PRO B O 1
ATOM 5990 N N . PRO B 1 169 ? 7.027 -38.812 7.508 1 90.38 169 PRO B N 1
ATOM 5991 C CA . PRO B 1 169 ? 6.406 -37.969 6.488 1 90.38 169 PRO B CA 1
ATOM 5992 C C . PRO B 1 169 ? 4.934 -37.688 6.77 1 90.38 169 PRO B C 1
ATOM 5994 O O . PRO B 1 169 ? 4.246 -38.5 7.367 1 90.38 169 PRO B O 1
ATOM 5997 N N . MET B 1 170 ? 4.527 -36.562 6.352 1 82.88 170 MET B N 1
ATOM 5998 C CA . MET B 1 170 ? 3.119 -36.188 6.484 1 82.88 170 MET B CA 1
ATOM 5999 C C . MET B 1 170 ? 2.268 -36.938 5.461 1 82.88 170 MET B C 1
ATOM 6001 O O . MET B 1 170 ? 1.132 -37.312 5.746 1 82.88 170 MET B O 1
ATOM 6005 N N . ASN B 1 171 ? 2.791 -37.031 4.25 1 85.38 171 ASN B N 1
ATOM 6006 C CA . ASN B 1 171 ? 2.178 -37.781 3.15 1 85.38 171 ASN B CA 1
ATOM 6007 C C . ASN B 1 171 ? 3.119 -38.812 2.59 1 85.38 171 ASN B C 1
ATOM 6009 O O . ASN B 1 171 ? 3.67 -38.656 1.499 1 85.38 171 ASN B O 1
ATOM 6013 N N . GLY B 1 172 ? 3.129 -39.906 3.291 1 89.69 172 GLY B N 1
ATOM 6014 C CA . GLY B 1 172 ? 4.078 -40.969 2.924 1 89.69 172 GLY B CA 1
ATOM 6015 C C . GLY B 1 172 ? 3.666 -41.75 1.687 1 89.69 172 GLY B C 1
ATOM 6016 O O . GLY B 1 172 ? 2.475 -41.875 1.407 1 89.69 172 GLY B O 1
ATOM 6017 N N . ILE B 1 173 ? 4.691 -42.219 0.892 1 92.88 173 ILE B N 1
ATOM 6018 C CA . ILE B 1 173 ? 4.426 -43.062 -0.262 1 92.88 173 ILE B CA 1
ATOM 6019 C C . ILE B 1 173 ? 5.254 -44.344 -0.16 1 92.88 173 ILE B C 1
ATOM 6021 O O . ILE B 1 173 ? 6.355 -44.312 0.394 1 92.88 173 ILE B O 1
ATOM 6025 N N . VAL B 1 174 ? 4.621 -45.375 -0.603 1 93.31 174 VAL B N 1
ATOM 6026 C CA . VAL B 1 174 ? 5.301 -46.656 -0.585 1 93.31 174 VAL B CA 1
ATOM 6027 C C . VAL B 1 174 ? 5.227 -47.312 -1.969 1 93.31 174 VAL B C 1
ATOM 6029 O O . VAL B 1 174 ? 4.156 -47.375 -2.574 1 93.31 174 VAL B O 1
ATOM 6032 N N . ALA B 1 175 ? 6.395 -47.781 -2.484 1 94.19 175 ALA B N 1
ATOM 6033 C CA . ALA B 1 175 ? 6.43 -48.531 -3.727 1 94.19 175 ALA B CA 1
ATOM 6034 C C . ALA B 1 175 ? 6.102 -50 -3.477 1 94.19 175 ALA B C 1
ATOM 6036 O O . ALA B 1 175 ? 6.688 -50.625 -2.596 1 94.19 175 ALA B O 1
ATOM 6037 N N . GLN B 1 176 ? 5.191 -50.438 -4.223 1 94.06 176 GLN B N 1
ATOM 6038 C CA . GLN B 1 176 ? 4.809 -51.844 -4.086 1 94.06 176 GLN B CA 1
ATOM 6039 C C . GLN B 1 176 ? 5.695 -52.75 -4.945 1 94.06 176 GLN B C 1
ATOM 6041 O O . GLN B 1 176 ? 5.262 -53.25 -5.988 1 94.06 176 GLN B O 1
ATOM 6046 N N . THR B 1 177 ? 6.754 -53.125 -4.395 1 93.38 177 THR B N 1
ATOM 6047 C CA . THR B 1 177 ? 7.746 -53.875 -5.156 1 93.38 177 THR B CA 1
ATOM 6048 C C . THR B 1 177 ? 7.316 -55.344 -5.316 1 93.38 177 THR B C 1
ATOM 6050 O O . THR B 1 177 ? 7.918 -56.094 -6.09 1 93.38 177 THR B O 1
ATOM 6053 N N . ASN B 1 178 ? 6.352 -55.719 -4.578 1 92.69 178 ASN B N 1
ATOM 6054 C CA . ASN B 1 178 ? 5.824 -57.062 -4.68 1 92.69 178 ASN B CA 1
ATOM 6055 C C . ASN B 1 178 ? 4.801 -57.188 -5.805 1 92.69 178 ASN B C 1
ATOM 6057 O O . ASN B 1 178 ? 4.262 -58.281 -6.043 1 92.69 178 ASN B O 1
ATOM 6061 N N . LYS B 1 179 ? 4.523 -56.156 -6.469 1 93.56 179 LYS B N 1
ATOM 6062 C CA . LYS B 1 179 ? 3.609 -56.125 -7.605 1 93.56 179 LYS B CA 1
ATOM 6063 C C . LYS B 1 179 ? 4.367 -55.938 -8.914 1 93.56 179 LYS B C 1
ATOM 6065 O O . LYS B 1 179 ? 5.586 -55.75 -8.914 1 93.56 179 LYS B O 1
ATOM 6070 N N . PHE B 1 180 ? 3.615 -56.031 -10.047 1 92.56 180 PHE B N 1
ATOM 6071 C CA . PHE B 1 180 ? 4.238 -55.906 -11.359 1 92.56 180 PHE B CA 1
ATOM 6072 C C . PHE B 1 180 ? 4.488 -54.438 -11.703 1 92.56 180 PHE B C 1
ATOM 6074 O O . PHE B 1 180 ? 3.674 -53.562 -11.375 1 92.56 180 PHE B O 1
ATOM 6081 N N . LYS B 1 18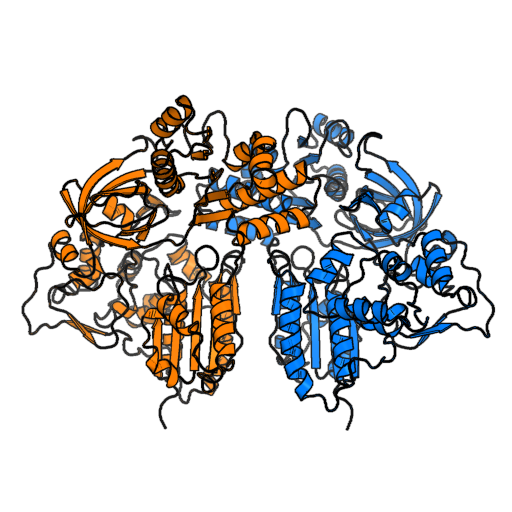1 ? 5.539 -54.312 -12.312 1 92.12 181 LYS B N 1
ATOM 6082 C CA . LYS B 1 181 ? 5.867 -53 -12.805 1 92.12 181 LYS B CA 1
ATOM 6083 C C . LYS B 1 181 ? 4.812 -52.5 -13.797 1 92.12 181 LYS B C 1
ATOM 6085 O O . LYS B 1 181 ? 4.207 -53.281 -14.516 1 92.12 181 LYS B O 1
ATOM 6090 N N . LYS B 1 182 ? 4.574 -51.219 -13.711 1 89.31 182 LYS B N 1
ATOM 6091 C CA . LYS B 1 182 ? 3.672 -50.594 -14.656 1 89.31 182 LYS B CA 1
ATOM 6092 C C . LYS B 1 182 ? 4.441 -49.688 -15.617 1 89.31 182 LYS B C 1
ATOM 6094 O O . LYS B 1 182 ? 5.32 -48.906 -15.188 1 89.31 182 LYS B O 1
ATOM 6099 N N . ILE B 1 183 ? 4.117 -49.844 -16.891 1 85.38 183 ILE B N 1
ATOM 6100 C CA . ILE B 1 183 ? 4.777 -49.031 -17.891 1 85.38 183 ILE B CA 1
ATOM 6101 C C . ILE B 1 183 ? 4.105 -47.656 -17.969 1 85.38 183 ILE B C 1
ATOM 6103 O O . ILE B 1 183 ? 2.916 -47.562 -18.281 1 85.38 183 ILE B O 1
ATOM 6107 N N . THR B 1 184 ? 4.859 -46.594 -17.656 1 85.75 184 THR B N 1
ATOM 6108 C CA . THR B 1 184 ? 4.312 -45.25 -17.656 1 85.75 184 THR B CA 1
ATOM 6109 C C . THR B 1 184 ? 5.199 -44.312 -18.469 1 85.75 184 THR B C 1
ATOM 6111 O O . THR B 1 184 ? 5.215 -43.094 -18.234 1 85.75 184 THR B O 1
ATOM 6114 N N . SER B 1 185 ? 5.938 -44.844 -19.438 1 83.88 185 SER B N 1
ATOM 6115 C CA . SER B 1 185 ? 6.91 -44.062 -20.188 1 83.88 185 SER B CA 1
ATOM 6116 C C . SER B 1 185 ? 6.227 -43.188 -21.234 1 83.88 185 SER B C 1
ATOM 6118 O O . SER B 1 185 ? 6.781 -42.188 -21.641 1 83.88 185 SER B O 1
ATOM 6120 N N . ASN B 1 186 ? 5.082 -43.688 -21.625 1 90.5 186 ASN B N 1
ATOM 6121 C CA . ASN B 1 186 ? 4.324 -42.844 -22.531 1 90.5 186 ASN B CA 1
ATOM 6122 C C . ASN B 1 186 ? 3.598 -41.719 -21.797 1 90.5 186 ASN B C 1
ATOM 6124 O O . ASN B 1 186 ? 2.434 -41.875 -21.422 1 90.5 186 ASN B O 1
ATOM 6128 N N . VAL B 1 187 ? 4.191 -40.625 -21.781 1 92.44 187 VAL B N 1
ATOM 6129 C CA . VAL B 1 187 ? 3.773 -39.469 -20.953 1 92.44 187 VAL B CA 1
ATOM 6130 C C . VAL B 1 187 ? 2.379 -39.031 -21.375 1 92.44 187 VAL B C 1
ATOM 6132 O O . VAL B 1 187 ? 1.508 -38.812 -20.531 1 92.44 187 VAL B O 1
ATOM 6135 N N . LYS B 1 188 ? 2.145 -38.875 -22.672 1 93.56 188 LYS B N 1
ATOM 6136 C CA . LYS B 1 188 ? 0.879 -38.344 -23.188 1 93.56 188 LYS B CA 1
ATOM 6137 C C . LYS B 1 188 ? -0.273 -39.281 -22.859 1 93.56 188 LYS B C 1
ATOM 6139 O O . LYS B 1 188 ? -1.348 -38.844 -22.453 1 93.56 188 LYS B O 1
ATOM 6144 N N . GLU B 1 189 ? -0.034 -40.531 -23.016 1 92.94 189 GLU B N 1
ATOM 6145 C CA . GLU B 1 189 ? -1.073 -41.531 -22.75 1 92.94 189 GLU B CA 1
ATOM 6146 C C . GLU B 1 189 ? -1.431 -41.562 -21.266 1 92.94 189 GLU B C 1
ATOM 6148 O O . GLU B 1 189 ? -2.605 -41.688 -20.906 1 92.94 189 GLU B O 1
ATOM 6153 N N . VAL B 1 190 ? -0.47 -41.531 -20.453 1 94.69 190 VAL B N 1
ATOM 6154 C CA . VAL B 1 190 ? -0.688 -41.594 -19.016 1 94.69 190 VAL B CA 1
ATOM 6155 C C . VAL B 1 190 ? -1.448 -40.375 -18.547 1 94.69 190 VAL B C 1
ATOM 6157 O O . VAL B 1 190 ? -2.336 -40.469 -17.703 1 94.69 190 VAL B O 1
ATOM 6160 N N . ALA B 1 191 ? -1.093 -39.219 -19.109 1 94.75 191 ALA B N 1
ATOM 6161 C CA . ALA B 1 191 ? -1.745 -37.969 -18.75 1 94.75 191 ALA B CA 1
ATOM 6162 C C . ALA B 1 191 ? -3.244 -38.031 -19.031 1 94.75 191 ALA B C 1
ATOM 6164 O O . ALA B 1 191 ? -4.039 -37.406 -18.328 1 94.75 191 ALA B O 1
ATOM 6165 N N . LEU B 1 192 ? -3.637 -38.844 -19.969 1 95.19 192 LEU B N 1
ATOM 6166 C CA . LEU B 1 192 ? -5.027 -38.906 -20.406 1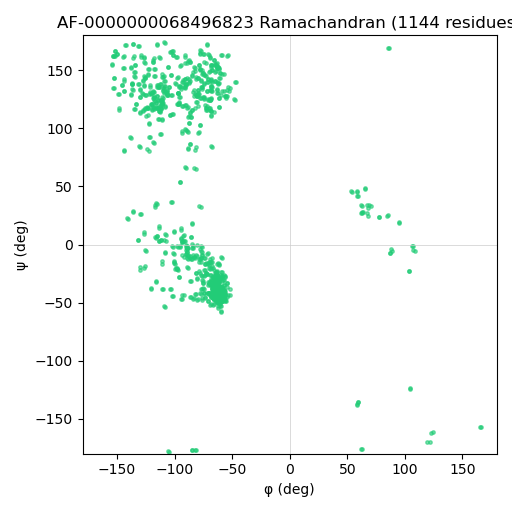 95.19 192 LEU B CA 1
ATOM 6167 C C . LEU B 1 192 ? -5.859 -39.75 -19.438 1 95.19 192 LEU B C 1
ATOM 6169 O O . LEU B 1 192 ? -7.09 -39.75 -19.531 1 95.19 192 LEU B O 1
ATOM 6173 N N . THR B 1 193 ? -5.246 -40.25 -18.453 1 94.62 193 THR B N 1
ATOM 6174 C CA . THR B 1 193 ? -5.961 -41.156 -17.562 1 94.62 193 THR B CA 1
ATOM 6175 C C . THR B 1 193 ? -6.57 -40.375 -16.391 1 94.62 193 THR B C 1
ATOM 6177 O O . THR B 1 193 ? -7.156 -40.969 -15.484 1 94.62 193 THR B O 1
ATOM 6180 N N . ARG B 1 194 ? -6.43 -39.125 -16.391 1 93.06 194 ARG B N 1
ATOM 6181 C CA . ARG B 1 194 ? -7.102 -38.312 -15.398 1 93.06 194 ARG B CA 1
ATOM 6182 C C . ARG B 1 194 ? -8.578 -38.125 -15.734 1 93.06 194 ARG B C 1
ATOM 6184 O O . ARG B 1 194 ? -8.961 -37.188 -16.438 1 93.06 194 ARG B O 1
ATOM 6191 N N . PHE B 1 195 ? -9.406 -38.812 -15.086 1 84.94 195 PHE B N 1
ATOM 6192 C CA . PHE B 1 195 ? -10.766 -39 -15.57 1 84.94 195 PHE B CA 1
ATOM 6193 C C . PHE B 1 195 ? -11.672 -37.875 -15.078 1 84.94 195 PHE B C 1
ATOM 6195 O O . PHE B 1 195 ? -12.781 -37.688 -15.594 1 84.94 195 PHE B O 1
ATOM 6202 N N . GLU B 1 196 ? -11.234 -37.062 -14.219 1 85 196 GLU B N 1
ATOM 6203 C CA . GLU B 1 196 ? -12.047 -35.969 -13.703 1 85 196 GLU B CA 1
ATOM 6204 C C . GLU B 1 196 ? -11.992 -34.75 -14.617 1 85 196 GLU B C 1
ATOM 6206 O O . GLU B 1 196 ? -12.766 -33.812 -14.453 1 85 196 GLU B O 1
ATOM 6211 N N . LEU B 1 197 ? -11.211 -34.844 -15.641 1 94.56 197 LEU B N 1
ATOM 6212 C CA . LEU B 1 197 ? -10.969 -33.688 -16.516 1 94.56 197 LEU B CA 1
ATOM 6213 C C . LEU B 1 197 ? -11.562 -33.938 -17.891 1 94.56 197 LEU B C 1
ATOM 6215 O O . LEU B 1 197 ? -11.859 -35.062 -18.266 1 94.56 197 LEU B O 1
ATOM 6219 N N . LEU B 1 198 ? -11.734 -32.844 -18.609 1 95.69 198 LEU B N 1
ATOM 6220 C CA . LEU B 1 198 ? -12.156 -32.938 -20 1 95.69 198 LEU B CA 1
ATOM 6221 C C . LEU B 1 198 ? -11 -33.312 -20.906 1 95.69 198 LEU B C 1
ATOM 6223 O O . LEU B 1 198 ? -9.836 -33.094 -20.578 1 95.69 198 LEU B O 1
ATOM 6227 N N . THR B 1 199 ? -11.367 -34 -21.969 1 96.56 199 THR B N 1
ATOM 6228 C CA . THR B 1 199 ? -10.367 -34.344 -22.969 1 96.56 199 THR B CA 1
ATOM 6229 C C . THR B 1 199 ? -10.523 -33.5 -24.219 1 96.56 199 THR B C 1
ATOM 6231 O O . THR B 1 199 ? -11.641 -33.281 -24.719 1 96.56 199 THR B O 1
ATOM 6234 N N . GLY B 1 200 ? -9.43 -32.906 -24.641 1 96.94 200 GLY B N 1
ATOM 6235 C CA . GLY B 1 200 ? -9.438 -32.125 -25.859 1 96.94 200 GLY B CA 1
ATOM 6236 C C . GLY B 1 200 ? -8.328 -32.5 -26.812 1 96.94 200 GLY B C 1
ATOM 6237 O O . GLY B 1 200 ? -7.395 -33.219 -26.453 1 96.94 200 GLY B O 1
ATOM 6238 N N . VAL B 1 201 ? -8.516 -32.062 -28.062 1 98.12 201 VAL B N 1
ATOM 6239 C CA . VAL B 1 201 ? -7.523 -32.25 -29.109 1 98.12 201 VAL B CA 1
ATOM 6240 C C . VAL B 1 201 ? -6.992 -30.906 -29.562 1 98.12 201 VAL B C 1
ATOM 6242 O O . VAL B 1 201 ? -7.766 -29.953 -29.766 1 98.12 201 VAL B O 1
ATOM 6245 N N . ILE B 1 202 ? -5.684 -30.844 -29.703 1 98.44 202 ILE B N 1
ATOM 6246 C CA . ILE B 1 202 ? -5.082 -29.594 -30.156 1 98.44 202 ILE B CA 1
ATOM 6247 C C . ILE B 1 202 ? -5.379 -29.391 -31.641 1 98.44 202 ILE B C 1
ATOM 6249 O O . ILE B 1 202 ? -4.941 -30.188 -32.469 1 98.44 202 ILE B O 1
ATOM 6253 N N . GLU B 1 203 ? -6.066 -28.359 -31.891 1 98.12 203 GLU B N 1
ATOM 6254 C CA . GLU B 1 203 ? -6.379 -28.031 -33.281 1 98.12 203 GLU B CA 1
ATOM 6255 C C . GLU B 1 203 ? -5.348 -27.062 -33.844 1 98.12 203 GLU B C 1
ATOM 6257 O O . GLU B 1 203 ? -4.969 -27.172 -35.031 1 98.12 203 GLU B O 1
ATOM 6262 N N . VAL B 1 204 ? -5.016 -26.109 -33.094 1 98.12 204 VAL B N 1
ATOM 6263 C CA . VAL B 1 204 ? -4.062 -25.094 -33.5 1 98.12 204 VAL B CA 1
ATOM 6264 C C . VAL B 1 204 ? -3.08 -24.797 -32.375 1 98.12 204 VAL B C 1
ATOM 6266 O O . VAL B 1 204 ? -3.469 -24.734 -31.219 1 98.12 204 VAL B O 1
ATOM 6269 N N . ASN B 1 205 ? -1.816 -24.734 -32.625 1 98.44 205 ASN B N 1
ATOM 6270 C CA . ASN B 1 205 ? -0.751 -24.188 -31.797 1 98.44 205 ASN B CA 1
ATOM 6271 C C . ASN B 1 205 ? 0.24 -23.375 -32.625 1 98.44 205 ASN B C 1
ATOM 6273 O O . ASN B 1 205 ? 1.258 -23.891 -33.062 1 98.44 205 ASN B O 1
ATOM 6277 N N . GLU B 1 206 ? -0.062 -22.109 -32.688 1 97.94 206 GLU B N 1
ATOM 6278 C CA . GLU B 1 206 ? 0.709 -21.297 -33.625 1 97.94 206 GLU B CA 1
ATOM 6279 C C . GLU B 1 206 ? 1.225 -20.031 -32.969 1 97.94 206 GLU B C 1
ATOM 6281 O O . GLU B 1 206 ? 0.52 -19.406 -32.156 1 97.94 206 GLU B O 1
ATOM 6286 N N . ARG B 1 207 ? 2.443 -19.734 -33.281 1 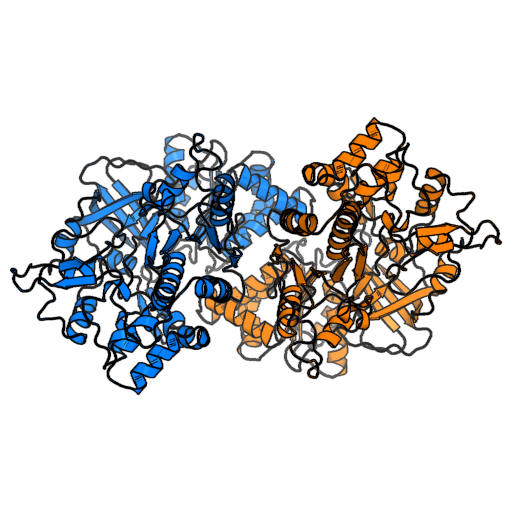98 207 ARG B N 1
ATOM 6287 C CA . ARG B 1 207 ? 3.008 -18.469 -32.812 1 98 207 ARG B CA 1
ATOM 6288 C C . ARG B 1 207 ? 2.348 -17.281 -33.5 1 98 207 ARG B C 1
ATOM 6290 O O . ARG B 1 207 ? 2.17 -17.297 -34.719 1 98 207 ARG B O 1
ATOM 6297 N N . ILE B 1 208 ? 1.938 -16.25 -32.688 1 98.06 208 ILE B N 1
ATOM 6298 C CA . ILE B 1 208 ? 1.234 -15.117 -33.312 1 98.06 208 ILE B CA 1
ATOM 6299 C C . ILE B 1 208 ? 2.061 -13.844 -33.125 1 98.06 208 ILE B C 1
ATOM 6301 O O . ILE B 1 208 ? 1.586 -12.742 -33.438 1 98.06 208 ILE B O 1
ATOM 6305 N N . THR B 1 209 ? 3.258 -13.945 -32.594 1 98.25 209 THR B N 1
ATOM 6306 C CA . THR B 1 209 ? 4.273 -12.906 -32.688 1 98.25 209 THR B CA 1
ATOM 6307 C C . THR B 1 209 ? 5.27 -13.195 -33.812 1 98.25 209 THR B C 1
ATOM 6309 O O . THR B 1 209 ? 5.359 -14.336 -34.281 1 98.25 209 THR B O 1
ATOM 6312 N N . SER B 1 210 ? 5.977 -12.148 -34.219 1 97.38 210 SER B N 1
ATOM 6313 C CA . SER B 1 210 ? 6.953 -12.344 -35.281 1 97.38 210 SER B CA 1
ATOM 6314 C C . SER B 1 210 ? 8.07 -13.281 -34.844 1 97.38 210 SER B C 1
ATOM 6316 O O . SER B 1 210 ? 8.375 -13.383 -33.656 1 97.38 210 SER B O 1
ATOM 6318 N N . ALA B 1 211 ? 8.656 -13.93 -35.75 1 95.56 211 ALA B N 1
ATOM 6319 C CA . ALA B 1 211 ? 9.695 -14.93 -35.5 1 95.56 211 ALA B CA 1
ATOM 6320 C C . ALA B 1 211 ? 10.914 -14.281 -34.844 1 95.56 211 ALA B C 1
ATOM 6322 O O . ALA B 1 211 ? 11.602 -14.914 -34.031 1 95.56 211 ALA B O 1
ATOM 6323 N N . ASP B 1 212 ? 11.109 -13.031 -35.125 1 94.81 212 ASP B N 1
ATOM 6324 C CA . ASP B 1 212 ? 12.312 -12.367 -34.625 1 94.81 212 ASP B CA 1
ATOM 6325 C C . ASP B 1 212 ? 12.031 -11.625 -33.312 1 94.81 212 ASP B C 1
ATOM 6327 O O . ASP B 1 212 ? 12.906 -10.961 -32.781 1 94.81 212 ASP B O 1
ATOM 6331 N N . HIS B 1 213 ? 10.773 -11.719 -32.969 1 94.62 213 HIS B N 1
ATOM 6332 C CA . HIS B 1 213 ? 10.445 -11.141 -31.672 1 94.62 213 HIS B CA 1
ATOM 6333 C C . HIS B 1 213 ? 10.883 -12.047 -30.531 1 94.62 213 HIS B C 1
ATOM 6335 O O . HIS B 1 213 ? 10.773 -13.273 -30.625 1 94.62 213 HIS B O 1
ATOM 6341 N N . PHE B 1 214 ? 11.383 -11.484 -29.453 1 91.06 214 PHE B N 1
ATOM 6342 C CA . PHE B 1 214 ? 11.961 -12.266 -28.359 1 91.06 214 PHE B CA 1
ATOM 6343 C C . PHE B 1 214 ? 10.875 -13.039 -27.609 1 91.06 214 PHE B C 1
ATOM 6345 O O . PHE B 1 214 ? 11.117 -14.133 -27.109 1 91.06 214 PHE B O 1
ATOM 6352 N N . GLN B 1 215 ? 9.672 -12.453 -27.562 1 94.25 215 GLN B N 1
ATOM 6353 C CA . GLN B 1 215 ? 8.586 -13.102 -26.828 1 94.25 215 GLN B CA 1
ATOM 6354 C C . GLN B 1 215 ? 7.738 -13.969 -27.75 1 94.25 215 GLN B C 1
ATOM 6356 O O . GLN B 1 215 ? 7.18 -13.484 -28.734 1 94.25 215 GLN B O 1
ATOM 6361 N N . ASP B 1 216 ? 7.711 -15.211 -27.453 1 97.19 216 ASP B N 1
ATOM 6362 C CA . ASP B 1 216 ? 6.852 -16.172 -28.156 1 97.19 216 ASP B CA 1
ATOM 6363 C C . ASP B 1 216 ? 5.457 -16.203 -27.531 1 97.19 216 ASP B C 1
ATOM 6365 O O . ASP B 1 216 ? 5.297 -16.594 -26.375 1 97.19 216 ASP B O 1
ATOM 6369 N N . VAL B 1 217 ? 4.473 -15.672 -28.281 1 98.31 217 VAL B N 1
ATOM 6370 C CA . VAL B 1 217 ? 3.074 -15.781 -27.875 1 98.31 217 VAL B CA 1
ATOM 6371 C C . VAL B 1 217 ? 2.328 -16.672 -28.859 1 98.31 217 VAL B C 1
ATOM 6373 O O . VAL B 1 217 ? 2.496 -16.547 -30.078 1 98.31 217 VAL B O 1
ATOM 6376 N N . ARG B 1 218 ? 1.455 -17.547 -28.297 1 98.5 218 ARG B N 1
ATOM 6377 C CA . ARG B 1 218 ? 0.857 -18.547 -29.172 1 98.5 218 ARG B CA 1
ATOM 6378 C C . ARG B 1 218 ? -0.663 -18.547 -29.062 1 98.5 218 ARG B C 1
ATOM 6380 O O . ARG B 1 218 ? -1.203 -18.344 -27.969 1 98.5 218 ARG B O 1
ATOM 6387 N N . ARG B 1 219 ? -1.304 -18.734 -30.203 1 98.5 219 ARG B N 1
ATOM 6388 C CA . ARG B 1 219 ? -2.721 -19.062 -30.281 1 98.5 219 ARG B CA 1
ATOM 6389 C C . ARG B 1 219 ? -2.934 -20.578 -30.172 1 98.5 219 ARG B C 1
ATOM 6391 O O . ARG B 1 219 ? -2.424 -21.344 -30.984 1 98.5 219 ARG B O 1
ATOM 6398 N N . LEU B 1 220 ? -3.541 -20.969 -29.094 1 98.69 220 LEU B N 1
ATOM 6399 C CA . LEU B 1 220 ? -3.816 -22.391 -28.828 1 98.69 220 LEU B CA 1
ATOM 6400 C C . LEU B 1 220 ? -5.312 -22.672 -28.906 1 98.69 220 LEU B C 1
ATOM 6402 O O . LEU B 1 220 ? -6.105 -22.047 -28.203 1 98.69 220 LEU B O 1
ATOM 6406 N N . VAL B 1 221 ? -5.711 -23.547 -29.781 1 98.69 221 VAL B N 1
ATOM 6407 C CA . VAL B 1 221 ? -7.109 -23.938 -29.922 1 98.69 221 VAL B CA 1
ATOM 6408 C C . VAL B 1 221 ? -7.285 -25.406 -29.547 1 98.69 221 VAL B C 1
ATOM 6410 O O . VAL B 1 221 ? -6.602 -26.281 -30.078 1 98.69 221 VAL B O 1
ATOM 6413 N N . ILE B 1 222 ? -8.172 -25.641 -28.609 1 98.44 222 ILE B N 1
ATOM 6414 C CA . ILE B 1 222 ? -8.477 -26.984 -28.125 1 98.44 222 ILE B CA 1
ATOM 6415 C C . ILE B 1 222 ? -9.883 -27.375 -28.562 1 98.44 222 ILE B C 1
ATOM 6417 O O . ILE B 1 222 ? -10.844 -26.641 -28.312 1 98.44 222 ILE B O 1
ATOM 6421 N N . LYS B 1 223 ? -9.984 -28.453 -29.172 1 97.75 223 LYS B N 1
ATOM 6422 C CA . LYS B 1 223 ? -11.289 -29 -29.531 1 97.75 223 LYS B CA 1
ATOM 6423 C C . LYS B 1 223 ? -11.742 -30.047 -28.516 1 97.75 223 LYS B C 1
ATOM 6425 O O . LYS B 1 223 ? -11.055 -31.031 -28.281 1 97.75 223 LYS B O 1
ATOM 6430 N N . ASP B 1 224 ? -12.867 -29.75 -27.938 1 94.56 224 ASP B N 1
ATOM 6431 C CA . ASP B 1 224 ? -13.422 -30.688 -26.969 1 94.56 224 ASP B CA 1
ATOM 6432 C C . ASP B 1 224 ? -13.961 -31.938 -27.672 1 94.56 224 ASP B C 1
ATOM 6434 O O . ASP B 1 224 ? -14.75 -31.828 -28.609 1 94.56 224 ASP B O 1
ATOM 6438 N N . THR B 1 225 ? -13.625 -33.031 -27.188 1 90.56 225 THR B N 1
ATOM 6439 C CA . THR B 1 225 ? -14.031 -34.281 -27.828 1 90.56 225 THR B CA 1
ATOM 6440 C C . THR B 1 225 ? -15.508 -34.562 -27.578 1 90.56 225 THR B C 1
ATOM 6442 O O . THR B 1 225 ? -16.156 -35.25 -28.375 1 90.56 225 THR B O 1
ATOM 6445 N N . SER B 1 226 ? -16.031 -34.062 -26.484 1 89.62 226 SER B N 1
ATOM 6446 C CA . SER B 1 226 ? -17.422 -34.312 -26.141 1 89.62 226 SER B CA 1
ATOM 6447 C C . SER B 1 226 ? -18.359 -33.281 -26.75 1 89.62 226 SER B C 1
ATOM 6449 O O . SER B 1 226 ? -19.578 -33.469 -26.781 1 89.62 226 SER B O 1
ATOM 6451 N N . ASN B 1 227 ? -17.875 -32.219 -27.266 1 88.62 227 ASN B N 1
ATOM 6452 C CA . ASN B 1 227 ? -18.641 -31.141 -27.859 1 88.62 227 ASN B CA 1
ATOM 6453 C C . ASN B 1 227 ? -19.688 -30.609 -26.891 1 88.62 227 ASN B C 1
ATOM 6455 O O . ASN B 1 227 ? -20.859 -30.469 -27.25 1 88.62 227 ASN B O 1
ATOM 6459 N N . SER B 1 228 ? -19.312 -30.406 -25.688 1 90.94 228 SER B N 1
ATOM 6460 C CA . SER B 1 228 ? -20.25 -29.969 -24.656 1 90.94 228 SER B CA 1
ATOM 6461 C C . SER B 1 228 ? -19.641 -28.859 -23.797 1 90.94 228 SER B C 1
ATOM 6463 O O . SER B 1 228 ? -19.969 -28.75 -22.609 1 90.94 228 SER B O 1
ATOM 6465 N N . LEU B 1 229 ? -18.781 -28.172 -24.438 1 94.31 229 LEU B N 1
ATOM 6466 C CA . LEU B 1 229 ? -18.125 -27.094 -23.703 1 94.31 229 LEU B CA 1
ATOM 6467 C C . LEU B 1 229 ? -19.109 -25.984 -23.359 1 94.31 229 LEU B C 1
ATOM 6469 O O . LEU B 1 229 ? -19.938 -25.609 -24.203 1 94.31 229 LEU B O 1
ATOM 6473 N N . GLU B 1 230 ? -19.109 -25.547 -22.156 1 94.56 230 GLU B N 1
ATOM 6474 C CA . GLU B 1 230 ? -19.875 -24.391 -21.703 1 94.56 230 GLU B CA 1
ATOM 6475 C C . GLU B 1 230 ? -18.984 -23.391 -20.969 1 94.56 230 GLU B C 1
ATOM 6477 O O . GLU B 1 230 ? -18.359 -23.719 -19.969 1 94.56 230 GLU B O 1
ATOM 6482 N N . TYR B 1 231 ? -18.844 -22.203 -21.562 1 95.62 231 TYR B N 1
ATOM 6483 C CA . TYR B 1 231 ? -18.094 -21.125 -20.938 1 95.62 231 TYR B CA 1
ATOM 6484 C C . TYR B 1 231 ? -18.594 -19.766 -21.406 1 95.62 231 TYR B C 1
ATOM 6486 O O . TYR B 1 231 ? -19.391 -19.688 -22.344 1 95.62 231 TYR B O 1
ATOM 6494 N N . LYS B 1 232 ? -18.25 -18.766 -20.656 1 94.5 232 LYS B N 1
ATOM 6495 C CA . LYS B 1 232 ? -18.578 -17.375 -20.984 1 94.5 232 LYS B CA 1
ATOM 6496 C C . LYS B 1 232 ? -17.328 -16.516 -20.969 1 94.5 232 LYS B C 1
ATOM 6498 O O . LYS B 1 232 ? -16.297 -16.906 -20.422 1 94.5 232 LYS B O 1
ATOM 6503 N N . PRO B 1 233 ? -17.484 -15.32 -21.672 1 93.56 233 PRO B N 1
ATOM 6504 C CA . PRO B 1 233 ? -16.344 -14.414 -21.578 1 93.56 233 PRO B CA 1
ATOM 6505 C C . PRO B 1 233 ? -15.906 -14.141 -20.141 1 93.56 233 PRO B C 1
ATOM 6507 O O . PRO B 1 233 ? -16.75 -13.906 -19.266 1 93.56 233 PRO B O 1
ATOM 6510 N N . GLY B 1 234 ? -14.672 -14.195 -19.969 1 92.19 234 GLY B N 1
ATOM 6511 C CA . GLY B 1 234 ? -14.133 -14.016 -18.625 1 92.19 234 GLY B CA 1
ATOM 6512 C C . GLY B 1 234 ? -13.703 -15.32 -17.984 1 92.19 234 GLY B C 1
ATOM 6513 O O . GLY B 1 234 ? -12.852 -15.32 -17.094 1 92.19 234 GLY B O 1
ATOM 6514 N N . ASP B 1 235 ? -14.242 -16.453 -18.438 1 95 235 ASP B N 1
ATOM 6515 C CA . ASP B 1 235 ? -13.883 -17.75 -17.875 1 95 235 ASP B CA 1
ATOM 6516 C C . ASP B 1 235 ? -12.453 -18.141 -18.266 1 95 235 ASP B C 1
ATOM 6518 O O . ASP B 1 235 ? -11.859 -17.516 -19.156 1 95 235 ASP B O 1
ATOM 6522 N N . THR B 1 236 ? -11.906 -19.141 -17.531 1 95.69 236 THR B N 1
ATOM 6523 C CA . THR B 1 236 ? -10.531 -19.562 -17.781 1 95.69 236 THR B CA 1
ATOM 6524 C C . THR B 1 236 ? -10.469 -21.078 -18.031 1 95.69 236 THR B C 1
ATOM 6526 O O . THR B 1 236 ? -11.398 -21.812 -17.672 1 95.69 236 THR B O 1
ATOM 6529 N N . ILE B 1 237 ? -9.43 -21.406 -18.703 1 97.12 237 ILE B N 1
ATOM 6530 C CA . ILE B 1 237 ? -9.086 -22.812 -18.906 1 97.12 237 ILE B CA 1
ATOM 6531 C C . ILE B 1 237 ? -7.875 -23.172 -18.047 1 97.12 237 ILE B C 1
ATOM 6533 O O . ILE B 1 237 ? -6.887 -22.438 -18.016 1 97.12 237 ILE B O 1
ATOM 6537 N N . ALA B 1 238 ? -8.023 -24.281 -17.359 1 96.25 238 ALA B N 1
ATOM 6538 C CA . ALA B 1 238 ? -6.879 -24.828 -16.641 1 96.25 238 ALA B CA 1
ATOM 6539 C C . ALA B 1 238 ? -6.16 -25.891 -17.484 1 96.25 238 ALA B C 1
ATOM 6541 O O . ALA B 1 238 ? -6.789 -26.812 -18 1 96.25 238 ALA B O 1
ATOM 6542 N N . LEU B 1 239 ? -4.914 -25.703 -17.625 1 97.56 239 LEU B N 1
ATOM 6543 C CA . LEU B 1 239 ? -4.059 -26.703 -18.266 1 97.56 239 LEU B CA 1
ATOM 6544 C C . LEU B 1 239 ? -3.254 -27.469 -17.234 1 97.56 239 LEU B C 1
ATOM 6546 O O . LEU B 1 239 ? -2.867 -26.922 -16.203 1 97.56 239 LEU B O 1
ATOM 6550 N N . TYR B 1 240 ? -3.033 -28.734 -17.531 1 96.94 240 TYR B N 1
ATOM 6551 C CA . TYR B 1 240 ? -2.348 -29.641 -16.609 1 96.94 240 TYR B CA 1
ATOM 6552 C C . TYR B 1 240 ? -1.06 -30.172 -17.234 1 96.94 240 TYR B C 1
ATOM 6554 O O . TYR B 1 240 ? -1.032 -31.281 -17.781 1 96.94 240 TYR B O 1
ATOM 6562 N N . PRO B 1 241 ? 0.015 -29.453 -17.047 1 97.25 241 PRO B N 1
ATOM 6563 C CA . PRO B 1 241 ? 1.274 -29.781 -17.719 1 97.25 241 PRO B CA 1
ATOM 6564 C C . PRO B 1 241 ? 1.999 -30.953 -17.062 1 97.25 241 PRO B C 1
ATOM 6566 O O . PRO B 1 241 ? 1.607 -31.391 -15.969 1 97.25 241 PRO B O 1
ATOM 6569 N N . SER B 1 242 ? 2.959 -31.516 -17.781 1 97.06 242 SER B N 1
ATOM 6570 C CA . SER B 1 242 ? 3.867 -32.531 -17.281 1 97.06 242 SER B CA 1
ATOM 6571 C C . SER B 1 242 ? 5.312 -32.062 -17.281 1 97.06 242 SER B C 1
ATOM 6573 O O . SER B 1 242 ? 5.68 -31.203 -18.094 1 97.06 242 SER B O 1
ATOM 6575 N N . ASN B 1 243 ? 6.066 -32.594 -16.375 1 97.69 243 ASN B N 1
ATOM 6576 C CA . ASN B 1 243 ? 7.5 -32.344 -16.406 1 97.69 243 ASN B CA 1
ATOM 6577 C C . ASN B 1 243 ? 8.141 -32.938 -17.656 1 97.69 243 ASN B C 1
ATOM 6579 O O . ASN B 1 243 ? 7.602 -33.875 -18.25 1 97.69 243 ASN B O 1
ATOM 6583 N N . ASP B 1 244 ? 9.281 -32.344 -18.062 1 95.94 244 ASP B N 1
ATOM 6584 C CA . ASP B 1 244 ? 10.102 -32.969 -19.109 1 95.94 244 ASP B CA 1
ATOM 6585 C C . ASP B 1 244 ? 10.602 -34.344 -18.672 1 95.94 244 ASP B C 1
ATOM 6587 O O . ASP B 1 244 ? 11.234 -34.469 -17.625 1 95.94 244 ASP B O 1
ATOM 6591 N N . PRO B 1 245 ? 10.336 -35.344 -19.484 1 96 245 PRO B N 1
ATOM 6592 C CA . PRO B 1 245 ? 10.797 -36.688 -19.125 1 96 245 PRO B CA 1
ATOM 6593 C C . PRO B 1 245 ? 12.297 -36.75 -18.859 1 96 245 PRO B C 1
ATOM 6595 O O . PRO B 1 245 ? 12.742 -37.531 -18.016 1 96 245 PRO B O 1
ATOM 6598 N N . LYS B 1 246 ? 13.023 -35.969 -19.531 1 96.19 246 LYS B N 1
ATOM 6599 C CA . LYS B 1 246 ? 14.469 -35.938 -19.328 1 96.19 246 LYS B CA 1
ATOM 6600 C C . LYS B 1 246 ? 14.82 -35.469 -17.922 1 96.19 246 LYS B C 1
ATOM 6602 O O . LYS B 1 246 ? 15.742 -36 -17.297 1 96.19 246 LYS B O 1
ATOM 6607 N N . ASP B 1 247 ? 14.109 -34.469 -17.5 1 97.12 247 ASP B N 1
ATOM 6608 C CA . ASP B 1 247 ? 14.328 -33.938 -16.141 1 97.12 247 ASP B CA 1
ATOM 6609 C C . ASP B 1 247 ? 13.945 -35 -15.094 1 97.12 247 ASP B C 1
ATOM 6611 O O . ASP B 1 247 ? 14.641 -35.156 -14.086 1 97.12 247 ASP B O 1
ATOM 6615 N N . VAL B 1 248 ? 12.898 -35.656 -15.336 1 97.94 248 VAL B N 1
ATOM 6616 C CA . VAL B 1 248 ? 12.43 -36.719 -14.43 1 97.94 248 VAL B CA 1
ATOM 6617 C C . VAL B 1 248 ? 13.461 -37.844 -14.359 1 97.94 248 VAL B C 1
ATOM 6619 O O . VAL B 1 248 ? 13.789 -38.312 -13.273 1 97.94 248 VAL B O 1
ATOM 6622 N N . GLU B 1 249 ? 13.961 -38.219 -15.477 1 97.44 249 GLU B N 1
ATOM 6623 C CA . GLU B 1 249 ? 14.961 -39.281 -15.531 1 97.44 249 GLU B CA 1
ATOM 6624 C C . GLU B 1 249 ? 16.234 -38.875 -14.789 1 97.44 249 GLU B C 1
ATOM 6626 O O . GLU B 1 249 ? 16.844 -39.688 -14.102 1 97.44 249 GLU B O 1
ATOM 6631 N N . SER B 1 250 ? 16.562 -37.656 -14.992 1 97.69 250 SER B N 1
ATOM 6632 C CA . SER B 1 250 ? 17.75 -37.156 -14.297 1 97.69 250 SER B CA 1
ATOM 6633 C C . SER B 1 250 ? 17.594 -37.281 -12.781 1 97.69 250 SER B C 1
ATOM 6635 O O . SER B 1 250 ? 18.531 -37.656 -12.078 1 97.69 250 SER B O 1
ATOM 6637 N N . LEU B 1 251 ? 16.438 -36.938 -12.32 1 98.31 251 LEU B N 1
ATOM 6638 C CA . LEU B 1 251 ? 16.172 -37.031 -10.891 1 98.31 251 LEU B CA 1
ATOM 6639 C C . LEU B 1 251 ? 16.188 -38.469 -10.422 1 98.31 251 LEU B C 1
ATOM 6641 O O . LEU B 1 251 ? 16.781 -38.781 -9.391 1 98.31 251 LEU B O 1
ATOM 6645 N N . ILE B 1 252 ? 15.586 -39.344 -11.164 1 97.81 252 ILE B N 1
ATOM 6646 C CA . ILE B 1 252 ? 15.5 -40.75 -10.82 1 97.81 252 ILE B CA 1
ATOM 6647 C C . ILE B 1 252 ? 16.906 -41.375 -10.773 1 97.81 252 ILE B C 1
ATOM 6649 O O . ILE B 1 252 ? 17.234 -42.094 -9.844 1 97.81 252 ILE B O 1
ATOM 6653 N N . GLU B 1 253 ? 17.688 -41.062 -11.695 1 97.75 253 GLU B N 1
ATOM 6654 C CA . GLU B 1 253 ? 19.047 -41.562 -11.758 1 97.75 253 GLU B CA 1
ATOM 6655 C C . GLU B 1 253 ? 19.891 -41.031 -10.609 1 97.75 253 GLU B C 1
ATOM 6657 O O . GLU B 1 253 ? 20.609 -41.781 -9.953 1 97.75 253 GLU B O 1
ATOM 6662 N N . ASP B 1 254 ? 19.766 -39.781 -10.414 1 97.56 254 ASP B N 1
ATOM 6663 C CA . ASP B 1 254 ? 20.562 -39.125 -9.359 1 97.56 254 ASP B CA 1
ATOM 6664 C C . ASP B 1 254 ? 20.25 -39.75 -7.996 1 97.56 254 ASP B C 1
ATOM 6666 O O . ASP B 1 254 ? 21.141 -39.938 -7.176 1 97.56 254 ASP B O 1
ATOM 6670 N N . GLN B 1 255 ? 19 -40.031 -7.738 1 97.62 255 GLN B N 1
ATOM 6671 C CA . GLN B 1 255 ? 18.547 -40.469 -6.422 1 97.62 255 GLN B CA 1
ATOM 6672 C C . GLN B 1 255 ? 18.562 -42 -6.309 1 97.62 255 GLN B C 1
ATOM 6674 O O . GLN B 1 255 ? 18.141 -42.562 -5.297 1 97.62 255 GLN B O 1
ATOM 6679 N N . ASP B 1 256 ? 19 -42.625 -7.32 1 96.62 256 ASP B N 1
ATOM 6680 C CA . ASP B 1 256 ? 19.078 -44.094 -7.367 1 96.62 256 ASP B CA 1
ATOM 6681 C C . ASP B 1 256 ? 17.719 -44.719 -7.156 1 96.62 256 ASP B C 1
ATOM 6683 O O . ASP B 1 256 ? 17.562 -45.656 -6.348 1 96.62 256 ASP B O 1
ATOM 6687 N N . TRP B 1 257 ? 16.734 -44.156 -7.863 1 96.94 257 TRP B N 1
ATOM 6688 C CA . TRP B 1 257 ? 15.359 -44.656 -7.746 1 96.94 257 TRP B CA 1
ATOM 6689 C C . TRP B 1 257 ? 15 -45.562 -8.906 1 96.94 257 TRP B C 1
ATOM 6691 O O . TRP B 1 257 ? 13.836 -45.938 -9.086 1 96.94 257 TRP B O 1
ATOM 6701 N N . GLN B 1 258 ? 15.914 -46.031 -9.758 1 95.12 258 GLN B N 1
ATOM 6702 C CA . GLN B 1 258 ? 15.656 -46.781 -10.984 1 95.12 258 GLN B CA 1
ATOM 6703 C C . GLN B 1 258 ? 14.938 -48.094 -10.688 1 95.12 258 GLN B C 1
ATOM 6705 O O . GLN B 1 258 ? 14.047 -48.5 -11.438 1 95.12 258 GLN B O 1
ATOM 6710 N N . ASP B 1 259 ? 15.328 -48.656 -9.602 1 94.12 259 ASP B N 1
ATOM 6711 C CA . ASP B 1 259 ? 14.82 -50 -9.289 1 94.12 259 ASP B CA 1
ATOM 6712 C C . ASP B 1 259 ? 13.383 -49.906 -8.773 1 94.12 259 ASP B C 1
ATOM 6714 O O . ASP B 1 259 ? 12.68 -50.938 -8.75 1 94.12 259 ASP B O 1
ATOM 6718 N N . ILE B 1 260 ? 12.898 -48.781 -8.469 1 95.62 260 ILE B N 1
ATOM 6719 C CA . ILE B 1 260 ? 11.57 -48.719 -7.867 1 95.62 260 ILE B CA 1
ATOM 6720 C C . ILE B 1 260 ? 10.672 -47.781 -8.688 1 95.62 260 ILE B C 1
ATOM 6722 O O . ILE B 1 260 ? 9.453 -47.75 -8.469 1 95.62 260 ILE B O 1
ATOM 6726 N N . ALA B 1 261 ? 11.148 -47.125 -9.664 1 96.19 261 ALA B N 1
ATOM 6727 C CA . ALA B 1 261 ? 10.5 -46 -10.352 1 96.19 261 ALA B CA 1
ATOM 6728 C C . ALA B 1 261 ? 9.219 -46.469 -11.039 1 96.19 261 ALA B C 1
ATOM 6730 O O . ALA B 1 261 ? 8.305 -45.656 -11.258 1 96.19 261 ALA B O 1
ATOM 6731 N N . ASP B 1 262 ? 9.117 -47.688 -11.344 1 96.19 262 ASP B N 1
ATOM 6732 C CA . ASP B 1 262 ? 8.031 -48.125 -12.211 1 96.19 262 ASP B CA 1
ATOM 6733 C C . ASP B 1 262 ? 7.082 -49.062 -11.469 1 96.19 262 ASP B C 1
ATOM 6735 O O . ASP B 1 262 ? 6.195 -49.688 -12.07 1 96.19 262 ASP B O 1
ATOM 6739 N N . PHE B 1 263 ? 7.281 -49.219 -10.172 1 96.31 263 PHE B N 1
ATOM 6740 C CA . PHE B 1 263 ? 6.348 -50 -9.359 1 96.31 263 PHE B CA 1
ATOM 6741 C C . PHE B 1 263 ? 5.152 -49.156 -8.953 1 96.31 263 PHE B C 1
ATOM 6743 O O . PHE B 1 263 ? 5.27 -47.938 -8.82 1 96.31 263 PHE B O 1
ATOM 6750 N N . PRO B 1 264 ? 4.035 -49.781 -8.797 1 95.44 264 PRO B N 1
ATOM 6751 C CA . PRO B 1 264 ? 2.883 -49.031 -8.297 1 95.44 264 PRO B CA 1
ATOM 6752 C C . PRO B 1 264 ? 3.135 -48.406 -6.926 1 95.44 264 PRO B C 1
ATOM 6754 O O . PRO B 1 264 ? 3.834 -49 -6.098 1 95.44 264 PRO B O 1
ATOM 6757 N N . LEU B 1 265 ? 2.512 -47.25 -6.762 1 94.38 265 LEU B N 1
ATOM 6758 C CA . LEU B 1 265 ? 2.676 -46.531 -5.504 1 94.38 265 LEU B CA 1
ATOM 6759 C C . LEU B 1 265 ? 1.385 -46.531 -4.695 1 94.38 265 LEU B C 1
ATOM 6761 O O . LEU B 1 265 ? 0.289 -46.531 -5.262 1 94.38 265 LEU B O 1
ATOM 6765 N N . ILE B 1 266 ? 1.588 -46.562 -3.402 1 91.31 266 ILE B N 1
ATOM 6766 C CA . ILE B 1 266 ? 0.494 -46.344 -2.463 1 91.31 266 ILE B CA 1
ATOM 6767 C C . ILE B 1 266 ? 0.804 -45.125 -1.593 1 91.31 266 ILE B C 1
ATOM 6769 O O . ILE B 1 266 ? 1.94 -44.938 -1.151 1 91.31 266 ILE B O 1
ATOM 6773 N N . ILE B 1 267 ? -0.132 -44.281 -1.521 1 87.5 267 ILE B N 1
ATOM 6774 C CA . ILE B 1 267 ? -0.011 -43.125 -0.61 1 87.5 267 ILE B CA 1
ATOM 6775 C C . ILE B 1 267 ? -0.465 -43.562 0.789 1 87.5 267 ILE B C 1
ATOM 6777 O O . ILE B 1 267 ? -1.605 -43.969 0.976 1 87.5 267 ILE B O 1
ATOM 6781 N N . ASP B 1 268 ? 0.478 -43.531 1.705 1 82.88 268 ASP B N 1
ATOM 6782 C CA . ASP B 1 268 ? 0.234 -43.906 3.094 1 82.88 268 ASP B CA 1
ATOM 6783 C C . ASP B 1 268 ? -0.109 -42.688 3.941 1 82.88 268 ASP B C 1
ATOM 6785 O O . ASP B 1 268 ? 0.785 -41.969 4.422 1 82.88 268 ASP B O 1
ATOM 6789 N N . GLY B 1 269 ? -1.389 -42.438 4.125 1 71.88 269 GLY B N 1
ATOM 6790 C CA . GLY B 1 269 ? -1.852 -41.25 4.852 1 71.88 269 GLY B CA 1
ATOM 6791 C C . GLY B 1 269 ? -2.809 -40.406 4.055 1 71.88 269 GLY B C 1
ATOM 6792 O O . GLY B 1 269 ? -3.396 -40.844 3.07 1 71.88 269 GLY B O 1
ATOM 6793 N N . PRO B 1 270 ? -2.93 -39.094 4.543 1 72.19 270 PRO B N 1
ATOM 6794 C CA . PRO B 1 270 ? -3.826 -38.188 3.809 1 72.19 270 PRO B CA 1
ATOM 6795 C C . PRO B 1 270 ? -3.291 -37.812 2.428 1 72.19 270 PRO B C 1
ATOM 6797 O O . PRO B 1 270 ? -2.104 -37.531 2.283 1 72.19 270 PRO B O 1
ATOM 6800 N N . THR B 1 271 ? -4.105 -38.062 1.436 1 70.69 271 THR B N 1
ATOM 6801 C CA . THR B 1 271 ? -3.719 -37.688 0.081 1 70.69 271 THR B CA 1
ATOM 6802 C C . THR B 1 271 ? -3.695 -36.156 -0.073 1 70.69 271 THR B C 1
ATOM 6804 O O . THR B 1 271 ? -4.66 -35.5 0.281 1 70.69 271 THR B O 1
ATOM 6807 N N . PRO B 1 272 ? -2.555 -35.719 -0.513 1 76.5 272 PRO B N 1
ATOM 6808 C CA . PRO B 1 272 ? -2.553 -34.281 -0.798 1 76.5 272 PRO B CA 1
ATOM 6809 C C . PRO B 1 272 ? -3.551 -33.906 -1.886 1 76.5 272 PRO B C 1
ATOM 6811 O O . PRO B 1 272 ? -3.971 -34.75 -2.676 1 76.5 272 PRO B O 1
ATOM 6814 N N . THR B 1 273 ? -3.973 -32.719 -1.735 1 74.69 273 THR B N 1
ATOM 6815 C CA . THR B 1 273 ? -4.887 -32.219 -2.76 1 74.69 273 THR B CA 1
ATOM 6816 C C . THR B 1 273 ? -4.176 -32.094 -4.105 1 74.69 273 THR B C 1
ATOM 6818 O O . THR B 1 273 ? -3.199 -31.359 -4.23 1 74.69 273 THR B O 1
ATOM 6821 N N . ILE B 1 274 ? -4.621 -32.906 -5.02 1 84.5 274 ILE B N 1
ATOM 6822 C CA . ILE B 1 274 ? -4.121 -32.844 -6.391 1 84.5 274 ILE B CA 1
ATOM 6823 C C . ILE B 1 274 ? -5.238 -32.406 -7.324 1 84.5 274 ILE B C 1
ATOM 6825 O O . ILE B 1 274 ? -6.152 -33.156 -7.633 1 84.5 274 ILE B O 1
ATOM 6829 N N . GLU B 1 275 ? -5.094 -31.203 -7.777 1 83.25 275 GLU B N 1
ATOM 6830 C CA . GLU B 1 275 ? -6.094 -30.688 -8.711 1 83.25 275 GLU B CA 1
ATOM 6831 C C . GLU B 1 275 ? -6.117 -31.5 -10 1 83.25 275 GLU B C 1
ATOM 6833 O O . GLU B 1 275 ? -5.07 -31.781 -10.586 1 83.25 275 GLU B O 1
ATOM 6838 N N . GLY B 1 276 ? -7.359 -31.938 -10.422 1 88.69 276 GLY B N 1
ATOM 6839 C CA . GLY B 1 276 ? -7.523 -32.75 -11.617 1 88.69 276 GLY B CA 1
ATOM 6840 C C . GLY B 1 276 ? -7.383 -34.219 -11.359 1 88.69 276 GLY B C 1
ATOM 6841 O O . GLY B 1 276 ? -7.551 -35.031 -12.273 1 88.69 276 GLY B O 1
ATOM 6842 N N . GLY B 1 277 ? -6.984 -34.562 -10.133 1 90.06 277 GLY B N 1
ATOM 6843 C CA . GLY B 1 277 ? -6.902 -35.938 -9.766 1 90.06 277 GLY B CA 1
ATOM 6844 C C . GLY B 1 277 ? -5.586 -36.594 -10.156 1 90.06 277 GLY B C 1
ATOM 6845 O O . GLY B 1 277 ? -4.832 -36.031 -10.961 1 90.06 277 GLY B O 1
ATOM 6846 N N . LEU B 1 278 ? -5.348 -37.812 -9.641 1 92.31 278 LEU B N 1
ATOM 6847 C CA . LEU B 1 278 ? -4.145 -38.594 -9.938 1 92.31 278 LEU B CA 1
ATOM 6848 C C . LEU B 1 278 ? -4.281 -39.344 -11.266 1 92.31 278 LEU B C 1
ATOM 6850 O O . LEU B 1 278 ? -5.395 -39.688 -11.664 1 92.31 278 LEU B O 1
ATOM 6854 N N . VAL B 1 279 ? -3.18 -39.594 -11.906 1 94.94 279 VAL B N 1
ATOM 6855 C CA . VAL B 1 279 ? -3.18 -40.469 -13.055 1 94.94 279 VAL B CA 1
ATOM 6856 C C . VAL B 1 279 ? -3.436 -41.906 -12.594 1 94.94 279 VAL B C 1
ATOM 6858 O O . VAL B 1 279 ? -3.174 -42.25 -11.438 1 94.94 279 VAL B O 1
ATOM 6861 N N . LYS B 1 280 ? -4.078 -42.781 -13.359 1 89.69 280 LYS B N 1
ATOM 6862 C CA . LYS B 1 280 ? -4.406 -44.156 -12.992 1 89.69 280 LYS B CA 1
ATOM 6863 C C . LYS B 1 280 ? -3.141 -44.969 -12.75 1 89.69 280 LYS B C 1
ATOM 6865 O O . LYS B 1 280 ? -3.051 -45.719 -11.758 1 89.69 280 LYS B O 1
ATOM 6870 N N . LYS B 1 281 ? -2.193 -45.062 -13.562 1 88.38 281 LYS B N 1
ATOM 6871 C CA . LYS B 1 281 ? -0.932 -45.781 -13.367 1 88.38 281 LYS B CA 1
ATOM 6872 C C . LYS B 1 281 ? 0.061 -44.938 -12.578 1 88.38 281 LYS B C 1
ATOM 6874 O O . LYS B 1 281 ? 1.029 -44.406 -13.148 1 88.38 281 LYS B O 1
ATOM 6879 N N . LEU B 1 282 ? -0.253 -45.062 -11.188 1 93.75 282 LEU B N 1
ATOM 6880 C CA . LEU B 1 282 ? 0.583 -44.219 -10.344 1 93.75 282 LEU B CA 1
ATOM 6881 C C . LEU B 1 282 ? 1.867 -44.938 -9.953 1 93.75 282 LEU B C 1
ATOM 6883 O O . LEU B 1 282 ? 1.83 -45.938 -9.219 1 93.75 282 LEU B O 1
ATOM 6887 N N . THR B 1 283 ? 2.936 -44.625 -10.5 1 96.44 283 THR B N 1
ATOM 6888 C CA . THR B 1 283 ? 4.297 -45 -10.156 1 96.44 283 THR B CA 1
ATOM 6889 C C . THR B 1 283 ? 5.117 -43.781 -9.727 1 96.44 283 THR B C 1
ATOM 6891 O O . THR B 1 283 ? 4.633 -42.656 -9.781 1 96.44 283 THR B O 1
ATOM 6894 N N . LEU B 1 284 ? 6.32 -44.062 -9.234 1 96.69 284 LEU B N 1
ATOM 6895 C CA . LEU B 1 284 ? 7.172 -42.938 -8.906 1 96.69 284 LEU B CA 1
ATOM 6896 C C . LEU B 1 284 ? 7.43 -42.062 -10.133 1 96.69 284 LEU B C 1
ATOM 6898 O O . LEU B 1 284 ? 7.391 -40.844 -10.055 1 96.69 284 LEU B O 1
ATOM 6902 N N . ARG B 1 285 ? 7.668 -42.688 -11.242 1 97 285 ARG B N 1
ATOM 6903 C CA . ARG B 1 285 ? 7.922 -41.969 -12.5 1 97 285 ARG B CA 1
ATOM 6904 C C . ARG B 1 285 ? 6.723 -41.156 -12.914 1 97 285 ARG B C 1
ATOM 6906 O O . ARG B 1 285 ? 6.867 -39.969 -13.242 1 97 285 ARG B O 1
ATOM 6913 N N . SER B 1 286 ? 5.578 -41.75 -12.875 1 97.25 286 SER B N 1
ATOM 6914 C CA . SER B 1 286 ? 4.391 -41 -13.289 1 97.25 286 SER B CA 1
ATOM 6915 C C . SER B 1 286 ? 4.035 -39.906 -12.289 1 97.25 286 SER B C 1
ATOM 6917 O O . SER B 1 286 ? 3.535 -38.844 -12.664 1 97.25 286 SER B O 1
ATOM 6919 N N . LEU B 1 287 ? 4.266 -40.156 -11.047 1 96.56 287 LEU B N 1
ATOM 6920 C CA . LEU B 1 287 ? 4.047 -39.156 -10.023 1 96.56 287 LEU B CA 1
ATOM 6921 C C . LEU B 1 287 ? 4.941 -37.938 -10.258 1 96.56 287 LEU B C 1
ATOM 6923 O O . LEU B 1 287 ? 4.469 -36.781 -10.242 1 96.56 287 LEU B O 1
ATOM 6927 N N . LEU B 1 288 ? 6.211 -38.156 -10.492 1 97.69 288 LEU B N 1
ATOM 6928 C CA . LEU B 1 288 ? 7.18 -37.094 -10.75 1 97.69 288 LEU B CA 1
ATOM 6929 C C . LEU B 1 288 ? 6.855 -36.375 -12.047 1 97.69 288 LEU B C 1
ATOM 6931 O O . LEU B 1 288 ? 7.035 -35.156 -12.148 1 97.69 288 LEU B O 1
ATOM 6935 N N . THR B 1 289 ? 6.34 -37.031 -12.977 1 97.94 289 THR B N 1
ATOM 6936 C CA . THR B 1 289 ? 6.102 -36.5 -14.305 1 97.94 289 THR B CA 1
ATOM 6937 C C . THR B 1 289 ? 4.863 -35.594 -14.312 1 97.94 289 THR B C 1
ATOM 6939 O O . THR B 1 289 ? 4.891 -34.5 -14.867 1 97.94 289 THR B O 1
ATOM 6942 N N . HIS B 1 290 ? 3.857 -36.094 -13.617 1 97.25 290 HIS B N 1
ATOM 6943 C CA . HIS B 1 290 ? 2.564 -35.438 -13.852 1 97.25 290 HIS B CA 1
ATOM 6944 C C . HIS B 1 290 ? 2.121 -34.656 -12.633 1 97.25 290 HIS B C 1
ATOM 6946 O O . HIS B 1 290 ? 1.236 -33.781 -12.734 1 97.25 290 HIS B O 1
ATOM 6952 N N . HIS B 1 291 ? 2.762 -34.906 -11.469 1 95.69 291 HIS B N 1
ATOM 6953 C CA . HIS B 1 291 ? 2.078 -34.375 -10.297 1 95.69 291 HIS B CA 1
ATOM 6954 C C . HIS B 1 291 ? 3.037 -33.562 -9.414 1 95.69 291 HIS B C 1
ATOM 6956 O O . HIS B 1 291 ? 2.607 -32.719 -8.633 1 95.69 291 HIS B O 1
ATOM 6962 N N . LEU B 1 292 ? 4.32 -33.781 -9.523 1 96.62 292 LEU B N 1
ATOM 6963 C CA . LEU B 1 292 ? 5.25 -33.125 -8.625 1 96.62 292 LEU B CA 1
ATOM 6964 C C . LEU B 1 292 ? 6.051 -32.031 -9.367 1 96.62 292 LEU B C 1
ATOM 6966 O O . LEU B 1 292 ? 6.566 -32.312 -10.461 1 96.62 292 LEU B O 1
ATOM 6970 N N . ASP B 1 293 ? 6.109 -30.906 -8.812 1 96.38 293 ASP B N 1
ATOM 6971 C CA . ASP B 1 293 ? 6.762 -29.766 -9.453 1 96.38 293 ASP B CA 1
ATOM 6972 C C . ASP B 1 293 ? 8.25 -29.734 -9.117 1 96.38 293 ASP B C 1
ATOM 6974 O O . ASP B 1 293 ? 8.688 -28.906 -8.312 1 96.38 293 ASP B O 1
ATOM 6978 N N . ILE B 1 294 ? 9.055 -30.5 -9.828 1 98 294 ILE B N 1
ATOM 6979 C CA . ILE B 1 294 ? 10.484 -30.625 -9.555 1 98 294 ILE B CA 1
ATOM 6980 C C . ILE B 1 294 ? 11.211 -29.375 -10.062 1 98 294 ILE B C 1
ATOM 6982 O O . ILE B 1 294 ? 12.383 -29.156 -9.742 1 98 294 ILE B O 1
ATOM 6986 N N . MET B 1 295 ? 10.453 -28.516 -10.75 1 96.25 295 MET B N 1
ATOM 6987 C CA . MET B 1 295 ? 11.062 -27.328 -11.344 1 96.25 295 MET B CA 1
ATOM 6988 C C . MET B 1 295 ? 10.781 -26.094 -10.5 1 96.25 295 MET B C 1
ATOM 6990 O O . MET B 1 295 ? 11.312 -25.016 -10.773 1 96.25 295 MET B O 1
ATOM 6994 N N . SER B 1 296 ? 10.062 -26.203 -9.461 1 94.75 296 SER B N 1
ATOM 6995 C CA . SER B 1 296 ? 9.773 -25.062 -8.602 1 94.75 296 SER B CA 1
ATOM 6996 C C . SER B 1 296 ? 10.992 -24.656 -7.785 1 94.75 296 SER B C 1
ATOM 6998 O O . SER B 1 296 ? 11.914 -25.453 -7.602 1 94.75 296 SER B O 1
ATOM 7000 N N . ILE B 1 297 ? 10.992 -23.438 -7.395 1 92.94 297 ILE B N 1
ATOM 7001 C CA . ILE B 1 297 ? 12.062 -22.938 -6.531 1 92.94 297 ILE B CA 1
ATOM 7002 C C . ILE B 1 297 ? 11.914 -23.531 -5.133 1 92.94 297 ILE B C 1
ATOM 7004 O O . ILE B 1 297 ? 10.836 -23.5 -4.547 1 92.94 297 ILE B O 1
ATOM 7008 N N . PRO B 1 298 ? 12.953 -24.172 -4.637 1 95.19 298 PRO B N 1
ATOM 7009 C CA . PRO B 1 298 ? 12.859 -24.719 -3.283 1 95.19 298 PRO B CA 1
ATOM 7010 C C . PRO B 1 298 ? 12.664 -23.641 -2.219 1 95.19 298 PRO B C 1
ATOM 7012 O O . PRO B 1 298 ? 13.328 -22.609 -2.256 1 95.19 298 PRO B O 1
ATOM 7015 N N . ARG B 1 299 ? 11.766 -23.891 -1.388 1 91.06 299 ARG B N 1
ATOM 7016 C CA . ARG B 1 299 ? 11.461 -22.969 -0.304 1 91.06 299 ARG B CA 1
ATOM 7017 C C . ARG B 1 299 ? 12 -23.484 1.027 1 91.06 299 ARG B C 1
ATOM 7019 O O . ARG B 1 299 ? 12.695 -24.5 1.07 1 91.06 299 ARG B O 1
ATOM 7026 N N . ARG B 1 300 ? 11.75 -22.75 2.049 1 89.31 300 ARG B N 1
ATOM 7027 C CA . ARG B 1 300 ? 12.258 -23.109 3.365 1 89.31 300 ARG B CA 1
ATOM 7028 C C . ARG B 1 300 ? 11.773 -24.5 3.771 1 89.31 300 ARG B C 1
ATOM 7030 O O . ARG B 1 300 ? 12.516 -25.281 4.383 1 89.31 300 ARG B O 1
ATOM 7037 N N . SER B 1 301 ? 10.586 -24.797 3.43 1 89.62 301 SER B N 1
ATOM 7038 C CA . SER B 1 301 ? 10.008 -26.094 3.773 1 89.62 301 SER B CA 1
ATOM 7039 C C . SER B 1 301 ? 10.812 -27.234 3.168 1 89.62 301 SER B C 1
ATOM 7041 O O . SER B 1 301 ? 10.969 -28.297 3.783 1 89.62 301 SER B O 1
ATOM 7043 N N . PHE B 1 302 ? 11.352 -27.062 1.967 1 94.56 302 PHE B N 1
ATOM 7044 C CA . PHE B 1 302 ? 12.203 -28.047 1.312 1 94.56 302 PHE B CA 1
ATOM 7045 C C . PHE B 1 302 ? 13.461 -28.312 2.135 1 94.56 302 PHE B C 1
ATOM 7047 O O . PHE B 1 302 ? 13.789 -29.469 2.416 1 94.56 302 PHE B O 1
ATOM 7054 N N . PHE B 1 303 ? 14.023 -27.312 2.646 1 94.94 303 PHE B N 1
ATOM 7055 C CA . PHE B 1 303 ? 15.312 -27.406 3.318 1 94.94 303 PHE B CA 1
ATOM 7056 C C . PHE B 1 303 ? 15.148 -27.922 4.746 1 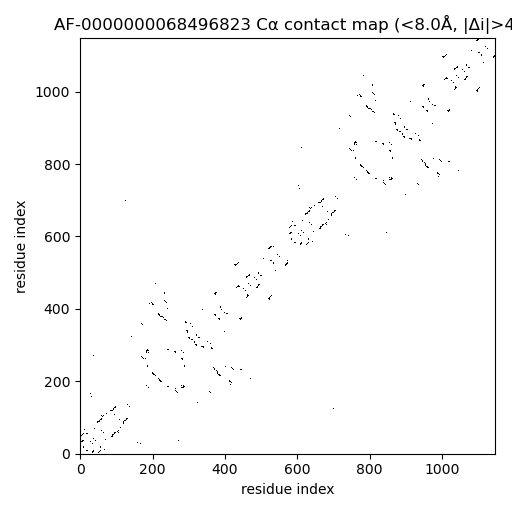94.94 303 PHE B C 1
ATOM 7058 O O . PHE B 1 303 ? 16.047 -28.562 5.293 1 94.94 303 PHE B O 1
ATOM 7065 N N . MET B 1 304 ? 13.992 -27.625 5.281 1 92.06 304 MET B N 1
ATOM 7066 C CA . MET B 1 304 ? 13.688 -28.109 6.625 1 92.06 304 MET B CA 1
ATOM 7067 C C . MET B 1 304 ? 13.742 -29.641 6.68 1 92.06 304 MET B C 1
ATOM 7069 O O . MET B 1 304 ? 13.992 -30.219 7.738 1 92.06 304 MET B O 1
ATOM 7073 N N . ILE B 1 305 ? 13.57 -30.281 5.562 1 94.94 305 ILE B N 1
ATOM 7074 C CA . ILE B 1 305 ? 13.523 -31.734 5.531 1 94.94 305 ILE B CA 1
ATOM 7075 C C . ILE B 1 305 ? 14.773 -32.281 4.836 1 94.94 305 ILE B C 1
ATOM 7077 O O . ILE B 1 305 ? 15.383 -33.25 5.305 1 94.94 305 ILE B O 1
ATOM 7081 N N . ALA B 1 306 ? 15.234 -31.672 3.836 1 97.06 306 ALA B N 1
ATOM 7082 C CA . ALA B 1 306 ? 16.281 -32.156 2.945 1 97.06 306 ALA B CA 1
ATOM 7083 C C . ALA B 1 306 ? 17.594 -32.375 3.703 1 97.06 306 ALA B C 1
ATOM 7085 O O . ALA B 1 306 ? 18.344 -33.281 3.406 1 97.06 306 ALA B O 1
ATOM 7086 N N . HIS B 1 307 ? 17.828 -31.5 4.656 1 96.31 307 HIS B N 1
ATOM 7087 C CA . HIS B 1 307 ? 19.125 -31.578 5.328 1 96.31 307 HIS B CA 1
ATOM 7088 C C . HIS B 1 307 ? 19.297 -32.906 6.059 1 96.31 307 HIS B C 1
ATOM 7090 O O . HIS B 1 307 ? 20.422 -33.375 6.254 1 96.31 307 HIS B O 1
ATOM 7096 N N . HIS B 1 308 ? 18.219 -33.531 6.391 1 96.69 308 HIS B N 1
ATOM 7097 C CA . HIS B 1 308 ? 18.281 -34.812 7.105 1 96.69 308 HIS B CA 1
ATOM 7098 C C . HIS B 1 308 ? 18.812 -35.938 6.215 1 96.69 308 HIS B C 1
ATOM 7100 O O . HIS B 1 308 ? 19.203 -36.969 6.707 1 96.69 308 HIS B O 1
ATOM 7106 N N . PHE B 1 309 ? 18.797 -35.719 4.93 1 97.5 309 PHE B N 1
ATOM 7107 C CA . PHE B 1 309 ? 19.047 -36.812 4.016 1 97.5 309 PHE B CA 1
ATOM 7108 C C . PHE B 1 309 ? 20.422 -36.688 3.357 1 97.5 309 PHE B C 1
ATOM 7110 O O . PHE B 1 309 ? 20.75 -37.438 2.434 1 97.5 309 PHE B O 1
ATOM 7117 N N . SER B 1 310 ? 21.125 -35.719 3.74 1 96.62 310 SER B N 1
ATOM 7118 C CA . SER B 1 310 ? 22.5 -35.562 3.244 1 96.62 310 SER B CA 1
ATOM 7119 C C . SER B 1 310 ? 23.5 -36.281 4.148 1 96.62 310 SER B C 1
ATOM 7121 O O . SER B 1 310 ? 23.422 -36.156 5.375 1 96.62 310 SER B O 1
ATOM 7123 N N . THR B 1 311 ? 24.469 -36.969 3.531 1 95.5 311 THR B N 1
ATOM 7124 C CA . THR B 1 311 ? 25.453 -37.688 4.312 1 95.5 311 THR B CA 1
ATOM 7125 C C . THR B 1 311 ? 26.719 -36.875 4.48 1 95.5 311 THR B C 1
ATOM 7127 O O . THR B 1 311 ? 27.531 -37.156 5.371 1 95.5 311 THR B O 1
ATOM 7130 N N . ASP B 1 312 ? 26.953 -35.938 3.623 1 96.31 312 ASP B N 1
ATOM 7131 C CA . ASP B 1 312 ? 28.094 -35.031 3.76 1 96.31 312 ASP B CA 1
ATOM 7132 C C . ASP B 1 312 ? 27.797 -33.938 4.781 1 96.31 312 ASP B C 1
ATOM 7134 O O . ASP B 1 312 ? 26.781 -33.25 4.691 1 96.31 312 ASP B O 1
ATOM 7138 N N . GLU B 1 313 ? 28.719 -33.75 5.711 1 94.88 313 GLU B N 1
ATOM 7139 C CA . GLU B 1 313 ? 28.5 -32.844 6.828 1 94.88 313 GLU B CA 1
ATOM 7140 C C . GLU B 1 313 ? 28.391 -31.391 6.348 1 94.88 313 GLU B C 1
ATOM 7142 O O . GLU B 1 313 ? 27.562 -30.625 6.84 1 94.88 313 GLU B O 1
ATOM 7147 N N . ARG B 1 314 ? 29.25 -31.016 5.449 1 93.81 314 ARG B N 1
ATOM 7148 C CA . ARG B 1 314 ? 29.25 -29.641 4.93 1 93.81 314 ARG B CA 1
ATOM 7149 C C . ARG B 1 314 ? 27.953 -29.344 4.18 1 93.81 314 ARG B C 1
ATOM 7151 O O . ARG B 1 314 ? 27.375 -28.266 4.32 1 93.81 314 ARG B O 1
ATOM 7158 N N . GLU B 1 315 ? 27.531 -30.297 3.451 1 96.5 315 GLU B N 1
ATOM 7159 C CA . GLU B 1 315 ? 26.281 -30.156 2.709 1 96.5 315 GLU B CA 1
ATOM 7160 C C . GLU B 1 315 ? 25.078 -30.094 3.65 1 96.5 315 GLU B C 1
ATOM 7162 O O . GLU B 1 315 ? 24.172 -29.266 3.461 1 96.5 315 GLU B O 1
ATOM 7167 N N . ARG B 1 316 ? 25.141 -30.953 4.566 1 95.94 316 ARG B N 1
ATOM 7168 C CA . ARG B 1 316 ? 24.062 -31.016 5.551 1 95.94 316 ARG B CA 1
ATOM 7169 C C . ARG B 1 316 ? 23.922 -29.672 6.27 1 95.94 316 ARG B C 1
ATOM 7171 O O . ARG B 1 316 ? 22.812 -29.172 6.457 1 95.94 316 ARG B O 1
ATOM 7178 N N . GLU B 1 317 ? 24.984 -29.125 6.645 1 95.44 317 GLU B N 1
ATOM 7179 C CA . GLU B 1 317 ? 24.984 -27.844 7.348 1 95.44 317 GLU B CA 1
ATOM 7180 C C . GLU B 1 317 ? 24.453 -26.719 6.461 1 95.44 317 GLU B C 1
ATOM 7182 O O . GLU B 1 317 ? 23.703 -25.859 6.926 1 95.44 317 GLU B O 1
ATOM 7187 N N . LYS B 1 318 ? 24.891 -26.75 5.262 1 95.88 318 LYS B N 1
ATOM 7188 C CA . LYS B 1 318 ? 24.438 -25.719 4.324 1 95.88 318 LYS B CA 1
ATOM 7189 C C . LYS B 1 318 ? 22.938 -25.828 4.09 1 95.88 318 LYS B C 1
ATOM 7191 O O . LYS B 1 318 ? 22.234 -24.812 4.07 1 95.88 318 LYS B O 1
ATOM 7196 N N . LEU B 1 319 ? 22.5 -27.031 3.875 1 96.56 319 LEU B N 1
ATOM 7197 C CA . LEU B 1 319 ? 21.062 -27.266 3.701 1 96.56 319 LEU B CA 1
ATOM 7198 C C . LEU B 1 319 ? 20.281 -26.797 4.93 1 96.56 319 LEU B C 1
ATOM 7200 O O . LEU B 1 319 ? 19.219 -26.188 4.805 1 96.56 319 LEU B O 1
ATOM 7204 N N . TYR B 1 320 ? 20.797 -27.078 6.027 1 94.81 320 TYR B N 1
ATOM 7205 C CA . TYR B 1 320 ? 20.156 -26.672 7.277 1 94.81 320 TYR B CA 1
ATOM 7206 C C . TYR B 1 320 ? 20.125 -25.156 7.406 1 94.81 320 TYR B C 1
ATOM 7208 O O . TYR B 1 320 ? 19.141 -24.578 7.867 1 94.81 320 TYR B O 1
ATOM 7216 N N . GLU B 1 321 ? 21.141 -24.516 7.027 1 94 321 GLU B N 1
ATOM 7217 C CA . GLU B 1 321 ? 21.219 -23.062 7.078 1 94 321 GLU B CA 1
ATOM 7218 C C . GLU B 1 321 ? 20.078 -22.422 6.293 1 94 321 GLU B C 1
ATOM 7220 O O . GLU B 1 321 ? 19.531 -21.406 6.719 1 94 321 GLU B O 1
ATOM 7225 N N . PHE B 1 322 ? 19.75 -23 5.176 1 93.75 322 PHE B N 1
ATOM 7226 C CA . PHE B 1 322 ? 18.703 -22.453 4.316 1 93.75 322 PHE B CA 1
ATOM 7227 C C . PHE B 1 322 ? 17.328 -22.609 4.961 1 93.75 322 PHE B C 1
ATOM 7229 O O . PHE B 1 322 ? 16.375 -21.953 4.551 1 93.75 322 PHE B O 1
ATOM 7236 N N . SER B 1 323 ? 17.234 -23.438 5.969 1 91 323 SER B N 1
ATOM 7237 C CA . SER B 1 323 ? 15.953 -23.688 6.633 1 91 323 SER B CA 1
ATOM 7238 C C . SER B 1 323 ? 15.695 -22.656 7.734 1 91 323 SER B C 1
ATOM 7240 O O . SER B 1 323 ? 14.57 -22.531 8.219 1 91 323 SER B O 1
ATOM 7242 N N . LEU B 1 324 ? 16.688 -21.906 8.07 1 86.06 324 LEU B N 1
ATOM 7243 C CA . LEU B 1 324 ? 16.594 -21 9.203 1 86.06 324 LEU B CA 1
ATOM 7244 C C . LEU B 1 324 ? 16.016 -19.656 8.773 1 86.06 324 LEU B C 1
ATOM 7246 O O . LEU B 1 324 ? 16.375 -19.125 7.719 1 86.06 324 LEU B O 1
ATOM 7250 N N . ILE B 1 325 ? 15.188 -19.094 9.555 1 76.56 325 ILE B N 1
ATOM 7251 C CA . ILE B 1 325 ? 14.508 -17.844 9.281 1 76.56 325 ILE B CA 1
ATOM 7252 C C . ILE B 1 325 ? 15.531 -16.703 9.234 1 76.56 325 ILE B C 1
ATOM 7254 O O . ILE B 1 325 ? 15.359 -15.734 8.492 1 76.56 325 ILE B O 1
ATOM 7258 N N . ASP B 1 326 ? 16.531 -16.812 10.031 1 75.94 326 ASP B N 1
ATOM 7259 C CA . ASP B 1 326 ? 17.578 -15.781 10.117 1 75.94 326 ASP B CA 1
ATOM 7260 C C . ASP B 1 326 ? 18.391 -15.727 8.836 1 75.94 326 ASP B C 1
ATOM 7262 O O . ASP B 1 326 ? 19.125 -14.758 8.602 1 75.94 326 ASP B O 1
ATOM 7266 N N . ASN B 1 327 ? 18.234 -16.719 7.961 1 82.94 327 ASN B N 1
ATOM 7267 C CA . ASN B 1 327 ? 19.047 -16.797 6.746 1 82.94 327 ASN B CA 1
ATOM 7268 C C . ASN B 1 327 ? 18.172 -16.656 5.492 1 82.94 327 ASN B C 1
ATOM 7270 O O . ASN B 1 327 ? 18.422 -17.328 4.488 1 82.94 327 ASN B O 1
ATOM 7274 N N . ILE B 1 328 ? 17.203 -15.875 5.566 1 80.38 328 ILE B N 1
ATOM 7275 C CA . ILE B 1 328 ? 16.266 -15.703 4.457 1 80.38 328 ILE B CA 1
ATOM 7276 C C . ILE B 1 328 ? 16.984 -15.078 3.268 1 80.38 328 ILE B C 1
ATOM 7278 O O . ILE B 1 328 ? 16.688 -15.383 2.113 1 80.38 328 ILE B O 1
ATOM 7282 N N . ASP B 1 329 ? 17.969 -14.25 3.555 1 78.62 329 ASP B N 1
ATOM 7283 C CA . ASP B 1 329 ? 18.719 -13.609 2.486 1 78.62 329 ASP B CA 1
ATOM 7284 C C . ASP B 1 329 ? 19.594 -14.617 1.748 1 78.62 329 ASP B C 1
ATOM 7286 O O . ASP B 1 329 ? 19.719 -14.562 0.522 1 78.62 329 ASP B O 1
ATOM 7290 N N . ALA B 1 330 ? 20.172 -15.422 2.521 1 88.62 330 ALA B N 1
ATOM 7291 C CA . ALA B 1 330 ? 21.016 -16.453 1.912 1 88.62 330 ALA B CA 1
ATOM 7292 C C . ALA B 1 330 ? 20.188 -17.375 1.021 1 88.62 330 ALA B C 1
ATOM 7294 O O . ALA B 1 330 ? 20.625 -17.75 -0.064 1 88.62 330 ALA B O 1
ATOM 7295 N N . LEU B 1 331 ? 19.078 -17.75 1.495 1 90.81 331 LEU B N 1
ATOM 7296 C CA . LEU B 1 331 ? 18.188 -18.594 0.705 1 90.81 331 LEU B CA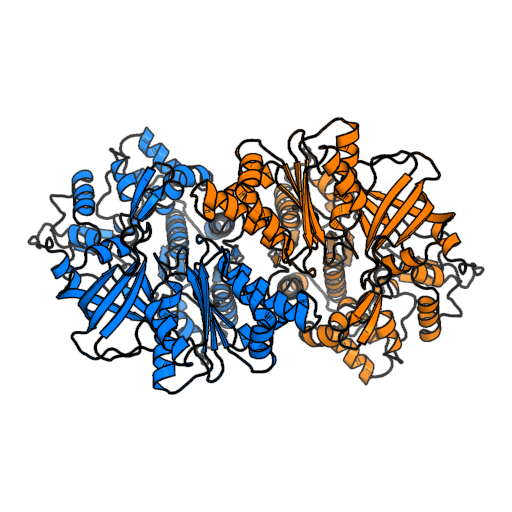 1
ATOM 7297 C C . LEU B 1 331 ? 17.734 -17.859 -0.563 1 90.81 331 LEU B C 1
ATOM 7299 O O . LEU B 1 331 ? 17.703 -18.469 -1.642 1 90.81 331 LEU B O 1
ATOM 7303 N N . TYR B 1 332 ? 17.422 -16.672 -0.443 1 83.75 332 TYR B N 1
ATOM 7304 C CA . TYR B 1 332 ? 17.016 -15.875 -1.601 1 83.75 332 TYR B CA 1
ATOM 7305 C C . TYR B 1 332 ? 18.125 -15.852 -2.652 1 83.75 332 TYR B C 1
ATOM 7307 O O . TYR B 1 332 ? 17.859 -16.062 -3.84 1 83.75 332 TYR B O 1
ATOM 7315 N N . ASP B 1 333 ? 19.344 -15.57 -2.225 1 85.62 333 ASP B N 1
ATOM 7316 C CA . ASP B 1 333 ? 20.484 -15.477 -3.131 1 85.62 333 ASP B CA 1
ATOM 7317 C C . ASP B 1 333 ? 20.75 -16.812 -3.803 1 85.62 333 ASP B C 1
ATOM 7319 O O . ASP B 1 333 ? 21.172 -16.859 -4.961 1 85.62 333 ASP B O 1
ATOM 7323 N N . TYR B 1 334 ? 20.484 -17.844 -3.102 1 92.25 334 TYR B N 1
ATOM 7324 C CA . TYR B 1 334 ? 20.766 -19.172 -3.617 1 92.25 334 TYR B CA 1
ATOM 7325 C C . TYR B 1 334 ? 19.672 -19.625 -4.586 1 92.25 334 TYR B C 1
ATOM 7327 O O . TYR B 1 334 ? 19.984 -20.156 -5.66 1 92.25 334 TYR B O 1
ATOM 7335 N N . ALA B 1 335 ? 18.438 -19.438 -4.156 1 93 335 ALA B N 1
ATOM 7336 C CA . ALA B 1 335 ? 17.344 -20.109 -4.871 1 93 335 ALA B CA 1
ATOM 7337 C C . ALA B 1 335 ? 16.516 -19.094 -5.652 1 93 335 ALA B C 1
ATOM 7339 O O . ALA B 1 335 ? 16.344 -19.234 -6.867 1 93 335 ALA B O 1
ATOM 7340 N N . ASN B 1 336 ? 16.031 -18.062 -5.043 1 85.88 336 ASN B N 1
ATOM 7341 C CA . ASN B 1 336 ? 15.07 -17.141 -5.641 1 85.88 336 ASN B CA 1
ATOM 7342 C C . ASN B 1 336 ? 15.719 -16.281 -6.719 1 85.88 336 ASN B C 1
ATOM 7344 O O . ASN B 1 336 ? 15.211 -16.188 -7.84 1 85.88 336 ASN B O 1
ATOM 7348 N N . ARG B 1 337 ? 16.812 -15.727 -6.414 1 81.5 337 ARG B N 1
ATOM 7349 C CA . ARG B 1 337 ? 17.469 -14.797 -7.328 1 81.5 337 ARG B CA 1
ATOM 7350 C C . ARG B 1 337 ? 17.844 -15.484 -8.633 1 81.5 337 ARG B C 1
ATOM 7352 O O . ARG B 1 337 ? 17.516 -15.008 -9.719 1 81.5 337 ARG B O 1
ATOM 7359 N N . PRO B 1 338 ? 18.469 -16.594 -8.57 1 87.38 338 PRO B N 1
ATOM 7360 C CA . PRO B 1 338 ? 18.812 -17.266 -9.812 1 87.38 338 PRO B CA 1
ATOM 7361 C C . PRO B 1 338 ? 17.672 -18.125 -10.359 1 87.38 338 PRO B C 1
ATOM 7363 O O . PRO B 1 338 ? 17.797 -18.734 -11.414 1 87.38 338 PRO B O 1
ATOM 7366 N N . ARG B 1 339 ? 16.609 -18.312 -9.57 1 90.19 339 ARG B N 1
ATOM 7367 C CA . ARG B 1 339 ? 15.469 -19.156 -9.914 1 90.19 339 ARG B CA 1
ATOM 7368 C C . ARG B 1 339 ? 15.875 -20.625 -10.023 1 90.19 339 ARG B C 1
ATOM 7370 O O . ARG B 1 339 ? 15.562 -21.281 -11.016 1 90.19 339 ARG B O 1
ATOM 7377 N N . ARG B 1 340 ? 16.594 -21.047 -9.016 1 93.69 340 ARG B N 1
ATOM 7378 C CA . ARG B 1 340 ? 17.031 -22.438 -8.969 1 93.69 340 ARG B CA 1
ATOM 7379 C C . ARG B 1 340 ? 15.859 -23.375 -8.688 1 93.69 340 ARG B C 1
ATOM 7381 O O . ARG B 1 340 ? 15.016 -23.078 -7.84 1 93.69 340 ARG B O 1
ATOM 7388 N N . SER B 1 341 ? 15.875 -24.516 -9.398 1 95.81 341 SER B N 1
ATOM 7389 C CA . SER B 1 341 ? 14.789 -25.469 -9.211 1 95.81 341 SER B CA 1
ATOM 7390 C C . SER B 1 341 ? 15.125 -26.484 -8.125 1 95.81 341 SER B C 1
ATOM 7392 O O . SER B 1 341 ? 16.281 -26.609 -7.73 1 95.81 341 SER B O 1
ATOM 7394 N N . ILE B 1 342 ? 14.109 -27.094 -7.66 1 97.5 342 ILE B N 1
ATOM 7395 C CA . ILE B 1 342 ? 14.289 -28.219 -6.73 1 97.5 342 ILE B CA 1
ATOM 7396 C C . ILE B 1 342 ? 15.172 -29.281 -7.367 1 97.5 342 ILE B C 1
ATOM 7398 O O . ILE B 1 342 ? 16.078 -29.812 -6.719 1 97.5 342 ILE B O 1
ATOM 7402 N N . LEU B 1 343 ? 14.961 -29.547 -8.625 1 97.81 343 LEU B N 1
ATOM 7403 C CA . LEU B 1 343 ? 15.781 -30.516 -9.336 1 97.81 343 LEU B CA 1
ATOM 7404 C C . LEU B 1 343 ? 17.25 -30.109 -9.305 1 97.81 343 LEU B C 1
ATOM 7406 O O . LEU B 1 343 ? 18.109 -30.922 -8.945 1 97.81 343 LEU B O 1
ATOM 7410 N N . GLU B 1 344 ? 17.484 -28.891 -9.617 1 96.12 344 GLU B N 1
ATOM 7411 C CA . GLU B 1 344 ? 18.875 -28.406 -9.641 1 96.12 344 GLU B CA 1
ATOM 7412 C C . GLU B 1 344 ? 19.5 -28.469 -8.25 1 96.12 344 GLU B C 1
ATOM 7414 O O . GLU B 1 344 ? 20.688 -28.781 -8.117 1 96.12 344 GLU B O 1
ATOM 7419 N N . THR B 1 345 ? 18.703 -28.125 -7.273 1 97.5 345 THR B N 1
ATOM 7420 C CA . THR B 1 345 ? 19.203 -28.156 -5.898 1 97.5 345 THR B CA 1
ATOM 7421 C C . THR B 1 345 ? 19.578 -29.578 -5.496 1 97.5 345 THR B C 1
ATOM 7423 O O . THR B 1 345 ? 20.656 -29.812 -4.938 1 97.5 345 THR B O 1
ATOM 7426 N N . ILE B 1 346 ? 18.734 -30.5 -5.812 1 97.75 346 ILE B N 1
ATOM 7427 C CA . ILE B 1 346 ? 19 -31.891 -5.477 1 97.75 346 ILE B CA 1
ATOM 7428 C C . ILE B 1 346 ? 20.25 -32.375 -6.195 1 97.75 346 ILE B C 1
ATOM 7430 O O . ILE B 1 346 ? 21.109 -33.031 -5.598 1 97.75 346 ILE B O 1
ATOM 7434 N N . LEU B 1 347 ? 20.375 -32 -7.426 1 96.56 347 LEU B N 1
ATOM 7435 C CA . LEU B 1 347 ? 21.516 -32.438 -8.234 1 96.56 347 LEU B CA 1
ATOM 7436 C C . LEU B 1 347 ? 22.812 -31.797 -7.727 1 96.56 347 LEU B C 1
ATOM 7438 O O . LEU B 1 347 ? 23.891 -32.375 -7.875 1 96.56 347 LEU B O 1
ATOM 7442 N N . GLU B 1 348 ? 22.719 -30.656 -7.188 1 96.19 348 GLU B N 1
ATOM 7443 C CA . GLU B 1 348 ? 23.891 -29.938 -6.715 1 96.19 348 GLU B CA 1
ATOM 7444 C C . GLU B 1 348 ? 24.422 -30.531 -5.414 1 96.19 348 GLU B C 1
ATOM 7446 O O . GLU B 1 348 ? 25.625 -30.531 -5.176 1 96.19 348 GLU B O 1
ATOM 7451 N N . PHE B 1 349 ? 23.547 -30.953 -4.566 1 97.44 349 PHE B N 1
ATOM 7452 C CA . PHE B 1 349 ? 23.953 -31.609 -3.328 1 97.44 349 PHE B CA 1
ATOM 7453 C C . PHE B 1 349 ? 24.094 -33.094 -3.535 1 97.44 349 PHE B C 1
ATOM 7455 O O . PHE B 1 349 ? 23.172 -33.875 -3.246 1 97.44 349 PHE B O 1
ATOM 7462 N N . HIS B 1 350 ? 25.281 -33.531 -3.756 1 94.62 350 HIS B N 1
ATOM 7463 C CA . HIS B 1 350 ? 25.547 -34.875 -4.293 1 94.62 350 HIS B CA 1
ATOM 7464 C C . HIS B 1 350 ? 25.297 -35.938 -3.248 1 94.62 350 HIS B C 1
ATOM 7466 O O . HIS B 1 350 ? 25.031 -37.094 -3.594 1 94.62 350 HIS B O 1
ATOM 7472 N N . SER B 1 351 ? 25.391 -35.562 -2.014 1 97.06 351 SER B N 1
ATOM 7473 C CA . SER B 1 351 ? 25.203 -36.562 -0.971 1 97.06 351 SER B CA 1
ATOM 7474 C C . SER B 1 351 ? 23.75 -36.688 -0.566 1 97.06 351 SER B C 1
ATOM 7476 O O . SER B 1 351 ? 23.391 -37.562 0.233 1 97.06 351 SER B O 1
ATOM 7478 N N . LEU B 1 352 ? 22.922 -35.812 -1.106 1 97.44 352 LEU B N 1
ATOM 7479 C CA . LEU B 1 352 ? 21.5 -35.781 -0.769 1 97.44 352 LEU B CA 1
ATOM 7480 C C . LEU B 1 352 ? 20.781 -36.969 -1.403 1 97.44 352 LEU B C 1
ATOM 7482 O O . LEU B 1 352 ? 20.797 -37.125 -2.627 1 97.44 352 LEU B O 1
ATOM 7486 N N . ARG B 1 353 ? 20.266 -37.844 -0.544 1 97.38 353 ARG B N 1
ATOM 7487 C CA . ARG B 1 353 ? 19.453 -38.969 -0.974 1 97.38 353 ARG B CA 1
ATOM 7488 C C . ARG B 1 353 ? 18.094 -38.938 -0.286 1 97.38 353 ARG B C 1
ATOM 7490 O O . ARG B 1 353 ? 17.969 -39.344 0.876 1 97.38 353 ARG B O 1
ATOM 7497 N N . VAL B 1 354 ? 17.094 -38.688 -1.045 1 97.19 354 VAL B N 1
ATOM 7498 C CA . VAL B 1 354 ? 15.75 -38.531 -0.491 1 97.19 354 VAL B CA 1
ATOM 7499 C C . VAL B 1 354 ? 15.039 -39.875 -0.475 1 97.19 354 VAL B C 1
ATOM 7501 O O . VAL B 1 354 ? 14.836 -40.5 -1.524 1 97.19 354 VAL B O 1
ATOM 7504 N N . PRO B 1 355 ? 14.672 -40.281 0.72 1 96.19 355 PRO B N 1
ATOM 7505 C CA . PRO B 1 355 ? 13.812 -41.469 0.72 1 96.19 355 PRO B CA 1
ATOM 7506 C C . PRO B 1 355 ? 12.484 -41.25 -0 1 96.19 355 PRO B C 1
ATOM 7508 O O . PRO B 1 355 ? 11.852 -40.219 0.183 1 96.19 355 PRO B O 1
ATOM 7511 N N . VAL B 1 356 ? 12.055 -42.219 -0.77 1 95 356 VAL B N 1
ATOM 7512 C CA . VAL B 1 356 ? 10.891 -42.062 -1.636 1 95 356 VAL B CA 1
ATOM 7513 C C . VAL B 1 356 ? 9.664 -41.75 -0.796 1 95 356 VAL B C 1
ATOM 7515 O O . VAL B 1 356 ? 8.781 -41 -1.236 1 95 356 VAL B O 1
ATOM 7518 N N . GLN B 1 357 ? 9.617 -42.188 0.385 1 94.75 357 GLN B N 1
ATOM 7519 C CA . GLN B 1 357 ? 8.477 -41.969 1.264 1 94.75 357 GLN B CA 1
ATOM 7520 C C . GLN B 1 357 ? 8.273 -40.5 1.544 1 94.75 357 GLN B C 1
ATOM 7522 O O . GLN B 1 357 ? 7.18 -40.062 1.93 1 94.75 357 GLN B O 1
ATOM 7527 N N . TYR B 1 358 ? 9.266 -39.625 1.297 1 94.88 358 TYR B N 1
ATOM 7528 C CA . TYR B 1 358 ? 9.211 -38.219 1.685 1 94.88 358 TYR B CA 1
ATOM 7529 C C . TYR B 1 358 ? 9.008 -37.344 0.467 1 94.88 358 TYR B C 1
ATOM 7531 O O . TYR B 1 358 ? 9.07 -36.094 0.573 1 94.88 358 TYR B O 1
ATOM 7539 N N . VAL B 1 359 ? 8.75 -37.875 -0.696 1 95 359 VAL B N 1
ATOM 7540 C CA . VAL B 1 359 ? 8.75 -37.094 -1.928 1 95 359 VAL B CA 1
ATOM 7541 C C . VAL B 1 359 ? 7.648 -36.031 -1.877 1 95 359 VAL B C 1
ATOM 7543 O O . VAL B 1 359 ? 7.848 -34.906 -2.309 1 95 359 VAL B O 1
ATOM 7546 N N . PHE B 1 360 ? 6.523 -36.344 -1.284 1 91.38 360 PHE B N 1
ATOM 7547 C CA . PHE B 1 360 ? 5.426 -35.375 -1.178 1 91.38 360 PHE B CA 1
ATOM 7548 C C . PHE B 1 360 ? 5.762 -34.281 -0.184 1 91.38 360 PHE B C 1
ATOM 7550 O O . PHE B 1 360 ? 5.254 -33.156 -0.295 1 91.38 360 PHE B O 1
ATOM 7557 N N . ASP B 1 361 ? 6.605 -34.562 0.735 1 90.94 361 ASP B N 1
ATOM 7558 C CA . ASP B 1 361 ? 6.969 -33.594 1.76 1 90.94 361 ASP B CA 1
ATOM 7559 C C . ASP B 1 361 ? 7.973 -32.562 1.218 1 90.94 361 ASP B C 1
ATOM 7561 O O . ASP B 1 361 ? 8.039 -31.438 1.701 1 90.94 361 ASP B O 1
ATOM 7565 N N . LEU B 1 362 ? 8.672 -32.969 0.213 1 94.06 362 LEU B N 1
ATOM 7566 C CA . LEU B 1 362 ? 9.773 -32.125 -0.277 1 94.06 362 LEU B CA 1
ATOM 7567 C C . LEU B 1 362 ? 9.367 -31.391 -1.547 1 94.06 362 LEU B C 1
ATOM 7569 O O . LEU B 1 362 ? 9.828 -30.266 -1.789 1 94.06 362 LEU B O 1
ATOM 7573 N N . ILE B 1 363 ? 8.648 -32.062 -2.348 1 95.12 363 ILE B N 1
ATOM 7574 C CA . ILE B 1 363 ? 8.352 -31.5 -3.666 1 95.12 363 ILE B CA 1
ATOM 7575 C C . ILE B 1 363 ? 6.871 -31.141 -3.76 1 95.12 363 ILE B C 1
ATOM 7577 O O . ILE B 1 363 ? 6.008 -32 -3.59 1 95.12 363 ILE B O 1
ATOM 7581 N N . PRO B 1 364 ? 6.605 -29.875 -4.031 1 92.25 364 PRO B N 1
ATOM 7582 C CA . PRO B 1 364 ? 5.199 -29.484 -4.152 1 92.25 364 PRO B CA 1
ATOM 7583 C C . PRO B 1 364 ? 4.531 -30.062 -5.398 1 92.25 364 PRO B C 1
ATOM 7585 O O . PRO B 1 364 ? 5.219 -30.484 -6.332 1 92.25 364 PRO B O 1
ATOM 7588 N N . THR B 1 365 ? 3.27 -30.094 -5.367 1 92 365 THR B N 1
ATOM 7589 C CA . THR B 1 365 ? 2.525 -30.594 -6.52 1 92 365 THR B CA 1
ATOM 7590 C C . THR B 1 365 ? 2.471 -29.531 -7.625 1 92 365 THR B C 1
ATOM 7592 O O . THR B 1 365 ? 2.535 -28.344 -7.352 1 92 365 THR B O 1
ATOM 7595 N N . ILE B 1 366 ? 2.379 -30.016 -8.836 1 93.88 366 ILE B N 1
ATOM 7596 C CA . ILE B 1 366 ? 2.166 -29.125 -9.969 1 93.88 366 ILE B CA 1
ATOM 7597 C C . ILE B 1 366 ? 0.759 -28.531 -9.906 1 93.88 366 ILE B C 1
ATOM 7599 O O . ILE B 1 366 ? -0.224 -29.266 -9.781 1 93.88 366 ILE B O 1
ATOM 7603 N N . LYS B 1 367 ? 0.758 -27.281 -9.93 1 89.94 367 LYS B N 1
ATOM 7604 C CA . LYS B 1 367 ? -0.54 -26.609 -10 1 89.94 367 LYS B CA 1
ATOM 7605 C C . LYS B 1 367 ? -0.96 -26.391 -11.453 1 89.94 367 LYS B C 1
ATOM 7607 O O . LYS B 1 367 ? -0.13 -26.047 -12.297 1 89.94 367 LYS B O 1
ATOM 7612 N N . PRO B 1 368 ? -2.26 -26.641 -11.695 1 93 368 PRO B N 1
ATOM 7613 C CA . PRO B 1 368 ? -2.713 -26.266 -13.031 1 93 368 PRO B CA 1
ATOM 7614 C C . PRO B 1 368 ? -2.551 -24.766 -13.305 1 93 368 PRO B C 1
ATOM 7616 O O . PRO B 1 368 ? -2.605 -23.953 -12.375 1 93 368 PRO B O 1
ATOM 7619 N N . ARG B 1 369 ? -2.293 -24.438 -14.523 1 94.62 369 ARG B N 1
ATOM 7620 C CA . ARG B 1 369 ? -2.197 -23.031 -14.914 1 94.62 369 ARG B CA 1
ATOM 7621 C C . ARG B 1 369 ? -3.459 -22.578 -15.641 1 94.62 369 ARG B C 1
ATOM 7623 O O . ARG B 1 369 ? -3.904 -23.234 -16.594 1 94.62 369 ARG B O 1
ATOM 7630 N N . LEU B 1 370 ? -3.967 -21.5 -15.156 1 94.25 370 LEU B N 1
ATOM 7631 C CA . LEU B 1 370 ? -5.207 -20.984 -15.719 1 94.25 370 LEU B CA 1
ATOM 7632 C C . LEU B 1 370 ? -4.922 -19.906 -16.766 1 94.25 370 LEU B C 1
ATOM 7634 O O . LEU B 1 370 ? -4.066 -19.047 -16.562 1 94.25 370 LEU B O 1
ATOM 7638 N N . PHE B 1 371 ? -5.648 -20.016 -17.875 1 97 371 PHE B N 1
ATOM 7639 C CA . PHE B 1 371 ? -5.57 -19.031 -18.953 1 97 371 PHE B CA 1
ATOM 7640 C C . PHE B 1 371 ? -6.957 -18.516 -19.297 1 97 371 PHE B C 1
ATOM 7642 O O . PHE B 1 371 ? -7.918 -19.281 -19.391 1 97 371 PHE B O 1
ATOM 7649 N N . SER B 1 372 ? -7.004 -17.203 -19.484 1 96.75 372 SER B N 1
ATOM 7650 C CA . SER B 1 372 ? -8.258 -16.609 -19.938 1 96.75 372 SER B CA 1
ATOM 7651 C C . SER B 1 372 ? -8.617 -17.109 -21.344 1 96.75 372 SER B C 1
ATOM 7653 O O . SER B 1 372 ? -7.742 -17.234 -22.203 1 96.75 372 SER B O 1
ATOM 7655 N N . ILE B 1 373 ? -9.906 -17.328 -21.484 1 97.81 373 ILE B N 1
ATOM 7656 C CA . ILE B 1 373 ? -10.391 -17.797 -22.766 1 97.81 373 ILE B CA 1
ATOM 7657 C C . ILE B 1 373 ? -10.422 -16.641 -23.766 1 97.81 373 ILE B C 1
ATOM 7659 O O . ILE B 1 373 ? -10.898 -15.547 -23.438 1 97.81 373 ILE B O 1
ATOM 7663 N N . SER B 1 374 ? -9.953 -16.891 -25 1 98.25 374 SER B N 1
ATOM 7664 C CA . SER B 1 374 ? -9.875 -15.859 -26.016 1 98.25 374 SER B CA 1
ATOM 7665 C C . SER B 1 374 ? -11.047 -15.938 -26.984 1 98.25 374 SER B C 1
ATOM 7667 O O . SER B 1 374 ? -11.344 -14.977 -27.688 1 98.25 374 SER B O 1
ATOM 7669 N N . SER B 1 375 ? -11.703 -17.031 -27.094 1 97.12 375 SER B N 1
ATOM 7670 C CA . SER B 1 375 ? -12.742 -17.234 -28.094 1 97.12 375 SER B CA 1
ATOM 7671 C C . SER B 1 375 ? -14.125 -16.922 -27.531 1 97.12 375 SER B C 1
ATOM 7673 O O . SER B 1 375 ? -14.336 -16.984 -26.312 1 97.12 375 SER B O 1
ATOM 7675 N N . THR B 1 376 ? -15 -16.578 -28.422 1 95.38 376 THR B N 1
ATOM 7676 C CA . THR B 1 376 ? -16.406 -16.547 -28.062 1 95.38 376 THR B CA 1
ATOM 7677 C C . THR B 1 376 ? -16.922 -17.938 -27.703 1 95.38 376 THR B C 1
ATOM 7679 O O . THR B 1 376 ? -16.344 -18.938 -28.141 1 95.38 376 THR B O 1
ATOM 7682 N N . PRO B 1 377 ? -17.938 -17.984 -26.938 1 94.25 377 PRO B N 1
ATOM 7683 C CA . PRO B 1 377 ? -18.422 -19.281 -26.484 1 94.25 377 PRO B CA 1
ATOM 7684 C C . PRO B 1 377 ? -18.781 -20.219 -27.641 1 94.25 377 PRO B C 1
ATOM 7686 O O . PRO B 1 377 ? -19.375 -19.781 -28.625 1 94.25 377 PRO B O 1
ATOM 7689 N N . SER B 1 378 ? -18.312 -21.422 -27.578 1 94.94 378 SER B N 1
ATOM 7690 C CA . SER B 1 378 ? -18.547 -22.516 -28.516 1 94.94 378 SER B CA 1
ATOM 7691 C C . SER B 1 378 ? -18.641 -23.859 -27.781 1 94.94 378 SER B C 1
ATOM 7693 O O . SER B 1 378 ? -17.906 -24.094 -26.812 1 94.94 378 SER B O 1
ATOM 7695 N N . PRO B 1 379 ? -19.531 -24.688 -28.219 1 94.44 379 PRO B N 1
ATOM 7696 C CA . PRO B 1 379 ? -19.625 -26.016 -27.578 1 94.44 379 PRO B CA 1
ATOM 7697 C C . PRO B 1 379 ? -18.469 -26.938 -27.969 1 94.44 379 PRO B C 1
ATOM 7699 O O . PRO B 1 379 ? -18.25 -27.953 -27.297 1 94.44 379 PRO B O 1
ATOM 7702 N N . SER B 1 380 ? -17.703 -26.547 -28.969 1 95.75 380 SER B N 1
ATOM 7703 C CA . SER B 1 380 ? -16.766 -27.531 -29.516 1 95.75 380 SER B CA 1
ATOM 7704 C C . SER B 1 380 ? -15.328 -27.078 -29.297 1 95.75 380 SER B C 1
ATOM 7706 O O . SER B 1 380 ? -14.422 -27.922 -29.203 1 95.75 380 SER B O 1
ATOM 7708 N N . THR B 1 381 ? -15.078 -25.781 -29.312 1 97.25 381 THR B N 1
ATOM 7709 C CA . THR B 1 381 ? -13.688 -25.344 -29.281 1 97.25 381 THR B CA 1
ATOM 7710 C C . THR B 1 381 ? -13.508 -24.219 -28.266 1 97.25 381 THR B C 1
ATOM 7712 O O . THR B 1 381 ? -14.461 -23.531 -27.906 1 97.25 381 THR B O 1
ATOM 7715 N N . VAL B 1 382 ? -12.297 -24.109 -27.781 1 98 382 VAL B N 1
ATOM 7716 C CA . VAL B 1 382 ? -11.875 -23 -26.922 1 98 382 VAL B CA 1
ATOM 7717 C C . VAL B 1 382 ? -10.492 -22.516 -27.359 1 98 382 VAL B C 1
ATOM 7719 O O . VAL B 1 382 ? -9.633 -23.328 -27.734 1 98 382 VAL B O 1
ATOM 7722 N N . GLU B 1 383 ? -10.344 -21.219 -27.359 1 98.56 383 GLU B N 1
ATOM 7723 C CA . GLU B 1 383 ? -9.094 -20.609 -27.797 1 98.56 383 GLU B CA 1
ATOM 7724 C C . GLU B 1 383 ? -8.406 -19.875 -26.656 1 98.56 383 GLU B C 1
ATOM 7726 O O . GLU B 1 383 ? -9.062 -19.219 -25.844 1 98.56 383 GLU B O 1
ATOM 7731 N N . LEU B 1 384 ? -7.051 -20.062 -26.594 1 98.62 384 LEU B N 1
ATOM 7732 C CA . LEU B 1 384 ? -6.223 -19.375 -25.609 1 98.62 384 LEU B CA 1
ATOM 7733 C C . LEU B 1 384 ? -5.129 -18.562 -26.281 1 98.62 384 LEU B C 1
ATOM 7735 O O . LEU B 1 384 ? -4.781 -18.812 -27.438 1 98.62 384 LEU B O 1
ATOM 7739 N N . THR B 1 385 ? -4.715 -17.5 -25.641 1 98.69 385 THR B N 1
ATOM 7740 C CA . THR B 1 385 ? -3.527 -16.719 -25.969 1 98.69 385 THR B CA 1
ATOM 7741 C C . THR B 1 385 ? -2.451 -16.875 -24.906 1 98.69 385 THR B C 1
ATOM 7743 O O . THR B 1 385 ? -2.564 -16.312 -23.812 1 98.69 385 THR B O 1
ATOM 7746 N N . VAL B 1 386 ? -1.382 -17.625 -25.281 1 98.19 386 VAL B N 1
ATOM 7747 C CA . VAL B 1 386 ? -0.447 -18.078 -24.25 1 98.19 386 VAL B CA 1
ATOM 7748 C C . VAL B 1 386 ? 0.938 -17.5 -24.516 1 98.19 386 VAL B C 1
ATOM 7750 O O . VAL B 1 386 ? 1.521 -17.719 -25.578 1 98.19 386 VAL B O 1
ATOM 7753 N N . ALA B 1 387 ? 1.451 -16.719 -23.609 1 97.38 387 ALA B N 1
ATOM 7754 C CA . ALA B 1 387 ? 2.838 -16.266 -23.672 1 97.38 387 ALA B CA 1
ATOM 7755 C C . ALA B 1 387 ? 3.793 -17.344 -23.156 1 97.38 387 ALA B C 1
ATOM 7757 O O . ALA B 1 387 ? 3.664 -17.797 -22.031 1 97.38 387 ALA B O 1
ATOM 7758 N N . ILE B 1 388 ? 4.723 -17.734 -24 1 97.06 388 ILE B N 1
ATOM 7759 C CA . ILE B 1 388 ? 5.695 -18.75 -23.609 1 97.06 388 ILE B CA 1
ATOM 7760 C C . ILE B 1 388 ? 6.762 -18.141 -22.719 1 97.06 388 ILE B C 1
ATOM 7762 O O . ILE B 1 388 ? 7.375 -17.125 -23.062 1 97.06 388 ILE B O 1
ATOM 7766 N N . VAL B 1 389 ? 6.961 -18.719 -21.578 1 93.19 389 VAL B N 1
ATOM 7767 C CA . VAL B 1 389 ? 7.938 -18.219 -20.625 1 93.19 389 VAL B CA 1
ATOM 7768 C C . VAL B 1 389 ? 9.312 -18.828 -20.906 1 93.19 389 VAL B C 1
ATOM 7770 O O . VAL B 1 389 ? 9.508 -20.031 -20.734 1 93.19 389 VAL B O 1
ATOM 7773 N N . GLU B 1 390 ? 10.203 -18.062 -21.359 1 90.5 390 GLU B N 1
ATOM 7774 C CA . GLU B 1 390 ? 11.602 -18.391 -21.594 1 90.5 390 GLU B CA 1
ATOM 7775 C C . GLU B 1 390 ? 12.5 -17.172 -21.375 1 90.5 390 GLU B C 1
ATOM 7777 O O . GLU B 1 390 ? 12.328 -16.156 -22.031 1 90.5 390 GLU B O 1
ATOM 7782 N N . TYR B 1 391 ? 13.414 -17.281 -20.359 1 82.44 391 TYR B N 1
ATOM 7783 C CA . TYR B 1 391 ? 14.281 -16.125 -20.078 1 82.44 391 TYR B CA 1
ATOM 7784 C C . TYR B 1 391 ? 15.594 -16.578 -19.453 1 82.44 391 TYR B C 1
ATOM 7786 O O . TYR B 1 391 ? 15.742 -17.734 -19.047 1 82.44 391 TYR B O 1
ATOM 7794 N N . ARG B 1 392 ? 16.5 -15.734 -19.5 1 78.81 392 ARG B N 1
ATOM 7795 C CA . ARG B 1 392 ? 17.781 -16 -18.875 1 78.81 392 ARG B CA 1
ATOM 7796 C C . ARG B 1 392 ? 17.938 -15.211 -17.578 1 78.81 392 ARG B C 1
ATOM 7798 O O . ARG B 1 392 ? 17.531 -14.047 -17.5 1 78.81 392 ARG B O 1
ATOM 7805 N N . THR B 1 393 ? 18.406 -15.844 -16.594 1 76.62 393 THR B N 1
ATOM 7806 C CA . THR B 1 393 ? 18.594 -15.203 -15.289 1 76.62 393 THR B CA 1
ATOM 7807 C C . THR B 1 393 ? 19.938 -14.484 -15.234 1 76.62 393 THR B C 1
ATOM 7809 O O . THR B 1 393 ? 20.672 -14.438 -16.219 1 76.62 393 THR B O 1
ATOM 7812 N N . ILE B 1 394 ? 20.219 -13.961 -14.133 1 62.97 394 ILE B N 1
ATOM 7813 C CA . ILE B 1 394 ? 21.438 -13.188 -13.898 1 62.97 394 ILE B CA 1
ATOM 7814 C C . ILE B 1 394 ? 22.656 -14.094 -14.047 1 62.97 394 ILE B C 1
ATOM 7816 O O . ILE B 1 394 ? 23.75 -13.625 -14.383 1 62.97 394 ILE B O 1
ATOM 7820 N N . ILE B 1 395 ? 22.438 -15.398 -13.805 1 67.94 395 ILE B N 1
ATOM 7821 C CA . ILE B 1 395 ? 23.562 -16.312 -13.945 1 67.94 395 ILE B CA 1
ATOM 7822 C C . ILE B 1 395 ? 23.562 -16.922 -15.352 1 67.94 395 ILE B C 1
ATOM 7824 O O . ILE B 1 395 ? 24.172 -17.969 -15.586 1 67.94 395 ILE B O 1
ATOM 7828 N N . LYS B 1 396 ? 22.766 -16.359 -16.234 1 73 396 LYS B N 1
ATOM 7829 C CA . LYS B 1 396 ? 22.75 -16.656 -17.672 1 73 396 LYS B CA 1
ATOM 7830 C C . LYS B 1 396 ? 22.25 -18.062 -17.938 1 73 396 LYS B C 1
ATOM 7832 O O . LYS B 1 396 ? 22.703 -18.719 -18.875 1 73 396 LYS B O 1
ATOM 7837 N N . ARG B 1 397 ? 21.516 -18.516 -17.047 1 81.12 397 ARG B N 1
ATOM 7838 C CA . ARG B 1 397 ? 20.859 -19.812 -17.25 1 81.12 397 ARG B CA 1
ATOM 7839 C C . ARG B 1 397 ? 19.484 -19.641 -17.859 1 81.12 397 ARG B C 1
ATOM 7841 O O . ARG B 1 397 ? 18.734 -18.734 -17.484 1 81.12 397 ARG B O 1
ATOM 7848 N N . LEU B 1 398 ? 19.312 -20.484 -18.797 1 84.75 398 LEU B N 1
ATOM 7849 C CA . LEU B 1 398 ? 18.016 -20.438 -19.469 1 84.75 398 LEU B CA 1
ATOM 7850 C C . LEU B 1 398 ? 16.922 -21.047 -18.578 1 84.75 398 LEU B C 1
ATOM 7852 O O . LEU B 1 398 ? 17.109 -22.141 -18.031 1 84.75 398 LEU B O 1
ATOM 7856 N N . ARG B 1 399 ? 15.906 -20.297 -18.344 1 88.69 399 ARG B N 1
ATOM 7857 C CA . ARG B 1 399 ? 14.766 -20.75 -17.547 1 88.69 399 ARG B CA 1
ATOM 7858 C C . ARG B 1 399 ? 13.508 -20.859 -18.406 1 88.69 399 ARG B C 1
ATOM 7860 O O . ARG B 1 399 ? 13.273 -20.016 -19.281 1 88.69 399 ARG B O 1
ATOM 7867 N N . LYS B 1 400 ? 12.805 -21.984 -18.203 1 92.19 400 LYS B N 1
ATOM 7868 C CA . LYS B 1 400 ? 11.547 -22.203 -18.891 1 92.19 400 LYS B CA 1
ATOM 7869 C C . LYS B 1 400 ? 10.422 -22.516 -17.906 1 92.19 400 LYS B C 1
ATOM 7871 O O . LYS B 1 400 ? 10.648 -23.141 -16.875 1 92.19 400 LYS B O 1
ATOM 7876 N N . GLY B 1 401 ? 9.234 -22.016 -18.234 1 93.19 401 GLY B N 1
ATOM 7877 C CA . GLY B 1 401 ? 8.086 -22.406 -17.453 1 93.19 401 GLY B CA 1
ATOM 7878 C C . GLY B 1 401 ? 7.645 -23.828 -17.703 1 93.19 401 GLY B C 1
ATOM 7879 O O . GLY B 1 401 ? 7.707 -24.312 -18.828 1 93.19 401 GLY B O 1
ATOM 7880 N N . VAL B 1 402 ? 7.172 -24.453 -16.672 1 94.88 402 VAL B N 1
ATOM 7881 C CA . VAL B 1 402 ? 6.746 -25.844 -16.797 1 94.88 402 VAL B CA 1
ATOM 7882 C C . VAL B 1 402 ? 5.57 -25.938 -17.766 1 94.88 402 VAL B C 1
ATOM 7884 O O . VAL B 1 402 ? 5.602 -26.719 -18.719 1 94.88 402 VAL B O 1
ATOM 7887 N N . CYS B 1 403 ? 4.625 -25.125 -17.594 1 96.81 403 CYS B N 1
ATOM 7888 C CA . CYS B 1 403 ? 3.406 -25.203 -18.391 1 96.81 403 CYS B CA 1
ATOM 7889 C C . CYS B 1 403 ? 3.65 -24.719 -19.812 1 96.81 403 CYS B C 1
ATOM 7891 O O . CYS B 1 403 ? 3.264 -25.375 -20.766 1 96.81 403 CYS B O 1
ATOM 7893 N N . THR B 1 404 ? 4.324 -23.594 -19.953 1 96.38 404 THR B N 1
ATOM 7894 C CA . THR B 1 404 ? 4.445 -23.016 -21.281 1 96.38 404 THR B CA 1
ATOM 7895 C C . THR B 1 404 ? 5.449 -23.797 -22.125 1 96.38 404 THR B C 1
ATOM 7897 O O . THR B 1 404 ? 5.312 -23.891 -23.344 1 96.38 404 THR B O 1
ATOM 7900 N N . ARG B 1 405 ? 6.438 -24.359 -21.484 1 96.12 405 ARG B N 1
ATOM 7901 C CA . ARG B 1 405 ? 7.289 -25.297 -22.219 1 96.12 405 ARG B CA 1
ATOM 7902 C C . ARG B 1 405 ? 6.477 -26.453 -22.766 1 96.12 405 ARG B C 1
ATOM 7904 O O . ARG B 1 405 ? 6.648 -26.844 -23.922 1 96.12 405 ARG B O 1
ATOM 7911 N N . TRP B 1 406 ? 5.68 -27 -21.875 1 97.56 406 TRP B N 1
ATOM 7912 C CA . TRP B 1 406 ? 4.801 -28.094 -22.25 1 97.56 406 TRP B CA 1
ATOM 7913 C C . TRP B 1 406 ? 3.887 -27.688 -23.406 1 97.56 406 TRP B C 1
ATOM 7915 O O . TRP B 1 406 ? 3.742 -28.438 -24.391 1 97.56 406 TRP B O 1
ATOM 7925 N N . VAL B 1 407 ? 3.336 -26.547 -23.422 1 98.06 407 VAL B N 1
ATOM 7926 C CA . VAL B 1 407 ? 2.457 -26.031 -24.469 1 98.06 407 VAL B CA 1
ATOM 7927 C C . VAL B 1 407 ? 3.23 -25.906 -25.781 1 98.06 407 VAL B C 1
ATOM 7929 O O . VAL B 1 407 ? 2.723 -26.266 -26.844 1 98.06 407 VAL B O 1
ATOM 7932 N N . LYS B 1 408 ? 4.387 -25.359 -25.672 1 96.94 408 LYS B N 1
ATOM 7933 C CA . LYS B 1 408 ? 5.227 -25.141 -26.844 1 96.94 408 LYS B CA 1
ATOM 7934 C C . LYS B 1 408 ? 5.504 -26.453 -27.578 1 96.94 408 LYS B C 1
ATOM 7936 O O . LYS B 1 408 ? 5.672 -26.469 -28.797 1 96.94 408 LYS B O 1
ATOM 7941 N N . GLU B 1 409 ? 5.469 -27.531 -26.891 1 96.12 409 GLU B N 1
ATOM 7942 C CA . GLU B 1 409 ? 5.832 -28.828 -27.453 1 96.12 409 GLU B CA 1
ATOM 7943 C C . GLU B 1 409 ? 4.605 -29.562 -27.984 1 96.12 409 GLU B C 1
ATOM 7945 O O . GLU B 1 409 ? 4.734 -30.578 -28.656 1 96.12 409 GLU B O 1
ATOM 7950 N N . LEU B 1 410 ? 3.461 -29.047 -27.703 1 97.5 410 LEU B N 1
ATOM 7951 C CA . LEU B 1 410 ? 2.238 -29.672 -28.188 1 97.5 410 LEU B CA 1
ATOM 7952 C C . LEU B 1 410 ? 2.131 -29.531 -29.703 1 97.5 410 LEU B C 1
ATOM 7954 O O . LEU B 1 410 ? 2.502 -28.5 -30.266 1 97.5 410 LEU B O 1
ATOM 7958 N N . GLU B 1 411 ? 1.627 -30.594 -30.328 1 97 411 GLU B N 1
ATOM 7959 C CA . GLU B 1 411 ? 1.409 -30.625 -31.766 1 97 411 GLU B CA 1
ATOM 7960 C C . GLU B 1 411 ? -0.069 -30.797 -32.094 1 97 411 GLU B C 1
ATOM 7962 O O . GLU B 1 411 ? -0.849 -31.25 -31.266 1 97 411 GLU B O 1
ATOM 7967 N N . GLU B 1 412 ? -0.392 -30.438 -33.312 1 97.19 412 GLU B N 1
ATOM 7968 C CA . GLU B 1 412 ? -1.753 -30.672 -33.781 1 97.19 412 GLU B CA 1
ATOM 7969 C C . GLU B 1 412 ? -2.141 -32.125 -33.625 1 97.19 412 GLU B C 1
ATOM 7971 O O . GLU B 1 412 ? -1.329 -33.031 -33.906 1 97.19 412 GLU B O 1
ATOM 7976 N N . ASN B 1 413 ? -3.275 -32.344 -33.094 1 96.88 413 ASN B N 1
ATOM 7977 C CA . ASN B 1 413 ? -3.875 -33.656 -32.938 1 96.88 413 ASN B CA 1
ATOM 7978 C C . ASN B 1 413 ? -3.445 -34.312 -31.625 1 96.88 413 ASN B C 1
ATOM 7980 O O . ASN B 1 413 ? -3.92 -35.375 -31.266 1 96.88 413 ASN B O 1
ATOM 7984 N N . ASP B 1 414 ? -2.586 -33.656 -30.922 1 97.5 414 ASP B N 1
ATOM 7985 C CA . ASP B 1 414 ? -2.311 -34.156 -29.578 1 97.5 414 ASP B CA 1
ATOM 7986 C C . ASP B 1 414 ? -3.559 -34.094 -28.703 1 97.5 414 ASP B C 1
ATOM 7988 O O . ASP B 1 414 ? -4.332 -33.125 -28.781 1 97.5 414 ASP B O 1
ATOM 7992 N N . ARG B 1 415 ? -3.756 -35.156 -27.891 1 97.25 415 ARG B N 1
ATOM 7993 C CA . ARG B 1 415 ? -4.828 -35.125 -26.906 1 97.25 415 ARG B CA 1
ATOM 7994 C C . ARG B 1 415 ? -4.316 -34.656 -25.547 1 97.25 415 ARG B C 1
ATOM 7996 O O . ARG B 1 415 ? -3.227 -35.031 -25.125 1 97.25 415 ARG B O 1
ATOM 8003 N N . ILE B 1 416 ? -5.086 -33.781 -24.953 1 97.38 416 ILE B N 1
ATOM 8004 C CA . ILE B 1 416 ? -4.691 -33.25 -23.641 1 97.38 416 ILE B CA 1
ATOM 8005 C C . ILE B 1 416 ? -5.898 -33.219 -22.719 1 97.38 416 ILE B C 1
ATOM 8007 O O . ILE B 1 416 ? -7.039 -33.375 -23.156 1 97.38 416 ILE B O 1
ATOM 8011 N N . LYS B 1 417 ? -5.633 -33.156 -21.422 1 96.88 417 LYS B N 1
ATOM 8012 C CA . LYS B 1 417 ? -6.664 -32.969 -20.406 1 96.88 417 LYS B CA 1
ATOM 8013 C C . LYS B 1 417 ? -6.73 -31.484 -19.984 1 96.88 417 LYS B C 1
ATOM 8015 O O . LYS B 1 417 ? -5.703 -30.828 -19.875 1 96.88 417 LYS B O 1
ATOM 8020 N N . PHE B 1 418 ? -7.883 -30.953 -19.812 1 97.31 418 PHE B N 1
ATOM 8021 C CA . PHE B 1 418 ? -8.094 -29.578 -19.375 1 97.31 418 PHE B CA 1
ATOM 8022 C C . PHE B 1 418 ? -9.414 -29.438 -18.625 1 97.31 418 PHE B C 1
ATOM 8024 O O . PHE B 1 418 ? -10.188 -30.406 -18.547 1 97.31 418 PHE B O 1
ATOM 8031 N N . SER B 1 419 ? -9.633 -28.359 -17.938 1 95.94 419 SER B N 1
ATOM 8032 C CA . SER B 1 419 ? -10.898 -28.062 -17.281 1 95.94 419 SER B CA 1
ATOM 8033 C C . SER B 1 419 ? -11.289 -26.594 -17.469 1 95.94 419 SER B C 1
ATOM 8035 O O . SER B 1 419 ? -10.43 -25.75 -17.75 1 95.94 419 SER B O 1
ATOM 8037 N N . VAL B 1 420 ? -12.562 -26.344 -17.438 1 95.12 420 VAL B N 1
ATOM 8038 C CA . VAL B 1 420 ? -13.109 -25 -17.547 1 95.12 420 VAL B CA 1
ATOM 8039 C C . VAL B 1 420 ? -13.414 -24.453 -16.156 1 95.12 420 VAL B C 1
ATOM 8041 O O . VAL B 1 420 ? -14.008 -25.141 -15.32 1 95.12 420 VAL B O 1
ATOM 8044 N N . HIS B 1 421 ? -12.945 -23.234 -15.906 1 91.56 421 HIS B N 1
ATOM 8045 C CA . HIS B 1 421 ? -13.188 -22.594 -14.617 1 91.56 421 HIS B CA 1
ATOM 8046 C C . HIS B 1 421 ? -13.969 -21.281 -14.797 1 91.56 421 HIS B C 1
ATOM 8048 O O . HIS B 1 421 ? -13.469 -20.344 -15.406 1 91.56 421 HIS B O 1
ATOM 8054 N N . PRO B 1 422 ? -15.156 -21.234 -14.266 1 89.5 422 PRO B N 1
ATOM 8055 C CA . PRO B 1 422 ? -15.961 -20.031 -14.383 1 89.5 422 PRO B CA 1
ATOM 8056 C C . PRO B 1 422 ? -15.383 -18.844 -13.594 1 89.5 422 PRO B C 1
ATOM 8058 O O . PRO B 1 422 ? -14.859 -19.047 -12.5 1 89.5 422 PRO B O 1
ATOM 8061 N N . ASN B 1 423 ? -15.492 -17.703 -14.266 1 84.12 423 ASN B N 1
ATOM 8062 C CA . ASN B 1 423 ? -15.188 -16.422 -13.633 1 84.12 423 ASN B CA 1
ATOM 8063 C C . ASN B 1 423 ? -16.438 -15.562 -13.477 1 84.12 423 ASN B C 1
ATOM 8065 O O . ASN B 1 423 ? -17.312 -15.562 -14.352 1 84.12 423 ASN B O 1
ATOM 8069 N N . ASN B 1 424 ? -16.906 -15.156 -12.352 1 77.31 424 ASN B N 1
ATOM 8070 C CA . ASN B 1 424 ? -18.172 -14.477 -12.086 1 77.31 424 ASN B CA 1
ATOM 8071 C C . ASN B 1 424 ? -18.094 -12.992 -12.43 1 77.31 424 ASN B C 1
ATOM 8073 O O . ASN B 1 424 ? -18.781 -12.172 -11.828 1 77.31 424 ASN B O 1
ATOM 8077 N N . VAL B 1 425 ? -17.312 -12.688 -13.453 1 81.94 425 VAL B N 1
ATOM 8078 C CA . VAL B 1 425 ? -17.266 -11.297 -13.867 1 81.94 425 VAL B CA 1
ATOM 8079 C C . VAL B 1 425 ? -18.438 -10.992 -14.805 1 81.94 425 VAL B C 1
ATOM 8081 O O . VAL B 1 425 ? -18.766 -11.797 -15.688 1 81.94 425 VAL B O 1
ATOM 8084 N N . LYS B 1 426 ? -19.188 -9.883 -14.539 1 83.75 426 LYS B N 1
ATOM 8085 C CA . LYS B 1 426 ? -20.328 -9.469 -15.359 1 83.75 426 LYS B CA 1
ATOM 8086 C C . LYS B 1 426 ? -20 -8.203 -16.156 1 83.75 426 LYS B C 1
ATOM 8088 O O . LYS B 1 426 ? -19.328 -7.305 -15.641 1 83.75 426 LYS B O 1
ATOM 8093 N N . PHE B 1 427 ? -20.359 -8.266 -17.328 1 87 427 PHE B N 1
ATOM 8094 C CA . PHE B 1 427 ? -20.203 -7.098 -18.188 1 87 427 PHE B CA 1
ATOM 8095 C C . PHE B 1 427 ? -21.562 -6.527 -18.578 1 87 427 PHE B C 1
ATOM 8097 O O . PHE B 1 427 ? -22.203 -7.008 -19.516 1 87 427 PHE B O 1
ATOM 8104 N N . PRO B 1 428 ? -21.984 -5.562 -17.828 1 82.31 428 PRO B N 1
ATOM 8105 C CA . PRO B 1 428 ? -23.297 -4.973 -18.109 1 82.31 428 PRO B CA 1
ATOM 8106 C C . PRO B 1 428 ? -23.391 -4.395 -19.516 1 82.31 428 PRO B C 1
ATOM 8108 O O . PRO B 1 428 ? -22.375 -4.164 -20.172 1 82.31 428 PRO B O 1
ATOM 8111 N N . PRO B 1 429 ? -24.75 -4.215 -19.812 1 85.62 429 PRO B N 1
ATOM 8112 C CA . PRO B 1 429 ? -24.922 -3.551 -21.109 1 85.62 429 PRO B CA 1
ATOM 8113 C C . PRO B 1 429 ? -24.453 -2.1 -21.094 1 85.62 429 PRO B C 1
ATOM 8115 O O . PRO B 1 429 ? -24.266 -1.518 -20.016 1 85.62 429 PRO B O 1
ATOM 8118 N N . GLY B 1 430 ? -24.031 -1.52 -22.188 1 91.44 430 GLY B N 1
ATOM 8119 C CA . GLY B 1 430 ? -23.547 -0.151 -22.281 1 91.44 430 GLY B CA 1
ATOM 8120 C C . GLY B 1 430 ? -22.125 -0.052 -22.812 1 91.44 430 GLY B C 1
ATOM 8121 O O . GLY B 1 430 ? -21.547 -1.056 -23.219 1 91.44 430 GLY B O 1
ATOM 8122 N N . PRO B 1 431 ? -21.641 1.17 -22.688 1 97.19 431 PRO B N 1
ATOM 8123 C CA . PRO B 1 431 ? -20.281 1.362 -23.203 1 97.19 431 PRO B CA 1
ATOM 8124 C C . PRO B 1 431 ? -19.219 0.625 -22.375 1 97.19 431 PRO B C 1
ATOM 8126 O O . PRO B 1 431 ? -19.328 0.577 -21.141 1 97.19 431 PRO B O 1
ATOM 8129 N N . LEU B 1 432 ? -18.359 0.036 -23.094 1 97.75 432 LEU B N 1
ATOM 8130 C CA . LEU B 1 432 ? -17.297 -0.742 -22.438 1 97.75 432 LEU B CA 1
ATOM 8131 C C . LEU B 1 432 ? -15.922 -0.249 -22.875 1 97.75 432 LEU B C 1
ATOM 8133 O O . LEU B 1 432 ? -15.602 -0.238 -24.062 1 97.75 432 LEU B O 1
ATOM 8137 N N . ILE B 1 433 ? -15.188 0.216 -21.875 1 98.56 433 ILE B N 1
ATOM 8138 C CA . ILE B 1 433 ? -13.789 0.578 -22.078 1 98.56 433 ILE B CA 1
ATOM 8139 C C . ILE B 1 433 ? -12.891 -0.585 -21.656 1 98.56 433 ILE B C 1
ATOM 8141 O O . ILE B 1 433 ? -12.953 -1.054 -20.516 1 98.56 433 ILE B O 1
ATOM 8145 N N . MET B 1 434 ? -12.109 -1.062 -22.594 1 98.44 434 MET B N 1
ATOM 8146 C CA . MET B 1 434 ? -11.227 -2.193 -22.328 1 98.44 434 MET B CA 1
ATOM 8147 C C . MET B 1 434 ? -9.766 -1.793 -22.484 1 98.44 434 MET B C 1
ATOM 8149 O O . MET B 1 434 ? -9.367 -1.253 -23.516 1 98.44 434 MET B O 1
ATOM 8153 N N . VAL B 1 435 ? -8.977 -1.987 -21.438 1 98.62 435 VAL B N 1
ATOM 8154 C CA . VAL B 1 435 ? -7.535 -1.772 -21.453 1 98.62 435 VAL B CA 1
ATOM 8155 C C . VAL B 1 435 ? -6.809 -3.107 -21.297 1 98.62 435 VAL B C 1
ATOM 8157 O O . VAL B 1 435 ? -6.906 -3.746 -20.234 1 98.62 435 VAL B O 1
ATOM 8160 N N . ALA B 1 436 ? -6.113 -3.494 -22.312 1 98.44 436 ALA B N 1
ATOM 8161 C CA . ALA B 1 436 ? -5.594 -4.859 -22.328 1 98.44 436 ALA B CA 1
ATOM 8162 C C . ALA B 1 436 ? -4.215 -4.914 -22.969 1 98.44 436 ALA B C 1
ATOM 8164 O O . ALA B 1 436 ? -4.074 -5.352 -24.109 1 98.44 436 ALA B O 1
ATOM 8165 N N . PRO B 1 437 ? -3.15 -4.574 -22.219 1 97.44 437 PRO B N 1
ATOM 8166 C CA . PRO B 1 437 ? -1.798 -4.719 -22.75 1 97.44 437 PRO B CA 1
ATOM 8167 C C . PRO B 1 437 ? -1.33 -6.172 -22.797 1 97.44 437 PRO B C 1
ATOM 8169 O O . PRO B 1 437 ? -1.682 -6.961 -21.906 1 97.44 437 PRO B O 1
ATOM 8172 N N . GLY B 1 438 ? -0.533 -6.555 -23.797 1 97 438 GLY B N 1
ATOM 8173 C CA . GLY B 1 438 ? 0.03 -7.891 -23.922 1 97 438 GLY B CA 1
ATOM 8174 C C . GLY B 1 438 ? -1.025 -8.977 -24 1 97 438 GLY B C 1
ATOM 8175 O O . GLY B 1 438 ? -1.999 -8.844 -24.75 1 97 438 GLY B O 1
ATOM 8176 N N . THR B 1 439 ? -0.816 -10.055 -23.266 1 97.44 439 THR B N 1
ATOM 8177 C CA . THR B 1 439 ? -1.72 -11.195 -23.312 1 97.44 439 THR B CA 1
ATOM 8178 C C . THR B 1 439 ? -2.998 -10.914 -22.531 1 97.44 439 THR B C 1
ATOM 8180 O O . THR B 1 439 ? -3.945 -11.703 -22.562 1 97.44 439 THR B O 1
ATOM 8183 N N . GLY B 1 440 ? -3.068 -9.742 -21.922 1 97.38 440 GLY B N 1
ATOM 8184 C CA . GLY B 1 440 ? -4.336 -9.312 -21.359 1 97.38 440 GLY B CA 1
ATOM 8185 C C . GLY B 1 440 ? -5.449 -9.219 -22.391 1 97.38 440 GLY B C 1
ATOM 8186 O O . GLY B 1 440 ? -6.625 -9.148 -22.031 1 97.38 440 GLY B O 1
ATOM 8187 N N . ILE B 1 441 ? -5.09 -9.297 -23.625 1 98.31 441 ILE B N 1
ATOM 8188 C CA . ILE B 1 441 ? -6.02 -9.164 -24.734 1 98.31 441 ILE B CA 1
ATOM 8189 C C . ILE B 1 441 ? -6.914 -10.398 -24.812 1 98.31 441 ILE B C 1
ATOM 8191 O O . ILE B 1 441 ? -7.953 -10.375 -25.469 1 98.31 441 ILE B O 1
ATOM 8195 N N . ALA B 1 442 ? -6.543 -11.477 -24.172 1 98.19 442 ALA B N 1
ATOM 8196 C CA . ALA B 1 442 ? -7.207 -12.766 -24.328 1 98.19 442 ALA B CA 1
ATOM 8197 C C . ALA B 1 442 ? -8.68 -12.68 -23.938 1 98.19 442 ALA B C 1
ATOM 8199 O O . ALA B 1 442 ? -9.562 -12.922 -24.766 1 98.19 442 ALA B O 1
ATOM 8200 N N . PRO B 1 443 ? -9.016 -12.289 -22.766 1 97 443 PRO B N 1
ATOM 8201 C CA . PRO B 1 443 ? -10.438 -12.219 -22.438 1 97 443 PRO B CA 1
ATOM 8202 C C . PRO B 1 443 ? -11.164 -11.109 -23.203 1 97 443 PRO B C 1
ATOM 8204 O O . PRO B 1 443 ? -12.367 -11.219 -23.453 1 97 443 PRO B O 1
ATOM 8207 N N . VAL B 1 444 ? -10.477 -10.109 -23.578 1 97.75 444 VAL B N 1
ATOM 8208 C CA . VAL B 1 444 ? -11.047 -8.984 -24.312 1 97.75 444 VAL B CA 1
ATOM 8209 C C . VAL B 1 444 ? -11.516 -9.445 -25.688 1 97.75 444 VAL B C 1
ATOM 8211 O O . VAL B 1 444 ? -12.578 -9.031 -26.156 1 97.75 444 VAL B O 1
ATOM 8214 N N . LYS B 1 445 ? -10.695 -10.242 -26.297 1 98.44 445 LYS B N 1
ATOM 8215 C CA . LYS B 1 445 ? -11.102 -10.797 -27.594 1 98.44 445 LYS B CA 1
ATOM 8216 C C . LYS B 1 445 ? -12.422 -11.547 -27.469 1 98.44 445 LYS B C 1
ATOM 8218 O O . LYS B 1 445 ? -13.312 -11.391 -28.312 1 98.44 445 LYS B O 1
ATOM 8223 N N . SER B 1 446 ? -12.523 -12.352 -26.469 1 97.25 446 SER B N 1
ATOM 8224 C CA . SER B 1 446 ? -13.742 -13.102 -26.203 1 97.25 446 SER B CA 1
ATOM 8225 C C . SER B 1 446 ? -14.93 -12.172 -25.984 1 97.25 446 SER B C 1
ATOM 8227 O O . SER B 1 446 ? -16.016 -12.391 -26.547 1 97.25 446 SER B O 1
ATOM 8229 N N . ILE B 1 447 ? -14.766 -11.125 -25.234 1 96.56 447 ILE B N 1
ATOM 8230 C CA . ILE B 1 447 ? -15.812 -10.172 -24.891 1 96.56 447 ILE B CA 1
ATOM 8231 C C . ILE B 1 447 ? -16.281 -9.445 -26.156 1 96.56 447 ILE B C 1
ATOM 8233 O O . ILE B 1 447 ? -17.484 -9.336 -26.406 1 96.56 447 ILE B O 1
ATOM 8237 N N . ILE B 1 448 ? -15.352 -8.992 -26.938 1 97.38 448 ILE B N 1
ATOM 8238 C CA . ILE B 1 448 ? -15.664 -8.211 -28.125 1 97.38 448 ILE B CA 1
ATOM 8239 C C . ILE B 1 448 ? -16.438 -9.078 -29.125 1 97.38 448 ILE B C 1
ATOM 8241 O O . ILE B 1 448 ? -17.469 -8.656 -29.641 1 97.38 448 ILE B O 1
ATOM 8245 N N . GLU B 1 449 ? -15.938 -10.273 -29.328 1 96 449 GLU B N 1
ATOM 8246 C CA . GLU B 1 449 ? -16.594 -11.164 -30.266 1 96 449 GLU B CA 1
ATOM 8247 C C . GLU B 1 449 ? -18.016 -11.492 -29.828 1 96 449 GLU B C 1
ATOM 8249 O O . GLU B 1 449 ? -18.938 -11.516 -30.641 1 96 449 GLU B O 1
ATOM 8254 N N . GLN B 1 450 ? -18.172 -11.711 -28.594 1 94.69 450 GLN B N 1
ATOM 8255 C CA . GLN B 1 450 ? -19.5 -12.008 -28.078 1 94.69 450 GLN B CA 1
ATOM 8256 C C . GLN B 1 450 ? -20.438 -10.805 -28.219 1 94.69 450 GLN B C 1
ATOM 8258 O O . GLN B 1 450 ? -21.594 -10.953 -28.625 1 94.69 450 GLN B O 1
ATOM 8263 N N . ARG B 1 451 ? -19.969 -9.648 -27.922 1 95.44 451 ARG B N 1
ATOM 8264 C CA . ARG B 1 451 ? -20.781 -8.445 -28.016 1 95.44 451 ARG B CA 1
ATOM 8265 C C . ARG B 1 451 ? -21.172 -8.141 -29.469 1 95.44 451 ARG B C 1
ATOM 8267 O O . ARG B 1 451 ? -22.281 -7.684 -29.734 1 95.44 451 ARG B O 1
ATOM 8274 N N . LEU B 1 452 ? -20.25 -8.375 -30.328 1 95.38 452 LEU B N 1
ATOM 8275 C CA . LEU B 1 452 ? -20.531 -8.188 -31.734 1 95.38 452 LEU B CA 1
ATOM 8276 C C . LEU B 1 452 ? -21.656 -9.117 -32.188 1 95.38 452 LEU B C 1
ATOM 8278 O O . LEU B 1 452 ? -22.547 -8.703 -32.938 1 95.38 452 LEU B O 1
ATOM 8282 N N . GLU B 1 453 ? -21.594 -10.328 -31.719 1 93.69 453 GLU B N 1
ATOM 8283 C CA . GLU B 1 453 ? -22.641 -11.289 -32.031 1 93.69 453 GLU B CA 1
ATOM 8284 C C . GLU B 1 453 ? -24 -10.836 -31.516 1 93.69 453 GLU B C 1
ATOM 8286 O O . GLU B 1 453 ? -25.031 -11.133 -32.125 1 93.69 453 GLU B O 1
ATOM 8291 N N . LEU B 1 454 ? -23.969 -10.094 -30.453 1 91.94 454 LEU B N 1
ATOM 8292 C CA . LEU B 1 454 ? -25.188 -9.617 -29.828 1 91.94 454 LEU B CA 1
ATOM 8293 C C . LEU B 1 454 ? -25.609 -8.266 -30.406 1 91.94 454 LEU B C 1
ATOM 8295 O O . LEU B 1 454 ? -26.609 -7.691 -30 1 91.94 454 LEU B O 1
ATOM 8299 N N . GLY B 1 455 ? -24.797 -7.695 -31.281 1 91.12 455 GLY B N 1
ATOM 8300 C CA . GLY B 1 455 ? -25.125 -6.453 -31.969 1 91.12 455 GLY B CA 1
ATOM 8301 C C . GLY B 1 455 ? -24.766 -5.219 -31.156 1 91.12 455 GLY B C 1
ATOM 8302 O O . GLY B 1 455 ? -25.297 -4.133 -31.422 1 91.12 455 GLY B O 1
ATOM 8303 N N . MET B 1 456 ? -23.828 -5.391 -30.297 1 89.56 456 MET B N 1
ATOM 8304 C CA . MET B 1 456 ? -23.453 -4.258 -29.453 1 89.56 456 MET B CA 1
ATOM 8305 C C . MET B 1 456 ? -22.328 -3.455 -30.109 1 89.56 456 MET B C 1
ATOM 8307 O O . MET B 1 456 ? -21.5 -4.008 -30.844 1 89.56 456 MET B O 1
ATOM 8311 N N . GLN B 1 457 ? -22.297 -2.064 -30.016 1 81.88 457 GLN B N 1
ATOM 8312 C CA . GLN B 1 457 ? -21.297 -1.288 -30.75 1 81.88 457 GLN B CA 1
ATOM 8313 C C . GLN B 1 457 ? -20.516 -0.376 -29.812 1 81.88 457 GLN B C 1
ATOM 8315 O O . GLN B 1 457 ? -19.469 0.142 -30.172 1 81.88 457 GLN B O 1
ATOM 8320 N N . ASP B 1 458 ? -20.797 0.045 -28.609 1 93.62 458 ASP B N 1
ATOM 8321 C CA . ASP B 1 458 ? -20.141 1.016 -27.734 1 93.62 458 ASP B CA 1
ATOM 8322 C C . ASP B 1 458 ? -18.984 0.383 -26.969 1 93.62 458 ASP B C 1
ATOM 8324 O O . ASP B 1 458 ? -19 0.283 -25.75 1 93.62 458 ASP B O 1
ATOM 8328 N N . MET B 1 459 ? -17.922 -0.005 -27.906 1 97.75 459 MET B N 1
ATOM 8329 C CA . MET B 1 459 ? -16.734 -0.678 -27.375 1 97.75 459 MET B CA 1
ATOM 8330 C C . MET B 1 459 ? -15.469 0.114 -27.672 1 97.75 459 MET B C 1
ATOM 8332 O O . MET B 1 459 ? -15.258 0.533 -28.812 1 97.75 459 MET B O 1
ATOM 8336 N N . TYR B 1 460 ? -14.664 0.342 -26.688 1 98.69 460 TYR B N 1
ATOM 8337 C CA . TYR B 1 460 ? -13.422 1.101 -26.781 1 98.69 460 TYR B CA 1
ATOM 8338 C C . TYR B 1 460 ? -12.242 0.263 -26.297 1 98.69 460 TYR B C 1
ATOM 8340 O O . TYR B 1 460 ? -12.195 -0.157 -25.141 1 98.69 460 TYR B O 1
ATOM 8348 N N . LEU B 1 461 ? -11.297 0.008 -27.203 1 98.75 461 LEU B N 1
ATOM 8349 C CA . LEU B 1 461 ? -10.211 -0.909 -26.891 1 98.75 461 LEU B CA 1
ATOM 8350 C C . LEU B 1 461 ? -8.875 -0.177 -26.875 1 98.75 461 LEU B C 1
ATOM 8352 O O . LEU B 1 461 ? -8.469 0.403 -27.891 1 98.75 461 LEU B O 1
ATOM 8356 N N . PHE B 1 462 ? -8.25 -0.172 -25.719 1 98.81 462 PHE B N 1
ATOM 8357 C CA . PHE B 1 462 ? -6.879 0.295 -25.547 1 98.81 462 PHE B CA 1
ATOM 8358 C C . PHE B 1 462 ? -5.918 -0.881 -25.438 1 98.81 462 PHE B C 1
ATOM 8360 O O . PHE B 1 462 ? -5.957 -1.634 -24.469 1 98.81 462 PHE B O 1
ATOM 8367 N N . THR B 1 463 ? -5.051 -1.057 -26.453 1 98.44 463 THR B N 1
ATOM 8368 C CA . THR B 1 463 ? -4.07 -2.137 -26.422 1 98.44 463 THR B CA 1
ATOM 8369 C C . THR B 1 463 ? -2.676 -1.592 -26.141 1 98.44 463 THR B C 1
ATOM 8371 O O . THR B 1 463 ? -2.416 -0.401 -26.328 1 98.44 463 THR B O 1
ATOM 8374 N N . GLY B 1 464 ? -1.856 -2.4 -25.562 1 97.5 464 GLY B N 1
ATOM 8375 C CA . GLY B 1 464 ? -0.463 -2.076 -25.312 1 97.5 464 GLY B CA 1
ATOM 8376 C C . GLY B 1 464 ? 0.488 -3.201 -25.672 1 97.5 464 GLY B C 1
ATOM 8377 O O . GLY B 1 464 ? 0.365 -4.316 -25.156 1 97.5 464 GLY B O 1
ATOM 8378 N N . ASN B 1 465 ? 1.348 -2.932 -26.641 1 97.25 465 ASN B N 1
ATOM 8379 C CA . ASN B 1 465 ? 2.383 -3.865 -27.078 1 97.25 465 ASN B CA 1
ATOM 8380 C C . ASN B 1 465 ? 3.723 -3.16 -27.281 1 97.25 465 ASN B C 1
ATOM 8382 O O . ASN B 1 465 ? 3.807 -1.936 -27.172 1 97.25 465 ASN B O 1
ATOM 8386 N N . ARG B 1 466 ? 4.812 -4 -27.547 1 93.81 466 ARG B N 1
ATOM 8387 C CA . ARG B 1 466 ? 6.141 -3.418 -27.719 1 93.81 466 ARG B CA 1
ATOM 8388 C C . ARG B 1 466 ? 6.309 -2.887 -29.141 1 93.81 466 ARG B C 1
ATOM 8390 O O . ARG B 1 466 ? 6.805 -1.774 -29.344 1 93.81 466 ARG B O 1
ATOM 8397 N N . PHE B 1 467 ? 5.852 -3.654 -30.141 1 96.25 467 PHE B N 1
ATOM 8398 C CA . PHE B 1 467 ? 6.027 -3.295 -31.547 1 96.25 467 PHE B CA 1
ATOM 8399 C C . PHE B 1 467 ? 4.746 -3.549 -32.344 1 96.25 467 PHE B C 1
ATOM 8401 O O . PHE B 1 467 ? 4.109 -4.594 -32.156 1 96.25 467 PHE B O 1
ATOM 8408 N N . HIS B 1 468 ? 4.457 -2.615 -33.188 1 97.12 468 HIS B N 1
ATOM 8409 C CA . HIS B 1 468 ? 3.307 -2.783 -34.094 1 97.12 468 HIS B CA 1
ATOM 8410 C C . HIS B 1 468 ? 3.48 -3.996 -35 1 97.12 468 HIS B C 1
ATOM 8412 O O . HIS B 1 468 ? 2.553 -4.793 -35.156 1 97.12 468 HIS B O 1
ATOM 8418 N N . ASP B 1 469 ? 4.691 -4.168 -35.406 1 96.62 469 ASP B N 1
ATOM 8419 C CA . ASP B 1 469 ? 4.895 -5.152 -36.469 1 96.62 469 ASP B CA 1
ATOM 8420 C C . ASP B 1 469 ? 5.352 -6.488 -35.875 1 96.62 469 ASP B C 1
ATOM 8422 O O . ASP B 1 469 ? 5.5 -7.469 -36.625 1 96.62 469 ASP B O 1
ATOM 8426 N N . LYS B 1 470 ? 5.535 -6.602 -34.562 1 97.44 470 LYS B N 1
ATOM 8427 C CA . LYS B 1 470 ? 6.148 -7.816 -34.031 1 97.44 470 LYS B CA 1
ATOM 8428 C C . LYS B 1 470 ? 5.219 -8.516 -33.062 1 97.44 470 LYS B C 1
ATOM 8430 O O . LYS B 1 470 ? 5.168 -9.742 -33 1 97.44 470 LYS B O 1
ATOM 8435 N N . ASP B 1 471 ? 4.492 -7.723 -32.25 1 98.06 471 ASP B N 1
ATOM 8436 C CA . ASP B 1 471 ? 3.734 -8.398 -31.203 1 98.06 471 ASP B CA 1
ATOM 8437 C C . ASP B 1 471 ? 2.365 -7.754 -31.016 1 98.06 471 ASP B C 1
ATOM 8439 O O . ASP B 1 471 ? 1.797 -7.805 -29.922 1 98.06 471 ASP B O 1
ATOM 8443 N N . PHE B 1 472 ? 1.854 -7.023 -32.062 1 98.38 472 PHE B N 1
ATOM 8444 C CA . PHE B 1 472 ? 0.488 -6.516 -32.031 1 98.38 472 PHE B CA 1
ATOM 8445 C C . PHE B 1 472 ? -0.519 -7.656 -32.094 1 98.38 472 PHE B C 1
ATOM 8447 O O . PHE B 1 472 ? -1.075 -7.934 -33.156 1 98.38 472 PHE B O 1
ATOM 8454 N N . LEU B 1 473 ? -0.836 -8.266 -30.984 1 98.5 473 LEU B N 1
ATOM 8455 C CA . LEU B 1 473 ? -1.646 -9.477 -30.891 1 98.5 473 LEU B CA 1
ATOM 8456 C C . LEU B 1 473 ? -3.043 -9.234 -31.453 1 98.5 473 LEU B C 1
ATOM 8458 O O . LEU B 1 473 ? -3.787 -8.391 -30.938 1 98.5 473 LEU B O 1
ATOM 8462 N N . TYR B 1 474 ? -3.439 -9.93 -32.5 1 98.38 474 TYR B N 1
ATOM 8463 C CA . TYR B 1 474 ? -4.711 -9.859 -33.219 1 98.38 474 TYR B CA 1
ATOM 8464 C C . TYR B 1 474 ? -4.918 -8.484 -33.844 1 98.38 474 TYR B C 1
ATOM 8466 O O . TYR B 1 474 ? -6.055 -8.016 -33.969 1 98.38 474 TYR B O 1
ATOM 8474 N N . GLY B 1 475 ? -3.852 -7.805 -34.156 1 98.12 475 GLY B N 1
ATOM 8475 C CA . GLY B 1 475 ? -3.887 -6.457 -34.688 1 98.12 475 GLY B CA 1
ATOM 8476 C C . GLY B 1 475 ? -4.773 -6.336 -35.906 1 98.12 475 GLY B C 1
ATOM 8477 O O . GLY B 1 475 ? -5.562 -5.395 -36.031 1 98.12 475 GLY B O 1
ATOM 8478 N N . ASP B 1 476 ? -4.664 -7.312 -36.812 1 97.44 476 ASP B N 1
ATOM 8479 C CA . ASP B 1 476 ? -5.477 -7.309 -38 1 97.44 476 ASP B CA 1
ATOM 8480 C C . ASP B 1 476 ? -6.965 -7.332 -37.688 1 97.44 476 ASP B C 1
ATOM 8482 O O . ASP B 1 476 ? -7.766 -6.66 -38.344 1 97.44 476 ASP B O 1
ATOM 8486 N N . LEU B 1 477 ? -7.273 -8.102 -36.688 1 97.69 477 LEU B N 1
ATOM 8487 C CA . LEU B 1 477 ? -8.672 -8.203 -36.281 1 97.69 477 LEU B CA 1
ATOM 8488 C C . LEU B 1 477 ? -9.18 -6.859 -35.781 1 97.69 477 LEU B C 1
ATOM 8490 O O . LEU B 1 477 ? -10.258 -6.406 -36.156 1 97.69 477 LEU B O 1
ATOM 8494 N N . TRP B 1 478 ? -8.406 -6.211 -34.906 1 98.38 478 TRP B N 1
ATOM 8495 C CA . TRP B 1 478 ? -8.82 -4.941 -34.312 1 98.38 478 TRP B CA 1
ATOM 8496 C C . TRP B 1 478 ? -8.953 -3.859 -35.406 1 98.38 478 TRP B C 1
ATOM 8498 O O . TRP B 1 478 ? -9.914 -3.086 -35.375 1 98.38 478 TRP B O 1
ATOM 8508 N N . GLU B 1 479 ? -8 -3.871 -36.25 1 98.06 479 GLU B N 1
ATOM 8509 C CA . GLU B 1 479 ? -8 -2.863 -37.312 1 98.06 479 GLU B CA 1
ATOM 8510 C C . GLU B 1 479 ? -9.172 -3.068 -38.25 1 98.06 479 GLU B C 1
ATOM 8512 O O . GLU B 1 479 ? -9.781 -2.1 -38.719 1 98.06 479 GLU B O 1
ATOM 8517 N N . SER B 1 480 ? -9.438 -4.254 -38.531 1 97.88 480 SER B N 1
ATOM 8518 C CA . SER B 1 480 ? -10.594 -4.566 -39.375 1 97.88 480 SER B CA 1
ATOM 8519 C C . SER B 1 480 ? -11.891 -4.105 -38.719 1 97.88 480 SER B C 1
ATOM 8521 O O . SER B 1 480 ? -12.734 -3.492 -39.375 1 97.88 480 SER B O 1
ATOM 8523 N N . LEU B 1 481 ? -12.102 -4.375 -37.469 1 97.75 481 LEU B N 1
ATOM 8524 C CA . LEU B 1 481 ? -13.305 -3.979 -36.75 1 97.75 481 LEU B CA 1
ATOM 8525 C C . LEU B 1 481 ? -13.414 -2.459 -36.656 1 97.75 481 LEU B C 1
ATOM 8527 O O . LEU B 1 481 ? -14.508 -1.901 -36.75 1 97.75 481 LEU B O 1
ATOM 8531 N N . ALA B 1 482 ? -12.297 -1.848 -36.5 1 97.62 482 ALA B N 1
ATOM 8532 C CA . ALA B 1 482 ? -12.266 -0.388 -36.438 1 97.62 482 ALA B CA 1
ATOM 8533 C C . ALA B 1 482 ? -12.688 0.228 -37.75 1 97.62 482 ALA B C 1
ATOM 8535 O O . ALA B 1 482 ? -13.422 1.216 -37.781 1 97.62 482 ALA B O 1
ATOM 8536 N N . SER B 1 483 ? -12.211 -0.358 -38.812 1 97.31 483 SER B N 1
ATOM 8537 C CA . SER B 1 483 ? -12.531 0.147 -40.156 1 97.31 483 SER B CA 1
ATOM 8538 C C . SER B 1 483 ? -14.023 0.016 -40.438 1 97.31 483 SER B C 1
ATOM 8540 O O . SER B 1 483 ? -14.578 0.808 -41.219 1 97.31 483 SER B O 1
ATOM 8542 N N . LYS B 1 484 ? -14.664 -0.912 -39.781 1 95.88 484 LYS B N 1
ATOM 8543 C CA . LYS B 1 484 ? -16.094 -1.139 -39.969 1 95.88 484 LYS B CA 1
ATOM 8544 C C . LYS B 1 484 ? -16.906 -0.373 -38.938 1 95.88 484 LYS B C 1
ATOM 8546 O O . LYS B 1 484 ? -18.125 -0.57 -38.812 1 95.88 484 LYS B O 1
ATOM 8551 N N . ASN B 1 485 ? -16.297 0.429 -38.125 1 95.44 485 ASN B N 1
ATOM 8552 C CA . ASN B 1 485 ? -16.891 1.244 -37.094 1 95.44 485 ASN B CA 1
ATOM 8553 C C . ASN B 1 485 ? -17.578 0.382 -36.031 1 95.44 485 ASN B C 1
ATOM 8555 O O . ASN B 1 485 ? -18.625 0.767 -35.5 1 95.44 485 ASN B O 1
ATOM 8559 N N . GLN B 1 486 ? -17.016 -0.792 -35.781 1 96 486 GLN B N 1
ATOM 8560 C CA . GLN B 1 486 ? -17.562 -1.703 -34.781 1 96 486 GLN B CA 1
ATOM 8561 C C . GLN B 1 486 ? -16.781 -1.628 -33.469 1 96 486 GLN B C 1
ATOM 8563 O O . GLN B 1 486 ? -17.234 -2.119 -32.438 1 96 486 GLN B O 1
ATOM 8568 N N . LEU B 1 487 ? -15.672 -1.051 -33.531 1 97.56 487 LEU B N 1
ATOM 8569 C CA . LEU B 1 487 ? -14.742 -0.923 -32.438 1 97.56 487 LEU B CA 1
ATOM 8570 C C . LEU B 1 487 ? -13.938 0.364 -32.531 1 97.56 487 LEU B C 1
ATOM 8572 O O . LEU B 1 487 ? -13.484 0.73 -33.625 1 97.56 487 LEU B O 1
ATOM 8576 N N . ARG B 1 488 ? -13.867 1.126 -31.516 1 98.06 488 ARG B N 1
ATOM 8577 C CA . ARG B 1 488 ? -12.898 2.219 -31.469 1 98.06 488 ARG B CA 1
ATOM 8578 C C . ARG B 1 488 ? -11.57 1.753 -30.875 1 98.06 488 ARG B C 1
ATOM 8580 O O . ARG B 1 488 ? -11.508 1.346 -29.719 1 98.06 488 ARG B O 1
ATOM 8587 N N . LEU B 1 489 ? -10.547 1.829 -31.672 1 98.56 489 LEU B N 1
ATOM 8588 C CA . LEU B 1 489 ? -9.25 1.238 -31.344 1 98.56 489 LEU B CA 1
ATOM 8589 C C . LEU B 1 489 ? -8.234 2.32 -30.984 1 98.56 489 LEU B C 1
ATOM 8591 O O . LEU B 1 489 ? -8.086 3.301 -31.719 1 98.56 489 LEU B O 1
ATOM 8595 N N . PHE B 1 490 ? -7.539 2.143 -29.859 1 98.62 490 PHE B N 1
ATOM 8596 C CA . PHE B 1 490 ? -6.48 3.033 -29.391 1 98.62 490 PHE B CA 1
ATOM 8597 C C . PHE B 1 490 ? -5.23 2.24 -29.031 1 98.62 490 PHE B C 1
ATOM 8599 O O . PHE B 1 490 ? -4.996 1.955 -27.844 1 98.62 490 PHE B O 1
ATOM 8606 N N . PRO B 1 491 ? -4.359 1.896 -29.953 1 98.12 491 PRO B N 1
ATOM 8607 C CA . PRO B 1 491 ? -3.18 1.076 -29.656 1 98.12 491 PRO B CA 1
ATOM 8608 C C . PRO B 1 491 ? -1.996 1.899 -29.156 1 98.12 491 PRO B C 1
ATOM 8610 O O . PRO B 1 491 ? -1.846 3.064 -29.531 1 98.12 491 PRO B O 1
ATOM 8613 N N . SER B 1 492 ? -1.22 1.355 -28.266 1 97.12 492 SER B N 1
ATOM 8614 C CA . SER B 1 492 ? 0.046 1.902 -27.781 1 97.12 492 SER B CA 1
ATOM 8615 C C . SER B 1 492 ? 1.196 0.932 -28.031 1 97.12 492 SER B C 1
ATOM 8617 O O . SER B 1 492 ? 1.04 -0.28 -27.859 1 97.12 492 SER B O 1
ATOM 8619 N N . PHE B 1 493 ? 2.34 1.438 -28.516 1 96.69 493 PHE B N 1
ATOM 8620 C CA . PHE B 1 493 ? 3.547 0.651 -28.75 1 96.69 493 PHE B CA 1
ATOM 8621 C C . PHE B 1 493 ? 4.738 1.264 -28.031 1 96.69 493 PHE B C 1
ATOM 8623 O O . PHE B 1 493 ? 5.176 2.367 -28.359 1 96.69 493 PHE B O 1
ATOM 8630 N N . SER B 1 494 ? 5.336 0.534 -27.062 1 90.06 494 SER B N 1
ATOM 8631 C CA . SER B 1 494 ? 6.281 1.112 -26.109 1 90.06 494 SER B CA 1
ATOM 8632 C C . SER B 1 494 ? 7.695 1.131 -26.688 1 90.06 494 SER B C 1
ATOM 8634 O O . SER B 1 494 ? 8.586 1.771 -26.125 1 90.06 494 SER B O 1
ATOM 8636 N N . ARG B 1 495 ? 8.008 0.423 -27.844 1 88.62 495 ARG B N 1
ATOM 8637 C CA . ARG B 1 495 ? 9.375 0.346 -28.359 1 88.62 495 ARG B CA 1
ATOM 8638 C C . ARG B 1 495 ? 9.43 0.774 -29.812 1 88.62 495 ARG B C 1
ATOM 8640 O O . ARG B 1 495 ? 10.445 0.571 -30.484 1 88.62 495 ARG B O 1
ATOM 8647 N N . ASP B 1 496 ? 8.32 1.29 -30.234 1 91.5 496 ASP B N 1
ATOM 8648 C CA . ASP B 1 496 ? 8.297 1.841 -31.594 1 91.5 496 ASP B CA 1
ATOM 8649 C C . ASP B 1 496 ? 8.875 3.252 -31.625 1 91.5 496 ASP B C 1
ATOM 8651 O O . ASP B 1 496 ? 9.406 3.73 -30.609 1 91.5 496 ASP B O 1
ATOM 8655 N N . GLU B 1 497 ? 8.812 3.82 -32.812 1 85.19 497 GLU B N 1
ATOM 8656 C CA . GLU B 1 497 ? 9.336 5.176 -32.938 1 85.19 497 GLU B CA 1
ATOM 8657 C C . GLU B 1 497 ? 8.602 6.152 -32.031 1 85.19 497 GLU B C 1
ATOM 8659 O O . GLU B 1 497 ? 9.234 6.949 -31.344 1 85.19 497 GLU B O 1
ATOM 8664 N N . LYS B 1 498 ? 7.379 6.086 -32.219 1 83.25 498 LYS B N 1
ATOM 8665 C CA . LYS B 1 498 ? 6.562 6.852 -31.266 1 83.25 498 LYS B CA 1
ATOM 8666 C C . LYS B 1 498 ? 6.18 6.004 -30.047 1 83.25 498 LYS B C 1
ATOM 8668 O O . LYS B 1 498 ? 5.105 5.402 -30.031 1 83.25 498 LYS B O 1
ATOM 8673 N N . LYS B 1 499 ? 6.93 6.168 -28.953 1 86.62 499 LYS B N 1
ATOM 8674 C CA . LYS B 1 499 ? 6.762 5.332 -27.766 1 86.62 499 LYS B CA 1
ATOM 8675 C C . LYS B 1 499 ? 5.566 5.793 -26.938 1 86.62 499 LYS B C 1
ATOM 8677 O O . LYS B 1 499 ? 5.402 6.988 -26.672 1 86.62 499 LYS B O 1
ATOM 8682 N N . SER B 1 500 ? 4.707 4.895 -26.594 1 89.94 500 SER B N 1
ATOM 8683 C CA . SER B 1 500 ? 3.572 5.191 -25.734 1 89.94 500 SER B CA 1
ATOM 8684 C C . SER B 1 500 ? 3.135 3.957 -24.953 1 89.94 500 SER B C 1
ATOM 8686 O O . SER B 1 500 ? 3.205 2.838 -25.453 1 89.94 500 SER B O 1
ATOM 8688 N N . TYR B 1 501 ? 2.727 4.191 -23.734 1 91.75 501 TYR B N 1
ATOM 8689 C CA . TYR B 1 501 ? 2.082 3.166 -22.922 1 91.75 501 TYR B CA 1
ATOM 8690 C C . TYR B 1 501 ? 0.574 3.379 -22.875 1 91.75 501 TYR B C 1
ATOM 8692 O O . TYR B 1 501 ? 0.074 4.426 -23.281 1 91.75 501 TYR B O 1
ATOM 8700 N N . VAL B 1 502 ? -0.122 2.396 -22.422 1 96.38 502 VAL B N 1
ATOM 8701 C CA . VAL B 1 502 ? -1.58 2.432 -22.438 1 96.38 502 VAL B CA 1
ATOM 8702 C C . VAL B 1 502 ? -2.078 3.613 -21.609 1 96.38 502 VAL B C 1
ATOM 8704 O O . VAL B 1 502 ? -3.09 4.234 -21.938 1 96.38 502 VAL B O 1
ATOM 8707 N N . GLN B 1 503 ? -1.397 3.92 -20.484 1 92.75 503 GLN B N 1
ATOM 8708 C CA . GLN B 1 503 ? -1.836 5.035 -19.641 1 92.75 503 GLN B CA 1
ATOM 8709 C C . GLN B 1 503 ? -1.68 6.363 -20.375 1 92.75 503 GLN B C 1
ATOM 8711 O O . GLN B 1 503 ? -2.467 7.289 -20.172 1 92.75 503 GLN B O 1
ATOM 8716 N N . ASP B 1 504 ? -0.64 6.469 -21.25 1 90.56 504 ASP B N 1
ATOM 8717 C CA . ASP B 1 504 ? -0.443 7.668 -22.047 1 90.56 504 ASP B CA 1
ATOM 8718 C C . ASP B 1 504 ? -1.598 7.867 -23.031 1 90.56 504 ASP B C 1
ATOM 8720 O O . ASP B 1 504 ? -2.104 8.977 -23.188 1 90.56 504 ASP B O 1
ATOM 8724 N N . THR B 1 505 ? -1.947 6.797 -23.672 1 96.25 505 THR B N 1
ATOM 8725 C CA . THR B 1 505 ? -3.021 6.848 -24.656 1 96.25 505 THR B CA 1
ATOM 8726 C C . THR B 1 505 ? -4.359 7.137 -23.984 1 96.25 505 THR B C 1
ATOM 8728 O O . THR B 1 505 ? -5.199 7.848 -24.547 1 96.25 505 THR B O 1
ATOM 8731 N N . LEU B 1 506 ? -4.574 6.566 -22.828 1 97.25 506 LEU B N 1
ATOM 8732 C CA . LEU B 1 506 ? -5.773 6.855 -22.047 1 97.25 506 LEU B CA 1
ATOM 8733 C C . LEU B 1 506 ? -5.879 8.344 -21.75 1 97.25 506 LEU B C 1
ATOM 8735 O O . LEU B 1 506 ? -6.938 8.953 -21.953 1 97.25 506 LEU B O 1
ATOM 8739 N N . TYR B 1 507 ? -4.812 8.914 -21.297 1 93.75 507 TYR B N 1
ATOM 8740 C CA . TYR B 1 507 ? -4.832 10.32 -20.938 1 93.75 507 TYR B CA 1
ATOM 8741 C C . TYR B 1 507 ? -5.035 11.195 -22.172 1 93.75 507 TYR B C 1
ATOM 8743 O O . TYR B 1 507 ? -5.691 12.242 -22.109 1 93.75 507 TYR B O 1
ATOM 8751 N N . ALA B 1 508 ? -4.367 10.781 -23.297 1 94.06 508 ALA B N 1
ATOM 8752 C CA . ALA B 1 508 ? -4.539 11.508 -24.562 1 94.06 508 ALA B CA 1
ATOM 8753 C C . ALA B 1 508 ? -6.012 11.57 -24.953 1 94.06 508 ALA B C 1
ATOM 8755 O O . ALA B 1 508 ? -6.434 12.5 -25.641 1 94.06 508 ALA B O 1
ATOM 8756 N N . GLN B 1 509 ? -6.766 10.555 -24.5 1 97.25 509 GLN B N 1
ATOM 8757 C CA . GLN B 1 509 ? -8.203 10.523 -24.766 1 97.25 509 GLN B CA 1
ATOM 8758 C C . GLN B 1 509 ? -9 10.945 -23.547 1 97.25 509 GLN B C 1
ATOM 8760 O O . GLN B 1 509 ? -10.078 10.414 -23.281 1 97.25 509 GLN B O 1
ATOM 8765 N N . SER B 1 510 ? -8.508 11.883 -22.797 1 96.31 510 SER B N 1
ATOM 8766 C CA . SER B 1 510 ? -9.07 12.266 -21.5 1 96.31 510 SER B CA 1
ATOM 8767 C C . SER B 1 510 ? -10.523 12.688 -21.641 1 96.31 510 SER B C 1
ATOM 8769 O O . SER B 1 510 ? -11.367 12.328 -20.812 1 96.31 510 SER B O 1
ATOM 8771 N N . ASP B 1 511 ? -10.867 13.484 -22.703 1 97.12 511 ASP B N 1
ATOM 8772 C CA . ASP B 1 511 ? -12.234 13.953 -22.891 1 97.12 511 ASP B CA 1
ATOM 8773 C C . ASP B 1 511 ? -13.195 12.789 -23.109 1 97.12 511 ASP B C 1
ATOM 8775 O O . ASP B 1 511 ? -14.273 12.742 -22.5 1 97.12 511 ASP B O 1
ATOM 8779 N N . LEU B 1 512 ? -12.789 11.906 -23.922 1 98.06 512 LEU B N 1
ATOM 8780 C CA . LEU B 1 512 ? -13.602 10.742 -24.25 1 98.06 512 LEU B CA 1
ATOM 8781 C C . LEU B 1 512 ? -13.805 9.867 -23.016 1 98.06 512 LEU B C 1
ATOM 8783 O O . LEU B 1 512 ? -14.93 9.453 -22.719 1 98.06 512 LEU B O 1
ATOM 8787 N N . ILE B 1 513 ? -12.758 9.555 -22.344 1 98.31 513 ILE B N 1
ATOM 8788 C CA . ILE B 1 513 ? -12.781 8.664 -21.188 1 98.31 513 ILE B CA 1
ATOM 8789 C C . ILE B 1 513 ? -13.664 9.266 -20.094 1 98.31 513 ILE B C 1
ATOM 8791 O O . ILE B 1 513 ? -14.461 8.562 -19.469 1 98.31 513 ILE B O 1
ATOM 8795 N N . PHE B 1 514 ? -13.508 10.586 -19.922 1 97.5 514 PHE B N 1
ATOM 8796 C CA . PHE B 1 514 ? -14.328 11.266 -18.922 1 97.5 514 PHE B CA 1
ATOM 8797 C C . PHE B 1 514 ? -15.805 11.148 -19.266 1 97.5 514 PHE B C 1
ATOM 8799 O O . PHE B 1 514 ? -16.625 10.812 -18.406 1 97.5 514 PHE B O 1
ATOM 8806 N N . ASP B 1 515 ? -16.125 11.406 -20.453 1 97.94 515 ASP B N 1
ATOM 8807 C CA . ASP B 1 515 ? -17.516 11.352 -20.891 1 97.94 515 ASP B CA 1
ATOM 8808 C C . ASP B 1 515 ? -18.094 9.953 -20.688 1 97.94 515 ASP B C 1
ATOM 8810 O O . ASP B 1 515 ? -19.203 9.812 -20.172 1 97.94 515 ASP B O 1
ATOM 8814 N N . LEU B 1 516 ? -17.391 8.969 -21.047 1 98.12 516 LEU B N 1
ATOM 8815 C CA . LEU B 1 516 ? -17.859 7.586 -20.969 1 98.12 516 LEU B CA 1
ATOM 8816 C C . LEU B 1 516 ? -18.078 7.176 -19.516 1 98.12 516 LEU B C 1
ATOM 8818 O O . LEU B 1 516 ? -19.109 6.582 -19.188 1 98.12 516 LEU B O 1
ATOM 8822 N N . ILE B 1 517 ? -17.156 7.492 -18.656 1 97.12 517 ILE B N 1
ATOM 8823 C CA . ILE B 1 517 ? -17.203 7.027 -17.281 1 97.12 517 ILE B CA 1
ATOM 8824 C C . ILE B 1 517 ? -18.234 7.84 -16.484 1 97.12 517 ILE B C 1
ATOM 8826 O O . ILE B 1 517 ? -19.062 7.277 -15.773 1 97.12 517 ILE B O 1
ATOM 8830 N N . TYR B 1 518 ? -18.172 9.148 -16.656 1 95.88 518 TYR B N 1
ATOM 8831 C CA . TYR B 1 518 ? -18.938 10.031 -15.797 1 95.88 518 TYR B CA 1
ATOM 8832 C C . TYR B 1 518 ? -20.359 10.227 -16.344 1 95.88 518 TYR B C 1
ATOM 8834 O O . TYR B 1 518 ? -21.328 10.172 -15.586 1 95.88 518 TYR B O 1
ATOM 8842 N N . ASN B 1 519 ? -20.516 10.461 -17.641 1 96.12 519 ASN B N 1
ATOM 8843 C CA . ASN B 1 519 ? -21.812 10.828 -18.219 1 96.12 519 ASN B CA 1
ATOM 8844 C C . ASN B 1 519 ? -22.531 9.617 -18.781 1 96.12 519 ASN B C 1
ATOM 8846 O O . ASN B 1 519 ? -23.766 9.578 -18.797 1 96.12 519 ASN B O 1
ATOM 8850 N N . LYS B 1 520 ? -21.844 8.602 -19.203 1 96.62 520 LYS B N 1
ATOM 8851 C CA . LYS B 1 520 ? -22.484 7.527 -19.953 1 96.62 520 LYS B CA 1
ATOM 8852 C C . LYS B 1 520 ? -22.469 6.219 -19.172 1 96.62 520 LYS B C 1
ATOM 8854 O O . LYS B 1 520 ? -22.812 5.164 -19.703 1 96.62 520 LYS B O 1
ATOM 8859 N N . ASN B 1 521 ? -21.969 6.215 -17.969 1 95.12 521 ASN B N 1
ATOM 8860 C CA . ASN B 1 521 ? -21.984 5.07 -17.062 1 95.12 521 ASN B CA 1
ATOM 8861 C C . ASN B 1 521 ? -21.266 3.865 -17.672 1 95.12 521 ASN B C 1
ATOM 8863 O O . ASN B 1 521 ? -21.766 2.736 -17.578 1 95.12 521 ASN B O 1
ATOM 8867 N N . ALA B 1 522 ? -20.156 4.125 -18.312 1 97.25 522 ALA B N 1
ATOM 8868 C CA . ALA B 1 522 ? -19.375 3.062 -18.953 1 97.25 522 ALA B CA 1
ATOM 8869 C C . ALA B 1 522 ? -18.766 2.135 -17.906 1 97.25 522 ALA B C 1
ATOM 8871 O O . ALA B 1 522 ? -18.531 2.541 -16.766 1 97.25 522 ALA B O 1
ATOM 8872 N N . THR B 1 523 ? -18.609 0.879 -18.344 1 96.69 523 THR B N 1
ATOM 8873 C CA . THR B 1 523 ? -17.812 -0.073 -17.594 1 96.69 523 THR B CA 1
ATOM 8874 C C . THR B 1 523 ? -16.359 -0.048 -18.062 1 96.69 523 THR B C 1
ATOM 8876 O O . THR B 1 523 ? -16.078 0.034 -19.266 1 96.69 523 THR B O 1
ATOM 8879 N N . PHE B 1 524 ? -15.477 -0.038 -17.062 1 97.56 524 PHE B N 1
ATOM 8880 C CA . PHE B 1 524 ? -14.047 -0.038 -17.328 1 97.56 524 PHE B CA 1
ATOM 8881 C C . PHE B 1 524 ? -13.43 -1.39 -16.969 1 97.56 524 PHE B C 1
ATOM 8883 O O . PHE B 1 524 ? -13.5 -1.829 -15.828 1 97.56 524 PHE B O 1
ATOM 8890 N N . TYR B 1 525 ? -12.844 -2.064 -18.016 1 96.62 525 TYR B N 1
ATOM 8891 C CA . TYR B 1 525 ? -12.25 -3.385 -17.828 1 96.62 525 TYR B CA 1
ATOM 8892 C C . TYR B 1 525 ? -10.75 -3.355 -18.109 1 96.62 525 TYR B C 1
ATOM 8894 O O . TYR B 1 525 ? -10.336 -3.041 -19.219 1 96.62 525 TYR B O 1
ATOM 8902 N N . LEU B 1 526 ? -9.977 -3.654 -17.047 1 96.19 526 LEU B N 1
ATOM 8903 C CA . LEU B 1 526 ? -8.516 -3.689 -17.141 1 96.19 526 LEU B CA 1
ATOM 8904 C C . LEU B 1 526 ? -7.996 -5.113 -16.969 1 96.19 526 LEU B C 1
ATOM 8906 O O . LEU B 1 526 ? -8.297 -5.773 -15.977 1 96.19 526 LEU B O 1
ATOM 8910 N N . CYS B 1 527 ? -7.227 -5.578 -17.969 1 96.12 527 CYS B N 1
ATOM 8911 C CA . CYS B 1 527 ? -6.668 -6.922 -17.906 1 96.12 527 CYS B CA 1
ATOM 8912 C C . CYS B 1 527 ? -5.219 -6.934 -18.375 1 96.12 527 CYS B C 1
ATOM 8914 O O . CYS B 1 527 ? -4.891 -6.352 -19.406 1 96.12 527 CYS B O 1
ATOM 8916 N N . GLY B 1 528 ? -4.375 -7.5 -17.578 1 93.56 528 GLY B N 1
ATOM 8917 C CA . GLY B 1 528 ? -2.973 -7.586 -17.953 1 93.56 528 GLY B CA 1
ATOM 8918 C C . GLY B 1 528 ? -2.064 -7.961 -16.797 1 93.56 528 GLY B C 1
ATOM 8919 O O . GLY B 1 528 ? -2.488 -8.641 -15.867 1 93.56 528 GLY B O 1
ATOM 8920 N N . SER B 1 529 ? -0.813 -7.59 -16.969 1 88.12 529 SER B N 1
ATOM 8921 C CA . SER B 1 529 ? 0.171 -7.922 -15.945 1 88.12 529 SER B CA 1
ATOM 8922 C C . SER B 1 529 ? -0.047 -7.098 -14.68 1 88.12 529 SER B C 1
ATOM 8924 O O . SER B 1 529 ? -0.372 -5.914 -14.75 1 88.12 529 SER B O 1
ATOM 8926 N N . SER B 1 530 ? 0.168 -7.73 -13.5 1 81.06 530 SER B N 1
ATOM 8927 C CA . SER B 1 530 ? 0.136 -7.004 -12.234 1 81.06 530 SER B CA 1
ATOM 8928 C C . SER B 1 530 ? 1.36 -6.109 -12.078 1 81.06 530 SER B C 1
ATOM 8930 O O . SER B 1 530 ? 2.26 -6.125 -12.922 1 81.06 530 SER B O 1
ATOM 8932 N N . GLY B 1 531 ? 1.334 -5.324 -11.062 1 76.62 531 GLY B N 1
ATOM 8933 C CA . GLY B 1 531 ? 2.477 -4.465 -10.789 1 76.62 531 GLY B CA 1
ATOM 8934 C C . GLY B 1 531 ? 2.236 -3.014 -11.156 1 76.62 531 GLY B C 1
ATOM 8935 O O . GLY B 1 531 ? 1.239 -2.42 -10.742 1 76.62 531 GLY B O 1
ATOM 8936 N N . LYS B 1 532 ? 3.127 -2.461 -12.023 1 82.81 532 LYS B N 1
ATOM 8937 C CA . LYS B 1 532 ? 3.188 -1.025 -12.289 1 82.81 532 LYS B CA 1
ATOM 8938 C C . LYS B 1 532 ? 2.039 -0.584 -13.188 1 82.81 532 LYS B C 1
ATOM 8940 O O . LYS B 1 532 ? 1.491 0.507 -13.016 1 82.81 532 LYS B O 1
ATOM 8945 N N . MET B 1 533 ? 1.675 -1.442 -14.023 1 88.38 533 MET B N 1
ATOM 8946 C CA . MET B 1 533 ? 0.735 -1.057 -15.07 1 88.38 533 MET B CA 1
ATOM 8947 C C . MET B 1 533 ? -0.644 -0.767 -14.484 1 88.38 533 MET B C 1
ATOM 8949 O O . MET B 1 533 ? -1.219 0.293 -14.734 1 88.38 533 MET B O 1
ATOM 8953 N N . PRO B 1 534 ? -1.195 -1.631 -13.711 1 90.12 534 PRO B N 1
ATOM 8954 C CA . PRO B 1 534 ? -2.516 -1.322 -13.156 1 90.12 534 PRO B CA 1
ATOM 8955 C C . PRO B 1 534 ? -2.508 -0.074 -12.273 1 90.12 534 PRO B C 1
ATOM 8957 O O . PRO B 1 534 ? -3.492 0.669 -12.242 1 90.12 534 PRO B O 1
ATOM 8960 N N . ILE B 1 535 ? -1.417 0.162 -11.617 1 83.75 535 ILE B N 1
ATOM 8961 C CA . ILE B 1 535 ? -1.288 1.348 -10.773 1 83.75 535 ILE B CA 1
ATOM 8962 C C . ILE B 1 535 ? -1.304 2.602 -11.648 1 83.75 535 ILE B C 1
ATOM 8964 O O . ILE B 1 535 ? -2.008 3.568 -11.344 1 83.75 535 ILE B O 1
ATOM 8968 N N . GLN B 1 536 ? -0.58 2.596 -12.703 1 89.31 536 GLN B N 1
ATOM 8969 C CA . GLN B 1 536 ? -0.485 3.736 -13.609 1 89.31 536 GLN B CA 1
ATOM 8970 C C . GLN B 1 536 ? -1.822 4.012 -14.289 1 89.31 536 GLN B C 1
ATOM 8972 O O . GLN B 1 536 ? -2.201 5.168 -14.484 1 89.31 536 GLN B O 1
ATOM 8977 N N . VAL B 1 537 ? -2.482 2.971 -14.602 1 94.5 537 VAL B N 1
ATOM 8978 C CA . VAL B 1 537 ? -3.795 3.125 -15.227 1 94.5 537 VAL B CA 1
ATOM 8979 C C . VAL B 1 537 ? -4.77 3.75 -14.227 1 94.5 537 VAL B C 1
ATOM 8981 O O . VAL B 1 537 ? -5.52 4.664 -14.578 1 94.5 537 VAL B O 1
ATOM 8984 N N . ARG B 1 538 ? -4.715 3.262 -13.031 1 91.31 538 ARG B N 1
ATOM 8985 C CA . ARG B 1 538 ? -5.574 3.805 -11.984 1 91.31 538 ARG B CA 1
ATOM 8986 C C . ARG B 1 538 ? -5.301 5.289 -11.766 1 91.31 538 ARG B C 1
ATOM 8988 O O . ARG B 1 538 ? -6.23 6.098 -11.727 1 91.31 538 ARG B O 1
ATOM 8995 N N . ILE B 1 539 ? -4.07 5.66 -11.672 1 89.81 539 ILE B N 1
ATOM 8996 C CA . ILE B 1 539 ? -3.666 7.047 -11.469 1 89.81 539 ILE B CA 1
ATOM 8997 C C . ILE B 1 539 ? -4.141 7.898 -12.641 1 89.81 539 ILE B C 1
ATOM 8999 O O . ILE B 1 539 ? -4.594 9.031 -12.453 1 89.81 539 ILE B O 1
ATOM 9003 N N . THR B 1 540 ? -4.07 7.363 -13.797 1 94.5 540 THR B N 1
ATOM 9004 C CA . THR B 1 540 ? -4.477 8.086 -15 1 94.5 540 THR B CA 1
ATOM 9005 C C . THR B 1 540 ? -5.977 8.375 -14.969 1 94.5 540 THR B C 1
ATOM 9007 O O . THR B 1 540 ? -6.41 9.484 -15.281 1 94.5 540 THR B O 1
ATOM 9010 N N . ILE B 1 541 ? -6.758 7.383 -14.57 1 96.5 541 ILE B N 1
ATOM 9011 C CA . ILE B 1 541 ? -8.203 7.566 -14.5 1 96.5 541 ILE B CA 1
ATOM 9012 C C . ILE B 1 541 ? -8.539 8.609 -13.438 1 96.5 541 ILE B C 1
ATOM 9014 O O . ILE B 1 541 ? -9.367 9.492 -13.664 1 96.5 541 ILE B O 1
ATOM 9018 N N . GLU B 1 542 ? -7.875 8.5 -12.32 1 93.06 542 GLU B N 1
ATOM 9019 C CA . GLU B 1 542 ? -8.086 9.477 -11.258 1 93.06 542 GLU B CA 1
ATOM 9020 C C . GLU B 1 542 ? -7.723 10.883 -11.711 1 93.06 542 GLU B C 1
ATOM 9022 O O . GLU B 1 542 ? -8.438 11.844 -11.422 1 93.06 542 GLU B O 1
ATOM 9027 N N . THR B 1 543 ? -6.625 10.992 -12.438 1 91.81 543 THR B N 1
ATOM 9028 C CA . THR B 1 543 ? -6.16 12.281 -12.938 1 91.81 543 THR B CA 1
ATOM 9029 C C . THR B 1 543 ? -7.16 12.867 -13.93 1 91.81 543 THR B C 1
ATOM 9031 O O . THR B 1 543 ? -7.438 14.07 -13.898 1 91.81 543 THR B O 1
ATOM 9034 N N . ILE B 1 544 ? -7.691 12.047 -14.758 1 94.94 544 ILE B N 1
ATOM 9035 C CA . ILE B 1 544 ? -8.695 12.484 -15.727 1 94.94 544 ILE B CA 1
ATOM 9036 C C . ILE B 1 544 ? -9.906 13.047 -14.992 1 94.94 544 ILE B C 1
ATOM 9038 O O . ILE B 1 544 ? -10.414 14.117 -15.344 1 94.94 544 ILE B O 1
ATOM 9042 N N . LEU B 1 545 ? -10.32 12.367 -13.977 1 94.5 545 LEU B N 1
ATOM 9043 C CA . LEU B 1 545 ? -11.469 12.82 -13.195 1 94.5 545 LEU B CA 1
ATOM 9044 C C . LEU B 1 545 ? -11.164 14.141 -12.492 1 94.5 545 LEU B C 1
ATOM 9046 O O . LEU B 1 545 ? -12 15.039 -12.461 1 94.5 545 LEU B O 1
ATOM 9050 N N . GLU B 1 546 ? -10 14.227 -11.922 1 89.38 546 GLU B N 1
ATOM 9051 C CA . GLU B 1 546 ? -9.578 15.445 -11.234 1 89.38 546 GLU B CA 1
ATOM 9052 C C . GLU B 1 546 ? -9.57 16.641 -12.188 1 89.38 546 GLU B C 1
ATOM 9054 O O . GLU B 1 546 ? -10.07 17.719 -11.852 1 89.38 546 GLU B O 1
ATOM 9059 N N . ASP B 1 547 ? -9.055 16.406 -13.352 1 86.88 547 ASP B N 1
ATOM 9060 C CA . ASP B 1 547 ? -8.898 17.469 -14.336 1 86.88 547 ASP B CA 1
ATOM 9061 C C . ASP B 1 547 ? -10.258 17.969 -14.82 1 86.88 547 ASP B C 1
ATOM 9063 O O . ASP B 1 547 ? -10.453 19.172 -15.008 1 86.88 547 ASP B O 1
ATOM 9067 N N . HIS B 1 548 ? -11.164 17.125 -15.016 1 91.12 548 HIS B N 1
ATOM 9068 C CA . HIS B 1 548 ? -12.438 17.484 -15.633 1 91.12 548 HIS B CA 1
ATOM 9069 C C . HIS B 1 548 ? -13.43 17.969 -14.586 1 91.12 548 HIS B C 1
ATOM 9071 O O . HIS B 1 548 ? -14.273 18.828 -14.875 1 91.12 548 HIS B O 1
ATOM 9077 N N . LEU B 1 549 ? -13.328 17.438 -13.367 1 88.62 549 LEU B N 1
ATOM 9078 C CA . LEU B 1 549 ? -14.312 17.781 -12.344 1 88.62 549 LEU B CA 1
ATOM 9079 C C . LEU B 1 549 ? -13.773 18.844 -11.398 1 88.62 549 LEU B C 1
ATOM 9081 O O . LEU B 1 549 ? -14.531 19.453 -10.641 1 88.62 549 LEU B O 1
ATOM 9085 N N . GLY B 1 550 ? -12.469 19.016 -11.422 1 81.38 550 GLY B N 1
ATOM 9086 C CA . GLY B 1 550 ? -11.859 19.953 -10.484 1 81.38 550 GLY B CA 1
ATOM 9087 C C . GLY B 1 550 ? -11.898 19.453 -9.047 1 81.38 550 GLY B C 1
ATOM 9088 O O . GLY B 1 550 ? -12.109 20.25 -8.125 1 81.38 550 GLY B O 1
ATOM 9089 N N . ILE B 1 551 ? -11.797 18.125 -8.867 1 81.19 551 ILE B N 1
ATOM 9090 C CA . ILE B 1 551 ? -11.906 17.531 -7.535 1 81.19 551 ILE B CA 1
ATOM 9091 C C . ILE B 1 551 ? -10.516 17.156 -7.027 1 81.19 551 ILE B C 1
ATOM 9093 O O . ILE B 1 551 ? -9.562 17.109 -7.801 1 81.19 551 ILE B O 1
ATOM 9097 N N . SER B 1 552 ? -10.445 16.875 -5.68 1 77.19 552 SER B N 1
ATOM 9098 C CA . SER B 1 552 ? -9.188 16.516 -5.035 1 77.19 552 SER B CA 1
ATOM 9099 C C . SER B 1 552 ? -8.797 15.07 -5.324 1 77.19 552 SER B C 1
ATOM 9101 O O . SER B 1 552 ? -9.617 14.297 -5.82 1 77.19 552 SER B O 1
ATOM 9103 N N . ASN B 1 553 ? -7.566 14.805 -5 1 80.94 553 ASN B N 1
ATOM 9104 C CA . ASN B 1 553 ? -7.078 13.438 -5.113 1 80.94 553 ASN B CA 1
ATOM 9105 C C . ASN B 1 553 ? -7.895 12.477 -4.254 1 80.94 553 ASN B C 1
ATOM 9107 O O . ASN B 1 553 ? -8.203 11.367 -4.68 1 80.94 553 ASN B O 1
ATOM 9111 N N . GLU B 1 554 ? -8.219 12.953 -3.102 1 72.88 554 GLU B N 1
ATOM 9112 C CA . GLU B 1 554 ? -9.023 12.125 -2.205 1 72.88 554 GLU B CA 1
ATOM 9113 C C . GLU B 1 554 ? -10.383 11.812 -2.816 1 72.88 554 GLU B C 1
ATOM 9115 O O . GLU B 1 554 ? -10.859 10.68 -2.729 1 72.88 554 GLU B O 1
ATOM 9120 N N . GLU B 1 555 ? -10.922 12.828 -3.434 1 79.88 555 GLU B N 1
ATOM 9121 C CA . GLU B 1 555 ? -12.25 12.664 -4.027 1 79.88 555 GLU B CA 1
ATOM 9122 C C . GLU B 1 555 ? -12.203 11.742 -5.242 1 79.88 555 GLU B C 1
ATOM 9124 O O . GLU B 1 555 ? -13.109 10.93 -5.449 1 79.88 555 GLU B O 1
ATOM 9129 N N . SER B 1 556 ? -11.188 11.914 -6.047 1 88.56 556 SER B N 1
ATOM 9130 C CA . SER B 1 556 ? -11.086 11.07 -7.234 1 88.56 556 SER B CA 1
ATOM 9131 C C . SER B 1 556 ? -10.836 9.609 -6.855 1 88.56 556 SER B C 1
ATOM 9133 O O . SER B 1 556 ? -11.359 8.703 -7.5 1 88.56 556 SER B O 1
ATOM 9135 N N . THR B 1 557 ? -10.07 9.383 -5.82 1 82.88 557 THR B N 1
ATOM 9136 C CA . THR B 1 557 ? -9.828 8.031 -5.316 1 82.88 557 THR B CA 1
ATOM 9137 C C . THR B 1 557 ? -11.125 7.406 -4.816 1 82.88 557 THR B C 1
ATOM 9139 O O . THR B 1 557 ? -11.398 6.238 -5.094 1 82.88 557 THR B O 1
ATOM 9142 N N . LYS B 1 558 ? -11.883 8.203 -4.07 1 80.38 558 LYS B N 1
ATOM 9143 C CA . LYS B 1 558 ? -13.172 7.727 -3.58 1 80.38 558 LYS B CA 1
ATOM 9144 C C . LYS B 1 558 ? -14.109 7.398 -4.738 1 80.38 558 LYS B C 1
ATOM 9146 O O . LYS B 1 558 ? -14.875 6.43 -4.672 1 80.38 558 LYS B O 1
ATOM 9151 N N . PHE B 1 559 ? -14.055 8.234 -5.715 1 88.31 559 PHE B N 1
ATOM 9152 C CA . PHE B 1 559 ? -14.883 8 -6.895 1 88.31 559 PHE B CA 1
ATOM 9153 C C . PHE B 1 559 ? -14.539 6.672 -7.547 1 88.31 559 PHE B C 1
ATOM 9155 O O . PHE B 1 559 ? -15.43 5.891 -7.883 1 88.31 559 PHE B O 1
ATOM 9162 N N . CYS B 1 560 ? -13.305 6.375 -7.762 1 89.44 560 CYS B N 1
ATOM 9163 C CA . CYS B 1 560 ? -12.875 5.129 -8.391 1 89.44 560 CYS B CA 1
ATOM 9164 C C . CYS B 1 560 ? -13.242 3.928 -7.523 1 89.44 560 CYS B C 1
ATOM 9166 O O . CYS B 1 560 ? -13.594 2.869 -8.047 1 89.44 560 CYS B O 1
ATOM 9168 N N . LEU B 1 561 ? -13.148 4.086 -6.281 1 81.56 561 LEU B N 1
ATOM 9169 C CA . LEU B 1 561 ? -13.562 3.021 -5.375 1 81.56 561 LEU B CA 1
ATOM 9170 C C . LEU B 1 561 ? -15.055 2.734 -5.523 1 81.56 561 LEU B C 1
ATOM 9172 O O . LEU B 1 561 ? -15.477 1.577 -5.473 1 81.56 561 LEU B O 1
ATOM 9176 N N . GLU B 1 562 ? -15.766 3.795 -5.652 1 85.94 562 GLU B N 1
ATOM 9177 C CA . GLU B 1 562 ? -17.203 3.635 -5.863 1 85.94 562 GLU B CA 1
ATOM 9178 C C . GLU B 1 562 ? -17.484 2.904 -7.176 1 85.94 562 GLU B C 1
ATOM 9180 O O . GLU B 1 562 ? -18.406 2.09 -7.25 1 85.94 562 GLU B O 1
ATOM 9185 N N . LEU B 1 563 ? -16.734 3.238 -8.188 1 91.12 563 LEU B N 1
ATOM 9186 C CA . LEU B 1 563 ? -16.875 2.529 -9.453 1 91.12 563 LEU B CA 1
ATOM 9187 C C . LEU B 1 563 ? -16.609 1.038 -9.273 1 91.12 563 LEU B C 1
ATOM 9189 O O . LEU B 1 563 ? -17.328 0.207 -9.844 1 91.12 563 LEU B O 1
ATOM 9193 N N . GLU B 1 564 ? -15.609 0.676 -8.531 1 85.38 564 GLU B N 1
ATOM 9194 C CA . GLU B 1 564 ? -15.273 -0.719 -8.258 1 85.38 564 GLU B CA 1
ATOM 9195 C C . GLU B 1 564 ? -16.406 -1.425 -7.52 1 85.38 564 GLU B C 1
ATOM 9197 O O . GLU B 1 564 ? -16.781 -2.547 -7.867 1 85.38 564 GLU B O 1
ATOM 9202 N N . ASN B 1 565 ? -16.922 -0.721 -6.566 1 80.62 565 ASN B N 1
ATOM 9203 C CA . ASN B 1 565 ? -18 -1.296 -5.762 1 80.62 565 ASN B CA 1
ATOM 9204 C C . ASN B 1 565 ? -19.266 -1.523 -6.59 1 80.62 565 ASN B C 1
ATOM 9206 O O . ASN B 1 565 ? -20.016 -2.463 -6.332 1 80.62 565 ASN B O 1
ATOM 9210 N N . LYS B 1 566 ? -19.406 -0.714 -7.574 1 87.31 566 LYS B N 1
ATOM 9211 C CA . LYS B 1 566 ? -20.578 -0.811 -8.43 1 87.31 566 LYS B CA 1
ATOM 9212 C C . LYS B 1 566 ? -20.344 -1.762 -9.594 1 87.31 566 LYS B C 1
ATOM 9214 O O . LYS B 1 566 ? -21.203 -1.937 -10.453 1 87.31 566 LYS B O 1
ATOM 9219 N N . GLY B 1 567 ? -19.203 -2.311 -9.68 1 87.75 567 GLY B N 1
ATOM 9220 C CA . GLY B 1 567 ? -18.891 -3.244 -10.75 1 87.75 567 GLY B CA 1
ATOM 9221 C C . GLY B 1 567 ? -18.609 -2.562 -12.078 1 87.75 567 GLY B C 1
ATOM 9222 O O . GLY B 1 567 ? -18.719 -3.18 -13.133 1 87.75 567 GLY B O 1
ATOM 9223 N N . ARG B 1 568 ? -18.219 -1.329 -12.016 1 94.19 568 ARG B N 1
ATOM 9224 C CA . ARG B 1 568 ? -17.984 -0.578 -13.25 1 94.19 568 ARG B CA 1
ATOM 9225 C C . ARG B 1 568 ? -16.484 -0.355 -13.469 1 94.19 568 ARG B C 1
ATOM 9227 O O . ARG B 1 568 ? -16.094 0.214 -14.484 1 94.19 568 ARG B O 1
ATOM 9234 N N . TYR B 1 569 ? -15.703 -0.711 -12.531 1 93.25 569 TYR B N 1
ATOM 9235 C CA . TYR B 1 569 ? -14.258 -0.832 -12.68 1 93.25 569 TYR B CA 1
ATOM 9236 C C . TYR B 1 569 ? -13.789 -2.24 -12.336 1 93.25 569 TYR B C 1
ATOM 9238 O O . TYR B 1 569 ? -13.711 -2.605 -11.164 1 93.25 569 TYR B O 1
ATOM 9246 N N . ILE B 1 570 ? -13.5 -2.938 -13.391 1 92.25 570 ILE B N 1
ATOM 9247 C CA . ILE B 1 570 ? -13.125 -4.34 -13.242 1 92.25 570 ILE B CA 1
ATOM 9248 C C . ILE B 1 570 ? -11.656 -4.52 -13.594 1 92.25 570 ILE B C 1
ATOM 9250 O O . ILE B 1 570 ? -11.219 -4.152 -14.688 1 92.25 570 ILE B O 1
ATOM 9254 N N . GLN B 1 571 ? -10.898 -5.031 -12.648 1 90.31 571 GLN B N 1
ATOM 9255 C CA . GLN B 1 571 ? -9.477 -5.258 -12.852 1 90.31 571 GLN B CA 1
ATOM 9256 C C . GLN B 1 571 ? -9.125 -6.734 -12.695 1 90.31 571 GLN B C 1
ATOM 9258 O O . GLN B 1 571 ? -9.43 -7.344 -11.664 1 90.31 571 GLN B O 1
ATOM 9263 N N . GLU B 1 572 ? -8.578 -7.316 -13.727 1 89.5 572 GLU B N 1
ATOM 9264 C CA . GLU B 1 572 ? -8.055 -8.68 -13.711 1 89.5 572 GLU B CA 1
ATOM 9265 C C . GLU B 1 572 ? -6.574 -8.703 -14.094 1 89.5 572 GLU B C 1
ATOM 9267 O O . GLU B 1 572 ? -6.234 -8.805 -15.273 1 89.5 572 GLU B O 1
ATOM 9272 N N . THR B 1 573 ? -5.734 -8.641 -13.094 1 86.88 573 THR B N 1
ATOM 9273 C CA . THR B 1 573 ? -4.301 -8.594 -13.359 1 86.88 573 THR B CA 1
ATOM 9274 C C . THR B 1 573 ? -3.588 -9.742 -12.641 1 86.88 573 THR B C 1
ATOM 9276 O O . THR B 1 573 ? -4.047 -10.219 -11.602 1 86.88 573 THR B O 1
ATOM 9279 N N . TRP B 1 574 ? -2.518 -10.25 -13.297 1 77.94 574 TRP B N 1
ATOM 9280 C CA . TRP B 1 574 ? -1.768 -11.375 -12.75 1 77.94 574 TRP B CA 1
ATOM 9281 C C . TRP B 1 574 ? -0.27 -11.188 -12.961 1 77.94 574 TRP B C 1
ATOM 9283 O O . TRP B 1 574 ? 0.149 -10.531 -13.922 1 77.94 574 TRP B O 1
#

Foldseek 3Di:
DDAAAEEEEEFDDPCPLVVLSLLLQVQVVLLVHHYHYAYQQPDDPVCLLVHQEYEYEFEADFQLDGHPSNPNNVVVLPDPPQAQQSNQNHEYEYEYAFAVLHPNTRNNRVSVVVSCVSSNYHYQDYYYYAHCPDPCHSLNRSVVVSVRVVVSVSVSGDDGHDLLDADAAQKFKDFDLVDDFADCPPLLVLQVQLPLFFKWFWADWAFPFAPPDPWTKTKTKTWTPVLADDAAQPWKKWFFFWFDLVLLVLLCVLQVVVSRQGGAMDIDHDDGDFPSDAGPRDGNSNCNTGWFFQQAFFALQLLSNQLSQFPDPVLSVVSVLRNDSVCVVVSCVVTVQQPGGNSNSCVVRSRGHDDNRRRCSNTPTDDIDIFGWQAADGSTMTIGIDIWDWDAGPVRDIDGDRRSVRSNPDDGGRMGTMHMGYDPADADDFAEEEEAEARQCRSVNRVLVVCVVVVHANYEYEYEEADPRGRCRCVVVQVVCVVVNRYHYQYAHQNDPDHDGSLRSCLVCLVVLCCCVPVGVAAYEYGEADDDRVSSNLVSQLVSCCVVVVDDSVVSVVVVVVCVVVSRYGYHHD/DDAAAEEEEEFDDPCPLVVLSLLLQVQVVLLVHHYHYAYQQPDDPVCLLVHQEYEYEFEADFQLDGHPSNPVNVVVLPDPPQAQQSNQNHEYEYEYAFAVLHPNTRNNRVVVVVSCVSSNYHYQDYYYYAHCPDPCHSLNRSVVVSVRVVVSVSVSGDDGHDLLDADAAQKFKDFDLVDDFADCVPPLVLQVQLPLFFKWFWADWAFPFAPPDPWTKTKTKTWTPVLADDAAQPWKKWFFFWFDLVLLVLLCVLQVVVSRQGGAMDIDHDDGDFPSDAGPRDGNSNCNTGWWFQQAFFALQLLSNQLSQFPDPVLSVVSVLRNDSVCVVVSCVVTVQQPGGNSNSSNVRSRGHDDNRRRCSNTPTDDIDIFGWQAADGSTMTIGIDIWDWDAGPVRDIDGDRRSVRSNPDDGGRMGTMHMGYDPADADDFAEEEEAEARQCRSVNRVLVNCVVVVHANYEYEYEEADPRGRCRCVVVQVVCVVVNRYHYQYAHQNDPDHDGSLRSCLVCLVVLCCCVPVGVAAYEYGEADDDRVSSNLVSQLVSCCVVVVDDSVVSVVVVVVCVVVSRYGYHHD

Radius of gyration: 32.82 Å; Cα contacts (8 Å, |Δi|>4): 2337; chains: 2; bounding box: 66×102×86 Å

pLDDT: mean 91.32, std 7.45, range [35.41, 98.81]

InterPro domains:
  IPR001094 Flavodoxin-like [PR00369] (7-20)
  IPR001094 Flavodoxin-like [PR00369] (55-66)
  IPR001094 Flavodoxin-like [PR00369] (89-99)
  IPR001094 Flavodoxin-like [PR00369] (113-132)
  IPR001433 Oxidoreductase FAD/NAD(P)-binding [PF00175] (434-531)
  IPR001709 Flavoprotein pyridine nucleotide cytochrome reductase [PR00371] (231-241)
  IPR001709 Flavoprotein pyridine nucleotide cytochrome reductase [PR00371] (369-376)
  IPR001709 Flavoprotein pyridine nucleotide cytochrome reductase [PR00371] (401-410)
  IPR001709 Flavoprotein pyridine nucleotide cytochrome reductase [PR00371] (433-452)
  IPR001709 Flavoprotein pyridine nucleotide cytochrome reductase [PR00371] (457-466)
  IPR001709 Flavoprotein pyridine nucleotide cytochrome reductase [PR00371] (499-515)
  IPR001709 Flavoprotein pyridine nucleotide cytochrome reductase [PR00371] (523-531)
  IPR003097 Sulfite reductase [NADPH] flavoprotein alpha-component-like, FAD-binding [PF00667] (220-406)
  IPR008254 Flavodoxin/nitric oxide synthase [PF00258] (8-145)
  IPR008254 Flavodoxin/nitric oxide synthase [PS50902] (6-150)
  IPR017927 FAD-binding domain, ferredoxin reductase-type [PS51384] (195-429)
  IPR017938 Riboflavin synthase-like beta-barrel [SSF63380] (191-424)
  IPR023173 NADPH-cytochrome p450 reductase, FAD-binding, alpha-helical domain superfamily [G3DSA:1.20.990.10] (242-367)
  IPR028879 NADPH-dependent diflavin oxidoreductase 1 [MF_03178] (4-574)
  IPR029039 Flavoprotein-like superfamily [G3DSA:3.40.50.360] (1-159)

Nearest PDB structures (foldseek):
  3qfr-assembly1_A  TM=8.698E-01  e=5.329E-48  Homo sapiens
  5emn-assembly1_A  TM=8.655E-01  e=2.792E-47  Homo sapiens
  5fa6-assembly1_A  TM=8.723E-01  e=9.112E-47  Homo sapiens
  3qfs-assembly1_A  TM=8.754E-01  e=3.329E-33  Homo sapiens
  4h2d-assembly2_B  TM=9.708E-01  e=2.233E-15  Homo sapiens

Sequence (1148 aa):
MGHPSITILYGSETGNSQEFAQVLGRKCLYLSLNTVVSSLDNFDLKRLLDVKLLVVICSTTGQGDIPRNGKKFWKFMLKKGLPNDLLSHLSFTTFGLGDSSYAKFNYAIRKIHKRLIQLGAHEFSDRAESDEQSPEGNEGYYAEWERLLLEKIKKLSHHEIDPNTLLPPMNGIVAQTNKFKKITSNVKEVALTRFELLTGVIEVNERITSADHFQDVRRLVIKDTSNSLEYKPGDTIALYPSNDPKDVESLIEDQDWQDIADFPLIIDGPTPTIEGGLVKKLTLRSLLTHHLDIMSIPRRSFFMIAHHFSTDEREREKLYEFSLIDNIDALYDYANRPRRSILETILEFHSLRVPVQYVFDLIPTIKPRLFSISSTPSPSTVELTVAIVEYRTIIKRLRKGVCTRWVKELEENDRIKFSVHPNNVKFPPGPLIMVAPGTGIAPVKSIIEQRLELGMQDMYLFTGNRFHDKDFLYGDLWESLASKNQLRLFPSFSRDEKKSYVQDTLYAQSDLIFDLIYNKNATFYLCGSSGKMPIQVRITIETILEDHLGISNEESTKFCLELENKGRYIQETWMGHPSITILYGSETGNSQEFAQVLGRKCLYLSLNTVVSSLDNFDLKRLLDVKLLVVICSTTGQGDIPRNGKKFWKFMLKKGLPNDLLSHLSFTTFGLGDSSYAKFNYAIRKIHKRLIQLGAHEFSDRAESDEQSPEGNEGYYAEWERLLLEKIKKLSHHEIDPNTLLPPMNGIVAQTNKFKKITSNVKEVALTRFELLTGVIEVNERITSADHFQDVRRLVIKDTSNSLEYKPGDTIALYPSNDPKDVESLIEDQDWQDIADFPLIIDGPTPTIEGGLVKKLTLRSLLTHHLDIMSIPRRSFFMIAHHFSTDEREREKLYEFSLIDNIDALYDYANRPRRSILETILEFHSLRVPVQYVFDLIPTIKPRLFSISSTPSPSTVELTVAIVEYRTIIKRLRKGVCTRWVKELEENDRIKFSVHPNNVKFPPGPLIMVAPGTGIAPVKSIIEQRLELGMQDMYLFTGNRFHDKDFLYGDLWESLASKNQLRLFPSFSRDEKKSYVQDTLYAQSDLIFDLIYNKNATFYLCGSSGKMPIQVRITIETILEDHLGISNEESTKFCLELENKGRYIQETW

Secondary structure (DSSP, 8-state):
-PPPEEEEEEE-SSSHHHHHHHHHHHHHHHTT-EEEEEETTTS-GGGGGG-SEEEEEEE-BTTTBPPGGGHHHHHHHT-TTS-TTTTTT-EEEEEEEE-TTSTTTTHHHHHHHHHHHHTT-EESS--EEEETTSTTHHHHHHHHHHHHHHHHHHTT-S----TTSPPPPSSEEEE-TTS-------HHHHHTT-TTSEEEEEEEEEE-S-TTSSS-EEEEEEEESSS-----TT-EEEE-----HHHHHHHHHHTT-TTTTTSBEEEESSPP--TT---SS-BHHHHHHHTB-TTSPP-HHHHHHHGGGB-SHHHHHHHHHHHSGGGHHHHIIIIITTT--HHHHHHHSTTB---GGGHHHHSPBPPPEEEEB-SPP-SSEEEEEEE--EEE-TT--EEE-HHHHHHHH--TT-EEEEEEE-------SS-EEEEEEGGGHHHHHHHHHHHHHTT---EEEEEEES-HHHH-TTHHHHHHHHHTTS-EEEEEETTSSS---HHHHHHHTHHHHHIIIIIS--EEEEEE-SSHHHHHHHHHHHHHHHHHHT--HHHHHHHHHHHHHTT-EEEEE-/-PPPEEEEEEE-SSSHHHHHHHHHHHHHHHTT-EEEEEETTTS-GGGGGG-SEEEEEEE-BTTTBPPGGGHHHHHHHT-TTS-TTTTTT-EEEEEEEE-TTSTTTTHHHHHHHHHHHHTT-EESS--EEEETTSTTHHHHHHHHHHHHHHHHHHTT-S----TTSPPPPSSEEEE-TTS-------HHHHHTT-TTSEEEEEEEEEE-S-TTSSS-EEEEEEEESSS-----TT-EEEE-----HHHHHHHHHHTT-TTTTTSBEEEESSPP--TT---SS-BHHHHHHHTB-TTSPP-HHHHHHHGGGB-SHHHHHHHHHHHSGGGHHHHIIIIITTT--HHHHHHHSTTB---GGGHHHHSPBPPPEEEEB-SPP-SSEEEEEEE--EEE-TT--EEE-HHHHHHHH--TT-EEEEEEE-------SS-EEEEEEGGGHHHHHHHHHHHHHTT---EEEEEEES-HHHH-TTHHHHHHHHHTTS-EEEEEETTSSS---HHHHHHHTHHHHHIIIIIS--EEEEEE-SSHHHHHHHHHHHHHHHHHH---HHHHHHHHHHHHHTT-EEEEE-